Protein AF-0000000077961831 (afdb_homodimer)

Solvent-accessible surface area (backbone atoms only — not comparable to full-atom values): 62301 Å² total; per-residue (Å²): 117,75,46,80,46,73,49,84,61,49,19,50,34,31,36,52,40,48,33,51,29,57,77,68,72,46,86,62,64,26,34,40,34,25,84,96,44,77,45,74,39,46,57,50,44,45,38,38,58,18,55,48,44,34,56,49,47,61,48,32,69,68,64,67,55,95,42,65,49,76,45,83,92,51,54,55,68,54,50,52,52,48,49,51,20,55,45,68,31,44,44,79,43,35,78,89,44,34,65,58,46,34,50,46,17,48,71,38,42,20,64,67,55,34,50,50,36,31,55,54,50,60,74,64,63,43,85,88,45,35,67,59,49,34,50,48,16,61,76,56,64,35,65,68,34,32,51,53,39,49,51,49,46,24,60,38,32,54,65,41,57,72,38,82,68,42,67,71,56,50,69,68,58,50,48,53,38,46,63,38,62,68,35,29,33,77,44,48,55,60,52,52,52,44,51,51,52,48,26,63,75,43,48,88,75,35,53,80,50,42,52,64,52,55,69,38,44,60,57,56,73,35,58,67,68,59,52,56,56,52,64,68,34,67,82,35,61,74,33,70,64,37,43,51,52,52,50,50,28,50,51,45,35,73,72,45,66,54,62,59,76,77,72,38,67,52,28,37,47,54,29,42,39,35,40,37,68,45,93,89,64,52,59,45,26,36,36,31,36,64,91,72,56,41,66,43,80,33,66,68,58,26,70,53,58,85,80,39,36,39,39,26,60,32,40,48,27,48,30,39,34,38,39,34,3,32,58,78,88,61,45,62,53,65,73,55,36,60,68,35,67,63,40,43,27,30,28,51,26,35,38,35,30,67,70,76,63,43,65,40,78,50,76,56,50,94,61,39,22,19,51,32,27,41,44,55,54,93,85,25,39,35,40,42,40,12,31,43,63,39,48,55,82,55,69,48,36,39,61,24,36,32,36,31,78,86,80,61,45,73,45,78,55,62,50,51,95,59,58,44,29,63,44,44,62,34,55,39,82,65,29,39,38,38,34,12,6,75,47,84,77,50,94,46,98,60,34,52,41,76,36,39,36,39,32,34,72,83,76,56,44,74,43,81,53,80,55,88,55,59,94,77,41,31,27,79,27,50,38,53,30,36,39,87,72,34,45,30,36,40,30,35,79,77,31,33,31,30,35,54,38,81,89,77,45,40,77,40,83,73,49,64,58,90,70,64,16,44,40,36,45,57,45,46,58,70,60,28,38,37,38,38,15,2,31,81,42,100,86,38,56,33,27,46,27,30,36,34,34,66,89,72,70,45,66,47,78,56,65,49,50,95,58,58,41,55,74,53,49,76,38,60,38,44,26,47,68,87,63,43,71,78,66,74,77,72,72,72,77,121,116,75,47,80,45,71,49,84,60,50,20,50,36,31,35,51,41,48,35,51,30,56,77,67,71,45,87,62,65,26,34,40,34,25,86,95,43,78,45,76,39,46,57,51,45,45,37,40,57,18,54,48,43,32,56,48,47,61,49,31,70,68,65,66,56,95,41,65,50,76,46,82,92,52,55,55,67,54,50,53,54,48,50,50,20,54,46,67,30,43,46,79,44,34,78,89,45,35,66,57,46,34,51,46,18,50,71,40,43,20,63,66,55,33,51,51,37,32,55,54,51,60,73,64,63,42,84,88,47,35,66,59,50,38,49,48,16,62,75,57,63,35,66,67,34,32,51,51,38,50,50,49,46,23,61,38,33,54,64,39,58,71,38,83,67,43,64,71,56,51,69,70,57,52,50,52,38,46,63,39,62,68,35,30,34,76,44,49,55,59,51,52,52,45,53,51,51,46,26,63,75,42,48,88,76,35,52,80,50,43,54,64,51,54,69,38,43,62,57,56,74,34,57,68,67,59,51,55,55,51,65,68,34,66,81,35,60,74,31,69,65,37,42,51,54,52,50,51,27,52,52,45,34,72,73,46,66,52,64,59,76,77,72,37,68,53,29,37,47,55,28,44,36,36,39,37,69,46,92,88,63,52,57,43,27,35,36,32,35,65,89,74,56,42,67,44,80,33,66,68,57,28,70,52,56,84,81,40,37,39,39,26,60,31,40,48,28,47,29,38,35,37,38,34,4,31,60,77,90,62,46,64,52,64,72,56,35,61,69,35,67,63,41,44,26,29,29,50,26,36,37,35,30,67,72,75,63,42,63,40,80,50,74,55,50,94,60,38,21,19,49,31,28,40,45,57,54,93,84,25,40,35,41,43,40,12,30,44,63,41,48,54,83,55,69,48,37,37,62,23,35,33,36,32,77,88,79,61,45,75,44,78,55,62,51,52,95,59,57,45,29,62,46,43,60,32,55,39,82,65,31,39,38,39,35,11,6,74,46,83,76,49,97,47,97,60,35,52,39,74,37,40,36,38,33,34,71,84,78,57,44,74,43,82,54,82,55,90,56,57,95,78,42,32,25,79,26,50,37,53,30,37,39,86,72,35,44,29,37,40,29,35,80,77,32,32,30,30,35,54,37,82,89,76,46,39,77,41,84,74,49,64,58,91,70,64,16,43,41,38,43,56,45,49,55,70,62,28,37,37,37,38,15,2,32,81,42,100,88,39,57,34,28,45,28,31,36,33,34,65,88,71,70,46,66,45,78,56,64,49,50,95,57,57,42,56,74,52,50,75,39,61,39,45,26,47,69,90,62,44,72,78,65,74,78,71,74,72,79,122

pLDDT: mean 89.9, std 9.85, range [22.67, 98.25]

InterPro domains:
  IPR000210 BTB/POZ domain [PF00651] (19-124)
  IPR000210 BTB/POZ domain [PS50097] (28-95)
  IPR000210 BTB/POZ domain [SM00225] (28-125)
  IPR006652 Kelch repeat type 1 [PF01344] (519-562)
  IPR006652 Kelch repeat type 1 [SM00612] (380-430)
  IPR006652 Kelch repeat type 1 [SM00612] (528-575)
  IPR011333 SKP1/BTB/POZ domain superfamily [G3DSA:3.30.710.10] (7-153)
  IPR011333 SKP1/BTB/POZ domain superfamily [SSF54695] (9-123)
  IPR011705 BTB/Kelch-associated [PF07707] (130-228)
  IPR011705 BTB/Kelch-associated [SM00875] (130-231)
  IPR015915 Kelch-type beta-propeller [G3DSA:2.120.10.80] (276-580)
  IPR015915 Kelch-type beta-propeller [SSF117281] (274-571)
  IPR017096 BTB-kelch protein [PIRSF037037] (6-574)

Secondary structure (DSSP, 8-state):
-EEEEE-TTHHHHHHHHHHHHHHTT-S--EEEEETTEEEEE-HHHHHHH-HHHHHHHHHHHHHT--SEEEESSS-HHHHHHHHHHHHHSEEEEETTTHHHHHHHHHHHT-HHHHHHHHHHHHHT--TTTHHHHHHHHHHHT-HHHHHHHHHHHHHTHHHHHTSGGGGG--HHHHHHHHH-TT---S-HHHHHHHHHHHHHHSHHHHGGGHHHHHHHS-GGGS-HHHHHHHHT-HHHHT-HHHHHHHHHHHHHHHHHTT------GGGEEEEEEEEEE-TTS-EEEEEEETTTTEEEE-HHHHHH----TT-EEEEETTEEEEE--BSSS--SSHHHHHT-SEE-BB--EEEEETTTTEEEE-PPPSS-BBS-EEEEETTEEEEE--B-SEETTPPPP--EEEEETTTTEEEEEPPPSS--EEEEEEEETTEEEEEEES-SS-SSSS-B--EEEEEETTTTEEEE------TT-BGGGEEEEEETTEEEEEETTTTEEEEEETTTTEEEEEEE-S---TT-EEEEETTEEEEE--EEETTEE---EEEEETTTTEEEE-PPPSS--SS-EEEEEEEEGGG-TT--------/-EEEEE-TTHHHHHHHHHHHHHHTT-S--EEEEETTEEEEE-HHHHHHH-HHHHHHHHHHHHHT--SEEEESSS-HHHHHHHHHHHHHSEEEEETTTHHHHHHHHHHHT-HHHHHHHHHHHHHT--TTTHHHHHHHHHHHT-HHHHHHHHHHHHHTHHHHHTSGGGGG--HHHHHHHHH-TT---S-HHHHHHHHHHHHHHSHHHHGGGHHHHHHHS-GGGS-HHHHHHHHT-HHHHT-HHHHHHHHHHHHHHHHHTT------GGGEEEEEEEEEE-TTS-EEEEEEETTTTEEEE-HHHHHH----TT-EEEEETTEEEEE--BSSS--SSHHHHHT-SEE-BB--EEEEETTTTEEEE-PPPSS-BBS-EEEEETTEEEEE--B-SEETTPPPP--EEEEETTTTEEEEEPPPSS--EEEEEEEETTEEEEEEES-SS-SSSS-B--EEEEEETTTTEEEE------TT-BGGGEEEEEETTEEEEEETTTTEEEEEETTTTEEEEEEE-S---TT-EEEEETTEEEEE--EEETTEE---EEEEETTTTEEEE-PPPSS--SS-EEEEEEEEGGG-TT--------

Nearest PDB structures (foldseek):
  8khp-assembly1_B  TM=6.494E-01  e=4.132E-32  Homo sapiens
  8h37-assembly1_N  TM=4.432E-01  e=1.941E-33  Homo sapiens
  8h37-assembly1_P  TM=4.321E-01  e=1.505E-33  Homo sapiens
  8h3r-assembly1_B  TM=4.505E-01  e=2.748E-32  Homo sapiens
  8h37-assembly1_A  TM=4.286E-01  e=1.675E-28  Homo sapiens

Sequence (1180 aa):
MECVCVDESLGQQVLRVLRSFREKSVMFDFSIHVENETLQCHRCVLAAVSDFFRVMLELDVRESTDGSVTLRNLSADAVHLFLDFAYSGEINIKEDNVEMLFQLSSYLQVDFILRSCSDFLIKTLQLTNCLHLLTMAEDYGSSHLQKHATDFILQNFHAFSSEPDFIDIPDQILERCLASDALNVPDEETVLSAVLRWAQFDPETRKQHLPKLLKLIRLHHSPLSALESASHNQLLTDDQQCVSIINNAIESVQEYSGFFCDARPSTVSSYIFVYKTSDNGDCHAFCYDIALDRWMELTEDAASILDSPGSAFASFGEKVFITGGCRGECHRHIRNHIAEDFHDATNAVFCYCPIERSLTPMVQMQHARSMHTCVTALNRIYVIGGKTCGTSNIRGLLEVEFFDPLIREWTSVSPLPKDIYFPESSVCGNFIYTLGSALEVSETFNPALDCFFRYDLVTDQWCQLVAEFGPFFHAMLVKPVSINDVLYICDLSLYKVFSFCPDTSEWKGEGSFECAGFNAAAIGVRDKIFILGGDFSPDEITDDVQVYDSAQSEWKEVSPMPQALTEFHCEVLNFNSLRNPWRINIVETTMECVCVDESLGQQVLRVLRSFREKSVMFDFSIHVENETLQCHRCVLAAVSDFFRVMLELDVRESTDGSVTLRNLSADAVHLFLDFAYSGEINIKEDNVEMLFQLSSYLQVDFILRSCSDFLIKTLQLTNCLHLLTMAEDYGSSHLQKHATDFILQNFHAFSSEPDFIDIPDQILERCLASDALNVPDEETVLSAVLRWAQFDPETRKQHLPKLLKLIRLHHSPLSALESASHNQLLTDDQQCVSIINNAIESVQEYSGFFCDARPSTVSSYIFVYKTSDNGDCHAFCYDIALDRWMELTEDAASILDSPGSAFASFGEKVFITGGCRGECHRHIRNHIAEDFHDATNAVFCYCPIERSLTPMVQMQHARSMHTCVTALNRIYVIGGKTCGTSNIRGLLEVEFFDPLIREWTSVSPLPKDIYFPESSVCGNFIYTLGSALEVSETFNPALDCFFRYDLVTDQWCQLVAEFGPFFHAMLVKPVSINDVLYICDLSLYKVFSFCPDTSEWKGEGSFECAGFNAAAIGVRDKIFILGGDFSPDEITDDVQVYDSAQSEWKEVSPMPQALTEFHCEVLNFNSLRNPWRINIVETT

Foldseek 3Di:
DDDDDDDPCVVVVVLQVQLVCVVVVHDFQAWEAEDPDIDTHHLVLLLVQFVLSVVVVVVCVVVVDPRYYYDYPAHPVLVVQVRVCSSNVDHDDDPVCLLRVCQVCLVRVGVVSVVVSLVVVLVVDDLVCLVVQCVSCVVSVPVSNNVSSLVVCQQCVLVSLPDPCLLVDDPVSLLVSLQDLSRADQFLLSVVVSLVVSCVVPVVVCLVCVLVSLVSGPLLRDDLVSLVVVLPDPSQVVDPSSNVSSVVSNVNNVQQPQQDDSHRPNQKWKWKWWWDQDLVGDIWIWIARPVVLDIDTDPLLRVADDDAQQWEWEDGGQKIKIFKHFDDNADNPPLSNLVDFWGRIFQWMWIAHLLVSHIGTADGEPFGFGNWYWYDDPSKIKTAKGDGTDGSPDFIFFWIWIARPSVRDIDTFGGHPAHFGLWAWDDFPQKIKIWGANDDDDPDPFGATQWIWIAGNVVRDIDTQGECPDRPHGSQQWHWEDEPRWIWIQGNVVQWIWIADPVVRYTHTLGGDDDEARQWDWYDDHQKIKTAWHAPDPVRIFQWMWMAGNVVSDIDTTDGHPDGDGNIDIYMRIGRPVSDPPDDPPPPPD/DDDDDDDPCVVVVVLQVQLVCVVVVHDFQAWEAEDPDIDTHHLVLLLVQFVLSVVVVVVCVVVVDPRYYYDYPAHPVLVVQVRVCSSNVDHDDDPVCLLRVCQVCLVRVGVVSVVVSLVVVLVVDDLVCLVVQCVSCVVSVPPSNNVSSLVVCQQCVLVSLPDPCLLVDDPVSLLVSLQDLSRADQFLLSVVVSLVVSCVVPVVVSLVCVLVSLVSGLLLRDDLVSLVVVLPDPSQVVDPSSNVSSVVSNVNNVQPPQQDDSHRPNQKWKWKWWWDQDLVRDIWIWIARPVVLDIDTDPLLRVADDDAQQWEWEDGRQKIKIAKHFDDNADNPPLSNLVDFWGRIFQWMWIAHPLVSHIHTADGEPFGFGNWYWYDDPSKIKTAKGDGTDGSPDFIFFWIWIARPSVRDIDTFGGHPAHFGLWAWDDFPQKIKIWGANDDDDPDPFGATQWIWIAGNVVRDIDTQGECPDRPHGSQQWHWEDEPRWIWIQGNVVQWIWIADPVVRYTHTLGGDDDEARQWDWYDDHQKIKTAWHAVDPVRIFQWMWMAGNVVSDIDTTDGHPDGDGNIDIYMRIGRPVSDPPDDPPPPPD

Structure (mmCIF, N/CA/C/O backbone):
data_AF-0000000077961831-model_v1
#
loop_
_entity.id
_entity.type
_entity.pdbx_description
1 polymer 'BTB domain-containing protein'
#
loop_
_atom_site.group_PDB
_atom_site.id
_atom_site.type_symbol
_atom_site.label_atom_id
_atom_site.label_alt_id
_atom_site.label_comp_id
_atom_site.label_asym_id
_atom_site.label_entity_id
_atom_site.label_seq_id
_atom_site.pdbx_PDB_ins_code
_atom_site.Cartn_x
_atom_site.Cartn_y
_atom_site.Cartn_z
_atom_site.occupancy
_atom_site.B_iso_or_equiv
_atom_site.auth_seq_id
_atom_site.auth_comp_id
_atom_site.auth_asym_id
_atom_site.auth_atom_id
_atom_site.pdbx_PDB_model_num
ATOM 1 N N . MET A 1 1 ? 17.125 -5.785 -31.156 1 79.38 1 MET A N 1
ATOM 2 C CA . MET A 1 1 ? 16.734 -5.578 -29.766 1 79.38 1 MET A CA 1
ATOM 3 C C . MET A 1 1 ? 17.922 -5.074 -28.953 1 79.38 1 MET A C 1
ATOM 5 O O . MET A 1 1 ? 19.062 -5.516 -29.156 1 79.38 1 MET A O 1
ATOM 9 N N . GLU A 1 2 ? 17.797 -3.92 -28.438 1 88.69 2 GLU A N 1
ATOM 10 C CA . GLU A 1 2 ? 18.844 -3.348 -27.594 1 88.69 2 GLU A CA 1
ATOM 11 C C . GLU A 1 2 ? 18.328 -3.123 -26.172 1 88.69 2 GLU A C 1
ATOM 13 O O . GLU A 1 2 ? 17.156 -2.836 -25.969 1 88.69 2 GLU A O 1
ATOM 18 N N . CYS A 1 3 ? 19.172 -3.549 -25.188 1 91.31 3 CYS A N 1
ATOM 19 C CA . CYS A 1 3 ? 18.812 -3.373 -23.781 1 91.31 3 CYS A CA 1
ATOM 20 C C . CYS A 1 3 ? 19.922 -2.66 -23.016 1 91.31 3 CYS A C 1
ATOM 22 O O . CYS A 1 3 ? 21.062 -3.092 -23.031 1 91.31 3 CYS A O 1
ATOM 24 N N . VAL A 1 4 ? 19.453 -1.507 -22.438 1 93.62 4 VAL A N 1
ATOM 25 C CA . VAL A 1 4 ? 20.406 -0.802 -21.578 1 93.62 4 VAL A CA 1
ATOM 26 C C . VAL A 1 4 ? 20.219 -1.232 -20.125 1 93.62 4 VAL A C 1
ATOM 28 O O . VAL A 1 4 ? 19.125 -1.1 -19.578 1 93.62 4 VAL A O 1
ATOM 31 N N . CYS A 1 5 ? 21.25 -1.822 -19.531 1 92.81 5 CYS A N 1
ATOM 32 C CA . CYS A 1 5 ? 21.203 -2.295 -18.141 1 92.81 5 CYS A CA 1
ATOM 33 C C . CYS A 1 5 ? 22.109 -1.459 -17.25 1 92.81 5 CYS A C 1
ATOM 35 O O . CYS A 1 5 ? 23.203 -1.059 -17.672 1 92.81 5 CYS A O 1
ATOM 37 N N . VAL A 1 6 ? 21.578 -1.172 -16.078 1 93.44 6 VAL A N 1
ATOM 38 C CA . VAL A 1 6 ? 22.344 -0.33 -15.172 1 93.44 6 VAL A CA 1
ATOM 39 C C . VAL A 1 6 ? 22.578 -1.071 -13.859 1 93.44 6 VAL A C 1
ATOM 41 O O . VAL A 1 6 ? 21.641 -1.612 -13.266 1 93.44 6 VAL A O 1
ATOM 44 N N . ASP A 1 7 ? 23.781 -1.134 -13.383 1 94.25 7 ASP A N 1
ATOM 45 C CA . ASP A 1 7 ? 24.141 -1.689 -12.086 1 94.25 7 ASP A CA 1
ATOM 46 C C . ASP A 1 7 ? 24.156 -0.605 -11.008 1 94.25 7 ASP A C 1
ATOM 48 O O . ASP A 1 7 ? 25.156 0.079 -10.828 1 94.25 7 ASP A O 1
ATOM 52 N N . GLU A 1 8 ? 23.203 -0.556 -10.188 1 89.5 8 GLU A N 1
ATOM 53 C CA . GLU A 1 8 ? 23.062 0.503 -9.195 1 89.5 8 GLU A CA 1
ATOM 54 C C . GLU A 1 8 ? 23.984 0.271 -8 1 89.5 8 GLU A C 1
ATOM 56 O O . GLU A 1 8 ? 24.25 1.191 -7.227 1 89.5 8 GLU A O 1
ATOM 61 N N . SER A 1 9 ? 24.5 -0.946 -7.836 1 92.38 9 SER A N 1
ATOM 62 C CA . SER A 1 9 ? 25.312 -1.269 -6.668 1 92.38 9 SER A CA 1
ATOM 63 C C . SER A 1 9 ? 26.797 -1.041 -6.949 1 92.38 9 SER A C 1
ATOM 65 O O . SER A 1 9 ? 27.641 -1.189 -6.055 1 92.38 9 SER A O 1
ATOM 67 N N . LEU A 1 10 ? 27.156 -0.709 -8.125 1 93.38 10 LEU A N 1
ATOM 68 C CA . LEU A 1 10 ? 28.562 -0.592 -8.531 1 93.38 10 LEU A CA 1
ATOM 69 C C . LEU A 1 10 ? 29.281 0.46 -7.695 1 93.38 10 LEU A C 1
ATOM 71 O O . LEU A 1 10 ? 30.422 0.249 -7.273 1 93.38 10 LEU A O 1
ATOM 75 N N . GLY A 1 11 ? 28.625 1.567 -7.48 1 92.56 11 GLY A N 1
ATOM 76 C CA . GLY A 1 11 ? 29.219 2.615 -6.676 1 92.56 11 GLY A CA 1
ATOM 77 C C . GLY A 1 11 ? 29.641 2.143 -5.297 1 92.56 11 GLY A C 1
ATOM 78 O O . GLY A 1 11 ? 30.766 2.41 -4.855 1 92.56 11 GLY A O 1
ATOM 79 N N . GLN A 1 12 ? 28.812 1.468 -4.684 1 93.38 12 GLN A N 1
ATOM 80 C CA . GLN A 1 12 ? 29.109 0.96 -3.344 1 93.38 12 GLN A CA 1
ATOM 81 C C . GLN A 1 12 ? 30.25 -0.04 -3.367 1 93.38 12 GLN A C 1
ATOM 83 O O . GLN A 1 12 ? 31.047 -0.104 -2.426 1 93.38 12 GLN A O 1
ATOM 88 N N . GLN A 1 13 ? 30.359 -0.773 -4.371 1 94 13 GLN A N 1
ATOM 89 C CA . GLN A 1 13 ? 31.453 -1.72 -4.504 1 94 13 GLN A CA 1
ATOM 90 C C . GLN A 1 13 ? 32.781 -0.993 -4.629 1 94 13 GLN A C 1
ATOM 92 O O . GLN A 1 13 ? 33.781 -1.415 -4.039 1 94 13 GLN A O 1
ATOM 97 N N . VAL A 1 14 ? 32.781 0.063 -5.383 1 94.62 14 VAL A N 1
ATOM 98 C CA . VAL A 1 14 ? 34 0.852 -5.551 1 94.62 14 VAL A CA 1
ATOM 99 C C . VAL A 1 14 ? 34.438 1.418 -4.199 1 94.62 14 VAL A C 1
ATOM 101 O O . VAL A 1 14 ? 35.625 1.38 -3.857 1 94.62 14 VAL A O 1
ATOM 104 N N . LEU A 1 15 ? 33.5 1.934 -3.529 1 94.75 15 LEU A N 1
ATOM 105 C CA . LEU A 1 15 ? 33.781 2.494 -2.219 1 94.75 15 LEU A CA 1
ATOM 106 C C . LEU A 1 15 ? 34.375 1.427 -1.293 1 94.75 15 LEU A C 1
ATOM 108 O O . LEU A 1 15 ? 35.312 1.692 -0.542 1 94.75 15 LEU A O 1
ATOM 112 N N . ARG A 1 16 ? 33.906 0.245 -1.312 1 94.19 16 ARG A N 1
ATOM 113 C CA . ARG A 1 16 ? 34.406 -0.858 -0.496 1 94.19 16 ARG A CA 1
ATOM 114 C C . ARG A 1 16 ? 35.844 -1.18 -0.84 1 94.19 16 ARG A C 1
ATOM 116 O O . ARG A 1 16 ? 36.656 -1.44 0.051 1 94.19 16 ARG A O 1
ATOM 123 N N . VAL A 1 17 ? 36.125 -1.146 -2.066 1 93.25 17 VAL A N 1
ATOM 124 C CA . VAL A 1 17 ? 37.5 -1.424 -2.516 1 93.25 17 VAL A CA 1
ATOM 125 C C . VAL A 1 17 ? 38.438 -0.327 -2.025 1 93.25 17 VAL A C 1
ATOM 127 O O . VAL A 1 17 ? 39.531 -0.614 -1.523 1 93.25 17 VAL A O 1
ATOM 130 N N . LEU A 1 18 ? 38 0.845 -2.17 1 94.12 18 LEU A N 1
ATOM 131 C CA . LEU A 1 18 ? 38.812 1.965 -1.732 1 94.12 18 LEU A CA 1
ATOM 132 C C . LEU A 1 18 ? 39.031 1.924 -0.223 1 94.12 18 LEU A C 1
ATOM 134 O O . LEU A 1 18 ? 40.125 2.254 0.261 1 94.12 18 LEU A O 1
ATOM 138 N N . ARG A 1 19 ? 38.062 1.579 0.474 1 94.88 19 ARG A N 1
ATOM 139 C CA . ARG A 1 19 ? 38.188 1.398 1.916 1 94.88 19 ARG A CA 1
ATOM 140 C C . ARG A 1 19 ? 39.219 0.334 2.236 1 94.88 19 ARG A C 1
ATOM 142 O O . ARG A 1 19 ? 40.062 0.512 3.141 1 94.88 19 ARG A O 1
ATOM 149 N N . SER A 1 20 ? 39.188 -0.733 1.501 1 93 20 SER A N 1
ATOM 150 C CA . SER A 1 20 ? 40.188 -1.789 1.674 1 93 20 SER A CA 1
ATOM 151 C C . SER A 1 20 ? 41.594 -1.281 1.368 1 93 20 SER A C 1
ATOM 153 O O . SER A 1 20 ? 42.562 -1.622 2.07 1 93 20 SER A O 1
ATOM 155 N N . PHE A 1 21 ? 41.75 -0.448 0.326 1 91.31 21 PHE A N 1
ATOM 156 C CA . PHE A 1 21 ? 43.031 0.152 -0.021 1 91.31 21 PHE A CA 1
ATOM 157 C C . PHE A 1 21 ? 43.562 0.995 1.131 1 91.31 21 PHE A C 1
ATOM 159 O O . PHE A 1 21 ? 44.75 0.922 1.464 1 91.31 21 PHE A O 1
ATOM 166 N N . ARG A 1 22 ? 42.688 1.747 1.693 1 94.38 22 ARG A N 1
ATOM 167 C CA . ARG A 1 22 ? 43.094 2.604 2.803 1 94.38 22 ARG A CA 1
ATOM 168 C C . ARG A 1 22 ? 43.562 1.771 3.992 1 94.38 22 ARG A C 1
ATOM 170 O O . ARG A 1 22 ? 44.594 2.07 4.598 1 94.38 22 ARG A O 1
ATOM 177 N N . GLU A 1 23 ? 42.812 0.697 4.309 1 93.56 23 GLU A N 1
ATOM 178 C CA . GLU A 1 23 ? 43.156 -0.172 5.434 1 93.56 23 GLU A CA 1
ATOM 179 C C . GLU A 1 23 ? 44.531 -0.829 5.234 1 93.56 23 GLU A C 1
ATOM 181 O O . GLU A 1 23 ? 45.281 -0.992 6.188 1 93.56 23 GLU A O 1
ATOM 186 N N . LYS A 1 24 ? 44.812 -1.108 4 1 90.12 24 LYS A N 1
ATOM 187 C CA . LYS A 1 24 ? 46.062 -1.768 3.689 1 90.12 24 LYS A CA 1
ATOM 188 C C . LYS A 1 24 ? 47.156 -0.747 3.361 1 90.12 24 LYS A C 1
ATOM 190 O O . LYS A 1 24 ? 48.312 -1.117 3.062 1 90.12 24 LYS A O 1
ATOM 195 N N . SER A 1 25 ? 46.781 0.587 3.412 1 90.75 25 SER A N 1
ATOM 196 C CA . SER A 1 25 ? 47.719 1.694 3.146 1 90.75 25 SER A CA 1
ATOM 197 C C . SER A 1 25 ? 48.375 1.537 1.791 1 90.75 25 SER A C 1
ATOM 199 O O . SER A 1 25 ? 49.625 1.615 1.692 1 90.75 25 SER A O 1
ATOM 201 N N . VAL A 1 26 ? 47.5 1.23 0.853 1 87.62 26 VAL A N 1
ATOM 202 C CA . VAL A 1 26 ? 48.062 1.029 -0.479 1 87.62 26 VAL A CA 1
ATOM 203 C C . VAL A 1 26 ? 47.438 2.023 -1.458 1 87.62 26 VAL A C 1
ATOM 205 O O . VAL A 1 26 ? 46.312 2.471 -1.265 1 87.62 26 VAL A O 1
ATOM 208 N N . MET A 1 27 ? 48.219 2.537 -2.457 1 83.62 27 MET A N 1
ATOM 209 C CA . MET A 1 27 ? 47.812 3.254 -3.658 1 83.62 27 MET A CA 1
ATOM 210 C C . MET A 1 27 ? 47.312 4.664 -3.312 1 83.62 27 MET A C 1
ATOM 212 O O . MET A 1 27 ? 46.344 5.156 -3.885 1 83.62 27 MET A O 1
ATOM 216 N N . PHE A 1 28 ? 47.875 5.227 -2.289 1 89.19 28 PHE A N 1
ATOM 217 C CA . PHE A 1 28 ? 47.562 6.609 -1.966 1 89.19 28 PHE A CA 1
ATOM 218 C C . PHE A 1 28 ? 48.125 7.559 -3.014 1 89.19 28 PHE A C 1
ATOM 220 O O . PHE A 1 28 ? 49.188 7.316 -3.564 1 89.19 28 PHE A O 1
ATOM 227 N N . ASP A 1 29 ? 47.375 8.664 -3.305 1 87.06 29 ASP A N 1
ATOM 228 C CA . ASP A 1 29 ? 47.875 9.617 -4.301 1 87.06 29 ASP A CA 1
ATOM 229 C C . ASP A 1 29 ? 47.719 11.055 -3.797 1 87.06 29 ASP A C 1
ATOM 231 O O . ASP A 1 29 ? 47.906 12.008 -4.555 1 87.06 29 ASP A O 1
ATOM 235 N N . PHE A 1 30 ? 47.375 11.227 -2.607 1 91.06 30 PHE A N 1
ATOM 236 C CA . PHE A 1 30 ? 47.188 12.562 -2.047 1 91.06 30 PHE A CA 1
ATOM 237 C C . PHE A 1 30 ? 47.469 12.57 -0.556 1 91.06 30 PHE A C 1
ATOM 239 O O . PHE A 1 30 ? 47.312 11.555 0.125 1 91.06 30 PHE A O 1
ATOM 246 N N . SER A 1 31 ? 47.906 13.797 -0.083 1 93.56 31 SER A N 1
ATOM 247 C CA . SER A 1 31 ? 48.25 13.938 1.332 1 93.56 31 SER A CA 1
ATOM 248 C C . SER A 1 31 ? 47.625 15.195 1.922 1 93.56 31 SER A C 1
ATOM 250 O O . SER A 1 31 ? 47.594 16.25 1.272 1 93.56 31 SER A O 1
ATOM 252 N N . ILE A 1 32 ? 47.094 15.125 3.039 1 94.25 32 ILE A N 1
ATOM 253 C CA . ILE A 1 32 ? 46.531 16.25 3.779 1 94.25 32 ILE A CA 1
ATOM 254 C C . ILE A 1 32 ? 47.406 16.562 4.988 1 94.25 32 ILE A C 1
ATOM 256 O O . ILE A 1 32 ? 47.656 15.688 5.824 1 94.25 32 ILE A O 1
ATOM 260 N N . HIS A 1 33 ? 47.844 17.828 5.066 1 95.12 33 H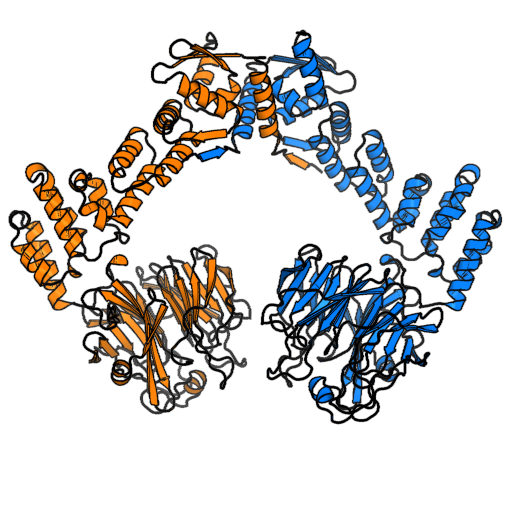IS A N 1
ATOM 261 C CA . HIS A 1 33 ? 48.594 18.281 6.227 1 95.12 33 HIS A CA 1
ATOM 262 C C . HIS A 1 33 ? 47.719 19.047 7.203 1 95.12 33 HIS A C 1
ATOM 264 O O . HIS A 1 33 ? 47.094 20.031 6.836 1 95.12 33 HIS A O 1
ATOM 270 N N . VAL A 1 34 ? 47.625 18.625 8.352 1 95.19 34 VAL A N 1
ATOM 271 C CA . VAL A 1 34 ? 46.812 19.25 9.383 1 95.19 34 VAL A CA 1
ATOM 272 C C . VAL A 1 34 ? 47.531 19.219 10.719 1 95.19 34 VAL A C 1
ATOM 274 O O . VAL A 1 34 ? 47.969 18.141 11.18 1 95.19 34 VAL A O 1
ATOM 277 N N . GLU A 1 35 ? 47.688 20.344 11.305 1 93.88 35 GLU A N 1
ATOM 278 C CA . GLU A 1 35 ? 48.469 20.469 12.531 1 93.88 35 GLU A CA 1
ATOM 279 C C . GLU A 1 35 ? 49.844 19.844 12.383 1 93.88 35 GLU A C 1
ATOM 281 O O . GLU A 1 35 ? 50.625 20.266 11.539 1 93.88 35 GLU A O 1
ATOM 286 N N . ASN A 1 36 ? 50.125 18.641 13.078 1 91.06 36 ASN A N 1
ATOM 287 C CA . ASN A 1 36 ? 51.438 18 13 1 91.06 36 ASN A CA 1
ATOM 288 C C . ASN A 1 36 ? 51.344 16.594 12.391 1 91.06 36 ASN A C 1
ATOM 290 O O . ASN A 1 36 ? 52.188 15.75 12.641 1 91.06 36 ASN A O 1
ATOM 294 N N . GLU A 1 37 ? 50.281 16.469 11.547 1 95.12 37 GLU A N 1
ATOM 295 C CA . GLU A 1 37 ? 50.094 15.148 10.945 1 95.12 37 GLU A CA 1
ATOM 296 C C . GLU A 1 37 ? 49.938 15.25 9.438 1 95.12 37 GLU A C 1
ATOM 298 O O . GLU A 1 37 ? 49.469 16.266 8.914 1 95.12 37 GLU A O 1
ATOM 303 N N . THR A 1 38 ? 50.469 14.211 8.828 1 95.19 38 THR A N 1
ATOM 304 C CA . THR A 1 38 ? 50.219 14.039 7.398 1 95.19 38 THR A CA 1
ATOM 305 C C . THR A 1 38 ? 49.375 12.805 7.125 1 95.19 38 THR A C 1
ATOM 307 O O . THR A 1 38 ? 49.781 11.688 7.465 1 95.19 38 THR A O 1
ATOM 310 N N . LEU A 1 39 ? 48.25 12.977 6.551 1 95.69 39 LEU A N 1
ATOM 311 C CA . LEU A 1 39 ? 47.312 11.891 6.285 1 95.69 39 LEU A CA 1
ATOM 312 C C . LEU A 1 39 ? 47.25 11.586 4.793 1 95.69 39 LEU A C 1
ATOM 314 O O . LEU A 1 39 ? 47 12.484 3.986 1 95.69 39 LEU A O 1
ATOM 318 N N . GLN A 1 40 ? 47.469 10.32 4.527 1 94.94 40 GLN A N 1
ATOM 319 C CA . GLN A 1 40 ? 47.406 9.883 3.137 1 94.94 40 GLN A CA 1
ATOM 320 C C . GLN A 1 40 ? 46 9.453 2.752 1 94.94 40 GLN A C 1
ATOM 322 O O . GLN A 1 40 ? 45.312 8.828 3.547 1 94.94 40 GLN A O 1
ATOM 327 N N . CYS A 1 41 ? 45.594 9.82 1.575 1 94.38 41 CYS A N 1
ATOM 328 C CA . CYS A 1 41 ? 44.219 9.492 1.117 1 94.38 41 CYS A CA 1
ATOM 329 C C . CYS A 1 41 ? 44.188 9.414 -0.404 1 94.38 41 CYS A C 1
ATOM 331 O O . CYS A 1 41 ? 45.219 9.5 -1.071 1 94.38 41 CYS A O 1
ATOM 333 N N . HIS A 1 42 ? 43.125 9.094 -0.964 1 92.62 42 HIS A N 1
ATOM 334 C CA . HIS A 1 42 ? 42.906 9.023 -2.402 1 92.62 42 HIS A CA 1
ATOM 335 C C . HIS A 1 42 ? 42.156 10.25 -2.9 1 92.62 42 HIS A C 1
ATOM 337 O O . HIS A 1 42 ? 41.125 10.617 -2.326 1 92.62 42 HIS A O 1
ATOM 343 N N . ARG A 1 43 ? 42.594 10.828 -3.982 1 91 43 ARG A N 1
ATOM 344 C CA . ARG A 1 43 ? 42.031 12.047 -4.531 1 91 43 ARG A CA 1
ATOM 345 C C . ARG A 1 43 ? 40.562 11.859 -4.871 1 91 43 ARG A C 1
ATOM 347 O O . ARG A 1 43 ? 39.719 12.742 -4.629 1 91 43 ARG A O 1
ATOM 354 N N . CYS A 1 44 ? 40.25 10.688 -5.477 1 91.12 44 CYS A N 1
ATOM 355 C CA . CYS A 1 44 ? 38.875 10.453 -5.957 1 91.12 44 CYS A CA 1
ATOM 356 C C . CYS A 1 44 ? 37.906 10.422 -4.801 1 91.12 44 CYS A C 1
ATOM 358 O O . CYS A 1 44 ? 36.75 10.898 -4.926 1 91.12 44 CYS A O 1
ATOM 360 N N . VAL A 1 45 ? 38.281 9.914 -3.654 1 94.75 45 VAL A N 1
ATOM 361 C CA . VAL A 1 45 ? 37.406 9.836 -2.484 1 94.75 45 VAL A CA 1
ATOM 362 C C . VAL A 1 45 ? 37.125 11.234 -1.948 1 94.75 45 VAL A C 1
ATOM 364 O O . VAL A 1 45 ? 35.969 11.578 -1.655 1 94.75 45 VAL A O 1
ATOM 367 N N . LEU A 1 46 ? 38.156 12.062 -1.908 1 94 46 LEU A N 1
ATOM 368 C CA . LEU A 1 46 ? 38.031 13.43 -1.404 1 94 46 LEU A CA 1
ATOM 369 C C . LEU A 1 46 ? 37.125 14.258 -2.316 1 94 46 LEU A C 1
ATOM 371 O O . LEU A 1 46 ? 36.25 14.969 -1.84 1 94 46 LEU A O 1
ATOM 375 N N . ALA A 1 47 ? 37.375 14.125 -3.598 1 91.56 47 ALA A N 1
ATOM 376 C CA . ALA A 1 47 ? 36.625 14.891 -4.578 1 91.56 47 ALA A CA 1
ATOM 377 C C . ALA A 1 47 ? 35.156 14.477 -4.574 1 91.56 47 ALA A C 1
ATOM 379 O O . ALA A 1 47 ? 34.281 15.281 -4.906 1 91.56 47 ALA A O 1
ATOM 380 N N . ALA A 1 48 ? 34.844 13.25 -4.199 1 92.88 48 ALA A N 1
ATOM 381 C CA . ALA A 1 48 ? 33.5 12.719 -4.223 1 92.88 48 ALA A CA 1
ATOM 382 C C . ALA A 1 48 ? 32.688 13.258 -3.055 1 92.88 48 ALA A C 1
ATOM 384 O O . ALA A 1 48 ? 31.469 13.477 -3.182 1 92.88 48 ALA A O 1
ATOM 385 N N . VAL A 1 49 ? 33.25 13.531 -1.937 1 94.06 49 VAL A N 1
ATOM 386 C CA . VAL A 1 49 ? 32.5 13.789 -0.712 1 94.06 49 VAL A CA 1
ATOM 387 C C . VAL A 1 49 ? 32.469 15.289 -0.431 1 94.06 49 VAL A C 1
ATOM 389 O O . VAL A 1 49 ? 31.547 15.797 0.204 1 94.06 49 VAL A O 1
ATOM 392 N N . SER A 1 50 ? 33.5 16.062 -0.886 1 94.94 50 SER A N 1
ATOM 393 C CA . SER A 1 50 ? 33.688 17.453 -0.498 1 94.94 50 SER A CA 1
ATOM 394 C C . SER A 1 50 ? 33.75 18.359 -1.72 1 94.94 50 SER A C 1
ATOM 396 O O . SER A 1 50 ? 34.594 18.172 -2.594 1 94.94 50 SER A O 1
ATOM 398 N N . ASP A 1 51 ? 33 19.375 -1.729 1 93.56 51 ASP A N 1
ATOM 399 C CA . ASP A 1 51 ? 33 20.344 -2.818 1 93.56 51 ASP A CA 1
ATOM 400 C C . ASP A 1 51 ? 34.281 21.172 -2.781 1 93.56 51 ASP A C 1
ATOM 402 O O . ASP A 1 51 ? 34.812 21.562 -3.826 1 93.56 51 ASP A O 1
ATOM 406 N N . PHE A 1 52 ? 34.781 21.453 -1.575 1 93.5 52 PHE A N 1
ATOM 407 C CA . PHE A 1 52 ? 36.062 22.156 -1.406 1 93.5 52 PHE A CA 1
ATOM 408 C C . PHE A 1 52 ? 37.188 21.438 -2.146 1 93.5 52 PHE A C 1
ATOM 410 O O . PHE A 1 52 ? 37.875 22.031 -2.953 1 93.5 52 PHE A O 1
ATOM 417 N N . PHE A 1 53 ? 37.281 20.125 -1.946 1 92.62 53 PHE A N 1
ATOM 418 C CA . PHE A 1 53 ? 38.344 19.344 -2.568 1 92.62 53 PHE A CA 1
ATOM 419 C C . PHE A 1 53 ? 38.094 19.141 -4.055 1 92.62 53 PHE A C 1
ATOM 421 O O . PHE A 1 53 ? 39 19.109 -4.863 1 92.62 53 PHE A O 1
ATOM 428 N N . ARG A 1 54 ? 36.812 18.953 -4.363 1 91 54 ARG A N 1
ATOM 429 C CA . ARG A 1 54 ? 36.5 18.766 -5.773 1 91 54 ARG A CA 1
ATOM 430 C C . ARG A 1 54 ? 36.969 19.953 -6.609 1 91 54 ARG A C 1
ATOM 432 O O . ARG A 1 54 ? 37.625 19.766 -7.629 1 91 54 ARG A O 1
ATOM 439 N N . VAL A 1 55 ? 36.719 21.172 -6.148 1 89.44 55 VAL A N 1
ATOM 440 C CA . VAL A 1 55 ? 37.125 22.375 -6.848 1 89.44 55 VAL A CA 1
ATOM 441 C C . VAL A 1 55 ? 38.656 22.5 -6.812 1 89.44 55 VAL A C 1
ATOM 443 O O . VAL A 1 55 ? 39.281 22.812 -7.828 1 89.44 55 VAL A O 1
ATOM 446 N N . MET A 1 56 ? 39.281 22.188 -5.695 1 87.94 56 MET A N 1
ATOM 447 C CA . MET A 1 56 ? 40.719 22.297 -5.531 1 87.94 56 MET A CA 1
ATOM 448 C C . MET A 1 56 ? 41.438 21.328 -6.461 1 87.94 56 MET A C 1
ATOM 450 O O . MET A 1 56 ? 42.438 21.703 -7.098 1 87.94 56 MET A O 1
ATOM 454 N N . LEU A 1 57 ? 40.969 20.094 -6.496 1 84.69 57 LEU A N 1
ATOM 455 C CA . LEU A 1 57 ? 41.625 19.062 -7.27 1 84.69 57 LEU A CA 1
ATOM 456 C C . LEU A 1 57 ? 41.438 19.281 -8.766 1 84.69 57 LEU A C 1
ATOM 458 O O . LEU A 1 57 ? 42.281 18.891 -9.578 1 84.69 57 LEU A O 1
ATOM 462 N N . GLU A 1 58 ? 40.344 19.797 -9.109 1 81.5 58 GLU A N 1
ATOM 463 C CA . GLU A 1 58 ? 40.156 20.172 -10.508 1 81.5 58 GLU A CA 1
ATOM 464 C C . GLU A 1 58 ? 41.188 21.203 -10.945 1 81.5 58 GLU A C 1
ATOM 466 O O . GLU A 1 58 ? 41.688 21.156 -12.062 1 81.5 58 GLU A O 1
ATOM 471 N N . LEU A 1 59 ? 41.5 22.016 -9.977 1 77.25 59 LEU A N 1
ATOM 472 C CA . LEU A 1 59 ? 42.5 23.047 -10.258 1 77.25 59 LEU A CA 1
ATOM 473 C C . LEU A 1 59 ? 43.906 22.453 -10.227 1 77.25 59 LEU A C 1
ATOM 475 O O . LEU A 1 59 ? 44.75 22.828 -11.039 1 77.25 59 LEU A O 1
ATOM 479 N N . ASP A 1 60 ? 44.125 21.578 -9.242 1 67.31 60 ASP A N 1
ATOM 480 C CA . ASP A 1 60 ? 45.438 20.938 -9.062 1 67.31 60 ASP A CA 1
ATOM 481 C C . ASP A 1 60 ? 45.812 20.109 -10.289 1 67.31 60 ASP A C 1
ATOM 483 O O . ASP A 1 60 ? 46.969 20.094 -10.695 1 67.31 60 ASP A O 1
ATOM 487 N N . VAL A 1 61 ? 44.906 19.297 -10.75 1 62.62 61 VAL A N 1
ATOM 488 C CA . VAL A 1 61 ? 45.125 18.484 -11.938 1 62.62 61 VAL A CA 1
ATOM 489 C C . VAL A 1 61 ? 45.594 19.359 -13.102 1 62.62 61 VAL A C 1
ATOM 491 O O . VAL A 1 61 ? 46.469 18.969 -13.859 1 62.62 61 VAL A O 1
ATOM 494 N N . ARG A 1 62 ? 45.125 20.578 -12.961 1 59.09 62 ARG A N 1
ATOM 495 C CA . ARG A 1 62 ? 45.5 21.531 -14 1 59.09 62 ARG A CA 1
ATOM 496 C C . ARG A 1 62 ? 46.906 22.094 -13.758 1 59.09 62 ARG A C 1
ATOM 498 O O . ARG A 1 62 ? 47.688 22.266 -14.703 1 59.09 62 ARG A O 1
ATOM 505 N N . GLU A 1 63 ? 47.188 22.25 -12.484 1 57.09 63 GLU A N 1
ATOM 506 C CA . GLU A 1 63 ? 48.438 22.922 -12.188 1 57.09 63 GLU A CA 1
ATOM 507 C C . GLU A 1 63 ? 49.531 21.922 -11.82 1 57.09 63 GLU A C 1
ATOM 509 O O . GLU A 1 63 ? 50.656 22.297 -11.578 1 57.09 63 GLU A O 1
ATOM 514 N N . SER A 1 64 ? 49.219 20.562 -12 1 54.97 64 SER A N 1
ATOM 515 C CA . SER A 1 64 ? 50.156 19.484 -11.711 1 54.97 64 SER A CA 1
ATOM 516 C C . SER A 1 64 ? 50.781 19.641 -10.328 1 54.97 64 SER A C 1
ATOM 518 O O . SER A 1 64 ? 52 19.625 -10.18 1 54.97 64 SER A O 1
ATOM 520 N N . THR A 1 65 ? 50.094 20.078 -9.383 1 59.03 65 THR A N 1
ATOM 521 C CA . THR A 1 65 ? 50.656 20.359 -8.078 1 59.03 65 THR A CA 1
ATOM 522 C C . THR A 1 65 ? 50.906 19.062 -7.309 1 59.03 65 THR A C 1
ATOM 524 O O . THR A 1 65 ? 50.5 18 -7.742 1 59.03 65 THR A O 1
ATOM 527 N N . ASP A 1 66 ? 51.875 19.094 -6.156 1 63.25 66 ASP A N 1
ATOM 528 C CA . ASP A 1 66 ? 52.594 18.094 -5.355 1 63.25 66 ASP A CA 1
ATOM 529 C C . ASP A 1 66 ? 51.594 17.125 -4.711 1 63.25 66 ASP A C 1
ATOM 531 O O . ASP A 1 66 ? 52.031 16.125 -4.109 1 63.25 66 ASP A O 1
ATOM 535 N N . GLY A 1 67 ? 50.25 17.141 -5.008 1 80.38 67 GLY A N 1
ATOM 536 C CA . GLY A 1 67 ? 49.344 16.141 -4.48 1 80.38 67 GLY A CA 1
ATOM 537 C C . GLY A 1 67 ? 49.125 16.25 -2.98 1 80.38 67 GLY A C 1
ATOM 538 O O . GLY A 1 67 ? 49.125 15.234 -2.277 1 80.38 67 GLY A O 1
ATOM 539 N N . SER A 1 68 ? 49.188 17.562 -2.371 1 88 68 SER A N 1
ATOM 540 C CA . SER A 1 68 ? 48.969 17.719 -0.936 1 88 68 SER A CA 1
ATOM 541 C C . SER A 1 68 ? 48.25 19.031 -0.626 1 88 68 SER A C 1
ATOM 543 O O . SER A 1 68 ? 48.188 19.938 -1.462 1 88 68 SER A O 1
ATOM 545 N N . VAL A 1 69 ? 47.562 19.172 0.501 1 90.75 69 VAL A N 1
ATOM 546 C CA . VAL A 1 69 ? 46.875 20.375 0.979 1 90.75 69 VAL A CA 1
ATOM 547 C C . VAL A 1 69 ? 47.125 20.547 2.477 1 90.75 69 VAL A C 1
ATOM 549 O O . VAL A 1 69 ? 47.281 19.562 3.203 1 90.75 69 VAL A O 1
ATOM 552 N N . THR A 1 70 ? 47.188 21.859 2.926 1 92 70 THR A N 1
ATOM 553 C CA . THR A 1 70 ? 47.312 22.172 4.348 1 92 70 THR A CA 1
ATOM 554 C C . THR A 1 70 ? 46.031 22.797 4.879 1 92 70 THR A C 1
ATOM 556 O O . THR A 1 70 ? 45.594 23.828 4.383 1 92 70 THR A O 1
ATOM 559 N N . LEU A 1 71 ? 45.469 22.203 5.805 1 92.75 71 LEU A N 1
ATOM 560 C CA . LEU A 1 71 ? 44.25 22.703 6.441 1 92.75 71 LEU A CA 1
ATOM 561 C C . LEU A 1 71 ? 44.562 23.344 7.789 1 92.75 71 LEU A C 1
ATOM 563 O O . LEU A 1 71 ? 44.969 22.641 8.734 1 92.75 71 LEU A O 1
ATOM 567 N N . ARG A 1 72 ? 44.375 24.609 7.977 1 89.06 72 ARG A N 1
ATOM 568 C CA . ARG A 1 72 ? 44.844 25.344 9.156 1 89.06 72 ARG A CA 1
ATOM 569 C C . ARG A 1 72 ? 43.688 25.562 10.133 1 89.06 72 ARG A C 1
ATOM 571 O O . ARG A 1 72 ? 43.906 25.75 11.336 1 89.06 72 ARG A O 1
ATOM 578 N N . ASN A 1 73 ? 42.5 25.562 9.773 1 86.25 73 ASN A N 1
ATOM 579 C CA . ASN A 1 73 ? 41.375 25.969 10.625 1 86.25 73 ASN A CA 1
ATOM 580 C C . ASN A 1 73 ? 40.625 24.75 11.172 1 86.25 73 ASN A C 1
ATOM 582 O O . ASN A 1 73 ? 39.5 24.875 11.672 1 86.25 73 ASN A O 1
ATOM 586 N N . LEU A 1 74 ? 41.344 23.562 11.008 1 93.31 74 LEU A N 1
ATOM 587 C CA . LEU A 1 74 ? 40.688 22.344 11.469 1 93.31 74 LEU A CA 1
ATOM 588 C C . LEU A 1 74 ? 41.625 21.531 12.375 1 93.31 74 LEU A C 1
ATOM 590 O O . LEU A 1 74 ? 42.844 21.688 12.32 1 93.31 74 LEU A O 1
ATOM 594 N N . SER A 1 75 ? 41.062 20.781 13.25 1 94.25 75 SER A N 1
ATOM 595 C CA . SER A 1 75 ? 41.844 19.891 14.109 1 94.25 75 SER A CA 1
ATOM 596 C C . SER A 1 75 ? 42.125 18.562 13.406 1 94.25 75 SER A C 1
ATOM 598 O O . SER A 1 75 ? 41.438 18.188 12.469 1 94.25 75 SER A O 1
ATOM 600 N N . ALA A 1 76 ? 43.219 17.922 13.898 1 95.12 76 ALA A N 1
ATOM 601 C CA . ALA A 1 76 ? 43.562 16.625 13.336 1 95.12 76 ALA A CA 1
ATOM 602 C C . ALA A 1 76 ? 42.469 15.602 13.562 1 95.12 76 ALA A C 1
ATOM 604 O O . ALA A 1 76 ? 42.188 14.781 12.688 1 95.12 76 ALA A O 1
ATOM 605 N N . ASP A 1 77 ? 41.875 15.742 14.68 1 95.25 77 ASP A N 1
ATOM 606 C CA . ASP A 1 77 ? 40.781 14.82 15.016 1 95.25 77 ASP A CA 1
ATOM 607 C C . ASP A 1 77 ? 39.625 14.961 14.047 1 95.25 77 ASP A C 1
ATOM 609 O O . ASP A 1 77 ? 39.031 13.969 13.617 1 95.25 77 ASP A O 1
ATOM 613 N N . ALA A 1 78 ? 39.281 16.156 13.672 1 95.81 78 ALA A N 1
ATOM 614 C CA . ALA A 1 78 ? 38.188 16.422 12.75 1 95.81 78 ALA A CA 1
ATOM 615 C C . ALA A 1 78 ? 38.469 15.828 11.375 1 95.81 78 ALA A C 1
ATOM 617 O O . ALA A 1 78 ? 37.562 15.234 10.758 1 95.81 78 ALA A O 1
ATOM 618 N N . VAL A 1 79 ? 39.688 15.883 10.977 1 96.44 79 VAL A N 1
ATOM 619 C CA . VAL A 1 79 ? 40.062 15.414 9.648 1 96.44 79 VAL A CA 1
ATOM 620 C C . VAL A 1 79 ? 40.094 13.891 9.625 1 96.44 79 VAL A C 1
ATOM 622 O O . VAL A 1 79 ? 39.719 13.266 8.625 1 96.44 79 VAL A O 1
ATOM 625 N N . HIS A 1 80 ? 40.531 13.312 10.742 1 96.56 80 HIS A N 1
ATOM 626 C CA . HIS A 1 80 ? 40.469 11.859 10.836 1 96.56 80 HIS A CA 1
ATOM 627 C C . HIS A 1 80 ? 39.031 11.344 10.695 1 96.56 80 HIS A C 1
ATOM 629 O O . HIS A 1 80 ? 38.781 10.383 9.969 1 96.56 80 HIS A O 1
ATOM 635 N N . LEU A 1 81 ? 38.156 12.016 11.359 1 96.38 81 LEU A N 1
ATOM 636 C CA . LEU A 1 81 ? 36.75 11.617 11.297 1 96.38 81 LEU A CA 1
ATOM 637 C C . LEU A 1 81 ? 36.188 11.82 9.898 1 96.38 81 LEU A C 1
ATOM 639 O O . LEU A 1 81 ? 35.406 11 9.414 1 96.38 81 LEU A O 1
ATOM 643 N N . PHE A 1 82 ? 36.625 12.883 9.32 1 96.94 82 PHE A N 1
ATOM 644 C CA . PHE A 1 82 ? 36.188 13.18 7.953 1 96.94 82 PHE A CA 1
ATOM 645 C C . PHE A 1 82 ? 36.656 12.094 6.992 1 96.94 82 PHE A C 1
ATOM 647 O O . PHE A 1 82 ? 35.875 11.617 6.172 1 96.94 82 PHE A O 1
ATOM 654 N N . LEU A 1 83 ? 37.844 11.68 7.141 1 97 83 LEU A N 1
ATOM 655 C CA . LEU A 1 83 ? 38.375 10.656 6.25 1 97 83 LEU A CA 1
ATOM 656 C C . LEU A 1 83 ? 37.719 9.312 6.492 1 97 83 LEU A C 1
ATOM 658 O O . LEU A 1 83 ? 37.438 8.578 5.547 1 97 83 LEU A O 1
ATOM 662 N N . ASP A 1 84 ? 37.5 9.016 7.734 1 96.5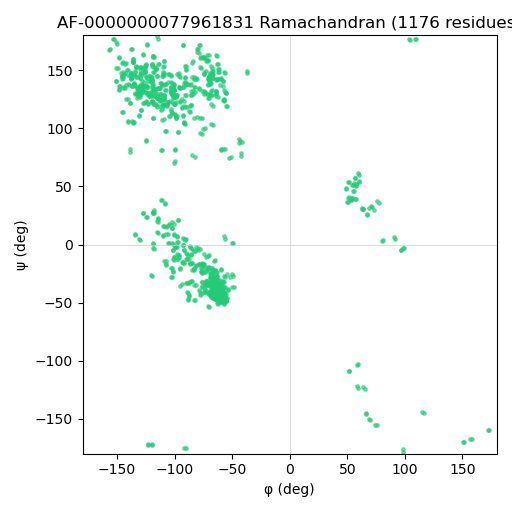 84 ASP A N 1
ATOM 663 C CA . ASP A 1 84 ? 36.75 7.793 8.031 1 96.5 84 ASP A CA 1
ATOM 664 C C . ASP A 1 84 ? 35.406 7.789 7.34 1 96.5 84 ASP A C 1
ATOM 666 O O . ASP A 1 84 ? 35 6.773 6.77 1 96.5 84 ASP A O 1
ATOM 670 N N . PHE A 1 85 ? 34.75 8.898 7.34 1 96.75 85 PHE A N 1
ATOM 671 C CA . PHE A 1 85 ? 33.469 9.031 6.676 1 96.75 85 PHE A CA 1
ATOM 672 C C . PHE A 1 85 ? 33.594 8.922 5.164 1 96.75 85 PHE A C 1
ATOM 674 O O . PHE A 1 85 ? 32.844 8.227 4.508 1 96.75 85 PHE A O 1
ATOM 681 N N . ALA A 1 86 ? 34.562 9.562 4.68 1 96.69 86 ALA A N 1
ATOM 682 C CA . ALA A 1 86 ? 34.75 9.625 3.234 1 96.69 86 ALA A CA 1
ATOM 683 C C . ALA A 1 86 ? 34.938 8.234 2.646 1 96.69 86 ALA A C 1
ATOM 685 O O . ALA A 1 86 ? 34.531 7.969 1.51 1 96.69 86 ALA A O 1
ATOM 686 N N . TYR A 1 87 ? 35.562 7.32 3.455 1 96.62 87 TYR A N 1
ATOM 687 C CA . TYR A 1 87 ? 35.875 5.992 2.936 1 96.62 87 TYR A CA 1
ATOM 688 C C . TYR A 1 87 ? 34.812 4.984 3.328 1 96.62 87 TYR A C 1
ATOM 690 O O . TYR A 1 87 ? 34.812 3.852 2.84 1 96.62 87 TYR A O 1
ATOM 698 N N . SER A 1 88 ? 33.938 5.305 4.219 1 94.44 88 SER A N 1
ATOM 699 C CA . SER A 1 88 ? 32.938 4.328 4.684 1 94.44 88 SER A CA 1
ATOM 700 C C . SER A 1 88 ? 31.531 4.801 4.41 1 94.44 88 SER A C 1
ATOM 702 O O . SER A 1 88 ? 30.609 3.986 4.293 1 94.44 88 SER A O 1
ATOM 704 N N . GLY A 1 89 ? 31.391 6.125 4.355 1 94.44 89 GLY A N 1
ATOM 705 C CA . GLY A 1 89 ? 30.047 6.684 4.23 1 94.44 89 GLY A CA 1
ATOM 706 C C . GLY A 1 89 ? 29.312 6.754 5.555 1 94.44 89 GLY A C 1
ATOM 707 O O . GLY A 1 89 ? 28.141 7.125 5.594 1 94.44 89 GLY A O 1
ATOM 708 N N . GLU A 1 90 ? 30.016 6.379 6.613 1 95.62 90 GLU A N 1
ATOM 709 C CA . GLU A 1 90 ? 29.391 6.363 7.938 1 95.62 90 GLU A CA 1
ATOM 710 C C . GLU A 1 90 ? 30.047 7.387 8.859 1 95.62 90 GLU A C 1
ATOM 712 O O . GLU A 1 90 ? 31.266 7.551 8.852 1 95.62 90 GLU A O 1
ATOM 717 N N . ILE A 1 91 ? 29.281 8.141 9.578 1 96.38 91 ILE A N 1
ATOM 718 C CA . ILE A 1 91 ? 29.812 9.109 10.539 1 96.38 91 ILE A CA 1
ATOM 719 C C . ILE A 1 91 ? 29.078 8.961 11.867 1 96.38 91 ILE A C 1
ATOM 721 O O . ILE A 1 91 ? 27.859 8.758 11.898 1 96.38 91 ILE A O 1
ATOM 725 N N . ASN A 1 92 ? 29.875 8.938 12.914 1 96.44 92 ASN A N 1
ATOM 726 C CA . ASN A 1 92 ? 29.328 8.883 14.258 1 96.44 92 ASN A CA 1
ATOM 727 C C . ASN A 1 92 ? 29.312 10.258 14.914 1 96.44 92 ASN A C 1
ATOM 729 O O . ASN A 1 92 ? 30.375 10.805 15.242 1 96.44 92 ASN A O 1
ATOM 733 N N . ILE A 1 93 ? 28.219 10.812 15.125 1 96.75 93 ILE A N 1
ATOM 734 C CA . ILE A 1 93 ? 28.062 12.133 15.711 1 96.75 93 ILE A CA 1
ATOM 735 C C . ILE A 1 93 ? 27.688 12.008 17.188 1 96.75 93 ILE A C 1
ATOM 737 O O . ILE A 1 93 ? 26.766 11.258 17.531 1 96.75 93 ILE A O 1
ATOM 741 N N . LYS A 1 94 ? 28.469 12.68 18.016 1 96 94 LYS A N 1
ATOM 742 C CA . LYS A 1 94 ? 28.266 12.742 19.469 1 96 94 LYS A CA 1
ATOM 743 C C . LYS A 1 94 ? 28.156 14.188 19.953 1 96 94 LYS A C 1
ATOM 745 O O . LYS A 1 94 ? 28.391 15.117 19.188 1 96 94 LYS A O 1
ATOM 750 N N . GLU A 1 95 ? 27.828 14.352 21.203 1 93.75 95 GLU A N 1
ATOM 751 C CA . GLU A 1 95 ? 27.672 15.688 21.781 1 93.75 95 GLU A CA 1
ATOM 752 C C . GLU A 1 95 ? 29 16.422 21.828 1 93.75 95 GLU A C 1
ATOM 754 O O . GLU A 1 95 ? 29.047 17.641 21.641 1 93.75 95 GLU A O 1
ATOM 759 N N . ASP A 1 96 ? 30.047 15.727 21.984 1 94.06 96 ASP A N 1
ATOM 760 C CA . ASP A 1 96 ? 31.344 16.359 22.203 1 94.06 96 ASP A CA 1
ATOM 761 C C . ASP A 1 96 ? 32 16.688 20.859 1 94.06 96 ASP A C 1
ATOM 763 O O . ASP A 1 96 ? 32.969 17.469 20.828 1 94.06 96 ASP A O 1
ATOM 767 N N . ASN A 1 97 ? 31.516 16.094 19.781 1 96 97 ASN A N 1
ATOM 768 C CA . ASN A 1 97 ? 32.219 16.359 18.531 1 96 97 ASN A CA 1
ATOM 769 C C . ASN A 1 97 ? 31.312 17.047 17.516 1 96 97 ASN A C 1
ATOM 771 O O . ASN A 1 97 ? 31.766 17.422 16.438 1 96 97 ASN A O 1
ATOM 775 N N . VAL A 1 98 ? 30.031 17.266 17.797 1 95.75 98 VAL A N 1
ATOM 776 C CA . VAL A 1 98 ? 29.062 17.766 16.828 1 95.75 98 VAL A CA 1
ATOM 777 C C . VAL A 1 98 ? 29.469 19.156 16.359 1 95.75 98 VAL A C 1
ATOM 779 O O . VAL A 1 98 ? 29.375 19.469 15.172 1 95.75 98 VAL A O 1
ATOM 782 N N . GLU A 1 99 ? 29.922 20.016 17.219 1 93.88 99 GLU A N 1
ATOM 783 C CA . GLU A 1 99 ? 30.297 21.375 16.828 1 93.88 99 GLU A CA 1
ATOM 784 C C . GLU A 1 99 ? 31.516 21.359 15.906 1 93.88 99 GLU A C 1
ATOM 786 O O . GLU A 1 99 ? 31.562 22.109 14.922 1 93.88 99 GLU A O 1
ATOM 791 N N . MET A 1 100 ? 32.5 20.5 16.234 1 95.56 100 MET A N 1
ATOM 792 C CA . MET A 1 100 ? 33.688 20.375 15.406 1 95.56 100 MET A CA 1
ATOM 793 C C . MET A 1 100 ? 33.312 19.875 14.008 1 95.56 100 MET A C 1
ATOM 795 O O . MET A 1 100 ? 33.812 20.406 13.016 1 95.56 100 MET A O 1
ATOM 799 N N . LEU A 1 101 ? 32.469 18.891 13.977 1 96.44 101 LEU A N 1
ATOM 800 C CA . LEU A 1 101 ? 32.062 18.312 12.695 1 96.44 101 LEU A CA 1
ATOM 801 C C . LEU A 1 101 ? 31.234 19.312 11.891 1 96.44 101 LEU A C 1
ATOM 803 O O . LEU A 1 101 ? 31.328 19.359 10.664 1 96.44 101 LEU A O 1
ATOM 807 N N . PHE A 1 102 ? 30.422 20.047 12.656 1 96 102 PHE A N 1
ATOM 808 C CA . PHE A 1 102 ? 29.625 21.078 12.016 1 96 102 PHE A CA 1
ATOM 809 C C . PHE A 1 102 ? 30.5 22.125 11.344 1 96 102 PHE A C 1
ATOM 811 O O . PHE A 1 102 ? 30.266 22.516 10.203 1 96 102 PHE A O 1
ATOM 818 N N . GLN A 1 103 ? 31.547 22.531 12.016 1 94.75 103 GLN A N 1
ATOM 819 C CA . GLN A 1 103 ? 32.5 23.484 11.469 1 94.75 103 GLN A CA 1
ATOM 820 C C . GLN A 1 103 ? 33.219 22.891 10.258 1 94.75 103 GLN A C 1
ATOM 822 O O . GLN A 1 103 ? 33.375 23.562 9.234 1 94.75 103 GLN A O 1
ATOM 827 N N . LEU A 1 104 ? 33.656 21.688 10.43 1 96.12 104 LEU A N 1
ATOM 828 C CA . LEU A 1 104 ? 34.375 21.016 9.359 1 96.12 104 LEU A CA 1
ATOM 829 C C . LEU A 1 104 ? 33.531 20.922 8.102 1 96.12 104 LEU A C 1
ATOM 831 O O . LEU A 1 104 ? 34 21.234 7 1 96.12 104 LEU A O 1
ATOM 835 N N . SER A 1 105 ? 32.281 20.469 8.336 1 96.38 105 SER A N 1
ATOM 836 C CA . SER A 1 105 ? 31.406 20.234 7.199 1 96.38 105 SER A CA 1
ATOM 837 C C . SER A 1 105 ? 31.078 21.531 6.477 1 96.38 105 SER A C 1
ATOM 839 O O . SER A 1 105 ? 30.969 21.562 5.25 1 96.38 105 SER A O 1
ATOM 841 N N . SER A 1 106 ? 30.906 22.609 7.246 1 95.19 106 SER A N 1
ATOM 842 C CA . SER A 1 106 ? 30.688 23.922 6.633 1 95.19 106 SER A CA 1
ATOM 843 C C . SER A 1 106 ? 31.922 24.391 5.863 1 95.19 106 SER A C 1
ATOM 845 O O . SER A 1 106 ? 31.812 24.859 4.73 1 95.19 106 SER A O 1
ATOM 847 N N . TYR A 1 107 ? 33.156 24.141 6.418 1 95 107 TYR A N 1
ATOM 848 C CA . TYR A 1 107 ? 34.438 24.578 5.824 1 95 107 TYR A CA 1
ATOM 849 C C . TYR A 1 107 ? 34.719 23.781 4.555 1 95 107 TYR A C 1
ATOM 851 O O . TYR A 1 107 ? 35.062 24.375 3.518 1 95 107 TYR A O 1
ATOM 859 N N . LEU A 1 108 ? 34.688 22.484 4.652 1 95.81 108 LEU A N 1
ATOM 860 C CA . LEU A 1 108 ? 35.031 21.609 3.529 1 95.81 108 LEU A CA 1
ATOM 861 C C . LEU A 1 108 ? 33.812 21.438 2.594 1 95.81 108 LEU A C 1
ATOM 863 O O . LEU A 1 108 ? 33.938 20.797 1.548 1 95.81 108 LEU A O 1
ATOM 867 N N . GLN A 1 109 ? 32.656 22 3.006 1 95.12 109 GLN A N 1
ATOM 868 C CA . GLN A 1 109 ? 31.438 21.953 2.211 1 95.12 109 GLN A CA 1
ATOM 869 C C . GLN A 1 109 ? 31 20.516 1.947 1 95.12 109 GLN A C 1
ATOM 871 O O . GLN A 1 109 ? 30.844 20.109 0.793 1 95.12 109 GLN A O 1
ATOM 876 N N . VAL A 1 110 ? 30.734 19.781 2.986 1 96.62 110 VAL A N 1
ATOM 877 C CA . VAL A 1 110 ? 30.219 18.422 2.965 1 96.62 110 VAL A CA 1
ATOM 878 C C . VAL A 1 110 ? 28.766 18.406 3.395 1 96.62 110 VAL A C 1
ATOM 880 O O . VAL A 1 110 ? 28.453 18.344 4.59 1 96.62 110 VAL A O 1
ATOM 883 N N . ASP A 1 111 ? 27.922 18.391 2.49 1 94.56 111 ASP A N 1
ATOM 884 C CA . ASP A 1 111 ? 26.484 18.609 2.717 1 94.56 111 ASP A CA 1
ATOM 885 C C . ASP A 1 111 ? 25.906 17.531 3.623 1 94.56 111 ASP A C 1
ATOM 887 O O . ASP A 1 111 ? 25.109 17.828 4.516 1 94.56 111 ASP A O 1
ATOM 891 N N . PHE A 1 112 ? 26.281 16.312 3.422 1 95.31 112 PHE A N 1
ATOM 892 C CA . PHE A 1 112 ? 25.703 15.219 4.191 1 95.31 112 PHE A CA 1
ATOM 893 C C . PHE A 1 112 ? 26.016 15.375 5.676 1 95.31 112 PHE A C 1
ATOM 895 O O . PHE A 1 112 ? 25.141 15.227 6.52 1 95.31 112 PHE A O 1
ATOM 902 N N . ILE A 1 113 ? 27.281 15.617 5.973 1 96.62 113 ILE A N 1
ATOM 903 C CA . ILE A 1 113 ? 27.672 15.766 7.371 1 96.62 113 ILE A CA 1
ATOM 904 C C . ILE A 1 113 ? 26.969 16.984 7.969 1 96.62 113 ILE A C 1
ATOM 906 O O . ILE A 1 113 ? 26.531 16.953 9.117 1 96.62 113 ILE A O 1
ATOM 910 N N . LEU A 1 114 ? 26.922 18.078 7.191 1 96.31 114 LEU A N 1
ATOM 911 C CA . LEU A 1 114 ? 26.25 19.297 7.648 1 96.31 114 LEU A CA 1
ATOM 912 C C . LEU A 1 114 ? 24.812 19 8.023 1 96.31 114 LEU A C 1
ATOM 914 O O . LEU A 1 114 ? 24.344 19.422 9.086 1 96.31 114 LEU A O 1
ATOM 918 N N . ARG A 1 115 ? 24.156 18.297 7.211 1 96.06 115 ARG A N 1
ATOM 919 C CA . ARG A 1 115 ? 22.75 17.953 7.465 1 96.06 115 ARG A CA 1
ATOM 920 C C . ARG A 1 115 ? 22.625 17.016 8.656 1 96.06 115 ARG A C 1
ATOM 922 O O . ARG A 1 115 ? 21.719 17.156 9.477 1 96.06 115 ARG A O 1
ATOM 929 N N . SER A 1 116 ? 23.516 16.062 8.656 1 96.69 116 SER A N 1
ATOM 930 C CA . SER A 1 116 ? 23.484 15.102 9.766 1 96.69 116 SER A CA 1
ATOM 931 C C . SER A 1 116 ? 23.719 15.797 11.102 1 96.69 116 SER A C 1
ATOM 933 O O . SER A 1 116 ? 23.078 15.461 12.102 1 96.69 116 SER A O 1
ATOM 935 N N . CYS A 1 117 ? 24.672 16.719 11.141 1 96.31 117 CYS A N 1
ATOM 936 C CA . CYS A 1 117 ? 24.922 17.5 12.344 1 96.31 117 CYS A CA 1
ATOM 937 C C . CYS A 1 117 ? 23.688 18.328 12.719 1 96.31 117 CYS A C 1
ATOM 939 O O . CYS A 1 117 ? 23.344 18.422 13.891 1 96.31 117 CYS A O 1
ATOM 941 N N . SER A 1 118 ? 23.109 18.953 11.742 1 96.62 118 SER A N 1
ATOM 942 C CA . SER A 1 118 ? 21.891 19.719 11.977 1 96.62 118 SER A CA 1
ATOM 943 C C . SER A 1 118 ? 20.797 18.859 12.602 1 96.62 118 SER A C 1
ATOM 945 O O . SER A 1 118 ? 20.188 19.234 13.609 1 96.62 118 SER A O 1
ATOM 947 N N . ASP A 1 119 ? 20.609 17.703 12.016 1 96.44 119 ASP A N 1
ATOM 948 C CA . ASP A 1 119 ? 19.594 16.781 12.531 1 96.44 119 ASP A CA 1
ATOM 949 C C . ASP A 1 119 ? 19.906 16.391 13.977 1 96.44 119 ASP A C 1
ATOM 951 O O . ASP A 1 119 ? 18.984 16.266 14.797 1 96.44 119 ASP A O 1
ATOM 955 N N . PHE A 1 120 ? 21.172 16.125 14.242 1 96.81 120 PHE A N 1
ATOM 956 C CA . PHE A 1 120 ? 21.594 15.766 15.586 1 96.81 120 PHE A CA 1
ATOM 957 C C . PHE A 1 120 ? 21.281 16.891 16.562 1 96.81 120 PHE A C 1
ATOM 959 O O . PHE A 1 120 ? 20.719 16.641 17.641 1 96.81 120 PHE A O 1
ATOM 966 N N . LEU A 1 121 ? 21.641 18.062 16.219 1 95.94 121 LEU A N 1
ATOM 967 C CA . LEU A 1 121 ? 21.438 19.219 17.078 1 95.94 121 LEU A CA 1
ATOM 968 C C . LEU A 1 121 ? 19.953 19.5 17.281 1 95.94 121 LEU A C 1
ATOM 970 O O . LEU A 1 121 ? 19.531 19.938 18.359 1 95.94 121 LEU A O 1
ATOM 974 N N . ILE A 1 122 ? 19.125 19.328 16.297 1 96.31 122 ILE A N 1
ATOM 975 C CA . ILE A 1 122 ? 17.672 19.5 16.406 1 96.31 122 ILE A CA 1
ATOM 976 C C . ILE A 1 122 ? 17.125 18.609 17.5 1 96.31 122 ILE A C 1
ATOM 978 O O . ILE A 1 122 ? 16.234 19.016 18.25 1 96.31 122 ILE A O 1
ATOM 982 N N . LYS A 1 123 ? 17.688 17.391 17.656 1 95.12 123 LYS A N 1
ATOM 983 C CA . LYS A 1 123 ? 17.25 16.469 18.688 1 95.12 123 LYS A CA 1
ATOM 984 C C . LYS A 1 123 ? 17.641 16.953 20.078 1 95.12 123 LYS A C 1
ATOM 986 O O . LYS A 1 123 ? 17.078 16.516 21.078 1 95.12 123 LYS A O 1
ATOM 991 N N . THR A 1 124 ? 18.609 17.844 20.188 1 94.44 124 THR A N 1
ATOM 992 C CA . THR A 1 124 ? 19.094 18.328 21.484 1 94.44 124 THR A CA 1
ATOM 993 C C . THR A 1 124 ? 18.453 19.656 21.844 1 94.44 124 THR A C 1
ATOM 995 O O . THR A 1 124 ? 18.828 20.281 22.844 1 94.44 124 THR A O 1
ATOM 998 N N . LEU A 1 125 ? 17.531 20.094 21.125 1 94.88 125 LEU A N 1
ATOM 999 C CA . LEU A 1 125 ? 16.938 21.422 21.312 1 94.88 125 LEU A CA 1
ATOM 1000 C C . LEU A 1 125 ? 16.25 21.5 22.672 1 94.88 125 LEU A C 1
ATOM 1002 O O . LEU A 1 125 ? 15.492 20.609 23.062 1 94.88 125 LEU A O 1
ATOM 1006 N N . GLN A 1 126 ? 16.594 22.5 23.406 1 94.88 126 GLN A N 1
ATOM 1007 C CA . GLN A 1 126 ? 16 22.875 24.688 1 94.88 126 GLN A CA 1
ATOM 1008 C C . GLN A 1 126 ? 15.805 24.391 24.781 1 94.88 126 GLN A C 1
ATOM 1010 O O . GLN A 1 126 ? 16.375 25.141 23.969 1 94.88 126 GLN A O 1
ATOM 1015 N N . LEU A 1 127 ? 15.094 24.844 25.75 1 94.81 127 LEU A N 1
ATOM 1016 C CA . LEU A 1 127 ? 14.828 26.266 25.922 1 94.81 127 LEU A CA 1
ATOM 1017 C C . LEU A 1 127 ? 16.125 27.031 26.203 1 94.81 127 LEU A C 1
ATOM 1019 O O . LEU A 1 127 ? 16.281 28.172 25.75 1 94.81 127 LEU A O 1
ATOM 1023 N N . THR A 1 128 ? 17.094 26.375 26.797 1 93.06 128 THR A N 1
ATOM 1024 C CA . THR A 1 128 ? 18.297 27.031 27.281 1 93.06 128 THR A CA 1
ATOM 1025 C C . THR A 1 128 ? 19.328 27.172 26.141 1 93.06 128 THR A C 1
ATOM 1027 O O . THR A 1 128 ? 20.219 28.016 26.203 1 93.06 128 THR A O 1
ATOM 1030 N N . ASN A 1 129 ? 19.172 26.328 25.141 1 94.06 129 ASN A N 1
ATOM 1031 C CA . ASN A 1 129 ? 20.219 26.375 24.141 1 94.06 129 ASN A CA 1
ATOM 1032 C C . ASN A 1 129 ? 19.688 26.766 22.766 1 94.06 129 ASN A C 1
ATOM 1034 O O . ASN A 1 129 ? 20.438 26.828 21.797 1 94.06 129 ASN A O 1
ATOM 1038 N N . CYS A 1 130 ? 18.375 27.047 22.625 1 95.06 130 CYS A N 1
ATOM 1039 C CA . CYS A 1 130 ? 17.75 27.281 21.328 1 95.06 130 CYS A CA 1
ATOM 1040 C C . CYS A 1 130 ? 18.328 28.516 20.656 1 95.06 130 CYS A C 1
ATOM 1042 O O . CYS A 1 130 ? 18.547 28.516 19.438 1 95.06 130 CYS A O 1
ATOM 1044 N N . LEU A 1 131 ? 18.609 29.562 21.406 1 94.94 131 LEU A N 1
ATOM 1045 C CA . LEU A 1 131 ? 19.172 30.766 20.812 1 94.94 131 LEU A CA 1
ATOM 1046 C C . LEU A 1 131 ? 20.609 30.516 20.344 1 94.94 131 LEU A C 1
ATOM 1048 O O . LEU A 1 131 ? 21.016 31.016 19.281 1 94.94 131 LEU A O 1
ATOM 1052 N N . HIS A 1 132 ? 21.375 29.797 21.125 1 94.38 132 HIS A N 1
ATOM 1053 C CA . HIS A 1 132 ? 22.734 29.438 20.734 1 94.38 132 HIS A CA 1
ATOM 1054 C C . HIS A 1 132 ? 22.734 28.641 19.438 1 94.38 132 HIS A C 1
ATOM 1056 O O . HIS A 1 132 ? 23.531 28.906 18.547 1 94.38 132 HIS A O 1
ATOM 1062 N N . LEU A 1 133 ? 21.828 27.688 19.375 1 95.62 133 LEU A N 1
ATOM 1063 C CA . LEU A 1 133 ? 21.734 26.844 18.172 1 95.62 133 LEU A CA 1
ATOM 1064 C C . LEU A 1 133 ? 21.297 27.688 16.969 1 95.62 133 LEU A C 1
ATOM 1066 O O . LEU A 1 133 ? 21.75 27.438 15.852 1 95.62 133 LEU A O 1
ATOM 1070 N N . LEU A 1 134 ? 20.453 28.672 17.234 1 94.94 134 LEU A N 1
ATOM 1071 C CA . LEU A 1 134 ? 20.062 29.578 16.156 1 94.94 134 LEU A CA 1
ATOM 1072 C C . LEU A 1 134 ? 21.25 30.375 15.641 1 94.94 134 LEU A C 1
ATOM 1074 O O . LEU A 1 134 ? 21.406 30.547 14.43 1 94.94 134 LEU A O 1
ATOM 1078 N N . THR A 1 135 ? 22.125 30.781 16.484 1 93.12 135 THR A N 1
ATOM 1079 C CA . THR A 1 135 ? 23.328 31.5 16.109 1 93.12 135 THR A CA 1
ATOM 1080 C C . THR A 1 135 ? 24.281 30.594 15.336 1 93.12 135 THR A C 1
ATOM 1082 O O . THR A 1 135 ? 24.859 31 14.328 1 93.12 135 THR A O 1
ATOM 1085 N N . MET A 1 136 ? 24.391 29.422 15.812 1 93.62 136 MET A N 1
ATOM 1086 C CA . MET A 1 136 ? 25.234 28.453 15.141 1 93.62 136 MET A CA 1
ATOM 1087 C C . MET A 1 136 ? 24.75 28.188 13.719 1 93.62 136 MET A C 1
ATOM 1089 O O . MET A 1 136 ? 25.547 28.078 12.789 1 93.62 136 MET A O 1
ATOM 1093 N N . ALA A 1 137 ? 23.422 28.016 13.633 1 94.69 137 ALA A N 1
ATOM 1094 C CA . ALA A 1 137 ? 22.828 27.75 12.32 1 94.69 137 ALA A CA 1
ATOM 1095 C C . ALA A 1 137 ? 23.141 28.891 11.344 1 94.69 137 ALA A C 1
ATOM 1097 O O . ALA A 1 137 ? 23.438 28.641 10.18 1 94.69 137 ALA A O 1
ATOM 1098 N N . GLU A 1 138 ? 23.141 30.094 11.867 1 92.19 138 GLU A N 1
ATOM 1099 C CA . GLU A 1 138 ? 23.453 31.266 11.039 1 92.19 138 GLU A CA 1
ATOM 1100 C C . GLU A 1 138 ? 24.938 31.297 10.68 1 92.19 138 GLU A C 1
ATOM 1102 O O . GLU A 1 138 ? 25.297 31.562 9.531 1 92.19 138 GLU A O 1
ATOM 1107 N N . ASP A 1 139 ? 25.844 31 11.586 1 92.94 139 ASP A N 1
ATOM 1108 C CA . ASP A 1 139 ? 27.281 31.062 11.391 1 92.94 139 ASP A CA 1
ATOM 1109 C C . ASP A 1 139 ? 27.75 30.031 10.367 1 92.94 139 ASP A C 1
ATOM 1111 O O . ASP A 1 139 ? 28.609 30.312 9.531 1 92.94 139 ASP A O 1
ATOM 1115 N N . TYR A 1 140 ? 27.156 28.891 10.516 1 93.25 140 TYR A N 1
ATOM 1116 C CA . TYR A 1 140 ? 27.625 27.812 9.664 1 93.25 140 TYR A CA 1
ATOM 1117 C C . TYR A 1 140 ? 26.703 27.609 8.461 1 93.25 140 TYR A C 1
ATOM 1119 O O . TYR A 1 140 ? 26.906 26.703 7.656 1 93.25 140 TYR A O 1
ATOM 1127 N N . GLY A 1 141 ? 25.609 28.422 8.422 1 91.94 141 GLY A N 1
ATOM 1128 C CA . GLY A 1 141 ? 24.766 28.484 7.234 1 91.94 141 GLY A CA 1
ATOM 1129 C C . GLY A 1 141 ? 23.844 27.297 7.105 1 91.94 141 GLY A C 1
ATOM 1130 O O . GLY A 1 141 ? 23.656 26.766 6.008 1 91.94 141 GLY A O 1
ATOM 1131 N N . SER A 1 142 ? 23.297 26.734 8.148 1 95.25 142 SER A N 1
ATOM 1132 C CA . SER A 1 142 ? 22.359 25.609 8.102 1 95.25 142 SER A CA 1
ATOM 1133 C C . SER A 1 142 ? 20.922 26.094 8.18 1 95.25 142 SER A C 1
ATOM 1135 O O . SER A 1 142 ? 20.406 26.359 9.266 1 95.25 142 SER A O 1
ATOM 1137 N N . SER A 1 143 ? 20.266 26.234 7.102 1 94.81 143 SER A N 1
ATOM 1138 C CA . SER A 1 143 ? 18.875 26.656 7.062 1 94.81 143 SER A CA 1
ATOM 1139 C C . SER A 1 143 ? 17.969 25.641 7.738 1 94.81 143 SER A C 1
ATOM 1141 O O . SER A 1 143 ? 16.953 26 8.344 1 94.81 143 SER A O 1
ATOM 1143 N N . HIS A 1 144 ? 18.438 24.391 7.613 1 95.5 144 HIS A N 1
ATOM 1144 C CA . HIS A 1 144 ? 17.688 23.312 8.234 1 95.5 144 HIS A CA 1
ATOM 1145 C C . HIS A 1 144 ? 17.625 23.484 9.75 1 95.5 144 HIS A C 1
ATOM 1147 O O . HIS A 1 144 ? 16.547 23.422 10.336 1 95.5 144 HIS A O 1
ATOM 1153 N N . LEU A 1 145 ? 18.703 23.672 10.32 1 96.12 145 LEU A N 1
ATOM 1154 C CA . LEU A 1 145 ? 18.766 23.875 11.758 1 96.12 145 LEU A CA 1
ATOM 1155 C C . LEU A 1 145 ? 18.062 25.172 12.164 1 96.12 145 LEU A C 1
ATOM 1157 O O . LEU A 1 145 ? 17.375 25.219 13.18 1 96.12 145 LEU A O 1
ATOM 1161 N N . GLN A 1 146 ? 18.219 26.203 11.406 1 95.38 146 GLN A N 1
ATOM 1162 C CA . GLN A 1 146 ? 17.578 27.484 11.68 1 95.38 146 GLN A CA 1
ATOM 1163 C C . GLN A 1 146 ? 16.062 27.344 11.711 1 95.38 146 GLN A C 1
ATOM 1165 O O . GLN A 1 146 ? 15.398 27.844 12.625 1 95.38 146 GLN A O 1
ATOM 1170 N N . LYS A 1 147 ? 15.523 26.75 10.766 1 95.44 147 LYS A N 1
ATOM 1171 C CA . LYS A 1 147 ? 14.078 26.578 10.664 1 95.44 147 LYS A CA 1
ATOM 1172 C C . LYS A 1 147 ? 13.539 25.797 11.859 1 95.44 147 LYS A C 1
ATOM 1174 O O . LYS A 1 147 ? 12.57 26.219 12.5 1 95.44 147 LYS A O 1
ATOM 1179 N N . HIS A 1 148 ? 14.156 24.703 12.156 1 95.94 148 HIS A N 1
ATOM 1180 C CA . HIS A 1 148 ? 13.68 23.859 13.258 1 95.94 148 HIS A CA 1
ATOM 1181 C C . HIS A 1 148 ? 13.844 24.562 14.602 1 95.94 148 HIS A C 1
ATOM 1183 O O . HIS A 1 148 ? 13.023 24.391 15.5 1 95.94 148 HIS A O 1
ATOM 1189 N N . ALA A 1 149 ? 14.93 25.25 14.75 1 95.75 149 ALA A N 1
ATOM 1190 C CA . ALA A 1 149 ? 15.117 26.031 15.969 1 95.75 149 ALA A CA 1
ATOM 1191 C C . ALA A 1 149 ? 14.031 27.094 16.109 1 95.75 149 ALA A C 1
ATOM 1193 O O . ALA A 1 149 ? 13.492 27.297 17.203 1 95.75 149 ALA A O 1
ATOM 1194 N N . THR A 1 150 ? 13.719 27.75 15.102 1 95.06 150 THR A N 1
ATOM 1195 C CA . THR A 1 150 ? 12.656 28.75 15.117 1 95.06 150 THR A CA 1
ATOM 1196 C C . THR A 1 150 ? 11.305 28.109 15.438 1 95.06 150 THR A C 1
ATOM 1198 O O . THR A 1 150 ? 10.539 28.625 16.25 1 95.06 150 THR A O 1
ATOM 1201 N N . ASP A 1 151 ? 11.031 27.047 14.773 1 95.69 151 ASP A N 1
ATOM 1202 C CA . ASP A 1 151 ? 9.797 26.312 15.039 1 95.69 151 ASP A CA 1
ATOM 1203 C C . ASP A 1 151 ? 9.719 25.891 16.516 1 95.69 151 ASP A C 1
ATOM 1205 O O . ASP A 1 151 ? 8.641 25.922 17.109 1 95.69 151 ASP A O 1
ATOM 1209 N N . PHE A 1 152 ? 10.836 25.469 16.984 1 96.38 152 PHE A N 1
ATOM 1210 C CA . PHE A 1 152 ? 10.891 25.078 18.391 1 96.38 152 PHE A CA 1
ATOM 1211 C C . PHE A 1 152 ? 10.523 26.25 19.297 1 96.38 152 PHE A C 1
ATOM 1213 O O . PHE A 1 152 ? 9.758 26.109 20.234 1 96.38 152 PHE A O 1
ATOM 1220 N N . ILE A 1 153 ? 11.062 27.359 19 1 95.19 153 ILE A N 1
ATOM 1221 C CA . ILE A 1 153 ? 10.758 28.562 19.766 1 95.19 153 ILE A CA 1
ATOM 1222 C C . ILE A 1 153 ? 9.266 28.891 19.656 1 95.19 153 ILE A C 1
ATOM 1224 O O . ILE A 1 153 ? 8.617 29.219 20.656 1 95.19 153 ILE A O 1
ATOM 1228 N N . LEU A 1 154 ? 8.719 28.75 18.5 1 95.12 154 LEU A N 1
ATOM 1229 C CA . LEU A 1 154 ? 7.305 28.984 18.234 1 95.12 154 LEU A CA 1
ATOM 1230 C C . LEU A 1 154 ? 6.43 28.078 19.094 1 95.12 154 LEU A C 1
ATOM 1232 O O . LEU A 1 154 ? 5.473 28.547 19.719 1 95.12 154 LEU A O 1
ATOM 1236 N N . GLN A 1 155 ? 6.785 26.906 19.188 1 95.25 155 GLN A N 1
ATOM 1237 C CA . GLN A 1 155 ? 5.98 25.906 19.891 1 95.25 155 GLN A CA 1
ATOM 1238 C C . GLN A 1 155 ? 6.113 26.062 21.406 1 95.25 155 GLN A C 1
ATOM 1240 O O . GLN A 1 155 ? 5.238 25.625 22.156 1 95.25 155 GLN A O 1
ATOM 1245 N N . ASN A 1 156 ? 7.234 26.656 21.859 1 96.31 156 ASN A N 1
ATOM 1246 C CA . ASN A 1 156 ? 7.473 26.828 23.281 1 96.31 156 ASN A CA 1
ATOM 1247 C C . ASN A 1 156 ? 7.582 28.297 23.656 1 96.31 156 ASN A C 1
ATOM 1249 O O . ASN A 1 156 ? 8.32 28.656 24.578 1 96.31 156 ASN A O 1
ATOM 1253 N N . PHE A 1 157 ? 6.961 29.047 22.938 1 96.5 157 PHE A N 1
ATOM 1254 C CA . PHE A 1 157 ? 7.137 30.5 23.094 1 96.5 157 PHE A CA 1
ATOM 1255 C C . PHE A 1 157 ? 6.734 30.953 24.484 1 96.5 157 PHE A C 1
ATOM 1257 O O . PHE A 1 157 ? 7.406 31.797 25.094 1 96.5 157 PHE A O 1
ATOM 1264 N N . HIS A 1 158 ? 5.633 30.422 24.984 1 95.5 158 HIS A N 1
ATOM 1265 C CA . HIS A 1 158 ? 5.176 30.828 26.312 1 95.5 158 HIS A CA 1
ATOM 1266 C C . HIS A 1 158 ? 6.25 30.578 27.375 1 95.5 158 HIS A C 1
ATOM 1268 O O . HIS A 1 158 ? 6.578 31.484 28.156 1 95.5 158 HIS A O 1
ATOM 1274 N N . ALA A 1 159 ? 6.777 29.406 27.406 1 96.06 159 ALA A N 1
ATOM 1275 C CA . ALA A 1 159 ? 7.848 29.062 28.344 1 96.06 159 ALA A CA 1
ATOM 1276 C C . ALA A 1 159 ? 9.109 29.875 28.031 1 96.06 159 ALA A C 1
ATOM 1278 O O . ALA A 1 159 ? 9.773 30.359 28.953 1 96.06 159 ALA A O 1
ATOM 1279 N N . PHE A 1 160 ? 9.43 29.984 26.797 1 95.88 160 PHE A N 1
ATOM 1280 C CA . PHE A 1 160 ? 10.633 30.688 26.359 1 95.88 160 PHE A CA 1
ATOM 1281 C C . PHE A 1 160 ? 10.57 32.156 26.75 1 95.88 160 PHE A C 1
ATOM 1283 O O . PHE A 1 160 ? 11.586 32.75 27.141 1 95.88 160 PHE A O 1
ATOM 1290 N N . SER A 1 161 ? 9.406 32.812 26.672 1 94.75 161 SER A N 1
ATOM 1291 C CA . SER A 1 161 ? 9.242 34.219 26.969 1 94.75 161 SER A CA 1
ATOM 1292 C C . SER A 1 161 ? 9.508 34.531 28.438 1 94.75 161 SER A C 1
ATOM 1294 O O . SER A 1 161 ? 9.789 35.656 28.812 1 94.75 161 SER A O 1
ATOM 1296 N N . SER A 1 162 ? 9.398 33.531 29.25 1 92.5 162 SER A N 1
ATOM 1297 C CA . SER A 1 162 ? 9.625 33.688 30.672 1 92.5 162 SER A CA 1
ATOM 1298 C C . SER A 1 162 ? 11.094 33.5 31.031 1 92.5 162 SER A C 1
ATOM 1300 O O . SER A 1 162 ? 11.516 33.781 32.156 1 92.5 162 SER A O 1
ATOM 1302 N N . GLU A 1 163 ? 11.836 33 30.109 1 92.62 163 GLU A N 1
ATOM 1303 C CA . GLU A 1 163 ? 13.266 32.781 30.328 1 92.62 163 GLU A CA 1
ATOM 1304 C C . GLU A 1 163 ? 14.055 34.062 30.234 1 92.62 163 GLU A C 1
ATOM 1306 O O . GLU A 1 163 ? 13.688 34.969 29.453 1 92.62 163 GLU A O 1
ATOM 1311 N N . PRO A 1 164 ? 15.188 34.156 30.922 1 91.56 164 PRO A N 1
ATOM 1312 C CA . PRO A 1 164 ? 16.016 35.375 30.859 1 91.56 164 PRO A CA 1
ATOM 1313 C C . PRO A 1 164 ? 16.625 35.594 29.484 1 91.56 164 PRO A C 1
ATOM 1315 O O . PRO A 1 164 ? 16.797 36.75 29.062 1 91.56 164 PRO A O 1
ATOM 1318 N N . ASP A 1 165 ? 16.797 34.531 28.828 1 91.56 165 ASP A N 1
ATOM 1319 C CA . ASP A 1 165 ? 17.453 34.594 27.516 1 91.56 165 ASP A CA 1
ATOM 1320 C C . ASP A 1 165 ? 16.516 35.219 26.469 1 91.56 165 ASP A C 1
ATOM 1322 O O . ASP A 1 165 ? 16.953 35.594 25.391 1 91.56 165 ASP A O 1
ATOM 1326 N N . PHE A 1 166 ? 15.281 35.375 26.828 1 94.62 166 PHE A N 1
ATOM 1327 C CA . PHE A 1 166 ? 14.273 35.875 25.891 1 94.62 166 PHE A CA 1
ATOM 1328 C C . PHE A 1 166 ? 14.641 37.25 25.391 1 94.62 166 PHE A C 1
ATOM 1330 O O . PHE A 1 166 ? 14.398 37.594 24.234 1 94.62 166 PHE A O 1
ATOM 1337 N N . ILE A 1 167 ? 15.281 38 26.219 1 94.62 167 ILE A N 1
ATOM 1338 C CA . ILE A 1 167 ? 15.594 39.406 25.891 1 94.62 167 ILE A CA 1
ATOM 1339 C C . ILE A 1 167 ? 16.609 39.469 24.75 1 94.62 167 ILE A C 1
ATOM 1341 O O . ILE A 1 167 ? 16.703 40.469 24.047 1 94.62 167 ILE A O 1
ATOM 1345 N N . ASP A 1 168 ? 17.312 38.375 24.547 1 94.12 168 ASP A N 1
ATOM 1346 C CA . ASP A 1 168 ? 18.375 38.344 23.531 1 94.12 168 ASP A CA 1
ATOM 1347 C C . ASP A 1 168 ? 17.828 37.875 22.188 1 94.12 168 ASP A C 1
ATOM 1349 O O . ASP A 1 168 ? 18.578 37.781 21.219 1 94.12 168 ASP A O 1
ATOM 1353 N N . ILE A 1 169 ? 16.531 37.656 22.109 1 95 169 ILE A N 1
ATOM 1354 C CA . ILE A 1 169 ? 15.961 37.156 20.859 1 95 169 ILE A CA 1
ATOM 1355 C C . ILE A 1 169 ? 16.062 38.25 19.781 1 95 169 ILE A C 1
ATOM 1357 O O . ILE A 1 169 ? 15.75 39.406 20.031 1 95 169 ILE A O 1
ATOM 1361 N N . PRO A 1 170 ? 16.609 37.875 18.641 1 92.56 170 PRO A N 1
ATOM 1362 C CA . PRO A 1 170 ?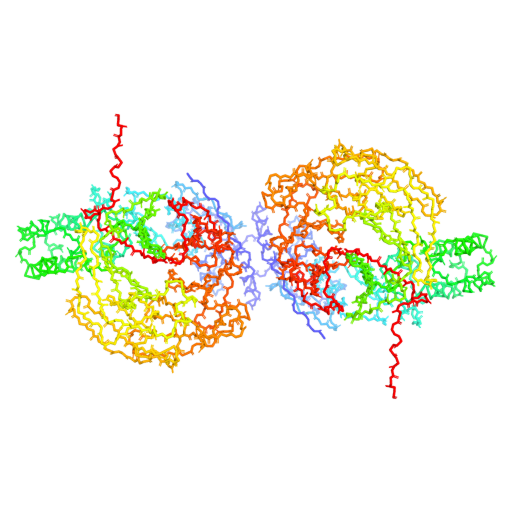 16.688 38.844 17.562 1 92.56 170 PRO A CA 1
ATOM 1363 C C . PRO A 1 170 ? 15.305 39.312 17.094 1 92.56 170 PRO A C 1
ATOM 1365 O O . PRO A 1 170 ? 14.344 38.562 17.141 1 92.56 170 PRO A O 1
ATOM 1368 N N . ASP A 1 171 ? 15.25 40.594 16.641 1 93.62 171 ASP A N 1
ATOM 1369 C CA . ASP A 1 171 ? 13.992 41.219 16.234 1 93.62 171 ASP A CA 1
ATOM 1370 C C . ASP A 1 171 ? 13.344 40.438 15.086 1 93.62 171 ASP A C 1
ATOM 1372 O O . ASP A 1 171 ? 12.125 40.25 15.07 1 93.62 171 ASP A O 1
ATOM 1376 N N . GLN A 1 172 ? 14.195 39.938 14.203 1 92.19 172 GLN A N 1
ATOM 1377 C CA . GLN A 1 172 ? 13.672 39.219 13.039 1 92.19 172 GLN A CA 1
ATOM 1378 C C . GLN A 1 172 ? 12.977 37.938 13.453 1 92.19 172 GLN A C 1
ATOM 1380 O O . GLN A 1 172 ? 11.938 37.562 12.906 1 92.19 172 GLN A O 1
ATOM 1385 N N . ILE A 1 173 ? 13.562 37.25 14.391 1 93.56 173 ILE A N 1
ATOM 1386 C CA . ILE A 1 173 ? 13 36 14.867 1 93.56 173 ILE A CA 1
ATOM 1387 C C . ILE A 1 173 ? 11.719 36.281 15.648 1 93.56 173 ILE A C 1
ATOM 1389 O O . ILE A 1 173 ? 10.734 35.531 15.508 1 93.56 173 ILE A O 1
ATOM 1393 N N . LEU A 1 174 ? 11.703 37.281 16.469 1 95.75 174 LEU A N 1
ATOM 1394 C CA . LEU A 1 174 ? 10.508 37.656 17.219 1 95.75 174 LEU A CA 1
ATOM 1395 C C . LEU A 1 174 ? 9.359 38 16.281 1 95.75 174 LEU A C 1
ATOM 1397 O O . LEU A 1 174 ? 8.227 37.562 16.484 1 95.75 174 LEU A O 1
ATOM 1401 N N . GLU A 1 175 ? 9.641 38.781 15.273 1 95.94 175 GLU A N 1
ATOM 1402 C CA . GLU A 1 175 ? 8.641 39.125 14.266 1 95.94 175 GLU A CA 1
ATOM 1403 C C . GLU A 1 175 ? 8.039 37.875 13.625 1 95.94 175 GLU A C 1
ATOM 1405 O O . GLU A 1 175 ? 6.824 37.812 13.438 1 95.94 175 GLU A O 1
ATOM 1410 N N . ARG A 1 176 ? 8.852 36.969 13.305 1 94.56 176 ARG A N 1
ATOM 1411 C CA . ARG A 1 176 ? 8.406 35.719 12.68 1 94.56 176 ARG A CA 1
ATOM 1412 C C . ARG A 1 176 ? 7.508 34.906 13.633 1 94.56 176 ARG A C 1
ATOM 1414 O O . ARG A 1 176 ? 6.512 34.344 13.203 1 94.56 176 ARG A O 1
ATOM 1421 N N . CYS A 1 177 ? 7.859 34.875 14.828 1 95.5 177 CYS A N 1
ATOM 1422 C CA . CYS A 1 177 ? 7.062 34.188 15.828 1 95.5 177 CYS A CA 1
ATOM 1423 C C . CYS A 1 177 ? 5.68 34.812 15.953 1 95.5 177 CYS A C 1
ATOM 1425 O O . CYS A 1 177 ? 4.672 34.094 15.922 1 95.5 177 CYS A O 1
ATOM 1427 N N . LEU A 1 178 ? 5.652 36.125 16.031 1 96.81 178 LEU A N 1
ATOM 1428 C CA . LEU A 1 178 ? 4.395 36.812 16.25 1 96.81 178 LEU A CA 1
ATOM 1429 C C . LEU A 1 178 ? 3.482 36.719 15.031 1 96.81 178 LEU A C 1
ATOM 1431 O O . LEU A 1 178 ? 2.258 36.688 15.164 1 96.81 178 LEU A O 1
ATOM 1435 N N . ALA A 1 179 ? 4.051 36.594 13.906 1 95.56 179 ALA A N 1
ATOM 1436 C CA . ALA A 1 179 ? 3.289 36.531 12.656 1 95.56 179 ALA A CA 1
ATOM 1437 C C . ALA A 1 179 ? 2.699 35.156 12.461 1 95.56 179 ALA A C 1
ATOM 1439 O O . ALA A 1 179 ? 1.731 34.969 11.711 1 95.56 179 ALA A O 1
ATOM 1440 N N . SER A 1 180 ? 3.166 34.188 13.141 1 95.12 180 SER A N 1
ATOM 1441 C CA . SER A 1 180 ? 2.814 32.781 12.891 1 95.12 180 SER A CA 1
ATOM 1442 C C . SER A 1 180 ? 1.536 32.406 13.625 1 95.12 180 SER A C 1
ATOM 1444 O O . SER A 1 180 ? 1.356 32.75 14.797 1 95.12 180 SER A O 1
ATOM 1446 N N . ASP A 1 181 ? 0.688 31.656 12.945 1 92.06 181 ASP A N 1
ATOM 1447 C CA . ASP A 1 181 ? -0.513 31.109 13.562 1 92.06 181 ASP A CA 1
ATOM 1448 C C . ASP A 1 181 ? -0.159 30 14.555 1 92.06 181 ASP A C 1
ATOM 1450 O O . ASP A 1 181 ? -0.929 29.719 15.477 1 92.06 181 ASP A O 1
ATOM 1454 N N . ALA A 1 182 ? 1.021 29.469 14.398 1 92.62 182 ALA A N 1
ATOM 1455 C CA . ALA A 1 182 ? 1.42 28.312 15.188 1 92.62 182 ALA A CA 1
ATOM 1456 C C . ALA A 1 182 ? 2.025 28.734 16.516 1 92.62 182 ALA A C 1
ATOM 1458 O O . ALA A 1 182 ? 2.41 27.891 17.328 1 92.62 182 ALA A O 1
ATOM 1459 N N . LEU A 1 183 ? 2.117 30.016 16.703 1 96.12 183 LEU A N 1
ATOM 1460 C CA . LEU A 1 183 ? 2.654 30.516 17.969 1 96.12 183 LEU A CA 1
ATOM 1461 C C . LEU A 1 183 ? 1.886 29.922 19.141 1 96.12 183 LEU A C 1
ATOM 1463 O O . LEU A 1 183 ? 0.679 30.141 19.266 1 96.12 183 LEU A O 1
ATOM 1467 N N . ASN A 1 184 ? 2.598 29.219 19.938 1 95.62 184 ASN A N 1
ATOM 1468 C CA . ASN A 1 184 ? 1.944 28.531 21.062 1 95.62 184 ASN A CA 1
ATOM 1469 C C . ASN A 1 184 ? 1.945 29.406 22.312 1 95.62 184 ASN A C 1
ATOM 1471 O O . ASN A 1 184 ? 2.961 29.5 23.016 1 95.62 184 ASN A O 1
ATOM 1475 N N . VAL A 1 185 ? 0.876 29.969 22.641 1 95.56 185 VAL A N 1
ATOM 1476 C CA . VAL A 1 185 ? 0.67 30.844 23.797 1 95.56 185 VAL A CA 1
ATOM 1477 C C . VAL A 1 185 ? -0.725 30.609 24.375 1 95.56 185 VAL A C 1
ATOM 1479 O O . VAL A 1 185 ? -1.638 30.188 23.656 1 95.56 185 VAL A O 1
ATOM 1482 N N . PRO A 1 186 ? -0.849 30.734 25.656 1 93.19 186 PRO A N 1
ATOM 1483 C CA . PRO A 1 186 ? -2.176 30.562 26.25 1 93.19 186 PRO A CA 1
ATOM 1484 C C . PRO A 1 186 ? -3.162 31.641 25.844 1 93.19 186 PRO A C 1
ATOM 1486 O O . PRO A 1 186 ? -4.363 31.391 25.734 1 93.19 186 PRO A O 1
ATOM 1489 N N . ASP A 1 187 ? -2.697 32.844 25.688 1 93.62 187 ASP A N 1
ATOM 1490 C CA . ASP A 1 187 ? -3.523 34 25.281 1 93.62 187 ASP A CA 1
ATOM 1491 C C . ASP A 1 187 ? -2.674 35.094 24.641 1 93.62 187 ASP A C 1
ATOM 1493 O O . ASP A 1 187 ? -1.445 35.062 24.734 1 93.62 187 ASP A O 1
ATOM 1497 N N . GLU A 1 188 ? -3.344 36.031 24.016 1 94.69 188 GLU A N 1
ATOM 1498 C CA . GLU A 1 188 ? -2.637 37.094 23.312 1 94.69 188 GLU A CA 1
ATOM 1499 C C . GLU A 1 188 ? -2.061 38.125 24.281 1 94.69 188 GLU A C 1
ATOM 1501 O O . GLU A 1 188 ? -1.103 38.844 23.953 1 94.69 188 GLU A O 1
ATOM 1506 N N . GLU A 1 189 ? -2.615 38.219 25.438 1 92.81 189 GLU A N 1
ATOM 1507 C CA . GLU A 1 189 ? -2.105 39.125 26.453 1 92.81 189 GLU A CA 1
ATOM 1508 C C . GLU A 1 189 ? -0.68 38.781 26.859 1 92.81 189 GLU A C 1
ATOM 1510 O O . GLU A 1 189 ? 0.138 39.656 27.109 1 92.81 189 GLU A O 1
ATOM 1515 N N . THR A 1 190 ? -0.483 37.5 26.969 1 93.25 190 THR A N 1
ATOM 1516 C CA . THR A 1 190 ? 0.858 37.062 27.312 1 93.25 190 THR A CA 1
ATOM 1517 C C . THR A 1 190 ? 1.855 37.438 26.219 1 93.25 190 THR A C 1
ATOM 1519 O O . THR A 1 190 ? 2.998 37.812 26.531 1 93.25 190 THR A O 1
ATOM 1522 N N . VAL A 1 191 ? 1.442 37.406 25.047 1 96.62 191 VAL A N 1
ATOM 1523 C CA . VAL A 1 191 ? 2.289 37.812 23.938 1 96.62 191 VAL A CA 1
ATOM 1524 C C . VAL A 1 191 ? 2.596 39.312 24.016 1 96.62 191 VAL A C 1
ATOM 1526 O O . VAL A 1 191 ? 3.746 39.719 23.859 1 96.62 191 VAL A O 1
ATOM 1529 N N . LEU A 1 192 ? 1.548 40.094 24.281 1 95.88 192 LEU A N 1
ATOM 1530 C CA . LEU A 1 192 ? 1.717 41.531 24.406 1 95.88 192 LEU A CA 1
ATOM 1531 C C . LEU A 1 192 ? 2.688 41.875 25.547 1 95.88 192 LEU A C 1
ATOM 1533 O O . LEU A 1 192 ? 3.584 42.688 25.375 1 95.88 192 LEU A O 1
ATOM 1537 N N . SER A 1 193 ? 2.545 41.219 26.625 1 94.56 193 SER A N 1
ATOM 1538 C CA . SER A 1 193 ? 3.42 41.438 27.766 1 94.56 193 SER A CA 1
ATOM 1539 C C . SER A 1 193 ? 4.867 41.094 27.438 1 94.56 193 SER A C 1
ATOM 1541 O O . SER A 1 193 ? 5.789 41.812 27.844 1 94.56 193 SER A O 1
ATOM 1543 N N . ALA A 1 194 ? 5.051 40 26.75 1 96.06 194 ALA A N 1
ATOM 1544 C CA . ALA A 1 194 ? 6.395 39.562 26.375 1 96.06 194 ALA A CA 1
ATOM 1545 C C . ALA A 1 194 ? 7.051 40.594 25.453 1 96.06 194 ALA A C 1
ATOM 1547 O O . ALA A 1 194 ? 8.227 40.906 25.609 1 96.06 194 ALA A O 1
ATOM 1548 N N . VAL A 1 195 ? 6.309 41.125 24.531 1 96.69 195 VAL A N 1
ATOM 1549 C CA . VAL A 1 195 ? 6.832 42.094 23.578 1 96.69 195 VAL A CA 1
ATOM 1550 C C . VAL A 1 195 ? 7.195 43.375 24.297 1 96.69 195 VAL A C 1
ATOM 1552 O O . VAL A 1 195 ? 8.234 44 24.031 1 96.69 195 VAL A O 1
ATOM 1555 N N . LEU A 1 196 ? 6.367 43.781 25.234 1 94.94 196 LEU A N 1
ATOM 1556 C CA . LEU A 1 196 ? 6.645 45 26 1 94.94 196 LEU A CA 1
ATOM 1557 C C . LEU A 1 196 ? 7.891 44.812 26.859 1 94.94 196 LEU A C 1
ATOM 1559 O O . LEU A 1 196 ? 8.703 45.75 26.984 1 94.94 196 LEU A O 1
ATOM 1563 N N . ARG A 1 197 ? 8.078 43.688 27.422 1 94.62 197 ARG A N 1
ATOM 1564 C CA . ARG A 1 197 ? 9.281 43.406 28.188 1 94.62 197 ARG A CA 1
ATOM 1565 C C . ARG A 1 197 ? 10.516 43.406 27.297 1 94.62 197 ARG A C 1
ATOM 1567 O O . ARG A 1 197 ? 11.562 43.938 27.703 1 94.62 197 ARG A O 1
ATOM 1574 N N . TRP A 1 198 ? 10.367 42.812 26.203 1 96.62 198 TRP A N 1
ATOM 1575 C CA . TRP A 1 198 ? 11.453 42.781 25.234 1 96.62 198 TRP A CA 1
ATOM 1576 C C . TRP A 1 198 ? 11.844 44.219 24.828 1 96.62 198 TRP A C 1
ATOM 1578 O O . TRP A 1 198 ? 13.031 44.531 24.797 1 96.62 198 TRP A O 1
ATOM 1588 N N . ALA A 1 199 ? 10.914 45.125 24.609 1 94.94 199 ALA A N 1
ATOM 1589 C CA . ALA A 1 199 ? 11.172 46.5 24.203 1 94.94 199 ALA A CA 1
ATOM 1590 C C . ALA A 1 199 ? 11.734 47.312 25.359 1 94.94 199 ALA A C 1
ATOM 1592 O O . ALA A 1 199 ? 12.555 48.219 25.156 1 94.94 199 ALA A O 1
ATOM 1593 N N . GLN A 1 200 ? 11.305 47 26.547 1 93.88 200 GLN A N 1
ATOM 1594 C CA . GLN A 1 200 ? 11.703 47.75 27.734 1 93.88 200 GLN A CA 1
ATOM 1595 C C . GLN A 1 200 ? 13.172 47.531 28.062 1 93.88 200 GLN A C 1
ATOM 1597 O O . GLN A 1 200 ? 13.82 48.375 28.672 1 93.88 200 GLN A O 1
ATOM 1602 N N . PHE A 1 201 ? 13.68 46.438 27.719 1 94.56 201 PHE A N 1
ATOM 1603 C CA . PHE A 1 201 ? 15.078 46.125 28 1 94.56 201 PHE A CA 1
ATOM 1604 C C . PHE A 1 201 ? 16.016 47.062 27.281 1 94.56 201 PHE A C 1
ATOM 1606 O O . PHE A 1 201 ? 17.047 47.469 27.828 1 94.56 201 PHE A O 1
ATOM 1613 N N . ASP A 1 202 ? 15.711 47.438 26.047 1 93.69 202 ASP A N 1
ATOM 1614 C CA . ASP A 1 202 ? 16.469 48.406 25.281 1 93.69 202 ASP A CA 1
ATOM 1615 C C . ASP A 1 202 ? 15.547 49.344 24.5 1 93.69 202 ASP A C 1
ATOM 1617 O O . ASP A 1 202 ? 15.461 49.25 23.281 1 93.69 202 ASP A O 1
ATOM 1621 N N . PRO A 1 203 ? 15.016 50.312 25.141 1 92.5 203 PRO A N 1
ATOM 1622 C CA . PRO A 1 203 ? 14.016 51.188 24.516 1 92.5 203 PRO A CA 1
ATOM 1623 C C . PRO A 1 203 ? 14.586 52.031 23.375 1 92.5 203 PRO A C 1
ATOM 1625 O O . PRO A 1 203 ? 13.891 52.312 22.391 1 92.5 203 PRO A O 1
ATOM 1628 N N . GLU A 1 204 ? 15.781 52.375 23.438 1 91.81 204 GLU A N 1
ATOM 1629 C CA . GLU A 1 204 ? 16.406 53.25 22.453 1 91.81 204 GLU A CA 1
ATOM 1630 C C . GLU A 1 204 ? 16.422 52.594 21.062 1 91.81 204 GLU A C 1
ATOM 1632 O O . GLU A 1 204 ? 16.141 53.25 20.062 1 91.81 204 GLU A O 1
ATOM 1637 N N . THR A 1 205 ? 16.672 51.344 21.109 1 93.06 205 THR A N 1
ATOM 1638 C CA . THR A 1 205 ? 16.844 50.656 19.828 1 93.06 205 THR A CA 1
ATOM 1639 C C . THR A 1 205 ? 15.586 49.875 19.469 1 93.06 205 THR A C 1
ATOM 1641 O O . THR A 1 205 ? 15.312 49.656 18.281 1 93.06 205 THR A O 1
ATOM 1644 N N . ARG A 1 206 ? 14.688 49.531 20.391 1 95.12 206 ARG A N 1
ATOM 1645 C CA . ARG A 1 206 ? 13.641 48.531 20.125 1 95.12 206 ARG A CA 1
ATOM 1646 C C . ARG A 1 206 ? 12.273 49.219 20.031 1 95.12 206 ARG A C 1
ATOM 1648 O O . ARG A 1 206 ? 11.32 48.625 19.516 1 95.12 206 ARG A O 1
ATOM 1655 N N . LYS A 1 207 ? 12.148 50.438 20.453 1 93 207 LYS A N 1
ATOM 1656 C CA . LYS A 1 207 ? 10.883 51.156 20.422 1 93 207 LYS A CA 1
ATOM 1657 C C . LYS A 1 207 ? 10.391 51.375 18.984 1 93 207 LYS A C 1
ATOM 1659 O O . LYS A 1 207 ? 9.188 51.344 18.734 1 93 207 LYS A O 1
ATOM 1664 N N . GLN A 1 208 ? 11.312 51.5 18.141 1 92.25 208 GLN A N 1
ATOM 1665 C CA . GLN A 1 208 ? 10.977 51.75 16.75 1 92.25 208 GLN A CA 1
ATOM 1666 C C . GLN A 1 208 ? 10.297 50.531 16.125 1 92.25 208 GLN A C 1
ATOM 1668 O O . GLN A 1 208 ? 9.562 50.656 15.141 1 92.25 208 GLN A O 1
ATOM 1673 N N . HIS A 1 209 ? 10.484 49.344 16.688 1 94.38 209 HIS A N 1
ATOM 1674 C CA . HIS A 1 209 ? 9.938 48.094 16.156 1 94.38 209 HIS A CA 1
ATOM 1675 C C . HIS A 1 209 ? 8.547 47.812 16.719 1 94.38 209 HIS A C 1
ATOM 1677 O O . HIS A 1 209 ? 7.836 46.938 16.203 1 94.38 209 HIS A O 1
ATOM 1683 N N . LEU A 1 210 ? 8.086 48.562 17.672 1 95.38 210 LEU A N 1
ATOM 1684 C CA . LEU A 1 210 ? 6.895 48.25 18.453 1 95.38 210 LEU A CA 1
ATOM 1685 C C . LEU A 1 210 ? 5.637 48.312 17.594 1 95.38 210 LEU A C 1
ATOM 1687 O O . LEU A 1 210 ? 4.781 47.438 17.641 1 95.38 210 LEU A O 1
ATOM 1691 N N . PRO A 1 211 ? 5.473 49.406 16.734 1 95.44 211 PRO A N 1
ATOM 1692 C CA . PRO A 1 211 ? 4.262 49.469 15.906 1 95.44 211 PRO A CA 1
ATOM 1693 C C . PRO A 1 211 ? 4.109 48.25 15 1 95.44 211 PRO A C 1
ATOM 1695 O O . PRO A 1 211 ? 3.012 47.688 14.883 1 95.44 211 PRO A O 1
ATOM 1698 N N . LYS A 1 212 ? 5.207 47.844 14.477 1 96.12 212 LYS A N 1
ATOM 1699 C CA . LYS A 1 212 ? 5.188 46.688 13.602 1 96.12 212 LYS A CA 1
ATOM 1700 C C . LYS A 1 212 ? 4.863 45.406 14.383 1 96.12 212 LYS A C 1
ATOM 1702 O O . LYS A 1 212 ? 4.066 44.594 13.938 1 96.12 212 LYS A O 1
ATOM 1707 N N . LEU A 1 213 ? 5.473 45.219 15.531 1 97 213 LEU A N 1
ATOM 1708 C CA . LEU A 1 213 ? 5.277 44.031 16.359 1 97 213 LEU A CA 1
ATOM 1709 C C . LEU A 1 213 ? 3.854 44 16.891 1 97 213 LEU A C 1
ATOM 1711 O O . LEU A 1 213 ? 3.246 42.906 16.938 1 97 213 LEU A O 1
ATOM 1715 N N . LEU A 1 214 ? 3.264 45.125 17.25 1 96.31 214 LEU A N 1
ATOM 1716 C CA . LEU A 1 214 ? 1.918 45.188 17.812 1 96.31 214 LEU A CA 1
ATOM 1717 C C . LEU A 1 214 ? 0.881 44.781 16.766 1 96.31 214 LEU A C 1
ATOM 1719 O O . LEU A 1 214 ? -0.127 44.156 17.109 1 96.31 214 LEU A O 1
ATOM 1723 N N . LYS A 1 215 ? 1.158 45.094 15.547 1 95.62 215 LYS A N 1
ATOM 1724 C CA . LYS A 1 215 ? 0.236 44.75 14.477 1 95.62 215 LYS A CA 1
ATOM 1725 C C . LYS A 1 215 ? 0.18 43.219 14.266 1 95.62 215 LYS A C 1
ATOM 1727 O O . LYS A 1 215 ? -0.799 42.688 13.734 1 95.62 215 LYS A O 1
ATOM 1732 N N . LEU A 1 216 ? 1.249 42.562 14.656 1 96.88 216 LEU A N 1
ATOM 1733 C CA . LEU A 1 216 ? 1.33 41.125 14.461 1 96.88 216 LEU A CA 1
ATOM 1734 C C . LEU A 1 216 ? 0.652 40.375 15.602 1 96.88 216 LEU A C 1
ATOM 1736 O O . LEU A 1 216 ? 0.348 39.188 15.484 1 96.88 216 LEU A O 1
ATOM 1740 N N . ILE A 1 217 ? 0.402 41.062 16.688 1 96.81 217 ILE A N 1
ATOM 1741 C CA . ILE A 1 217 ? -0.329 40.469 17.812 1 96.81 217 ILE A CA 1
ATOM 1742 C C . ILE A 1 217 ? -1.83 40.562 17.531 1 96.81 217 ILE A C 1
ATOM 1744 O O . ILE A 1 217 ? -2.328 41.562 17.031 1 96.81 217 ILE A O 1
ATOM 1748 N N . ARG A 1 218 ? -2.514 39.5 17.781 1 95.31 218 ARG A N 1
ATOM 1749 C CA . ARG A 1 218 ? -3.961 39.5 17.594 1 95.31 218 ARG A CA 1
ATOM 1750 C C . ARG A 1 218 ? -4.672 40.094 18.797 1 95.31 218 ARG A C 1
ATOM 1752 O O . ARG A 1 218 ? -5.406 39.375 19.5 1 95.31 218 ARG A O 1
ATOM 1759 N N . LEU A 1 219 ? -4.594 41.406 18.891 1 95.31 219 LEU A N 1
ATOM 1760 C CA . LEU A 1 219 ? -5.008 42.156 20.078 1 95.31 219 LEU A CA 1
ATOM 1761 C C . LEU A 1 219 ? -6.52 42.062 20.266 1 95.31 219 LEU A C 1
ATOM 1763 O O . LEU A 1 219 ? -7.008 42.125 21.406 1 95.31 219 LEU A O 1
ATOM 1767 N N . HIS A 1 220 ? -7.258 41.875 19.188 1 92.69 220 HIS A N 1
ATOM 1768 C CA . HIS A 1 220 ? -8.711 41.844 19.25 1 92.69 220 HIS A CA 1
ATOM 1769 C C . HIS A 1 220 ? -9.195 40.562 19.953 1 92.69 220 HIS A C 1
ATOM 1771 O O . HIS A 1 220 ? -10.383 40.438 20.25 1 92.69 220 HIS A O 1
ATOM 1777 N N . HIS A 1 221 ? -8.336 39.656 20.203 1 92.81 221 HIS A N 1
ATOM 1778 C CA . HIS A 1 221 ? -8.688 38.438 20.953 1 92.81 221 HIS A CA 1
ATOM 1779 C C . HIS A 1 221 ? -8.328 38.562 22.422 1 92.81 221 HIS A C 1
ATOM 1781 O O . HIS A 1 221 ? -8.531 37.656 23.203 1 92.81 221 HIS A O 1
ATOM 1787 N N . SER A 1 222 ? -7.805 39.75 22.828 1 92.75 222 SER A N 1
ATOM 1788 C CA . SER A 1 222 ? -7.457 40 24.219 1 92.75 222 SER A CA 1
ATOM 1789 C C . SER A 1 222 ? -8.633 40.594 24.984 1 92.75 222 SER A C 1
ATOM 1791 O O . SER A 1 222 ? -9.5 41.25 24.391 1 92.75 222 SER A O 1
ATOM 1793 N N . PRO A 1 223 ? -8.664 40.312 26.312 1 90.31 223 PRO A N 1
ATOM 1794 C CA . PRO A 1 223 ? -9.703 40.938 27.125 1 90.31 223 PRO A CA 1
ATOM 1795 C C . PRO A 1 223 ? -9.586 42.469 27.141 1 90.31 223 PRO A C 1
ATOM 1797 O O . PRO A 1 223 ? -8.477 43 27.031 1 90.31 223 PRO A O 1
ATOM 1800 N N . LEU A 1 224 ? -10.758 43.125 27.312 1 91.06 224 LEU A N 1
ATOM 1801 C CA . LEU A 1 224 ? -10.805 44.594 27.328 1 91.06 224 LEU A CA 1
ATOM 1802 C C . LEU A 1 224 ? -9.938 45.156 28.438 1 91.06 224 LEU A C 1
ATOM 1804 O O . LEU A 1 224 ? -9.273 46.188 28.266 1 91.06 224 LEU A O 1
ATOM 1808 N N . SER A 1 225 ? -9.938 44.5 29.516 1 91.25 225 SER A N 1
ATOM 1809 C CA . SER A 1 225 ? -9.164 44.938 30.656 1 91.25 225 SER A CA 1
ATOM 1810 C C . SER A 1 225 ? -7.676 44.969 30.344 1 91.25 225 SER A C 1
ATOM 1812 O O . SER A 1 225 ? -6.977 45.938 30.703 1 91.25 225 SER A O 1
ATOM 1814 N N . ALA A 1 226 ? -7.223 44.031 29.688 1 91.19 226 ALA A N 1
ATOM 1815 C CA . ALA A 1 226 ? -5.809 43.938 29.328 1 91.19 226 ALA A CA 1
ATOM 1816 C C . ALA A 1 226 ? -5.43 45.031 28.328 1 91.19 226 ALA A C 1
ATOM 1818 O O . ALA A 1 226 ? -4.348 45.625 28.406 1 91.19 226 ALA A O 1
ATOM 1819 N N . LEU A 1 227 ? -6.289 45.281 27.406 1 94.31 227 LEU A N 1
ATOM 1820 C CA . LEU A 1 227 ? -6.047 46.312 26.391 1 94.31 227 LEU A CA 1
ATOM 1821 C C . LEU A 1 227 ? -6.051 47.688 27.016 1 94.31 227 LEU A C 1
ATOM 1823 O O . LEU A 1 227 ? -5.227 48.531 26.672 1 94.31 227 LEU A O 1
ATOM 1827 N N . GLU A 1 228 ? -6.949 47.906 27.969 1 93.25 228 GLU A N 1
ATOM 1828 C CA . GLU A 1 228 ? -7.004 49.188 28.672 1 93.25 228 GLU A CA 1
ATOM 1829 C C . GLU A 1 228 ? -5.746 49.406 29.5 1 93.25 228 GLU A C 1
ATOM 1831 O O . GLU A 1 228 ? -5.211 50.5 29.547 1 93.25 228 GLU A O 1
ATOM 1836 N N . SER A 1 229 ? -5.355 48.438 30.094 1 92.69 229 SER A N 1
ATOM 1837 C CA . SER A 1 229 ? -4.117 48.531 30.859 1 92.69 229 SER A CA 1
ATOM 1838 C C . SER A 1 229 ? -2.932 48.844 29.953 1 92.69 229 SER A C 1
ATOM 1840 O O . SER A 1 229 ? -2.059 49.625 30.328 1 92.69 229 SER A O 1
ATOM 1842 N N . ALA A 1 230 ? -2.914 48.219 28.828 1 92.12 230 ALA A N 1
ATOM 1843 C CA . ALA A 1 230 ? -1.834 48.438 27.875 1 92.12 230 ALA A CA 1
ATOM 1844 C C . ALA A 1 230 ? -1.849 49.875 27.344 1 92.12 230 ALA A C 1
ATOM 1846 O O . ALA A 1 230 ? -0.798 50.438 27.031 1 92.12 230 ALA A O 1
ATOM 1847 N N . SER A 1 231 ? -3.002 50.438 27.281 1 91.62 231 SER A N 1
ATOM 1848 C CA . SER A 1 231 ? -3.137 51.812 26.766 1 91.62 231 SER A CA 1
ATOM 1849 C C . SER A 1 231 ? -2.457 52.812 27.688 1 91.62 231 SER A C 1
ATOM 1851 O O . SER A 1 231 ? -2.137 53.938 27.266 1 91.62 231 SER A O 1
ATOM 1853 N N . HIS A 1 232 ? -2.117 52.375 28.922 1 91.38 232 HIS A N 1
ATOM 1854 C CA . HIS A 1 232 ? -1.483 53.281 29.891 1 91.38 232 HIS A CA 1
ATOM 1855 C C . HIS A 1 232 ? 0.018 53.031 29.969 1 91.38 232 HIS A C 1
ATOM 1857 O O . HIS A 1 232 ? 0.727 53.688 30.719 1 91.38 232 HIS A O 1
ATOM 1863 N N . ASN A 1 233 ? 0.5 52.156 29.25 1 91.81 233 ASN A N 1
ATOM 1864 C CA . ASN A 1 233 ? 1.926 51.844 29.25 1 91.81 233 ASN A CA 1
ATOM 1865 C C . ASN A 1 233 ? 2.732 52.938 28.547 1 91.81 233 ASN A C 1
ATOM 1867 O O . ASN A 1 233 ? 2.475 53.25 27.375 1 91.81 233 ASN A O 1
ATOM 1871 N N . GLN A 1 234 ? 3.775 53.406 29.125 1 90.5 234 GLN A N 1
ATOM 1872 C CA . GLN A 1 234 ? 4.543 54.562 28.656 1 90.5 234 GLN A CA 1
ATOM 1873 C C . GLN A 1 234 ? 5.215 54.25 27.328 1 90.5 234 GLN A C 1
ATOM 1875 O O . GLN A 1 234 ? 5.316 55.125 26.453 1 90.5 234 GLN A O 1
ATOM 1880 N N . LEU A 1 235 ? 5.605 53.031 27.188 1 92 235 LEU A N 1
ATOM 1881 C CA . LEU A 1 235 ? 6.254 52.656 25.938 1 92 235 LEU A CA 1
ATOM 1882 C C . LEU A 1 235 ? 5.309 52.844 24.75 1 92 235 LEU A C 1
ATOM 1884 O O . LEU A 1 235 ? 5.742 53.156 23.656 1 92 235 LEU A O 1
ATOM 1888 N N . LEU A 1 236 ? 4.078 52.625 24.953 1 93.81 236 LEU A N 1
ATOM 1889 C CA . LEU A 1 236 ? 3.08 52.656 23.891 1 93.81 236 LEU A CA 1
ATOM 1890 C C . LEU A 1 236 ? 2.525 54.062 23.719 1 93.81 236 LEU A C 1
ATOM 1892 O O . LEU A 1 236 ? 2.27 54.5 22.594 1 93.81 236 LEU A O 1
ATOM 1896 N N . THR A 1 237 ? 2.426 54.812 24.797 1 92.25 237 THR A N 1
ATOM 1897 C CA . THR A 1 237 ? 1.839 56.125 24.734 1 92.25 237 THR A CA 1
ATOM 1898 C C . THR A 1 237 ? 2.77 57.094 24.016 1 92.25 237 THR A C 1
ATOM 1900 O O . THR A 1 237 ? 2.324 58.125 23.5 1 92.25 237 THR A O 1
ATOM 1903 N N . ASP A 1 238 ? 4.004 56.75 23.969 1 90.12 238 ASP A N 1
ATOM 1904 C CA . ASP A 1 238 ? 5.016 57.594 23.375 1 90.12 238 ASP A CA 1
ATOM 1905 C C . ASP A 1 238 ? 4.918 57.594 21.844 1 90.12 238 ASP A C 1
ATOM 1907 O O . ASP A 1 238 ? 5.461 58.469 21.172 1 90.12 238 ASP A O 1
ATOM 1911 N N . ASP A 1 239 ? 4.285 56.625 21.375 1 92 239 ASP A N 1
ATOM 1912 C CA . ASP A 1 239 ? 4.184 56.438 19.922 1 92 239 ASP A CA 1
ATOM 1913 C C . ASP A 1 239 ? 2.727 56.5 19.469 1 92 239 ASP A C 1
ATOM 1915 O O . ASP A 1 239 ? 1.926 55.625 19.875 1 92 239 ASP A O 1
ATOM 1919 N N . GLN A 1 240 ? 2.43 57.406 18.562 1 93.81 240 GLN A N 1
ATOM 1920 C CA . GLN A 1 240 ? 1.058 57.625 18.109 1 93.81 240 GLN A CA 1
ATOM 1921 C C . GLN A 1 240 ? 0.53 56.406 17.359 1 93.81 240 GLN A C 1
ATOM 1923 O O . GLN A 1 240 ? -0.664 56.094 17.422 1 93.81 240 GLN A O 1
ATOM 1928 N N . GLN A 1 241 ? 1.359 55.844 16.688 1 95 241 GLN A N 1
ATOM 1929 C CA . GLN A 1 241 ? 0.942 54.656 15.961 1 95 241 GLN A CA 1
ATOM 1930 C C . GLN A 1 241 ? 0.537 53.531 16.922 1 95 241 GLN A C 1
ATOM 1932 O O . GLN A 1 241 ? -0.462 52.844 16.688 1 95 241 GLN A O 1
ATOM 1937 N N . CYS A 1 242 ? 1.296 53.344 17.938 1 95.88 242 CYS A N 1
ATOM 1938 C CA . CYS A 1 242 ? 0.993 52.312 18.938 1 95.88 242 CYS A CA 1
ATOM 1939 C C . CYS A 1 242 ? -0.335 52.594 19.625 1 95.88 242 CYS A C 1
ATOM 1941 O O . CYS A 1 242 ? -1.137 51.688 19.844 1 95.88 242 CYS A O 1
ATOM 1943 N N . VAL A 1 243 ? -0.553 53.812 19.875 1 95.44 243 VAL A N 1
ATOM 1944 C CA . VAL A 1 243 ? -1.795 54.219 20.531 1 95.44 243 VAL A CA 1
ATOM 1945 C C . VAL A 1 243 ? -2.98 53.938 19.609 1 95.44 243 VAL A C 1
ATOM 1947 O O . VAL A 1 243 ? -4.008 53.406 20.062 1 95.44 243 VAL A O 1
ATOM 1950 N N . SER A 1 244 ? -2.822 54.25 18.422 1 96.12 244 SER A N 1
ATOM 1951 C CA . SER A 1 244 ? -3.885 54 17.453 1 96.12 244 SER A CA 1
ATOM 1952 C C . SER A 1 244 ? -4.195 52.5 17.344 1 96.12 244 SER A C 1
ATOM 1954 O O . SER A 1 244 ? -5.359 52.125 17.25 1 96.12 244 SER A O 1
ATOM 1956 N N . ILE A 1 245 ? -3.227 51.719 17.328 1 96.5 245 ILE A N 1
ATOM 1957 C CA . ILE A 1 245 ? -3.389 50.281 17.203 1 96.5 245 ILE A CA 1
ATOM 1958 C C . ILE A 1 245 ? -4.164 49.75 18.406 1 96.5 245 ILE A C 1
ATOM 1960 O O . ILE A 1 245 ? -5.102 48.969 18.234 1 96.5 245 ILE A O 1
ATOM 1964 N N . ILE A 1 246 ? -3.836 50.125 19.562 1 96.19 246 ILE A N 1
ATOM 1965 C CA . ILE A 1 246 ? -4.477 49.656 20.781 1 96.19 246 ILE A CA 1
ATOM 1966 C C . ILE A 1 246 ? -5.926 50.156 20.828 1 96.19 246 ILE A C 1
ATOM 1968 O O . ILE A 1 246 ? -6.832 49.375 21.172 1 96.19 246 ILE A O 1
ATOM 1972 N N . ASN A 1 247 ? -6.137 51.375 20.438 1 95.31 247 ASN A N 1
ATOM 1973 C CA . ASN A 1 247 ? -7.488 51.906 20.438 1 95.31 247 ASN A CA 1
ATOM 1974 C C . ASN A 1 247 ? -8.383 51.188 19.422 1 95.31 247 ASN A C 1
ATOM 1976 O O . ASN A 1 247 ? -9.555 50.938 19.703 1 95.31 247 ASN A O 1
ATOM 1980 N N . ASN A 1 248 ? -7.84 50.969 18.375 1 94.81 248 ASN A N 1
ATOM 1981 C CA . ASN A 1 248 ? -8.594 50.219 17.375 1 94.81 248 ASN A CA 1
ATOM 1982 C C . ASN A 1 248 ? -8.969 48.844 17.875 1 94.81 248 ASN A C 1
ATOM 1984 O O . ASN A 1 248 ? -10.062 48.344 17.594 1 94.81 248 ASN A O 1
ATOM 1988 N N . ALA A 1 249 ? -8.039 48.188 18.516 1 95.69 249 ALA A N 1
ATOM 1989 C CA . ALA A 1 249 ? -8.312 46.875 19.094 1 95.69 249 ALA A CA 1
ATOM 1990 C C . ALA A 1 249 ? -9.422 46.969 20.141 1 95.69 249 ALA A C 1
ATOM 1992 O O . ALA A 1 249 ? -10.305 46.094 20.172 1 95.69 249 ALA A O 1
ATOM 1993 N N . ILE A 1 250 ? -9.375 47.969 20.938 1 95.44 250 ILE A N 1
ATOM 1994 C CA . ILE A 1 250 ? -10.398 48.156 21.953 1 95.44 250 ILE A CA 1
ATOM 1995 C C . ILE A 1 250 ? -11.766 48.344 21.297 1 95.44 250 ILE A C 1
ATOM 1997 O O . ILE A 1 250 ? -12.742 47.688 21.703 1 95.44 250 ILE A O 1
ATOM 2001 N N . GLU A 1 251 ? -11.859 49.062 20.281 1 94.38 251 GLU A N 1
ATOM 2002 C CA . GLU A 1 251 ? -13.102 49.312 19.547 1 94.38 251 GLU A CA 1
ATOM 2003 C C . GLU A 1 251 ? -13.609 48 18.906 1 94.38 251 GLU A C 1
ATOM 2005 O O . GLU A 1 251 ? -14.805 47.719 18.938 1 94.38 251 G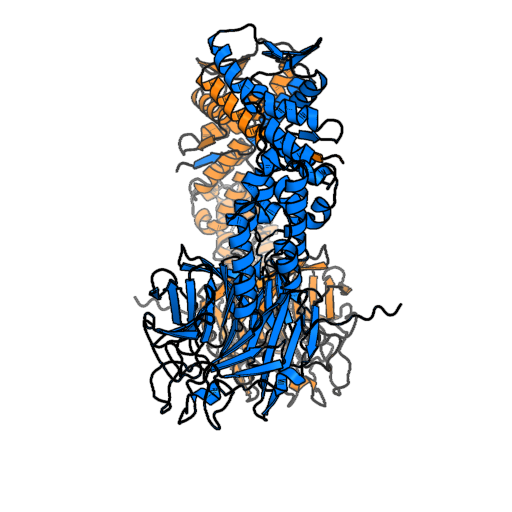LU A O 1
ATOM 2010 N N . SER A 1 252 ? -12.766 47.344 18.391 1 92.38 252 SER A N 1
ATOM 2011 C CA . SER A 1 252 ? -13.125 46.094 17.719 1 92.38 252 SER A CA 1
ATOM 2012 C C . SER A 1 252 ? -13.688 45.062 18.719 1 92.38 252 SER A C 1
ATOM 2014 O O . SER A 1 252 ? -14.656 44.375 18.422 1 92.38 252 SER A O 1
ATOM 2016 N N . VAL A 1 253 ? -13.016 44.969 19.812 1 92.12 253 VAL A N 1
ATOM 2017 C CA . VAL A 1 253 ? -13.469 44 20.828 1 92.12 253 VAL A CA 1
ATOM 2018 C C . VAL A 1 253 ? -14.844 44.406 21.344 1 92.12 253 VAL A C 1
ATOM 2020 O O . VAL A 1 253 ? -15.711 43.562 21.562 1 92.12 253 VAL A O 1
ATOM 2023 N N . GLN A 1 254 ? -15.062 45.625 21.484 1 91.5 254 GLN A N 1
ATOM 2024 C CA . GLN A 1 254 ? -16.328 46.125 22 1 91.5 254 GLN A CA 1
ATOM 2025 C C . GLN A 1 254 ? -17.453 45.875 21 1 91.5 254 GLN A C 1
ATOM 2027 O O . GLN A 1 254 ? -18.578 45.5 21.375 1 91.5 254 GLN A O 1
ATOM 2032 N N . GLU A 1 255 ? -17.203 45.938 19.797 1 89.44 255 GLU A N 1
ATOM 2033 C CA . GLU A 1 255 ? -18.234 45.938 18.766 1 89.44 255 GLU A CA 1
ATOM 2034 C C . GLU A 1 255 ? -18.438 44.5 18.234 1 89.44 255 GLU A C 1
ATOM 2036 O O . GLU A 1 255 ? -19.547 44.125 17.891 1 89.44 255 GLU A O 1
ATOM 2041 N N . TYR A 1 256 ? -17.438 43.75 18.141 1 89.12 256 TYR A N 1
ATOM 2042 C CA . TYR A 1 256 ? -17.516 42.531 17.328 1 89.12 256 TYR A CA 1
ATOM 2043 C C . TYR A 1 256 ? -17.078 41.312 18.141 1 89.12 256 TYR A C 1
ATOM 2045 O O . TYR A 1 256 ? -16.594 40.312 17.578 1 89.12 256 TYR A O 1
ATOM 2053 N N . SER A 1 257 ? -17.219 41.344 19.359 1 85.62 257 SER A N 1
ATOM 2054 C CA . SER A 1 257 ? -16.797 40.25 20.203 1 85.62 257 SER A CA 1
ATOM 2055 C C . SER A 1 257 ? -17.484 38.938 19.797 1 85.62 257 SER A C 1
ATOM 2057 O O . SER A 1 257 ? -18.703 38.906 19.594 1 85.62 257 SER A O 1
ATOM 2059 N N . GLY A 1 258 ? -16.672 37.938 19.516 1 87.38 258 GLY A N 1
ATOM 2060 C CA . GLY A 1 258 ? -17.203 36.625 19.188 1 87.38 258 GLY A CA 1
ATOM 2061 C C . GLY A 1 258 ? -17.297 36.375 17.703 1 87.38 258 GLY A C 1
ATOM 2062 O O . GLY A 1 258 ? -17.609 35.25 17.266 1 87.38 258 GLY A O 1
ATOM 2063 N N . PHE A 1 259 ? -17 37.344 16.953 1 91 259 PHE A N 1
ATOM 2064 C CA . PHE A 1 259 ? -17.172 37.219 15.508 1 91 259 PHE A CA 1
ATOM 2065 C C . PHE A 1 259 ? -15.828 37.094 14.805 1 91 259 PHE A C 1
ATOM 2067 O O . PHE A 1 259 ? -15.75 37.125 13.578 1 91 259 PHE A O 1
ATOM 2074 N N . PHE A 1 260 ? -14.828 36.938 15.609 1 90.81 260 PHE A N 1
ATOM 2075 C CA . PHE A 1 260 ? -13.5 36.844 15 1 90.81 260 PHE A CA 1
ATOM 2076 C C . PHE A 1 260 ? -13.156 35.406 14.688 1 90.81 260 PHE A C 1
ATOM 2078 O O . PHE A 1 260 ? -13.406 34.5 15.5 1 90.81 260 PHE A O 1
ATOM 2085 N N . CYS A 1 261 ? -12.539 35.125 13.484 1 89.69 261 CYS A N 1
ATOM 2086 C CA . CYS A 1 261 ? -12.266 33.781 13.039 1 89.69 261 CYS A CA 1
ATOM 2087 C C . CYS A 1 261 ? -10.766 33.531 12.945 1 89.69 261 CYS A C 1
ATOM 2089 O O . CYS A 1 261 ? -10.344 32.469 12.484 1 89.69 261 CYS A O 1
ATOM 2091 N N . ASP A 1 262 ? -9.898 34.438 13.461 1 90.75 262 ASP A N 1
ATOM 2092 C CA . ASP A 1 262 ? -8.461 34.312 13.227 1 90.75 262 ASP A CA 1
ATOM 2093 C C . ASP A 1 262 ? -7.719 34.031 14.531 1 90.75 262 ASP A C 1
ATOM 2095 O O . ASP A 1 262 ? -6.535 34.344 14.656 1 90.75 262 ASP A O 1
ATOM 2099 N N . ALA A 1 263 ? -8.414 33.531 15.461 1 92.06 263 ALA A N 1
ATOM 2100 C CA . ALA A 1 263 ? -7.738 33.188 16.703 1 92.06 263 ALA A CA 1
ATOM 2101 C C . ALA A 1 263 ? -6.688 32.094 16.484 1 92.06 263 ALA A C 1
ATOM 2103 O O . ALA A 1 263 ? -6.867 31.219 15.633 1 92.06 263 ALA A O 1
ATOM 2104 N N . ARG A 1 264 ? -5.586 32.188 17.172 1 93.44 264 ARG A N 1
ATOM 2105 C CA . ARG A 1 264 ? -4.578 31.156 17.094 1 93.44 264 ARG A CA 1
ATOM 2106 C C . ARG A 1 264 ? -5.098 29.844 17.703 1 93.44 264 ARG A C 1
ATOM 2108 O O . ARG A 1 264 ? -5.797 29.875 18.719 1 93.44 264 ARG A O 1
ATOM 2115 N N . PRO A 1 265 ? -4.719 28.766 17.109 1 91.06 265 PRO A N 1
ATOM 2116 C CA . PRO A 1 265 ? -5.207 27.469 17.594 1 91.06 265 PRO A CA 1
ATOM 2117 C C . PRO A 1 265 ? -4.867 27.219 19.062 1 91.06 265 PRO A C 1
ATOM 2119 O O . PRO A 1 265 ? -5.656 26.609 19.797 1 91.06 265 PRO A O 1
ATOM 2122 N N . SER A 1 266 ? -3.764 27.75 19.516 1 93.12 266 SER A N 1
ATOM 2123 C CA . SER A 1 266 ? -3.328 27.484 20.891 1 93.12 266 SER A CA 1
ATOM 2124 C C . SER A 1 266 ? -4.156 28.281 21.891 1 93.12 266 SER A C 1
ATOM 2126 O O . SER A 1 266 ? -4.191 27.953 23.078 1 93.12 266 SER A O 1
ATOM 2128 N N . THR A 1 267 ? -4.852 29.297 21.453 1 93.5 267 THR A N 1
ATOM 2129 C CA . THR A 1 267 ? -5.555 30.203 22.359 1 93.5 267 THR A CA 1
ATOM 2130 C C . THR A 1 267 ? -7.027 29.812 22.469 1 93.5 267 THR A C 1
ATOM 2132 O O . THR A 1 267 ? -7.785 30.453 23.203 1 93.5 267 THR A O 1
ATOM 2135 N N . VAL A 1 268 ? -7.449 28.797 21.734 1 92.81 268 VAL A N 1
ATOM 2136 C CA . VAL A 1 268 ? -8.875 28.453 21.703 1 92.81 268 VAL A CA 1
ATOM 2137 C C . VAL A 1 268 ? -9.062 26.984 22.062 1 92.81 268 VAL A C 1
ATOM 2139 O O . VAL A 1 268 ? -8.133 26.188 21.953 1 92.81 268 VAL A O 1
ATOM 2142 N N . SER A 1 269 ? -10.242 26.688 22.594 1 91.94 269 SER A N 1
ATOM 2143 C CA . SER A 1 269 ? -10.719 25.312 22.719 1 91.94 269 SER A CA 1
ATOM 2144 C C . SER A 1 269 ? -11.695 24.969 21.609 1 91.94 269 SER A C 1
ATOM 2146 O O . SER A 1 269 ? -12.641 25.703 21.344 1 91.94 269 SER A O 1
ATOM 2148 N N . SER A 1 270 ? -11.406 23.906 20.984 1 92.44 270 SER A N 1
ATOM 2149 C CA . SER A 1 270 ? -12.219 23.5 19.828 1 92.44 270 SER A CA 1
ATOM 2150 C C . SER A 1 270 ? -13.211 22.406 20.219 1 92.44 270 SER A C 1
ATOM 2152 O O . SER A 1 270 ? -12.867 21.484 20.953 1 92.44 270 SER A O 1
ATOM 2154 N N . TYR A 1 271 ? -14.398 22.547 19.719 1 94.94 271 TYR A N 1
ATOM 2155 C CA . TYR A 1 271 ? -15.469 21.594 19.984 1 94.94 271 TYR A CA 1
ATOM 2156 C C . TYR A 1 271 ? -16.188 21.203 18.703 1 94.94 271 TYR A C 1
ATOM 2158 O O . TYR A 1 271 ? -16.328 22.031 17.797 1 94.94 271 TYR A O 1
ATOM 2166 N N . ILE A 1 272 ? -16.562 19.984 18.672 1 96.88 272 ILE A N 1
ATOM 2167 C CA . ILE A 1 272 ? -17.578 19.578 17.688 1 96.88 272 ILE A CA 1
ATOM 2168 C C . ILE A 1 272 ? -18.969 19.703 18.297 1 96.88 272 ILE A C 1
ATOM 2170 O O . ILE A 1 272 ? -19.25 19.125 19.344 1 96.88 272 ILE A O 1
ATOM 2174 N N . PHE A 1 273 ? -19.75 20.531 17.703 1 97.19 273 PHE A N 1
ATOM 2175 C CA . PHE A 1 273 ? -21.125 20.766 18.141 1 97.19 273 PHE A CA 1
ATOM 2176 C C . PHE A 1 273 ? -22.109 20 17.281 1 97.19 273 PHE A C 1
ATOM 2178 O O . PHE A 1 273 ? -22.125 20.141 16.062 1 97.19 273 PHE A O 1
ATOM 2185 N N . VAL A 1 274 ? -22.875 19.141 17.922 1 97.06 274 VAL A N 1
ATOM 2186 C CA . VAL A 1 274 ? -23.875 18.312 17.25 1 97.06 274 VAL A CA 1
ATOM 2187 C C . VAL A 1 274 ? -25.266 18.734 17.703 1 97.06 274 VAL A C 1
ATOM 2189 O O . VAL A 1 274 ? -25.516 18.906 18.891 1 97.06 274 VAL A O 1
ATOM 2192 N N . TYR A 1 275 ? -26.156 18.875 16.75 1 96.62 275 TYR A N 1
ATOM 2193 C CA . TYR A 1 275 ? -27.531 19.25 17.062 1 96.62 275 TYR A CA 1
ATOM 2194 C C . TYR A 1 275 ? -28.531 18.484 16.203 1 96.62 275 TYR A C 1
ATOM 2196 O O . TYR A 1 275 ? -28.297 18.297 15.008 1 96.62 275 TYR A O 1
ATOM 2204 N N . LYS A 1 276 ? -29.578 18.047 16.828 1 95.12 276 LYS A N 1
ATOM 2205 C CA . LYS A 1 276 ? -30.625 17.359 16.078 1 95.12 276 LYS A CA 1
ATOM 2206 C C . LYS A 1 276 ? -32 17.625 16.703 1 95.12 276 LYS A C 1
ATOM 2208 O O . LYS A 1 276 ? -32.125 17.625 17.938 1 95.12 276 LYS A O 1
ATOM 2213 N N . THR A 1 277 ? -32.906 17.875 15.867 1 92 277 THR A N 1
ATOM 2214 C CA . THR A 1 277 ? -34.312 17.828 16.234 1 92 277 THR A CA 1
ATOM 2215 C C . THR A 1 277 ? -34.969 16.594 15.648 1 92 277 THR A C 1
ATOM 2217 O O . THR A 1 277 ? -35.031 16.422 14.43 1 92 277 THR A O 1
ATOM 2220 N N . SER A 1 278 ? -35.5 15.742 16.5 1 86.62 278 SER A N 1
ATOM 2221 C CA . SER A 1 278 ? -36.125 14.523 16.031 1 86.62 278 SER A CA 1
ATOM 2222 C C . SER A 1 278 ? -37.531 14.797 15.5 1 86.62 278 SER A C 1
ATOM 2224 O O . SER A 1 278 ? -38.062 15.898 15.672 1 86.62 278 SER A O 1
ATOM 2226 N N . ASP A 1 279 ? -38.125 13.766 14.891 1 79.25 279 ASP A N 1
ATOM 2227 C CA . ASP A 1 279 ? -39.469 13.922 14.305 1 79.25 279 ASP A CA 1
ATOM 2228 C C . ASP A 1 279 ? -40.531 14.156 15.383 1 79.25 279 ASP A C 1
ATOM 2230 O O . ASP A 1 279 ? -41.531 14.82 15.141 1 79.25 279 ASP A O 1
ATOM 2234 N N . ASN A 1 280 ? -40.188 13.578 16.531 1 80.56 280 ASN A N 1
ATOM 2235 C CA . ASN A 1 280 ? -41.125 13.727 17.625 1 80.56 280 ASN A CA 1
ATOM 2236 C C . ASN A 1 280 ? -41 15.086 18.312 1 80.56 280 ASN A C 1
ATOM 2238 O O . ASN A 1 280 ? -41.719 15.391 19.25 1 80.56 280 ASN A O 1
ATOM 2242 N N . GLY A 1 281 ? -40.031 15.859 17.891 1 81.88 281 GLY A N 1
ATOM 2243 C CA . GLY A 1 281 ? -39.844 17.188 18.453 1 81.88 281 GLY A CA 1
ATOM 2244 C C . GLY A 1 281 ? -38.75 17.25 19.516 1 81.88 281 GLY A C 1
ATOM 2245 O O . GLY A 1 281 ? -38.406 18.328 20 1 81.88 281 GLY A O 1
ATOM 2246 N N . ASP A 1 282 ? -38.219 16.125 19.781 1 88.88 282 ASP A N 1
ATOM 2247 C CA . ASP A 1 282 ? -37.125 16.109 20.75 1 88.88 282 ASP A CA 1
ATOM 2248 C C . ASP A 1 282 ? -35.844 16.719 20.172 1 88.88 282 ASP A C 1
ATOM 2250 O O . ASP A 1 282 ? -35.469 16.422 19.047 1 88.88 282 ASP A O 1
ATOM 2254 N N . CYS A 1 283 ? -35.312 17.656 20.969 1 92.44 283 CYS A N 1
ATOM 2255 C CA . CYS A 1 283 ? -34.094 18.297 20.547 1 92.44 283 CYS A CA 1
ATOM 2256 C C . CYS A 1 283 ? -32.875 17.734 21.312 1 92.44 283 CYS A C 1
ATOM 2258 O O . CYS A 1 283 ? -32.969 17.547 22.531 1 92.44 283 CYS A O 1
ATOM 2260 N N . HIS A 1 284 ? -31.859 17.438 20.594 1 94.31 284 HIS A N 1
ATOM 2261 C CA . HIS A 1 284 ? -30.625 16.922 21.172 1 94.31 284 HIS A CA 1
ATOM 2262 C C . HIS A 1 284 ? -29.438 17.797 20.766 1 94.31 284 HIS A C 1
ATOM 2264 O O . HIS A 1 284 ? -29.312 18.188 19.609 1 94.31 284 HIS A O 1
ATOM 2270 N N . ALA A 1 285 ? -28.641 18.188 21.734 1 95.69 285 ALA A N 1
ATOM 2271 C CA . ALA A 1 285 ? -27.406 18.922 21.484 1 95.69 285 ALA A CA 1
ATOM 2272 C C . ALA A 1 285 ? -26.25 18.359 22.312 1 95.69 285 ALA A C 1
ATOM 2274 O O . ALA A 1 285 ? -26.406 18.078 23.5 1 95.69 285 ALA A O 1
ATOM 2275 N N . PHE A 1 286 ? -25.188 18.109 21.594 1 96.69 286 PHE A N 1
ATOM 2276 C CA . PHE A 1 286 ? -23.969 17.594 22.219 1 96.69 286 PHE A CA 1
ATOM 2277 C C . PHE A 1 286 ? -22.766 18.422 21.812 1 96.69 286 PHE A C 1
ATOM 2279 O O . PHE A 1 286 ? -22.766 19.062 20.766 1 96.69 286 PHE A O 1
ATOM 2286 N N . CYS A 1 287 ? -21.828 18.438 22.641 1 95.62 287 CYS A N 1
ATOM 2287 C CA . CYS A 1 287 ? -20.531 18.953 22.25 1 95.62 287 CYS A CA 1
ATOM 2288 C C . CYS A 1 287 ? -19.422 17.953 22.578 1 95.62 287 CYS A C 1
ATOM 2290 O O . CYS A 1 287 ? -19.516 17.219 23.562 1 95.62 287 CYS A O 1
ATOM 2292 N N . TYR A 1 288 ? -18.5 17.859 21.703 1 95.88 288 TYR A N 1
ATOM 2293 C CA . TYR A 1 288 ? -17.344 16.984 21.859 1 95.88 288 TYR A CA 1
ATOM 2294 C C . TYR A 1 288 ? -16.062 17.797 22.047 1 95.88 288 TYR A C 1
ATOM 2296 O O . TYR A 1 288 ? -15.68 18.562 21.172 1 95.88 288 TYR A O 1
ATOM 2304 N N . ASP A 1 289 ? -15.477 17.641 23.203 1 93.81 289 ASP A N 1
ATOM 2305 C CA . ASP A 1 289 ? -14.164 18.25 23.453 1 93.81 289 ASP A CA 1
ATOM 2306 C C . ASP A 1 289 ? -13.062 17.453 22.766 1 93.81 289 ASP A C 1
ATOM 2308 O O . ASP A 1 289 ? -12.695 16.359 23.234 1 93.81 289 ASP A O 1
ATOM 2312 N N . ILE A 1 290 ? -12.547 17.984 21.797 1 91.06 290 ILE A N 1
ATOM 2313 C CA . ILE A 1 290 ? -11.602 17.266 20.938 1 91.06 290 ILE A CA 1
ATOM 2314 C C . ILE A 1 290 ? -10.344 16.922 21.75 1 91.06 290 ILE A C 1
ATOM 2316 O O . ILE A 1 290 ? -9.812 15.82 21.641 1 91.06 290 ILE A O 1
ATOM 2320 N N . ALA A 1 291 ? -9.859 17.797 22.562 1 88.56 291 ALA A N 1
ATOM 2321 C CA . ALA A 1 291 ? -8.641 17.594 23.344 1 88.56 291 ALA A CA 1
ATOM 2322 C C . ALA A 1 291 ? -8.844 16.547 24.422 1 88.56 291 ALA A C 1
ATOM 2324 O O . ALA A 1 291 ? -7.961 15.711 24.656 1 88.56 291 ALA A O 1
ATOM 2325 N N . LEU A 1 292 ? -10.039 16.469 24.969 1 90.12 292 LEU A N 1
ATOM 2326 C CA . LEU A 1 292 ? -10.289 15.586 26.094 1 90.12 292 LEU A CA 1
ATOM 2327 C C . LEU A 1 292 ? -10.961 14.297 25.641 1 90.12 292 LEU A C 1
ATOM 2329 O O . LEU A 1 292 ? -11.086 13.352 26.422 1 90.12 292 LEU A O 1
ATOM 2333 N N . ASP A 1 293 ? -11.414 14.227 24.391 1 93.06 293 ASP A N 1
ATOM 2334 C CA . ASP A 1 293 ? -12.164 13.078 23.891 1 93.06 293 ASP A CA 1
ATOM 2335 C C . ASP A 1 293 ? -13.359 12.773 24.781 1 93.06 293 ASP A C 1
ATOM 2337 O O . ASP A 1 293 ? -13.523 11.648 25.25 1 93.06 293 ASP A O 1
ATOM 2341 N N . ARG A 1 294 ? -14.078 13.805 24.984 1 94.44 294 ARG A N 1
ATOM 2342 C CA . ARG A 1 294 ? -15.234 13.68 25.875 1 94.44 294 ARG A CA 1
ATOM 2343 C C . ARG A 1 294 ? -16.438 14.414 25.297 1 94.44 294 ARG A C 1
ATOM 2345 O O . ARG A 1 294 ? -16.297 15.516 24.75 1 94.44 294 ARG A O 1
ATOM 2352 N N . TRP A 1 295 ? -17.578 13.758 25.516 1 95.62 295 TRP A N 1
ATOM 2353 C CA . TRP A 1 295 ? -18.828 14.359 25.078 1 95.62 295 TRP A CA 1
ATOM 2354 C C . TRP A 1 295 ? -19.594 14.969 26.25 1 95.62 295 TRP A C 1
ATOM 2356 O O . TRP A 1 295 ? -19.5 14.477 27.375 1 95.62 295 TRP A O 1
ATOM 2366 N N . MET A 1 296 ? -20.234 15.992 26.016 1 94.75 296 MET A N 1
ATOM 2367 C CA . MET A 1 296 ? -21.141 16.609 26.969 1 94.75 296 MET A CA 1
ATOM 2368 C C . MET A 1 296 ? -22.516 16.859 26.328 1 94.75 296 MET A C 1
ATOM 2370 O O . MET A 1 296 ? -22.594 17.266 25.172 1 94.75 296 MET A O 1
ATOM 2374 N N . GLU A 1 297 ? -23.516 16.531 27.094 1 94.94 297 GLU A N 1
ATOM 2375 C CA . GLU A 1 297 ? -24.875 16.844 26.641 1 94.94 297 GLU A CA 1
ATOM 2376 C C . GLU A 1 297 ? -25.25 18.281 26.984 1 94.94 297 GLU A C 1
ATOM 2378 O O . GLU A 1 297 ? -25.062 18.719 28.125 1 94.94 297 GLU A O 1
ATOM 2383 N N . LEU A 1 298 ? -25.766 18.969 26.062 1 94 298 LEU A N 1
ATOM 2384 C CA . LEU A 1 298 ? -26.125 20.375 26.234 1 94 298 LEU A CA 1
ATOM 2385 C C . LEU A 1 298 ? -27.641 20.547 26.219 1 94 298 LEU A C 1
ATOM 2387 O O . LEU A 1 298 ? -28.203 21.109 25.266 1 94 298 LEU A O 1
ATOM 2391 N N . THR A 1 299 ? -28.25 20.312 27.234 1 90 299 THR A N 1
ATOM 2392 C CA . THR A 1 299 ? -29.703 20.328 27.312 1 90 299 THR A CA 1
ATOM 2393 C C . THR A 1 299 ? -30.25 21.75 27.172 1 90 299 THR A C 1
ATOM 2395 O O . THR A 1 299 ? -31.25 21.969 26.484 1 90 299 THR A O 1
ATOM 2398 N N . GLU A 1 300 ? -29.641 22.656 27.812 1 87.44 300 GLU A N 1
ATOM 2399 C CA . GLU A 1 300 ? -30.094 24.031 27.734 1 87.44 300 GLU A CA 1
ATOM 2400 C C . GLU A 1 300 ? -29.922 24.594 26.328 1 87.44 300 GLU A C 1
ATOM 2402 O O . GLU A 1 300 ? -30.812 25.297 25.828 1 87.44 300 GLU A O 1
ATOM 2407 N N . ASP A 1 301 ? -28.859 24.328 25.797 1 86.94 301 ASP A N 1
ATOM 2408 C CA . ASP A 1 301 ? -28.625 24.766 24.438 1 86.94 301 ASP A CA 1
ATOM 2409 C C . ASP A 1 301 ? -29.656 24.172 23.484 1 86.94 301 ASP A C 1
ATOM 2411 O O . ASP A 1 301 ? -30.156 24.875 22.594 1 86.94 301 ASP A O 1
ATOM 2415 N N . ALA A 1 302 ? -29.875 22.906 23.641 1 86.06 302 ALA A N 1
ATOM 2416 C CA . ALA A 1 302 ? -30.844 22.219 22.797 1 86.06 302 ALA A CA 1
ATOM 2417 C C . ALA A 1 302 ? -32.188 22.938 22.844 1 86.06 302 ALA A C 1
ATOM 2419 O O . ALA A 1 302 ? -32.844 23.078 21.812 1 86.06 302 ALA A O 1
ATOM 2420 N N . ALA A 1 303 ? -32.5 23.375 23.953 1 85.69 303 ALA A N 1
ATOM 2421 C CA . ALA A 1 303 ? -33.812 24 24.141 1 85.69 303 ALA A CA 1
ATOM 2422 C C . ALA A 1 303 ? -33.844 25.406 23.547 1 85.69 303 ALA A C 1
ATOM 2424 O O . ALA A 1 303 ? -34.906 25.938 23.203 1 85.69 303 ALA A O 1
ATOM 2425 N N . SER A 1 304 ? -32.75 26 23.359 1 88.44 304 SER A N 1
ATOM 2426 C CA . SER A 1 304 ? -32.656 27.406 22.969 1 88.44 304 SER A CA 1
ATOM 2427 C C . SER A 1 304 ? -32.594 27.562 21.453 1 88.44 304 SER A C 1
ATOM 2429 O O . SER A 1 304 ? -32.812 28.641 20.922 1 88.44 304 SER A O 1
ATOM 2431 N N . ILE A 1 305 ? -32.312 26.531 20.766 1 92.12 305 ILE A N 1
ATOM 2432 C CA . ILE A 1 305 ? -32.062 26.609 19.344 1 92.12 305 ILE A CA 1
ATOM 2433 C C . ILE A 1 305 ? -33.344 26.281 18.578 1 92.12 305 ILE A C 1
ATOM 2435 O O . ILE A 1 305 ? -34.094 25.359 18.953 1 92.12 305 ILE A O 1
ATOM 2439 N N . LEU A 1 306 ? -33.625 27.062 17.578 1 86.69 306 LEU A N 1
ATOM 2440 C CA . LEU A 1 306 ? -34.75 26.797 16.672 1 86.69 306 LEU A CA 1
ATOM 2441 C C . LEU A 1 306 ? -34.25 26.203 15.367 1 86.69 306 LEU A C 1
ATOM 2443 O O . LEU A 1 306 ? -33.531 26.859 14.609 1 86.69 306 LEU A O 1
ATOM 2447 N N . ASP A 1 307 ? -34.594 25 15.164 1 91.31 307 ASP A N 1
ATOM 2448 C CA . ASP A 1 307 ? -34.219 24.234 13.984 1 91.31 307 ASP A CA 1
ATOM 2449 C C . ASP A 1 307 ? -35.438 23.781 13.18 1 91.31 307 ASP A C 1
ATOM 2451 O O . ASP A 1 307 ? -36.156 22.875 13.609 1 91.31 307 ASP A O 1
ATOM 2455 N N . SER A 1 308 ? -35.594 24.406 12.016 1 92.56 308 SER A N 1
ATOM 2456 C CA . SER A 1 308 ? -36.688 24.016 11.125 1 92.56 308 SER A CA 1
ATOM 2457 C C . SER A 1 308 ? -36.219 22.938 10.148 1 92.56 308 SER A C 1
ATOM 2459 O O . SER A 1 308 ? -35.031 22.828 9.828 1 92.56 308 SER A O 1
ATOM 2461 N N . PRO A 1 309 ? -37.25 22.141 9.719 1 93 309 PRO A N 1
ATOM 2462 C CA . PRO A 1 309 ? -36.875 21.125 8.742 1 93 309 PRO A CA 1
ATOM 2463 C C . PRO A 1 309 ? -36.219 21.719 7.5 1 93 309 PRO A C 1
ATOM 2465 O O . PRO A 1 309 ? -36.75 22.641 6.887 1 93 309 PRO A O 1
ATOM 2468 N N . GLY A 1 310 ? -35.031 21.25 7.23 1 93.94 310 GLY A N 1
ATOM 2469 C CA . GLY A 1 310 ? -34.344 21.688 6.023 1 93.94 310 GLY A CA 1
ATOM 2470 C C . GLY A 1 310 ? -33.469 22.891 6.246 1 93.94 310 GLY A C 1
ATOM 2471 O O . GLY A 1 310 ? -32.938 23.453 5.289 1 93.94 310 GLY A O 1
ATOM 2472 N N . SER A 1 311 ? -33.344 23.344 7.469 1 96 311 SER A N 1
ATOM 2473 C CA . SER A 1 311 ? -32.438 24.453 7.766 1 96 311 SER A CA 1
ATOM 2474 C C . SER A 1 311 ? -30.984 24.031 7.637 1 96 311 SER A C 1
ATOM 2476 O O . SER A 1 311 ? -30.672 22.844 7.539 1 96 311 SER A O 1
ATOM 2478 N N . ALA A 1 312 ? -30.109 25.047 7.543 1 96.81 312 ALA A N 1
ATOM 2479 C CA . ALA A 1 312 ? -28.672 24.781 7.457 1 96.81 312 ALA A CA 1
ATOM 2480 C C . ALA A 1 312 ? -27.922 25.531 8.562 1 96.81 312 ALA A C 1
ATOM 2482 O O . ALA A 1 312 ? -28.312 26.625 8.953 1 96.81 312 ALA A O 1
ATOM 2483 N N . PHE A 1 313 ? -26.875 24.906 9.078 1 97.19 313 PHE A N 1
ATOM 2484 C CA . PHE A 1 313 ? -26.062 25.453 10.156 1 97.19 313 PHE A CA 1
ATOM 2485 C C . PHE A 1 313 ? -24.672 25.828 9.648 1 97.19 313 PHE A C 1
ATOM 2487 O O . PHE A 1 313 ? -24.125 25.156 8.773 1 97.19 313 PHE A O 1
ATOM 2494 N N . ALA A 1 314 ? -24.109 26.875 10.164 1 97 314 ALA A N 1
ATOM 2495 C CA . ALA A 1 314 ? -22.703 27.234 9.938 1 97 314 ALA A CA 1
ATOM 2496 C C . ALA A 1 314 ? -22.125 27.938 11.156 1 97 314 ALA A C 1
ATOM 2498 O O . ALA A 1 314 ? -22.781 28.781 11.773 1 97 314 ALA A O 1
ATOM 2499 N N . SER A 1 315 ? -20.984 27.469 11.477 1 95.75 315 SER A N 1
ATOM 2500 C CA . SER A 1 315 ? -20.312 28.141 12.578 1 95.75 315 SER A CA 1
ATOM 2501 C C . SER A 1 315 ? -19.531 29.359 12.094 1 95.75 315 SER A C 1
ATOM 2503 O O . SER A 1 315 ? -19.047 29.391 10.961 1 95.75 315 SER A O 1
ATOM 2505 N N . PHE A 1 316 ? -19.484 30.406 12.883 1 95.94 316 PHE A N 1
ATOM 2506 C CA . PHE A 1 316 ? -18.719 31.641 12.641 1 95.94 316 PHE A CA 1
ATOM 2507 C C . PHE A 1 316 ? -18.188 32.219 13.953 1 95.94 316 PHE A C 1
ATOM 2509 O O . PHE A 1 316 ? -18.969 32.688 14.789 1 95.94 316 PHE A O 1
ATOM 2516 N N . GLY A 1 317 ? -16.875 32.188 14.023 1 92.5 317 GLY A N 1
ATOM 2517 C CA . GLY A 1 317 ? -16.328 32.562 15.32 1 92.5 317 GLY A CA 1
ATOM 2518 C C . GLY A 1 317 ? -16.797 31.688 16.453 1 92.5 317 GLY A C 1
ATOM 2519 O O . GLY A 1 317 ? -16.656 30.469 16.391 1 92.5 317 GLY A O 1
ATOM 2520 N N . GLU A 1 318 ? -17.391 32.344 17.438 1 94.25 318 GLU A N 1
ATOM 2521 C CA . GLU A 1 318 ? -17.875 31.594 18.594 1 94.25 318 GLU A CA 1
ATOM 2522 C C . GLU A 1 318 ? -19.391 31.391 18.516 1 94.25 318 GLU A C 1
ATOM 2524 O O . GLU A 1 318 ? -20.031 31.125 19.547 1 94.25 318 GLU A O 1
ATOM 2529 N N . LYS A 1 319 ? -19.906 31.531 17.328 1 95.19 319 LYS A N 1
ATOM 2530 C CA . LYS A 1 319 ? -21.359 31.5 17.172 1 95.19 319 LYS A CA 1
ATOM 2531 C C . LYS A 1 319 ? -21.781 30.484 16.109 1 95.19 319 LYS A C 1
ATOM 2533 O O . LYS A 1 319 ? -20.938 29.984 15.359 1 95.19 319 LYS A O 1
ATOM 2538 N N . VAL A 1 320 ? -23.094 30.141 16.156 1 96.62 320 VAL A N 1
ATOM 2539 C CA . VAL A 1 320 ? -23.688 29.266 15.156 1 96.62 320 VAL A CA 1
ATOM 2540 C C . VAL A 1 320 ? -24.812 29.984 14.43 1 96.62 320 VAL A C 1
ATOM 2542 O O . VAL A 1 320 ? -25.703 30.562 15.07 1 96.62 320 VAL A O 1
ATOM 2545 N N . PHE A 1 321 ? -24.781 29.984 13.195 1 97.38 321 PHE A N 1
ATOM 2546 C CA . PHE A 1 321 ? -25.844 30.594 12.383 1 97.38 321 PHE A CA 1
ATOM 2547 C C . PHE A 1 321 ? -26.766 29.531 11.805 1 97.38 321 PHE A C 1
ATOM 2549 O O . PHE A 1 321 ? -26.297 28.484 11.32 1 97.38 321 PHE A O 1
ATOM 2556 N N . ILE A 1 322 ? -28 29.719 11.93 1 97.5 322 ILE A N 1
ATOM 2557 C CA . ILE A 1 322 ? -29.031 28.859 11.398 1 97.5 322 ILE A CA 1
ATOM 2558 C C . ILE A 1 322 ? -29.797 29.578 10.297 1 97.5 322 ILE A C 1
ATOM 2560 O O . ILE A 1 322 ? -30.391 30.641 10.539 1 97.5 322 ILE A O 1
ATOM 2564 N N . THR A 1 323 ? -29.828 29 9.141 1 97.88 323 THR A N 1
ATOM 2565 C CA . THR A 1 323 ? -30.438 29.703 8.016 1 97.88 323 THR A CA 1
ATOM 2566 C C . THR A 1 323 ? -31.547 28.844 7.383 1 97.88 323 THR A C 1
ATOM 2568 O O . THR A 1 323 ? -31.406 27.641 7.246 1 97.88 323 THR A O 1
ATOM 2571 N N . GLY A 1 324 ? -32.656 29.5 7.078 1 97.31 324 GLY A N 1
ATOM 2572 C CA . GLY A 1 324 ? -33.719 28.938 6.258 1 97.31 324 GLY A CA 1
ATOM 2573 C C . GLY A 1 324 ? -34.469 27.812 6.953 1 97.31 324 GLY A C 1
ATOM 2574 O O . GLY A 1 324 ? -34.688 27.859 8.164 1 97.31 324 GLY A O 1
ATOM 2575 N N . GLY A 1 325 ? -34.969 26.875 6.121 1 95.56 325 GLY A N 1
ATOM 2576 C CA . GLY A 1 325 ? -35.844 25.797 6.566 1 95.56 325 GLY A CA 1
ATOM 2577 C C . GLY A 1 325 ? -37.281 25.969 6.105 1 95.56 325 GLY A C 1
ATOM 2578 O O . GLY A 1 325 ? -37.594 26.859 5.316 1 95.56 325 GLY A O 1
ATOM 2579 N N . CYS A 1 326 ? -38.062 25.016 6.422 1 94.38 326 CYS A N 1
ATOM 2580 C CA . CYS A 1 326 ? -39.5 25.062 6.07 1 94.38 326 CYS A CA 1
ATOM 2581 C C . CYS A 1 326 ? -40.344 25.312 7.301 1 94.38 326 CYS A C 1
ATOM 2583 O O . CYS A 1 326 ? -40.094 24.75 8.367 1 94.38 326 CYS A O 1
ATOM 2585 N N . ARG A 1 327 ? -41.281 26.203 6.879 1 88.25 327 ARG A N 1
ATOM 2586 C CA . ARG A 1 327 ? -42.312 26.438 7.914 1 88.25 327 ARG A CA 1
ATOM 2587 C C . ARG A 1 327 ? -43.375 25.344 7.891 1 88.25 327 ARG A C 1
ATOM 2589 O O . ARG A 1 327 ? -43.688 24.797 6.828 1 88.25 327 ARG A O 1
ATOM 2596 N N . GLY A 1 328 ? -43.719 24.766 9.008 1 76.06 328 GLY A N 1
ATOM 2597 C CA . GLY A 1 328 ? -44.844 23.828 9.023 1 76.06 328 GLY A CA 1
ATOM 2598 C C . GLY A 1 328 ? -44.438 22.406 9.359 1 76.06 328 GLY A C 1
ATOM 2599 O O . GLY A 1 328 ? -43.5 22.188 10.133 1 76.06 328 GLY A O 1
ATOM 2600 N N . GLU A 1 329 ? -45.219 21.438 8.625 1 77.62 329 GLU A N 1
ATOM 2601 C CA . GLU A 1 329 ? -45.125 20.047 9.062 1 77.62 329 GLU A CA 1
ATOM 2602 C C . GLU A 1 329 ? -44.344 19.219 8.055 1 77.62 329 GLU A C 1
ATOM 2604 O O . GLU A 1 329 ? -44.656 18.047 7.836 1 77.62 329 GLU A O 1
ATOM 2609 N N . CYS A 1 330 ? -43.281 19.906 7.438 1 85.88 330 CYS A N 1
ATOM 2610 C CA . CYS A 1 330 ? -42.469 19.094 6.543 1 85.88 330 CYS A CA 1
ATOM 2611 C C . CYS A 1 330 ? -41.656 18.078 7.324 1 85.88 330 CYS A C 1
ATOM 2613 O O . CYS A 1 330 ? -41.219 18.344 8.453 1 85.88 330 CYS A O 1
ATOM 2615 N N . HIS A 1 331 ? -41.469 16.984 6.695 1 86.06 331 HIS A N 1
ATOM 2616 C CA . HIS A 1 331 ? -40.656 15.945 7.328 1 86.06 331 HIS A CA 1
ATOM 2617 C C . HIS A 1 331 ? -39.188 16.375 7.445 1 86.06 331 HIS A C 1
ATOM 2619 O O . HIS A 1 331 ? -38.688 17.078 6.574 1 86.06 331 HIS A O 1
ATOM 2625 N N . ARG A 1 332 ? -38.656 15.906 8.469 1 86.75 332 ARG A N 1
ATOM 2626 C CA . ARG A 1 332 ? -37.25 16.281 8.711 1 86.75 332 ARG A CA 1
ATOM 2627 C C . ARG A 1 332 ? -36.312 15.344 7.961 1 86.75 332 ARG A C 1
ATOM 2629 O O . ARG A 1 332 ? -35.219 15.75 7.559 1 86.75 332 ARG A O 1
ATOM 2636 N N . HIS A 1 333 ? -36.812 14.109 7.832 1 82.06 333 HIS A N 1
ATOM 2637 C CA . HIS A 1 333 ? -36 13.188 7.035 1 82.06 333 HIS A CA 1
ATOM 2638 C C . HIS A 1 333 ? -35.906 13.648 5.582 1 82.06 333 HIS A C 1
ATOM 2640 O O . HIS A 1 333 ? -36.938 13.922 4.953 1 82.06 333 HIS A O 1
ATOM 2646 N N . ILE A 1 334 ? -34.75 13.648 5.102 1 80.38 334 ILE A N 1
ATOM 2647 C CA . ILE A 1 334 ? -34.5 14.297 3.822 1 80.38 334 ILE A CA 1
ATOM 2648 C C . ILE A 1 334 ? -35.312 13.633 2.725 1 80.38 334 ILE A C 1
ATOM 2650 O O . ILE A 1 334 ? -35.906 14.312 1.869 1 80.38 334 ILE A O 1
ATOM 2654 N N . ARG A 1 335 ? -35.406 12.391 2.715 1 73.38 335 ARG A N 1
ATOM 2655 C CA . ARG A 1 335 ? -36.125 11.68 1.661 1 73.38 335 ARG A CA 1
ATOM 2656 C C . ARG A 1 335 ? -37.625 12.008 1.71 1 73.38 335 ARG A C 1
ATOM 2658 O O . ARG A 1 335 ? -38.25 12.258 0.674 1 73.38 335 ARG A O 1
ATOM 2665 N N . ASN A 1 336 ? -38.031 12 2.896 1 82.19 336 ASN A N 1
ATOM 2666 C CA . ASN A 1 336 ? -39.438 12.328 3.066 1 82.19 336 ASN A CA 1
ATOM 2667 C C . ASN A 1 336 ? -39.719 13.812 2.82 1 82.19 336 ASN A C 1
ATOM 2669 O O . ASN A 1 336 ? -40.781 14.188 2.334 1 82.19 336 ASN A O 1
ATOM 2673 N N . HIS A 1 337 ? -38.812 14.609 3.113 1 86.31 337 HIS A N 1
ATOM 2674 C CA . HIS A 1 337 ? -38.906 16.047 2.908 1 86.31 337 HIS A CA 1
ATOM 2675 C C . HIS A 1 337 ? -39.062 16.391 1.427 1 86.31 337 HIS A C 1
ATOM 2677 O O . HIS A 1 337 ? -39.875 17.203 1.049 1 86.31 337 HIS A O 1
ATOM 2683 N N . ILE A 1 338 ? -38.344 15.695 0.695 1 80.88 338 ILE A N 1
ATOM 2684 C CA . ILE A 1 338 ? -38.344 15.938 -0.743 1 80.88 338 ILE A CA 1
ATOM 2685 C C . ILE A 1 338 ? -39.656 15.508 -1.344 1 80.88 338 ILE A C 1
ATOM 2687 O O . ILE A 1 338 ? -40.156 16.141 -2.277 1 80.88 338 ILE A O 1
ATOM 2691 N N . ALA A 1 339 ? -40.188 14.539 -0.782 1 78.75 339 ALA A N 1
ATOM 2692 C CA . ALA A 1 339 ? -41.406 13.938 -1.332 1 78.75 339 ALA A CA 1
ATOM 2693 C C . ALA A 1 339 ? -42.656 14.758 -0.958 1 78.75 339 ALA A C 1
ATOM 2695 O O . ALA A 1 339 ? -43.75 14.5 -1.462 1 78.75 339 ALA A O 1
ATOM 2696 N N . GLU A 1 340 ? -42.438 15.797 -0.177 1 85.25 340 GLU A N 1
ATOM 2697 C CA . GLU A 1 340 ? -43.562 16.609 0.248 1 85.25 340 GLU A CA 1
ATOM 2698 C C . GLU A 1 340 ? -44.156 17.391 -0.923 1 85.25 340 GLU A C 1
ATOM 2700 O O . GLU A 1 340 ? -43.406 17.875 -1.787 1 85.25 340 GLU A O 1
ATOM 2705 N N . ASP A 1 341 ? -45.438 17.578 -0.865 1 86.56 341 ASP A N 1
ATOM 2706 C CA . ASP A 1 341 ? -46.156 18.203 -1.974 1 86.56 341 ASP A CA 1
ATOM 2707 C C . ASP A 1 341 ? -45.844 19.703 -2.041 1 86.56 341 ASP A C 1
ATOM 2709 O O . ASP A 1 341 ? -45.875 20.297 -3.121 1 86.56 341 ASP A O 1
ATOM 2713 N N . PHE A 1 342 ? -45.656 20.25 -0.829 1 90.56 342 PHE A N 1
ATOM 2714 C CA . PHE A 1 342 ? -45.438 21.688 -0.777 1 90.56 342 PHE A CA 1
ATOM 2715 C C . PHE A 1 342 ? -44.406 22.047 0.3 1 90.56 342 PHE A C 1
ATOM 2717 O O . PHE A 1 342 ? -44.469 21.5 1.408 1 90.56 342 PHE A O 1
ATOM 2724 N N . HIS A 1 343 ? -43.531 22.969 -0.127 1 90.75 343 HIS A N 1
ATOM 2725 C CA . HIS A 1 343 ? -42.531 23.484 0.817 1 90.75 343 HIS A CA 1
ATOM 2726 C C . HIS A 1 343 ? -42.781 24.938 1.155 1 90.75 343 HIS A C 1
ATOM 2728 O O . HIS A 1 343 ? -42.844 25.797 0.262 1 90.75 343 HIS A O 1
ATOM 2734 N N . ASP A 1 344 ? -42.906 25.234 2.395 1 93.44 344 ASP A N 1
ATOM 2735 C CA . ASP A 1 344 ? -43 26.609 2.863 1 93.44 344 ASP A CA 1
ATOM 2736 C C . ASP A 1 344 ? -41.656 27.109 3.396 1 93.44 344 ASP A C 1
ATOM 2738 O O . ASP A 1 344 ? -41.531 27.375 4.594 1 93.44 344 ASP A O 1
ATOM 2742 N N . ALA A 1 345 ? -40.75 27.328 2.49 1 95.19 345 ALA A N 1
ATOM 2743 C CA . ALA A 1 345 ? -39.406 27.719 2.842 1 95.19 345 ALA A CA 1
ATOM 2744 C C . ALA A 1 345 ? -39.375 29.109 3.451 1 95.19 345 ALA A C 1
ATOM 2746 O O . ALA A 1 345 ? -40.188 29.969 3.098 1 95.19 345 ALA A O 1
ATOM 2747 N N . THR A 1 346 ? -38.469 29.375 4.324 1 96.19 346 THR A N 1
ATOM 2748 C CA . THR A 1 346 ? -38.312 30.672 4.98 1 96.19 346 THR A CA 1
ATOM 2749 C C . THR A 1 346 ? -36.938 31.281 4.684 1 96.19 346 THR A C 1
ATOM 2751 O O . THR A 1 346 ? -36 30.562 4.312 1 96.19 346 THR A O 1
ATOM 2754 N N . ASN A 1 347 ? -36.875 32.594 4.777 1 97.12 347 ASN A N 1
ATOM 2755 C CA . ASN A 1 347 ? -35.594 33.312 4.641 1 97.12 347 ASN A CA 1
ATOM 2756 C C . ASN A 1 347 ? -35.062 33.781 5.996 1 97.12 347 ASN A C 1
ATOM 2758 O O . ASN A 1 347 ? -34.156 34.594 6.062 1 97.12 347 ASN A O 1
ATOM 2762 N N . ALA A 1 348 ? -35.594 33.219 7.043 1 96.5 348 ALA A N 1
ATOM 2763 C CA . ALA A 1 348 ? -35.219 33.594 8.398 1 96.5 348 ALA A CA 1
ATOM 2764 C C . ALA A 1 348 ? -33.781 33.125 8.719 1 96.5 348 ALA A C 1
ATOM 2766 O O . ALA A 1 348 ? -33.375 32.062 8.258 1 96.5 348 ALA A O 1
ATOM 2767 N N . VAL A 1 349 ? -33.094 33.969 9.43 1 97.44 349 VAL A N 1
ATOM 2768 C CA . VAL A 1 349 ? -31.75 33.625 9.906 1 97.44 349 VAL A CA 1
ATOM 2769 C C . VAL A 1 349 ? -31.656 33.906 11.406 1 97.44 349 VAL A C 1
ATOM 2771 O O . VAL A 1 349 ? -32.188 34.906 11.906 1 97.44 349 VAL A O 1
ATOM 2774 N N . PHE A 1 350 ? -31.094 33 12.078 1 97 350 PHE A N 1
ATOM 2775 C CA . PHE A 1 350 ? -30.875 33.156 13.516 1 97 350 PHE A CA 1
ATOM 2776 C C . PHE A 1 350 ? -29.406 32.938 13.875 1 97 350 PHE A C 1
ATOM 2778 O O . PHE A 1 350 ? -28.688 32.219 13.172 1 97 350 PHE A O 1
ATOM 2785 N N . CYS A 1 351 ? -28.953 33.594 14.844 1 96.06 351 CYS A N 1
ATOM 2786 C CA . CYS A 1 351 ? -27.625 33.438 15.414 1 96.06 351 CYS A CA 1
ATOM 2787 C C . CYS A 1 351 ? -27.703 32.938 16.859 1 96.06 351 CYS A C 1
ATOM 2789 O O . CYS A 1 351 ? -28.312 33.594 17.703 1 96.06 351 CYS A O 1
ATOM 2791 N N . TYR A 1 352 ? -27.125 31.844 17.016 1 96.31 352 TYR A N 1
ATOM 2792 C CA . TYR A 1 352 ? -27.062 31.297 18.375 1 96.31 352 TYR A CA 1
ATOM 2793 C C . TYR A 1 352 ? -25.703 31.531 19 1 96.31 352 TYR A C 1
ATOM 2795 O O . TYR A 1 352 ? -24.672 31.234 18.406 1 96.31 352 TYR A O 1
ATOM 2803 N N . CYS A 1 353 ? -25.688 32.062 20.188 1 94.12 353 CYS A N 1
ATOM 2804 C CA . CYS A 1 353 ? -24.484 32.312 20.969 1 94.12 353 CYS A CA 1
ATOM 2805 C C . CYS A 1 353 ? -24.438 31.375 22.188 1 94.12 353 CYS A C 1
ATOM 2807 O O . CYS A 1 353 ? -25.125 31.625 23.188 1 94.12 353 CYS A O 1
ATOM 2809 N N . PRO A 1 354 ? -23.594 30.438 22.109 1 93.06 354 PRO A N 1
ATOM 2810 C CA . PRO A 1 354 ? -23.516 29.5 23.234 1 93.06 354 PRO A CA 1
ATOM 2811 C C . PRO A 1 354 ? -23.078 30.172 24.531 1 93.06 354 PRO A C 1
ATOM 2813 O O . PRO A 1 354 ? -23.453 29.734 25.625 1 93.06 354 PRO A O 1
ATOM 2816 N N . ILE A 1 355 ? -22.297 31.219 24.453 1 90.06 355 ILE A N 1
ATOM 2817 C CA . ILE A 1 355 ? -21.797 31.891 25.641 1 90.06 355 ILE A CA 1
ATOM 2818 C C . ILE A 1 355 ? -22.953 32.562 26.375 1 90.06 355 ILE A C 1
ATOM 2820 O O . ILE A 1 355 ? -23.078 32.438 27.594 1 90.06 355 ILE A O 1
ATOM 2824 N N . GLU A 1 356 ? -23.719 33.188 25.625 1 89 356 GLU A N 1
ATOM 2825 C CA . GLU A 1 356 ? -24.875 33.875 26.203 1 89 356 GLU A CA 1
ATOM 2826 C C . GLU A 1 356 ? -26.094 32.938 26.25 1 89 356 GLU A C 1
ATOM 2828 O O . GLU A 1 356 ? -27.109 33.281 26.891 1 89 356 GLU A O 1
ATOM 2833 N N . ARG A 1 357 ? -26.062 31.828 25.609 1 90.25 357 ARG A N 1
ATOM 2834 C CA . ARG A 1 357 ? -27.188 30.906 25.453 1 90.25 357 ARG A CA 1
ATOM 2835 C C . ARG A 1 357 ? -28.438 31.625 24.953 1 90.25 357 ARG A C 1
ATOM 2837 O O . ARG A 1 357 ? -29.5 31.516 25.562 1 90.25 357 ARG A O 1
ATOM 2844 N N . SER A 1 358 ? -28.203 32.25 23.938 1 92.69 358 SER A N 1
ATOM 2845 C CA . SER A 1 358 ? -29.297 33.062 23.391 1 92.69 358 SER A CA 1
ATOM 2846 C C . SER A 1 358 ? -29.359 32.938 21.875 1 92.69 358 SER A C 1
ATOM 2848 O O . SER A 1 358 ? -28.312 32.75 21.219 1 92.69 358 SER A O 1
ATOM 2850 N N . LEU A 1 359 ? -30.562 32.938 21.422 1 95.62 359 LEU A N 1
ATOM 2851 C CA . LEU A 1 359 ? -30.844 32.906 19.984 1 95.62 359 LEU A CA 1
ATOM 2852 C C . LEU A 1 359 ? -31.344 34.281 19.516 1 95.62 359 LEU A C 1
ATOM 2854 O O . LEU A 1 359 ? -32.375 34.75 19.984 1 95.62 359 LEU A O 1
ATOM 2858 N N . THR A 1 360 ? -30.656 34.844 18.609 1 95 360 THR A N 1
ATOM 2859 C CA . THR A 1 360 ? -31.016 36.188 18.141 1 95 360 THR A CA 1
ATOM 2860 C C . THR A 1 360 ? -31.344 36.156 16.641 1 95 360 THR A C 1
ATOM 2862 O O . THR A 1 360 ? -30.625 35.531 15.852 1 95 360 THR A O 1
ATOM 2865 N N . PRO A 1 361 ? -32.469 36.781 16.266 1 95.69 361 PRO A N 1
ATOM 2866 C CA . PRO A 1 361 ? -32.75 36.875 14.828 1 95.69 361 PRO A CA 1
ATOM 2867 C C . PRO A 1 361 ? -31.797 37.812 14.094 1 95.69 361 PRO A C 1
ATOM 2869 O O . PRO A 1 361 ? -31.406 38.875 14.641 1 95.69 361 PRO A O 1
ATOM 2872 N N . MET A 1 362 ? -31.453 37.469 13.016 1 95.88 362 MET A N 1
ATOM 2873 C CA . MET A 1 362 ? -30.562 38.281 12.172 1 95.88 362 MET A CA 1
ATOM 2874 C C . MET A 1 362 ? -31.297 38.75 10.914 1 95.88 362 MET A C 1
ATOM 2876 O O . MET A 1 362 ? -32.469 38.438 10.719 1 95.88 362 MET A O 1
ATOM 2880 N N . VAL A 1 363 ? -30.516 39.5 10.141 1 96.62 363 VAL A N 1
ATOM 2881 C CA . VAL A 1 363 ? -31.062 39.969 8.875 1 96.62 363 VAL A CA 1
ATOM 2882 C C . VAL A 1 363 ? -31.438 38.781 7.996 1 96.62 363 VAL A C 1
ATOM 2884 O O . VAL A 1 363 ? -30.703 37.812 7.902 1 96.62 363 VAL A O 1
ATOM 2887 N N . GLN A 1 364 ? -32.594 38.875 7.355 1 97.19 364 GLN A N 1
ATOM 2888 C CA . GLN A 1 364 ? -33.125 37.781 6.539 1 97.19 364 GLN A CA 1
ATOM 2889 C C . GLN A 1 364 ? -32.375 37.656 5.227 1 97.19 364 GLN A C 1
ATOM 2891 O O . GLN A 1 364 ? -31.859 38.656 4.699 1 97.19 364 GLN A O 1
ATOM 2896 N N . MET A 1 365 ? -32.312 36.469 4.797 1 97.56 365 MET A N 1
ATOM 2897 C CA . MET A 1 365 ? -31.734 36.219 3.48 1 97.56 365 MET A CA 1
ATOM 2898 C C . MET A 1 365 ? -32.562 36.875 2.387 1 97.56 365 MET A C 1
ATOM 2900 O O . MET A 1 365 ? -33.719 37.25 2.613 1 97.56 365 MET A O 1
ATOM 2904 N N . GLN A 1 366 ? -31.984 37.031 1.257 1 96.12 366 GLN A N 1
ATOM 2905 C CA . GLN A 1 366 ? -32.688 37.594 0.118 1 96.12 366 GLN A CA 1
ATOM 2906 C C . GLN A 1 366 ? -33.719 36.625 -0.438 1 96.12 366 GLN A C 1
ATOM 2908 O O . GLN A 1 366 ? -34.781 37.031 -0.908 1 96.12 366 GLN A O 1
ATOM 2913 N N . HIS A 1 367 ? -33.438 35.344 -0.407 1 95 367 HIS A N 1
ATOM 2914 C CA . HIS A 1 367 ? -34.312 34.312 -0.908 1 95 367 HIS A CA 1
ATOM 2915 C C . HIS A 1 367 ? -34.594 33.25 0.164 1 95 367 HIS A C 1
ATOM 2917 O O . HIS A 1 367 ? -33.656 32.812 0.861 1 95 367 HIS A O 1
ATOM 2923 N N . ALA A 1 368 ? -35.906 32.875 0.222 1 96 368 ALA A N 1
ATOM 2924 C CA . ALA A 1 368 ? -36.219 31.75 1.099 1 96 368 ALA A CA 1
ATOM 2925 C C . ALA A 1 368 ? -35.656 30.453 0.573 1 96 368 ALA A C 1
ATOM 2927 O O . ALA A 1 368 ? -35.625 30.203 -0.637 1 96 368 ALA A O 1
ATOM 2928 N N . ARG A 1 369 ? -35.125 29.656 1.491 1 95.56 369 ARG A N 1
ATOM 2929 C CA . ARG A 1 369 ? -34.469 28.422 1.05 1 95.56 369 ARG A CA 1
ATOM 2930 C C . ARG A 1 369 ? -34.688 27.312 2.074 1 95.56 369 ARG A C 1
ATOM 2932 O O . ARG A 1 369 ? -34.719 27.578 3.279 1 95.56 369 ARG A O 1
ATOM 2939 N N . SER A 1 370 ? -34.812 26.141 1.559 1 94.75 370 SER A N 1
ATOM 2940 C CA . SER A 1 370 ? -34.75 24.906 2.334 1 94.75 370 SER A CA 1
ATOM 2941 C C . SER A 1 370 ? -33.875 23.859 1.654 1 94.75 370 SER A C 1
ATOM 2943 O O . SER A 1 370 ? -33.656 23.906 0.443 1 94.75 370 SER A O 1
ATOM 2945 N N . MET A 1 371 ? -33.25 23.031 2.428 1 93.75 371 MET A N 1
ATOM 2946 C CA . MET A 1 371 ? -32.406 21.969 1.916 1 93.75 371 MET A CA 1
ATOM 2947 C C . MET A 1 371 ? -31.219 22.531 1.151 1 93.75 371 MET A C 1
ATOM 2949 O O . MET A 1 371 ? -30.828 22 0.108 1 93.75 371 MET A O 1
ATOM 2953 N N . HIS A 1 372 ? -30.734 23.703 1.538 1 96.06 372 HIS A N 1
ATOM 2954 C CA . HIS A 1 372 ? -29.516 24.328 1.018 1 96.06 372 HIS A CA 1
ATOM 2955 C C . HIS A 1 372 ? -28.312 23.969 1.879 1 96.06 372 HIS A C 1
ATOM 2957 O O . HIS A 1 372 ? -28.438 23.281 2.891 1 96.06 372 HIS A O 1
ATOM 2963 N N . THR A 1 373 ? -27.125 24.297 1.467 1 96.88 373 THR A N 1
ATOM 2964 C CA . THR A 1 373 ? -25.922 24.141 2.285 1 96.88 373 THR A CA 1
ATOM 2965 C C . THR A 1 373 ? -25.391 25.516 2.711 1 96.88 373 THR A C 1
ATOM 2967 O O . THR A 1 373 ? -25.641 26.516 2.057 1 96.88 373 THR A O 1
ATOM 2970 N N . CYS A 1 374 ? -24.828 25.547 3.811 1 97.31 374 CYS A N 1
ATOM 2971 C CA . CYS A 1 374 ? -24.266 26.75 4.418 1 97.31 374 CYS A CA 1
ATOM 2972 C C . CYS A 1 374 ? -22.828 26.516 4.871 1 97.31 374 CYS A C 1
ATOM 2974 O O . CYS A 1 374 ? -22.531 25.531 5.539 1 97.31 374 CYS A O 1
ATOM 2976 N N . VAL A 1 375 ? -21.922 27.469 4.473 1 97 375 VAL A N 1
ATOM 2977 C CA . VAL A 1 375 ? -20.516 27.266 4.816 1 97 375 VAL A CA 1
ATOM 2978 C C . VAL A 1 375 ? -19.844 28.609 5.102 1 97 375 VAL A C 1
ATOM 2980 O O . VAL A 1 375 ? -20.219 29.625 4.508 1 97 375 VAL A O 1
ATOM 2983 N N . THR A 1 376 ? -18.984 28.609 6.008 1 96.25 376 THR A N 1
ATOM 2984 C CA . THR A 1 376 ? -18.203 29.812 6.34 1 96.25 376 THR A CA 1
ATOM 2985 C C . THR A 1 376 ? -16.906 29.859 5.551 1 96.25 376 THR A C 1
ATOM 2987 O O . THR A 1 376 ? -16.125 28.891 5.582 1 96.25 376 THR A O 1
ATOM 2990 N N . ALA A 1 377 ? -16.688 30.906 4.816 1 94.88 377 ALA A N 1
ATOM 2991 C CA . ALA A 1 377 ? -15.469 31.109 4.035 1 94.88 377 ALA A CA 1
ATOM 2992 C C . ALA A 1 377 ? -15.055 32.594 4.039 1 94.88 377 ALA A C 1
ATOM 2994 O O . ALA A 1 377 ? -15.883 33.469 3.834 1 94.88 377 ALA A O 1
ATOM 2995 N N . LEU A 1 378 ? -13.789 32.875 4.254 1 90.31 378 LEU A N 1
ATOM 2996 C CA . LEU A 1 378 ? -13.219 34.219 4.266 1 90.31 378 LEU A CA 1
ATOM 2997 C C . LEU A 1 378 ? -14.047 35.156 5.133 1 90.31 378 LEU A C 1
ATOM 2999 O O . LEU A 1 378 ? -14.453 36.25 4.68 1 90.31 378 LEU A O 1
ATOM 3003 N N . ASN A 1 379 ? -14.391 34.781 6.297 1 90.44 379 ASN A N 1
ATOM 3004 C CA . ASN A 1 379 ? -15.094 35.562 7.309 1 90.44 379 ASN A CA 1
ATOM 3005 C C . ASN A 1 379 ? -16.5 35.969 6.844 1 90.44 379 ASN A C 1
ATOM 3007 O O . ASN A 1 379 ? -16.953 37.062 7.125 1 90.44 379 ASN A O 1
ATOM 3011 N N . ARG A 1 380 ? -17.016 35.062 6.008 1 95.75 380 ARG A N 1
ATOM 3012 C CA . ARG A 1 380 ? -18.391 35.219 5.551 1 95.75 380 ARG A CA 1
ATOM 3013 C C . ARG A 1 380 ? -19.125 33.875 5.59 1 95.75 380 ARG A C 1
ATOM 3015 O O . ARG A 1 380 ? -18.5 32.812 5.648 1 95.75 380 ARG A O 1
ATOM 3022 N N . ILE A 1 381 ? -20.469 34 5.605 1 97.44 381 ILE A N 1
ATOM 3023 C CA . ILE A 1 381 ? -21.297 32.781 5.586 1 97.44 381 ILE A CA 1
ATOM 3024 C C . ILE A 1 381 ? -22.016 32.688 4.246 1 97.44 381 ILE A C 1
ATOM 3026 O O . ILE A 1 381 ? -22.844 33.531 3.906 1 97.44 381 ILE A O 1
ATOM 3030 N N . TYR A 1 382 ? -21.781 31.656 3.51 1 98 382 TYR A N 1
ATOM 3031 C CA . TYR A 1 382 ? -22.359 31.453 2.193 1 98 382 TYR A CA 1
ATOM 3032 C C . TYR A 1 382 ? -23.531 30.469 2.264 1 98 382 TYR A C 1
ATOM 3034 O O . TYR A 1 382 ? -23.453 29.453 2.961 1 98 382 TYR A O 1
ATOM 3042 N N . VAL A 1 383 ? -24.578 30.766 1.641 1 98.25 383 VAL A N 1
ATOM 3043 C CA . VAL A 1 383 ? -25.703 29.844 1.454 1 98.25 383 VAL A CA 1
ATOM 3044 C C . VAL A 1 383 ? -25.828 29.484 -0.021 1 98.25 383 VAL A C 1
ATOM 3046 O O . VAL A 1 383 ? -25.844 30.359 -0.89 1 98.25 383 VAL A O 1
ATOM 3049 N N . ILE A 1 384 ? -25.906 28.203 -0.278 1 97.75 384 ILE A N 1
ATOM 3050 C CA . ILE A 1 384 ? -25.812 27.703 -1.649 1 97.75 384 ILE A CA 1
ATOM 3051 C C . ILE A 1 384 ? -26.938 26.703 -1.916 1 97.75 384 ILE A C 1
ATOM 3053 O O . ILE A 1 384 ? -27.109 25.75 -1.169 1 97.75 384 ILE A O 1
ATOM 3057 N N . GLY A 1 385 ? -27.672 26.938 -2.939 1 95.19 385 GLY A N 1
ATOM 3058 C CA . GLY A 1 385 ? -28.703 26.016 -3.395 1 95.19 385 GLY A CA 1
ATOM 3059 C C . GLY A 1 385 ? -29.953 26.047 -2.529 1 95.19 385 GLY A C 1
ATOM 3060 O O . GLY A 1 385 ? -30.281 27.078 -1.948 1 95.19 385 GLY A O 1
ATOM 3061 N N . GLY A 1 386 ? -30.672 24.859 -2.598 1 93.88 386 GLY A N 1
ATOM 3062 C CA . GLY A 1 386 ? -31.922 24.719 -1.876 1 93.88 386 GLY A CA 1
ATOM 3063 C C . GLY A 1 386 ? -33.156 24.953 -2.746 1 93.88 386 GLY A C 1
ATOM 3064 O O . GLY A 1 386 ? -33.031 25.094 -3.965 1 93.88 386 GLY A O 1
ATOM 3065 N N . LYS A 1 387 ? -34.219 24.859 -2.072 1 92.88 387 LYS A N 1
ATOM 3066 C CA . LYS A 1 387 ? -35.531 25.078 -2.725 1 92.88 387 LYS A CA 1
ATOM 3067 C C . LYS A 1 387 ? -36.281 26.203 -2.051 1 92.88 387 LYS A C 1
ATOM 3069 O O . LYS A 1 387 ? -36.25 26.328 -0.825 1 92.88 387 LYS A O 1
ATOM 3074 N N . THR A 1 388 ? -36.875 26.906 -2.889 1 92.94 388 THR A N 1
ATOM 3075 C CA . THR A 1 388 ? -37.719 27.984 -2.354 1 92.94 388 THR A CA 1
ATOM 3076 C C . THR A 1 388 ? -39.125 27.516 -2.125 1 92.94 388 THR A C 1
ATOM 3078 O O . THR A 1 388 ? -39.438 26.328 -2.236 1 92.94 388 THR A O 1
ATOM 3081 N N . CYS A 1 389 ? -40 28.5 -1.731 1 91.12 389 CYS A N 1
ATOM 3082 C CA . CYS A 1 389 ? -41.406 28.203 -1.49 1 91.12 389 CYS A CA 1
ATOM 3083 C C . CYS A 1 389 ? -42.094 27.75 -2.773 1 91.12 389 CYS A C 1
ATOM 3085 O O . CYS A 1 389 ? -41.938 28.375 -3.818 1 91.12 389 CYS A O 1
ATOM 3087 N N . GLY A 1 390 ? -42.812 26.547 -2.617 1 87.56 390 GLY A N 1
ATOM 3088 C CA . GLY A 1 390 ? -43.531 26.094 -3.793 1 87.56 390 GLY A CA 1
ATOM 3089 C C . GLY A 1 390 ? -43.844 24.609 -3.76 1 87.56 390 GLY A C 1
ATOM 3090 O O . GLY A 1 390 ? -43.656 23.953 -2.729 1 87.56 390 GLY A O 1
ATOM 3091 N N . THR A 1 391 ? -44.25 24.125 -4.914 1 85 391 THR A N 1
ATOM 3092 C CA . THR A 1 391 ? -44.625 22.703 -5.047 1 85 391 THR A CA 1
ATOM 3093 C C . THR A 1 391 ? -43.375 21.844 -5.211 1 85 391 THR A C 1
ATOM 3095 O O . THR A 1 391 ? -42.281 22.359 -5.441 1 85 391 THR A O 1
ATOM 3098 N N . SER A 1 392 ? -43.656 20.625 -5.082 1 78.06 392 SER A N 1
ATOM 3099 C CA . SER A 1 392 ? -42.562 19.672 -5.117 1 78.06 392 SER A CA 1
ATOM 3100 C C . SER A 1 392 ? -41.812 19.75 -6.438 1 78.06 392 SER A C 1
ATOM 3102 O O . SER A 1 392 ? -40.625 19.438 -6.496 1 78.06 392 SER A O 1
ATOM 3104 N N . ASN A 1 393 ? -42.406 20.25 -7.453 1 78.5 393 ASN A N 1
ATOM 3105 C CA . ASN A 1 393 ? -41.812 20.234 -8.781 1 78.5 393 ASN A CA 1
ATOM 3106 C C . ASN A 1 393 ? -41 21.516 -9.062 1 78.5 393 ASN A C 1
ATOM 3108 O O . ASN A 1 393 ? -40.438 21.656 -10.133 1 78.5 393 ASN A O 1
ATOM 3112 N N . ILE A 1 394 ? -40.969 22.234 -8.039 1 79.25 394 ILE A N 1
ATOM 3113 C CA . ILE A 1 394 ? -40.219 23.469 -8.258 1 79.25 394 ILE A CA 1
ATOM 3114 C C . ILE A 1 394 ? -38.719 23.156 -8.383 1 79.25 394 ILE A C 1
ATOM 3116 O O . ILE A 1 394 ? -38.219 22.266 -7.707 1 79.25 394 ILE A O 1
ATOM 3120 N N . ARG A 1 395 ? -38.125 23.938 -9.281 1 82.69 395 ARG A N 1
ATOM 3121 C CA . ARG A 1 395 ? -36.688 23.75 -9.523 1 82.69 395 ARG A CA 1
ATOM 3122 C C . ARG A 1 395 ? -35.875 24.312 -8.375 1 82.69 395 ARG A C 1
ATOM 3124 O O . ARG A 1 395 ? -36.344 25.141 -7.602 1 82.69 395 ARG A O 1
ATOM 3131 N N . GLY A 1 396 ? -34.656 23.875 -8.289 1 87.81 396 GLY A N 1
ATOM 3132 C CA . GLY A 1 396 ? -33.719 24.344 -7.27 1 87.81 396 GLY A CA 1
ATOM 3133 C C . GLY A 1 396 ? -33.312 25.781 -7.449 1 87.81 396 GLY A C 1
ATOM 3134 O O . GLY A 1 396 ? -33.375 26.328 -8.555 1 87.81 396 GLY A O 1
ATOM 3135 N N . LEU A 1 397 ? -32.969 26.469 -6.43 1 92.31 397 LEU A N 1
ATOM 3136 C CA . LEU A 1 397 ? -32.5 27.844 -6.445 1 92.31 397 LEU A CA 1
ATOM 3137 C C . LEU A 1 397 ? -31.062 27.938 -6.973 1 92.31 397 LEU A C 1
ATOM 3139 O O . LEU A 1 397 ? -30.172 27.219 -6.492 1 92.31 397 LEU A O 1
ATOM 3143 N N . LEU A 1 398 ? -30.828 28.859 -7.891 1 95.06 398 LEU A N 1
ATOM 3144 C CA . LEU A 1 398 ? -29.484 29.062 -8.438 1 95.06 398 LEU A CA 1
ATOM 3145 C C . LEU A 1 398 ? -28.766 30.188 -7.691 1 95.06 398 LEU A C 1
ATOM 3147 O O . LEU A 1 398 ? -27.531 30.266 -7.719 1 95.06 398 LEU A O 1
ATOM 3151 N N . GLU A 1 399 ? -29.531 30.984 -7.086 1 95.06 399 GLU A N 1
ATOM 3152 C CA . GLU A 1 399 ? -28.984 32.156 -6.418 1 95.06 399 GLU A CA 1
ATOM 3153 C C . GLU A 1 399 ? -28.125 31.781 -5.227 1 95.06 399 GLU A C 1
ATOM 3155 O O . GLU A 1 399 ? -28.484 30.891 -4.445 1 95.06 399 GLU A O 1
ATOM 3160 N N . VAL A 1 400 ? -26.969 32.375 -5.148 1 97.62 400 VAL A N 1
ATOM 3161 C CA . VAL A 1 400 ? -26.047 32.219 -4.027 1 97.62 400 VAL A CA 1
ATOM 3162 C C . VAL A 1 400 ? -25.812 33.594 -3.369 1 97.62 400 VAL A C 1
ATOM 3164 O O . VAL A 1 400 ? -25.719 34.594 -4.055 1 97.62 400 VAL A O 1
ATOM 3167 N N . GLU A 1 401 ? -25.781 33.656 -2.115 1 97.69 401 GLU A N 1
ATOM 3168 C CA . GLU A 1 401 ? -25.516 34.875 -1.367 1 97.69 401 GLU A CA 1
ATOM 3169 C C . GLU A 1 401 ? -24.688 34.594 -0.123 1 97.69 401 GLU A C 1
ATOM 3171 O O . GLU A 1 401 ? -24.609 33.469 0.337 1 97.69 401 GLU A O 1
ATOM 3176 N N . PHE A 1 402 ? -24.016 35.594 0.292 1 97.56 402 PHE A N 1
ATOM 3177 C CA . PHE A 1 402 ? -23.281 35.438 1.54 1 97.56 402 PHE A CA 1
ATOM 3178 C C . PHE A 1 402 ? -23.672 36.531 2.531 1 97.56 402 PHE A C 1
ATOM 3180 O O . PHE A 1 402 ? -24.172 37.594 2.137 1 97.56 402 PHE A O 1
ATOM 3187 N N . PHE A 1 403 ? -23.484 36.188 3.777 1 97.44 403 PHE A N 1
ATOM 3188 C CA . PHE A 1 403 ? -23.734 37.094 4.898 1 97.44 403 PHE A CA 1
ATOM 3189 C C . PHE A 1 403 ? -22.422 37.531 5.547 1 97.44 403 PHE A C 1
ATOM 3191 O O . PHE A 1 403 ? -21.547 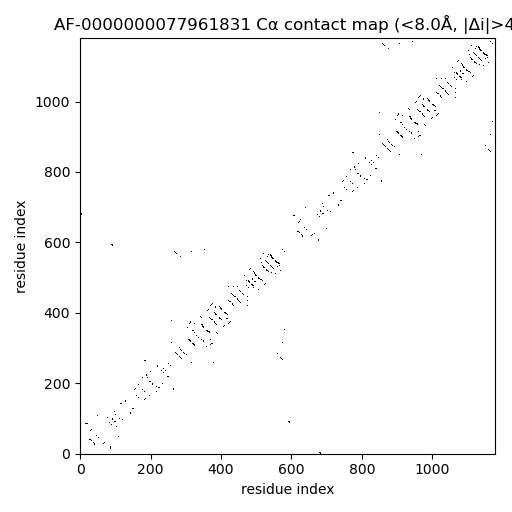36.688 5.82 1 97.44 403 PHE A O 1
ATOM 3198 N N . ASP A 1 404 ? -22.234 38.781 5.711 1 94.81 404 ASP A N 1
ATOM 3199 C CA . ASP A 1 404 ? -21.125 39.312 6.496 1 94.81 404 ASP A CA 1
ATOM 3200 C C . ASP A 1 404 ? -21.578 39.688 7.91 1 94.81 404 ASP A C 1
ATOM 3202 O O . ASP A 1 404 ? -22.266 40.688 8.117 1 94.81 404 ASP A O 1
ATOM 3206 N N . PRO A 1 405 ? -21.156 38.938 8.836 1 91.5 405 PRO A N 1
ATOM 3207 C CA . PRO A 1 405 ? -21.656 39.125 10.195 1 91.5 405 PRO A CA 1
ATOM 3208 C C . PRO A 1 405 ? -21.203 40.469 10.789 1 91.5 405 PRO A C 1
ATOM 3210 O O . PRO A 1 405 ? -21.797 40.969 11.742 1 91.5 405 PRO A O 1
ATOM 3213 N N . LEU A 1 406 ? -20.141 41.031 10.32 1 87.75 406 LEU A N 1
ATOM 3214 C CA . LEU A 1 406 ? -19.641 42.281 10.867 1 87.75 406 LEU A CA 1
ATOM 3215 C C . LEU A 1 406 ? -20.469 43.469 10.367 1 87.75 406 LEU A C 1
ATOM 3217 O O . LEU A 1 406 ? -20.812 44.344 11.141 1 87.75 406 LEU A O 1
ATOM 3221 N N . ILE A 1 407 ? -20.766 43.438 9.133 1 89.38 407 ILE A N 1
ATOM 3222 C CA . ILE A 1 407 ? -21.547 44.5 8.57 1 89.38 407 ILE A CA 1
ATOM 3223 C C . ILE A 1 407 ? -23.031 44.156 8.594 1 89.38 407 ILE A C 1
ATOM 3225 O O . ILE A 1 407 ? -23.891 45 8.422 1 89.38 407 ILE A O 1
ATOM 3229 N N . ARG A 1 408 ? -23.406 42.875 8.805 1 92.31 408 ARG A N 1
ATOM 3230 C CA . ARG A 1 408 ? -24.766 42.375 8.914 1 92.31 408 ARG A CA 1
ATOM 3231 C C . ARG A 1 408 ? -25.562 42.656 7.645 1 92.31 408 ARG A C 1
ATOM 3233 O O . ARG A 1 408 ? -26.672 43.188 7.699 1 92.31 408 ARG A O 1
ATOM 3240 N N . GLU A 1 409 ? -25.016 42.219 6.602 1 95.12 409 GLU A N 1
ATOM 3241 C CA . GLU A 1 409 ? -25.656 42.375 5.297 1 95.12 409 GLU A CA 1
ATOM 3242 C C . GLU A 1 409 ? -25.484 41.125 4.441 1 95.12 409 GLU A C 1
ATOM 3244 O O . GLU A 1 409 ? -24.484 40.406 4.543 1 95.12 409 GLU A O 1
ATOM 3249 N N . TRP A 1 410 ? -26.578 40.875 3.631 1 97.19 410 TRP A N 1
ATOM 3250 C CA . TRP A 1 410 ? -26.516 39.812 2.631 1 97.19 410 TRP A CA 1
ATOM 3251 C C . TRP A 1 410 ? -26.125 40.375 1.267 1 97.19 410 TRP A C 1
ATOM 3253 O O . TRP A 1 410 ? -26.609 41.406 0.864 1 97.19 410 TRP A O 1
ATOM 3263 N N . THR A 1 411 ? -25.266 39.75 0.64 1 97 411 THR A N 1
ATOM 3264 C CA . THR A 1 411 ? -24.828 40.156 -0.693 1 97 411 THR A CA 1
ATOM 3265 C C . THR A 1 411 ? -24.938 38.969 -1.674 1 97 411 THR A C 1
ATOM 3267 O O . THR A 1 411 ? -24.5 37.875 -1.377 1 97 411 THR A O 1
ATOM 3270 N N . SER A 1 412 ? -25.531 39.25 -2.865 1 97.19 412 SER A N 1
ATOM 3271 C CA . SER A 1 412 ? -25.641 38.219 -3.896 1 97.19 412 SER A CA 1
ATOM 3272 C C . SER A 1 412 ? -24.328 38.062 -4.672 1 97.19 412 SER A C 1
ATOM 3274 O O . SER A 1 412 ? -23.641 39.062 -4.93 1 97.19 412 SER A O 1
ATOM 3276 N N . VAL A 1 413 ? -24.031 36.906 -4.996 1 97.06 413 VAL A N 1
ATOM 3277 C CA . VAL A 1 413 ? -22.859 36.625 -5.816 1 97.06 413 VAL A CA 1
ATOM 3278 C C . VAL A 1 413 ? -23.266 35.875 -7.066 1 97.06 413 VAL A C 1
ATOM 3280 O O . VAL A 1 413 ? -24.453 35.719 -7.359 1 97.06 413 VAL A O 1
ATOM 3283 N N . SER A 1 414 ? -22.266 35.375 -7.879 1 97.12 414 SER A N 1
ATOM 3284 C CA . SER A 1 414 ? -22.547 34.625 -9.102 1 97.12 414 SER A CA 1
ATOM 3285 C C . SER A 1 414 ? -23.406 33.406 -8.828 1 97.12 414 SER A C 1
ATOM 3287 O O . SER A 1 414 ? -23.172 32.688 -7.852 1 97.12 414 SER A O 1
ATOM 3289 N N . PRO A 1 415 ? -24.422 33.219 -9.617 1 96.81 415 PRO A N 1
ATOM 3290 C CA . PRO A 1 415 ? -25.328 32.062 -9.406 1 96.81 415 PRO A CA 1
ATOM 3291 C C . PRO A 1 415 ? -24.688 30.75 -9.797 1 96.81 415 PRO A C 1
ATOM 3293 O O . PRO A 1 415 ? -23.688 30.719 -10.523 1 96.81 415 PRO A O 1
ATOM 3296 N N . LEU A 1 416 ? -25.219 29.672 -9.234 1 96.56 416 LEU A N 1
ATOM 3297 C CA . LEU A 1 416 ? -24.797 28.328 -9.586 1 96.56 416 LEU A CA 1
ATOM 3298 C C . LEU A 1 416 ? -24.938 28.078 -11.078 1 96.56 416 LEU A C 1
ATOM 3300 O O . LEU A 1 416 ? -25.859 28.594 -11.719 1 96.56 416 LEU A O 1
ATOM 3304 N N . PRO A 1 417 ? -24.094 27.281 -11.664 1 93.19 417 PRO A N 1
ATOM 3305 C CA . PRO A 1 417 ? -24.203 26.953 -13.086 1 93.19 417 PRO A CA 1
ATOM 3306 C C . PRO A 1 417 ? -25.469 26.172 -13.422 1 93.19 417 PRO A C 1
ATOM 3308 O O . PRO A 1 417 ? -26.031 26.344 -14.5 1 93.19 417 PRO A O 1
ATOM 3311 N N . LYS A 1 418 ? -25.859 25.312 -12.586 1 92.94 418 LYS A N 1
ATOM 3312 C CA . LYS A 1 418 ? -27.078 24.516 -12.727 1 92.94 418 LYS A CA 1
ATOM 3313 C C . LYS A 1 418 ? -27.656 24.156 -11.367 1 92.94 418 LYS A C 1
ATOM 3315 O O . LYS A 1 418 ? -27.016 24.359 -10.336 1 92.94 418 LYS A O 1
ATOM 3320 N N . ASP A 1 419 ? -28.875 23.547 -11.477 1 91.06 419 ASP A N 1
ATOM 3321 C CA . ASP A 1 419 ? -29.516 23.078 -10.25 1 91.06 419 ASP A CA 1
ATOM 3322 C C . ASP A 1 419 ? -28.688 21.984 -9.578 1 91.06 419 ASP A C 1
ATOM 3324 O O . ASP A 1 419 ? -28.062 21.156 -10.25 1 91.06 419 ASP A O 1
ATOM 3328 N N . ILE A 1 420 ? -28.688 22.062 -8.281 1 93.25 420 ILE A N 1
ATOM 3329 C CA . ILE A 1 420 ? -28 21.016 -7.527 1 93.25 420 ILE A CA 1
ATOM 3330 C C . ILE A 1 420 ? -28.875 20.547 -6.375 1 93.25 420 ILE A C 1
ATOM 3332 O O . ILE A 1 420 ? -29.453 21.359 -5.656 1 93.25 420 ILE A O 1
ATOM 3336 N N . TYR A 1 421 ? -29.016 19.297 -6.289 1 91.56 421 TYR A N 1
ATOM 3337 C CA . TYR A 1 421 ? -29.781 18.688 -5.203 1 91.56 421 TYR A CA 1
ATOM 3338 C C . TYR A 1 421 ? -28.875 17.953 -4.23 1 91.56 421 TYR A C 1
ATOM 3340 O O . TYR A 1 421 ? -27.828 17.422 -4.625 1 91.56 421 TYR A O 1
ATOM 3348 N N . PHE A 1 422 ? -29.281 17.984 -2.918 1 91 422 PHE A N 1
ATOM 3349 C CA . PHE A 1 422 ? -28.516 17.406 -1.832 1 91 422 PHE A CA 1
ATOM 3350 C C . PHE A 1 422 ? -27.109 18.016 -1.782 1 91 422 PHE A C 1
ATOM 3352 O O . PHE A 1 422 ? -26.109 17.281 -1.741 1 91 422 PHE A O 1
ATOM 3359 N N . PRO A 1 423 ? -27.062 19.281 -1.781 1 94.38 423 PRO A N 1
ATOM 3360 C CA . PRO A 1 423 ? -25.734 19.906 -1.844 1 94.38 423 PRO A CA 1
ATOM 3361 C C . PRO A 1 423 ? -24.938 19.734 -0.553 1 94.38 423 PRO A C 1
ATOM 3363 O O . PRO A 1 423 ? -25.5 19.797 0.541 1 94.38 423 PRO A O 1
ATOM 3366 N N . GLU A 1 424 ? -23.672 19.438 -0.679 1 94.75 424 GLU A N 1
ATOM 3367 C CA . GLU A 1 424 ? -22.672 19.438 0.379 1 94.75 424 GLU A CA 1
ATOM 3368 C C . GLU A 1 424 ? -21.469 20.312 0.002 1 94.75 424 GLU A C 1
ATOM 3370 O O . GLU A 1 424 ? -20.969 20.234 -1.122 1 94.75 424 GLU A O 1
ATOM 3375 N N . SER A 1 425 ? -21.078 21.188 0.926 1 96.38 425 SER A N 1
ATOM 3376 C CA . SER A 1 425 ? -20.016 22.125 0.581 1 96.38 425 SER A CA 1
ATOM 3377 C C . SER A 1 425 ? -18.875 22.062 1.595 1 96.38 425 SER A C 1
ATOM 3379 O O . SER A 1 425 ? -19.094 21.75 2.766 1 96.38 425 SER A O 1
ATOM 3381 N N . SER A 1 426 ? -17.719 22.344 1.161 1 96.12 426 SER A N 1
ATOM 3382 C CA . SER A 1 426 ? -16.516 22.453 1.984 1 96.12 426 SER A CA 1
ATOM 3383 C C . SER A 1 426 ? -15.57 23.516 1.438 1 96.12 426 SER A C 1
ATOM 3385 O O . SER A 1 426 ? -15.531 23.766 0.232 1 96.12 426 SER A O 1
ATOM 3387 N N . VAL A 1 427 ? -14.922 24.109 2.33 1 95.56 427 VAL A N 1
ATOM 3388 C CA . VAL A 1 427 ? -14.023 25.188 1.943 1 95.56 427 VAL A CA 1
ATOM 3389 C C . VAL A 1 427 ? -12.586 24.688 1.946 1 95.56 427 VAL A C 1
ATOM 3391 O O . VAL A 1 427 ? -12.148 24.031 2.891 1 95.56 427 VAL A O 1
ATOM 3394 N N . CYS A 1 428 ? -11.859 24.969 0.921 1 93.12 428 CYS A N 1
ATOM 3395 C CA . CYS A 1 428 ? -10.445 24.641 0.79 1 93.12 428 CYS A CA 1
ATOM 3396 C C . CYS A 1 428 ? -9.672 25.828 0.213 1 93.12 428 CYS A C 1
ATOM 3398 O O . CYS A 1 428 ? -9.742 26.094 -0.987 1 93.12 428 CYS A O 1
ATOM 3400 N N . GLY A 1 429 ? -8.953 26.5 1.048 1 89.19 429 GLY A N 1
ATOM 3401 C CA . GLY A 1 429 ? -8.258 27.688 0.595 1 89.19 429 GLY A CA 1
ATOM 3402 C C . GLY A 1 429 ? -9.203 28.797 0.172 1 89.19 429 GLY A C 1
ATOM 3403 O O . GLY A 1 429 ? -10.086 29.203 0.936 1 89.19 429 GLY A O 1
ATOM 3404 N N . ASN A 1 430 ? -8.992 29.219 -1.082 1 93.31 430 ASN A N 1
ATOM 3405 C CA . ASN A 1 430 ? -9.812 30.312 -1.592 1 93.31 430 ASN A CA 1
ATOM 3406 C C . ASN A 1 430 ? -10.992 29.797 -2.404 1 93.31 430 ASN A C 1
ATOM 3408 O O . ASN A 1 430 ? -11.586 30.531 -3.189 1 93.31 430 ASN A O 1
ATOM 3412 N N . PHE A 1 431 ? -11.32 28.516 -2.135 1 95.5 431 PHE A N 1
ATOM 3413 C CA . PHE A 1 431 ? -12.383 27.938 -2.949 1 95.5 431 PHE A CA 1
ATOM 3414 C C . PHE A 1 431 ? -13.445 27.281 -2.072 1 95.5 431 PHE A C 1
ATOM 3416 O O . PHE A 1 431 ? -13.125 26.734 -1.013 1 95.5 431 PHE A O 1
ATOM 3423 N N . ILE A 1 432 ? -14.688 27.344 -2.559 1 97.12 432 ILE A N 1
ATOM 3424 C CA . ILE A 1 432 ? -15.766 26.516 -2.029 1 97.12 432 ILE A CA 1
ATOM 3425 C C . ILE A 1 432 ? -16.094 25.406 -3.021 1 97.12 432 ILE A C 1
ATOM 3427 O O . ILE A 1 432 ? -16.406 25.672 -4.188 1 97.12 432 ILE A O 1
ATOM 3431 N N . TYR A 1 433 ? -16 24.219 -2.568 1 96 433 TYR A N 1
ATOM 3432 C CA . TYR A 1 433 ? -16.406 23.078 -3.371 1 96 433 TYR A CA 1
ATOM 3433 C C . TYR A 1 433 ? -17.812 22.609 -2.986 1 96 433 TYR A C 1
ATOM 3435 O O . TYR A 1 433 ? -18.109 22.438 -1.803 1 96 433 TYR A O 1
ATOM 3443 N N . THR A 1 434 ? -18.672 22.469 -3.955 1 96.12 434 THR A N 1
ATOM 3444 C CA . THR A 1 434 ? -20.031 22.016 -3.719 1 96.12 434 THR A CA 1
ATOM 3445 C C . THR A 1 434 ? -20.359 20.797 -4.57 1 96.12 434 THR A C 1
ATOM 3447 O O . THR A 1 434 ? -20.234 20.844 -5.797 1 96.12 434 THR A O 1
ATOM 3450 N N . LEU A 1 435 ? -20.75 19.75 -3.863 1 93.88 435 LEU A N 1
ATOM 3451 C CA . LEU A 1 435 ? -21.109 18.5 -4.516 1 93.88 435 LEU A CA 1
ATOM 3452 C C . LEU A 1 435 ? -22.594 18.188 -4.328 1 93.88 435 LEU A C 1
ATOM 3454 O O . LEU A 1 435 ? -23.203 18.656 -3.367 1 93.88 435 LEU A O 1
ATOM 3458 N N . GLY A 1 436 ? -23.141 17.391 -5.266 1 92.88 436 GLY A N 1
ATOM 3459 C CA . GLY A 1 436 ? -24.531 16.984 -5.188 1 92.88 436 GLY A CA 1
ATOM 3460 C C . GLY A 1 436 ? -25.016 16.25 -6.426 1 92.88 436 GLY A C 1
ATOM 3461 O O . GLY A 1 436 ? -24.219 15.609 -7.117 1 92.88 436 GLY A O 1
ATOM 3462 N N . SER A 1 437 ? -26.281 16.25 -6.57 1 90.38 437 SER A N 1
ATOM 3463 C CA . SER A 1 437 ? -26.891 15.547 -7.695 1 90.38 437 SER A CA 1
ATOM 3464 C C . SER A 1 437 ? -27.625 16.516 -8.617 1 90.38 437 SER A C 1
ATOM 3466 O O . SER A 1 437 ? -28.156 17.531 -8.164 1 90.38 437 SER A O 1
ATOM 3468 N N . ALA A 1 438 ? -27.688 16.078 -9.906 1 86.81 438 ALA A N 1
ATOM 3469 C CA . ALA A 1 438 ? -28.453 16.859 -10.867 1 86.81 438 ALA A CA 1
ATOM 3470 C C . ALA A 1 438 ? -29.953 16.547 -10.766 1 86.81 438 ALA A C 1
ATOM 3472 O O . ALA A 1 438 ? -30.797 17.344 -11.188 1 86.81 438 ALA A O 1
ATOM 3473 N N . LEU A 1 439 ? -30.125 15.414 -10.141 1 85.19 439 LEU A N 1
ATOM 3474 C CA . LEU A 1 439 ? -31.5 14.977 -10.039 1 85.19 439 LEU A CA 1
ATOM 3475 C C . LEU A 1 439 ? -31.938 14.844 -8.586 1 85.19 439 LEU A C 1
ATOM 3477 O O . LEU A 1 439 ? -31.156 14.398 -7.742 1 85.19 439 LEU A O 1
ATOM 3481 N N . GLU A 1 440 ? -33.219 15.266 -8.375 1 82.5 440 GLU A N 1
ATOM 3482 C CA . GLU A 1 440 ? -33.781 15.148 -7.027 1 82.5 440 GLU A CA 1
ATOM 3483 C C . GLU A 1 440 ? -34.312 13.742 -6.773 1 82.5 440 GLU A C 1
ATOM 3485 O O . GLU A 1 440 ? -34.156 13.195 -5.676 1 82.5 440 GLU A O 1
ATOM 3490 N N . VAL A 1 441 ? -35.062 13.234 -7.68 1 74.56 441 VAL A N 1
ATOM 3491 C CA . VAL A 1 441 ? -35.656 11.898 -7.609 1 74.56 441 VAL A CA 1
ATOM 3492 C C . VAL A 1 441 ? -35.125 11.047 -8.766 1 74.56 441 VAL A C 1
ATOM 3494 O O . VAL A 1 441 ? -35.031 11.531 -9.898 1 74.56 441 VAL A O 1
ATOM 3497 N N . SER A 1 442 ? -34.531 10.008 -8.297 1 63.53 442 SER A N 1
ATOM 3498 C CA . SER A 1 442 ? -34.031 9.102 -9.328 1 63.53 442 SER A CA 1
ATOM 3499 C C . SER A 1 442 ? -34.688 7.727 -9.219 1 63.53 442 SER A C 1
ATOM 3501 O O . SER A 1 442 ? -35.344 7.43 -8.219 1 63.53 442 SER A O 1
ATOM 3503 N N . GLU A 1 443 ? -34.531 7.094 -10.32 1 56.78 443 GLU A N 1
ATOM 3504 C CA . GLU A 1 443 ? -35.031 5.723 -10.352 1 56.78 443 GLU A CA 1
ATOM 3505 C C . GLU A 1 443 ? -34.281 4.832 -9.375 1 56.78 443 GLU A C 1
ATOM 3507 O O . GLU A 1 443 ? -34.812 3.824 -8.906 1 56.78 443 GLU A O 1
ATOM 3512 N N . THR A 1 444 ? -33.188 5.359 -9.18 1 53.19 444 THR A N 1
ATOM 3513 C CA . THR A 1 444 ? -32.344 4.605 -8.234 1 53.19 444 THR A CA 1
ATOM 3514 C C . THR A 1 444 ? -32.594 5.105 -6.809 1 53.19 444 THR A C 1
ATOM 3516 O O . THR A 1 444 ? -33 6.25 -6.605 1 53.19 444 THR A O 1
ATOM 3519 N N . PHE A 1 445 ? -32.562 4.234 -5.824 1 56.66 445 PHE A N 1
ATOM 3520 C CA . PHE A 1 445 ? -32.812 4.543 -4.418 1 56.66 445 PHE A CA 1
ATOM 3521 C C . PHE A 1 445 ? -31.969 5.734 -3.979 1 56.66 445 PHE A C 1
ATOM 3523 O O . PHE A 1 445 ? -32.438 6.602 -3.246 1 56.66 445 PHE A O 1
ATOM 3530 N N . ASN A 1 446 ? -30.766 5.785 -4.523 1 68.62 446 ASN A N 1
ATOM 3531 C CA . ASN A 1 446 ? -29.891 6.91 -4.188 1 68.62 446 ASN A CA 1
ATOM 3532 C C . ASN A 1 446 ? -29.438 7.656 -5.438 1 68.62 446 ASN A C 1
ATOM 3534 O O . ASN A 1 446 ? -28.859 7.055 -6.348 1 68.62 446 ASN A O 1
ATOM 3538 N N . PRO A 1 447 ? -29.766 8.977 -5.461 1 77.62 447 PRO A N 1
ATOM 3539 C CA . PRO A 1 447 ? -29.312 9.766 -6.605 1 77.62 447 PRO A CA 1
ATOM 3540 C C . PRO A 1 447 ? -27.781 9.766 -6.75 1 77.62 447 PRO A C 1
ATOM 3542 O O . PRO A 1 447 ? -27.062 9.781 -5.746 1 77.62 447 PRO A O 1
ATOM 3545 N N . ALA A 1 448 ? -27.328 9.734 -8.008 1 78.06 448 ALA A N 1
ATOM 3546 C CA . ALA A 1 448 ? -25.906 9.688 -8.305 1 78.06 448 ALA A CA 1
ATOM 3547 C C . ALA A 1 448 ? -25.234 11.016 -7.957 1 78.06 448 ALA A C 1
ATOM 3549 O O . ALA A 1 448 ? -25.859 12.078 -8.023 1 78.06 448 ALA A O 1
ATOM 3550 N N . LEU A 1 449 ? -24 10.969 -7.496 1 86.88 449 LEU A N 1
ATOM 3551 C CA . LEU A 1 449 ? -23.172 12.148 -7.328 1 86.88 449 LEU A CA 1
ATOM 3552 C C . LEU A 1 449 ? -22.609 12.617 -8.672 1 86.88 449 LEU A C 1
ATOM 3554 O O . LEU A 1 449 ? -21.547 12.156 -9.094 1 86.88 449 LEU A O 1
ATOM 3558 N N . ASP A 1 450 ? -23.281 13.578 -9.289 1 86 450 ASP A N 1
ATOM 3559 C CA . ASP A 1 450 ? -22.844 13.93 -10.641 1 86 450 ASP A CA 1
ATOM 3560 C C . ASP A 1 450 ? -22.688 15.445 -10.781 1 86 450 ASP A C 1
ATOM 3562 O O . ASP A 1 450 ? -22.469 15.945 -11.891 1 86 450 ASP A O 1
ATOM 3566 N N . CYS A 1 451 ? -22.844 16.219 -9.734 1 89.69 451 CYS A N 1
ATOM 3567 C CA . CYS A 1 451 ? -22.578 17.656 -9.727 1 89.69 451 CYS A CA 1
ATOM 3568 C C . CYS A 1 451 ? -21.375 17.984 -8.844 1 89.69 451 CYS A C 1
ATO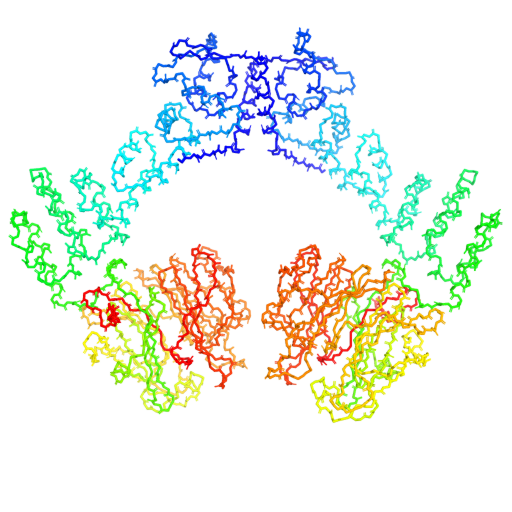M 3570 O O . CYS A 1 451 ? -21.359 17.594 -7.668 1 89.69 451 CYS A O 1
ATOM 3572 N N . PHE A 1 452 ? -20.438 18.625 -9.398 1 92.81 452 PHE A N 1
ATOM 3573 C CA . PHE A 1 452 ? -19.234 19.047 -8.688 1 92.81 452 PHE A CA 1
ATOM 3574 C C . PHE A 1 452 ? -18.812 20.453 -9.125 1 92.81 452 PHE A C 1
ATOM 3576 O O . PHE A 1 452 ? -18.281 20.641 -10.219 1 92.81 452 PHE A O 1
ATOM 3583 N N . PHE A 1 453 ? -19.062 21.469 -8.227 1 94.81 453 PHE A N 1
ATOM 3584 C CA . PHE A 1 453 ? -18.797 22.859 -8.531 1 94.81 453 PHE A CA 1
ATOM 3585 C C . PHE A 1 453 ? -17.703 23.422 -7.629 1 94.81 453 PHE A C 1
ATOM 3587 O O . PHE A 1 453 ? -17.562 23 -6.484 1 94.81 453 PHE A O 1
ATOM 3594 N N . ARG A 1 454 ? -16.953 24.266 -8.164 1 95.06 454 ARG A N 1
ATOM 3595 C CA . ARG A 1 454 ? -15.969 25.016 -7.41 1 95.06 454 ARG A CA 1
ATOM 3596 C C . ARG A 1 454 ? -16.203 26.516 -7.547 1 95.06 454 ARG A C 1
ATOM 3598 O O . ARG A 1 454 ? -16.359 27.031 -8.656 1 95.06 454 ARG A O 1
ATOM 3605 N N . TYR A 1 455 ? -16.281 27.234 -6.5 1 97 455 TYR A N 1
ATOM 3606 C CA . TYR A 1 455 ? -16.469 28.672 -6.465 1 97 455 TYR A CA 1
ATOM 3607 C C . TYR A 1 455 ? -15.203 29.375 -6 1 97 455 TYR A C 1
ATOM 3609 O O . TYR A 1 455 ? -14.688 29.094 -4.918 1 97 455 TYR A O 1
ATOM 3617 N N . ASP A 1 456 ? -14.727 30.281 -6.762 1 96.5 456 ASP A N 1
ATOM 3618 C CA . ASP A 1 456 ? -13.57 31.094 -6.402 1 96.5 456 ASP A CA 1
ATOM 3619 C C . ASP A 1 456 ? -13.992 32.312 -5.59 1 96.5 456 ASP A C 1
ATOM 3621 O O . ASP A 1 456 ? -14.617 33.25 -6.121 1 96.5 456 ASP A O 1
ATOM 3625 N N . LEU A 1 457 ? -13.539 32.438 -4.426 1 95.38 457 LEU A N 1
ATOM 3626 C CA . LEU A 1 457 ? -13.961 33.469 -3.502 1 95.38 457 LEU A CA 1
ATOM 3627 C C . LEU A 1 457 ? -13.383 34.812 -3.914 1 95.38 457 LEU A C 1
ATOM 3629 O O . LEU A 1 457 ? -13.922 35.875 -3.551 1 95.38 457 LEU A O 1
ATOM 3633 N N . VAL A 1 458 ? -12.359 34.812 -4.598 1 94.69 458 VAL A N 1
ATOM 3634 C CA . VAL A 1 458 ? -11.68 36.031 -4.973 1 94.69 458 VAL A CA 1
ATOM 3635 C C . VAL A 1 458 ? -12.258 36.562 -6.277 1 94.69 458 VAL A C 1
ATOM 3637 O O . VAL A 1 458 ? -12.602 37.75 -6.371 1 94.69 458 VAL A O 1
ATOM 3640 N N . THR A 1 459 ? -12.531 35.719 -7.242 1 95.56 459 THR A N 1
ATOM 3641 C CA . THR A 1 459 ? -12.953 36.156 -8.57 1 95.56 459 THR A CA 1
ATOM 3642 C C . THR A 1 459 ? -14.469 36.125 -8.695 1 95.56 459 THR A C 1
ATOM 3644 O O . THR A 1 459 ? -15.039 36.625 -9.664 1 95.56 459 THR A O 1
ATOM 3647 N N . ASP A 1 460 ? -15.195 35.531 -7.754 1 96.62 460 ASP A N 1
ATOM 3648 C CA . ASP A 1 460 ? -16.641 35.375 -7.805 1 96.62 460 ASP A CA 1
ATOM 3649 C C . ASP A 1 460 ? -17.078 34.625 -9.062 1 96.62 460 ASP A C 1
ATOM 3651 O O . ASP A 1 460 ? -17.922 35.094 -9.82 1 96.62 460 ASP A O 1
ATOM 3655 N N . GLN A 1 461 ? -16.453 33.469 -9.258 1 96.25 461 GLN A N 1
ATOM 3656 C CA . GLN A 1 461 ? -16.75 32.688 -10.438 1 96.25 461 GLN A CA 1
ATOM 3657 C C . GLN A 1 461 ? -16.922 31.203 -10.07 1 96.25 461 GLN A C 1
ATOM 3659 O O . GLN A 1 461 ? -16.188 30.688 -9.219 1 96.25 461 GLN A O 1
ATOM 3664 N N . TRP A 1 462 ? -17.984 30.609 -10.734 1 95.56 462 TRP A N 1
ATOM 3665 C CA . TRP A 1 462 ? -18.203 29.172 -10.578 1 95.56 462 TRP A CA 1
ATOM 3666 C C . TRP A 1 462 ? -17.562 28.406 -11.734 1 95.56 462 TRP A C 1
ATOM 3668 O O . TRP A 1 462 ? -17.547 28.875 -12.867 1 95.56 462 TRP A O 1
ATOM 3678 N N . CYS A 1 463 ? -17.047 27.234 -11.414 1 92.31 463 CYS A N 1
ATOM 3679 C CA . CYS A 1 463 ? -16.562 26.281 -12.414 1 92.31 463 CYS A CA 1
ATOM 3680 C C . CYS A 1 463 ? -17.141 24.891 -12.172 1 92.31 463 CYS A C 1
ATOM 3682 O O . CYS A 1 463 ? -17.25 24.453 -11.031 1 92.31 463 CYS A O 1
ATOM 3684 N N . GLN A 1 464 ? -17.609 24.266 -13.219 1 90.69 464 GLN A N 1
ATOM 3685 C CA . GLN A 1 464 ? -18.016 22.875 -13.117 1 90.69 464 GLN A CA 1
ATOM 3686 C C . GLN A 1 464 ? -16.844 21.938 -13.328 1 90.69 464 GLN A C 1
ATOM 3688 O O . GLN A 1 464 ? -16.172 21.984 -14.359 1 90.69 464 GLN A O 1
ATOM 3693 N N . LEU A 1 465 ? -16.625 21.156 -12.281 1 86.56 465 LEU A N 1
ATOM 3694 C CA . LEU A 1 465 ? -15.516 20.219 -12.359 1 86.56 465 LEU A CA 1
ATOM 3695 C C . LEU A 1 465 ? -15.977 18.859 -12.875 1 86.56 465 LEU A C 1
ATOM 3697 O O . LEU A 1 465 ? -17.094 18.438 -12.586 1 86.56 465 LEU A O 1
ATOM 3701 N N . VAL A 1 466 ? -15.242 18.156 -13.844 1 70.25 466 VAL A N 1
ATOM 3702 C CA . VAL A 1 466 ? -15.562 16.828 -14.375 1 70.25 466 VAL A CA 1
ATOM 3703 C C . VAL A 1 466 ? -14.711 15.773 -13.688 1 70.25 466 VAL A C 1
ATOM 3705 O O . VAL A 1 466 ? -13.484 15.773 -13.828 1 70.25 466 VAL A O 1
ATOM 3708 N N . ALA A 1 467 ? -15.133 15.391 -12.539 1 64.56 467 ALA A N 1
ATOM 3709 C CA . ALA A 1 467 ? -14.367 14.312 -11.914 1 64.56 467 ALA A CA 1
ATOM 3710 C C . ALA A 1 467 ? -15.094 12.977 -12.047 1 64.56 467 ALA A C 1
ATOM 3712 O O . ALA A 1 467 ? -16.328 12.922 -11.984 1 64.56 467 ALA A O 1
ATOM 3713 N N . GLU A 1 468 ? -14.547 11.953 -12.617 1 62.09 468 GLU A N 1
ATOM 3714 C CA . GLU A 1 468 ? -15.133 10.625 -12.781 1 62.09 468 GLU A CA 1
ATOM 3715 C C . GLU A 1 468 ? -15.469 10 -11.438 1 62.09 468 GLU A C 1
ATOM 3717 O O . GLU A 1 468 ? -14.578 9.523 -10.727 1 62.09 468 GLU A O 1
ATOM 3722 N N . PHE A 1 469 ? -16.75 10.508 -10.969 1 64.19 469 PHE A N 1
ATOM 3723 C CA . PHE A 1 469 ? -17.203 9.766 -9.797 1 64.19 469 PHE A CA 1
ATOM 3724 C C . PHE A 1 469 ? -17.562 8.328 -10.172 1 64.19 469 PHE A C 1
ATOM 3726 O O . PHE A 1 469 ? -18.141 8.078 -11.234 1 64.19 469 PHE A O 1
ATOM 3733 N N . GLY A 1 470 ? -16.844 7.438 -9.914 1 57 470 GLY A N 1
ATOM 3734 C CA . GLY A 1 470 ? -17.25 6.074 -10.188 1 57 470 GLY A CA 1
ATOM 3735 C C . GLY A 1 470 ? -18.734 5.844 -9.93 1 57 470 GLY A C 1
ATOM 3736 O O . GLY A 1 470 ? -19.391 6.648 -9.273 1 57 470 GLY A O 1
ATOM 3737 N N . PRO A 1 471 ? -19.406 4.98 -10.617 1 54.78 471 PRO A N 1
ATOM 3738 C CA . PRO A 1 471 ? -20.844 4.68 -10.523 1 54.78 471 PRO A CA 1
ATOM 3739 C C . PRO A 1 471 ? -21.312 4.43 -9.094 1 54.78 471 PRO A C 1
ATOM 3741 O O . PRO A 1 471 ? -22.5 4.457 -8.812 1 54.78 471 PRO A O 1
ATOM 3744 N N . PHE A 1 472 ? -20.375 4.555 -8.219 1 56.03 472 PHE A N 1
ATOM 3745 C CA . PHE A 1 472 ? -20.766 4.113 -6.887 1 56.03 472 PHE A CA 1
ATOM 3746 C C . PHE A 1 472 ? -20.891 5.297 -5.938 1 56.03 472 PHE A C 1
ATOM 3748 O O . PHE A 1 472 ? -21.234 5.125 -4.762 1 56.03 472 PHE A O 1
ATOM 3755 N N . PHE A 1 473 ? -20.781 6.414 -6.457 1 70.19 473 PHE A N 1
ATOM 3756 C CA . PHE A 1 473 ? -20.938 7.559 -5.566 1 70.19 473 PHE A CA 1
ATOM 3757 C C . PHE A 1 473 ? -22.359 8.078 -5.598 1 70.19 473 PHE A C 1
ATOM 3759 O O . PHE A 1 473 ? -22.922 8.328 -6.672 1 70.19 473 PHE A O 1
ATOM 3766 N N . HIS A 1 474 ? -22.875 8.094 -4.387 1 76.62 474 HIS A N 1
ATOM 3767 C CA . HIS A 1 474 ? -24.219 8.617 -4.238 1 76.62 474 HIS A CA 1
ATOM 3768 C C . HIS A 1 474 ? -24.219 9.922 -3.453 1 76.62 474 HIS A C 1
ATOM 3770 O O . HIS A 1 474 ? -23.531 10.047 -2.443 1 76.62 474 HIS A O 1
ATOM 3776 N N . ALA A 1 475 ? -25 10.844 -3.885 1 83.38 475 ALA A N 1
ATOM 3777 C CA . ALA A 1 475 ? -24.984 12.195 -3.344 1 83.38 475 ALA A CA 1
ATOM 3778 C C . ALA A 1 475 ? -25.359 12.203 -1.862 1 83.38 475 ALA A C 1
ATOM 3780 O O . ALA A 1 475 ? -24.828 13 -1.088 1 83.38 475 ALA A O 1
ATOM 3781 N N . MET A 1 476 ? -26.188 11.328 -1.485 1 81.38 476 MET A N 1
ATOM 3782 C CA . MET A 1 476 ? -26.656 11.336 -0.103 1 81.38 476 MET A CA 1
ATOM 3783 C C . MET A 1 476 ? -25.688 10.578 0.805 1 81.38 476 MET A C 1
ATOM 3785 O O . MET A 1 476 ? -25.859 10.578 2.027 1 81.38 476 MET A O 1
ATOM 3789 N N . LEU A 1 477 ? -24.703 10.023 0.204 1 82 477 LEU A N 1
ATOM 3790 C CA . LEU A 1 477 ? -23.844 9.133 0.985 1 82 477 LEU A CA 1
ATOM 3791 C C . LEU A 1 477 ? -22.391 9.578 0.922 1 82 477 LEU A C 1
ATOM 3793 O O . LEU A 1 477 ? -21.484 8.773 1.116 1 82 477 LEU A O 1
ATOM 3797 N N . VAL A 1 478 ? -22.203 10.844 0.641 1 88.88 478 VAL A N 1
ATOM 3798 C CA . VAL A 1 478 ? -20.844 11.375 0.604 1 88.88 478 VAL A CA 1
ATOM 3799 C C . VAL A 1 478 ? -20.766 12.648 1.445 1 88.88 478 VAL A C 1
ATOM 3801 O O . VAL A 1 478 ? -21.719 13.43 1.484 1 88.88 478 VAL A O 1
ATOM 3804 N N . LYS A 1 479 ? -19.656 12.82 2.102 1 93.31 479 LYS A N 1
ATOM 3805 C CA . LYS A 1 479 ? -19.406 14.031 2.879 1 93.31 479 LYS A CA 1
ATOM 3806 C C . LYS A 1 479 ? -18.047 14.641 2.529 1 93.31 479 LYS A C 1
ATOM 3808 O O . LYS A 1 479 ? -17.016 14.008 2.723 1 93.31 479 LYS A O 1
ATOM 3813 N N . PRO A 1 480 ? -18.078 15.828 1.97 1 93.94 480 PRO A N 1
ATOM 3814 C CA . PRO A 1 480 ? -16.812 16.5 1.718 1 93.94 480 PRO A CA 1
ATOM 3815 C C . PRO A 1 480 ? -16.219 17.141 2.975 1 93.94 480 PRO A C 1
ATOM 3817 O O . PRO A 1 480 ? -16.953 17.734 3.768 1 93.94 480 PRO A O 1
ATOM 3820 N N . VAL A 1 481 ? -14.961 16.938 3.174 1 94.44 481 VAL A N 1
ATOM 3821 C CA . VAL A 1 481 ? -14.242 17.5 4.312 1 94.44 481 VAL A CA 1
ATOM 3822 C C . VAL A 1 481 ? -12.883 18.031 3.857 1 94.44 481 VAL A C 1
ATOM 3824 O O . VAL A 1 481 ? -12.219 17.406 3.021 1 94.44 481 VAL A O 1
ATOM 3827 N N . SER A 1 482 ? -12.531 19.203 4.328 1 94.06 482 SER A N 1
ATOM 3828 C CA . SER A 1 482 ? -11.227 19.766 3.98 1 94.06 482 SER A CA 1
ATOM 3829 C C . SER A 1 482 ? -10.32 19.859 5.203 1 94.06 482 SER A C 1
ATOM 3831 O O . SER A 1 482 ? -10.734 20.375 6.246 1 94.06 482 SER A O 1
ATOM 3833 N N . ILE A 1 483 ? -9.156 19.312 5.051 1 91.44 483 ILE A N 1
ATOM 3834 C CA . ILE A 1 483 ? -8.125 19.5 6.062 1 91.44 483 ILE A CA 1
ATOM 3835 C C . ILE A 1 483 ? -6.789 19.812 5.391 1 91.44 483 ILE A C 1
ATOM 3837 O O . ILE A 1 483 ? -6.477 19.25 4.332 1 91.44 483 ILE A O 1
ATOM 3841 N N . ASN A 1 484 ? -5.988 20.734 5.898 1 87.81 484 ASN A N 1
ATOM 3842 C CA . ASN A 1 484 ? -4.668 21.109 5.406 1 87.81 484 ASN A CA 1
ATOM 3843 C C . ASN A 1 484 ? -4.703 21.469 3.92 1 87.81 484 ASN A C 1
ATOM 3845 O O . ASN A 1 484 ? -3.885 20.969 3.141 1 87.81 484 ASN A O 1
ATOM 3849 N N . ASP A 1 485 ? -5.742 22.109 3.543 1 89 485 ASP A N 1
ATOM 3850 C CA . ASP A 1 485 ? -5.922 22.625 2.189 1 89 485 ASP A CA 1
ATOM 3851 C C . ASP A 1 485 ? -6.07 21.484 1.181 1 89 485 ASP A C 1
ATOM 3853 O O . ASP A 1 485 ? -5.625 21.609 0.038 1 89 485 ASP A O 1
ATOM 3857 N N . VAL A 1 486 ? -6.508 20.391 1.606 1 92.25 486 VAL A N 1
ATOM 3858 C CA . VAL A 1 486 ? -6.844 19.25 0.75 1 92.25 486 VAL A CA 1
ATOM 3859 C C . VAL A 1 486 ? -8.312 18.875 0.942 1 92.25 486 VAL A C 1
ATOM 3861 O O . VAL A 1 486 ? -8.797 18.781 2.074 1 92.25 486 VAL A O 1
ATOM 3864 N N . LEU A 1 487 ? -8.984 18.734 -0.179 1 93.69 487 LEU A N 1
ATOM 3865 C CA . LEU A 1 487 ? -10.383 18.312 -0.141 1 93.69 487 LEU A CA 1
ATOM 3866 C C . LEU A 1 487 ? -10.5 16.797 -0.105 1 93.69 487 LEU A C 1
ATOM 3868 O O . LEU A 1 487 ? -9.914 16.109 -0.939 1 93.69 487 LEU A O 1
ATOM 3872 N N . TYR A 1 488 ? -11.281 16.312 0.859 1 92.06 488 TYR A N 1
ATOM 3873 C CA . TYR A 1 488 ? -11.578 14.883 0.976 1 92.06 488 TYR A CA 1
ATOM 3874 C C . TYR A 1 488 ? -13.062 14.617 0.776 1 92.06 488 TYR A C 1
ATOM 3876 O O . TYR A 1 488 ? -13.898 15.492 1.024 1 92.06 488 TYR A O 1
ATOM 3884 N N . ILE A 1 489 ? -13.32 13.422 0.283 1 90.81 489 ILE A N 1
ATOM 3885 C CA . ILE A 1 489 ? -14.688 12.914 0.279 1 90.81 489 ILE A CA 1
ATOM 3886 C C . ILE A 1 489 ? -14.766 11.625 1.092 1 90.81 489 ILE A C 1
ATOM 3888 O O . ILE A 1 489 ? -13.984 10.695 0.87 1 90.81 489 ILE A O 1
ATOM 3892 N N . CYS A 1 490 ? -15.602 11.633 2.047 1 90.12 490 CYS A N 1
ATOM 3893 C CA . CYS A 1 490 ? -15.906 10.422 2.799 1 90.12 490 CYS A CA 1
ATOM 3894 C C . CYS A 1 490 ? -17.109 9.711 2.213 1 90.12 490 CYS A C 1
ATOM 3896 O O . CYS A 1 490 ? -18.234 10.211 2.301 1 90.12 490 CYS A O 1
ATOM 3898 N N . ASP A 1 491 ? -16.875 8.609 1.651 1 83.69 491 ASP A N 1
ATOM 3899 C CA . ASP A 1 491 ? -17.953 7.809 1.095 1 83.69 491 ASP A CA 1
ATOM 3900 C C . ASP A 1 491 ? -18.562 6.887 2.152 1 83.69 491 ASP A C 1
ATOM 3902 O O . ASP A 1 491 ? -17.938 5.902 2.553 1 83.69 491 ASP A O 1
ATOM 3906 N N . LEU A 1 492 ? -19.734 7.105 2.473 1 81.19 492 LEU A N 1
ATOM 3907 C CA . LEU A 1 492 ? -20.375 6.402 3.578 1 81.19 492 LEU A CA 1
ATOM 3908 C C . LEU A 1 492 ? -20.969 5.074 3.113 1 81.19 492 LEU A C 1
ATOM 3910 O O . LEU A 1 492 ? -21.406 4.266 3.934 1 81.19 492 LEU A O 1
ATOM 3914 N N . SER A 1 493 ? -20.953 4.887 1.826 1 69.69 493 SER A N 1
ATOM 3915 C CA . SER A 1 493 ? -21.422 3.619 1.281 1 69.69 493 SER A CA 1
ATOM 3916 C C . SER A 1 493 ? -20.297 2.586 1.233 1 69.69 493 SER A C 1
ATOM 3918 O O . SER A 1 493 ? -20.5 1.434 1.627 1 69.69 493 SER A O 1
ATOM 3920 N N . LEU A 1 494 ? -19.219 3.143 0.78 1 62.34 494 LEU A N 1
ATOM 3921 C CA . LEU A 1 494 ? -18.078 2.242 0.589 1 62.34 494 LEU A CA 1
ATOM 3922 C C . LEU A 1 494 ? -17.141 2.283 1.794 1 62.34 494 LEU A C 1
ATOM 3924 O O . LEU A 1 494 ? -16.266 1.428 1.934 1 62.34 494 LEU A O 1
ATOM 3928 N N . TYR A 1 495 ? -17.391 3.215 2.682 1 73.06 495 TYR A N 1
ATOM 3929 C CA . TYR A 1 495 ? -16.531 3.445 3.84 1 73.06 495 TYR A CA 1
ATOM 3930 C C . TYR A 1 495 ? -15.094 3.732 3.406 1 73.06 495 TYR A C 1
ATOM 3932 O O . TYR A 1 495 ? -14.148 3.166 3.957 1 73.06 495 TYR A O 1
ATOM 3940 N N . LYS A 1 496 ? -15.008 4.469 2.367 1 73.81 496 LYS A N 1
ATOM 3941 C CA . LYS A 1 496 ? -13.719 4.859 1.81 1 73.81 496 LYS A CA 1
ATOM 3942 C C . LYS A 1 496 ? -13.555 6.379 1.815 1 73.81 496 LYS A C 1
ATOM 3944 O O . LYS A 1 496 ? -14.539 7.113 1.849 1 73.81 496 LYS A O 1
ATOM 3949 N N . VAL A 1 497 ? -12.32 6.832 1.868 1 84.56 497 VAL A N 1
ATOM 3950 C CA . VAL A 1 497 ? -12.008 8.258 1.818 1 84.56 497 VAL A CA 1
ATOM 3951 C C . VAL A 1 497 ? -11.148 8.555 0.589 1 84.56 497 VAL A C 1
ATOM 3953 O O . VAL A 1 497 ? -10.211 7.812 0.289 1 84.56 497 VAL A O 1
ATOM 3956 N N . PHE A 1 498 ? -11.547 9.57 -0.119 1 83.75 498 PHE A N 1
ATOM 3957 C CA . PHE A 1 498 ? -10.82 9.992 -1.311 1 83.75 498 PHE A CA 1
ATOM 3958 C C . PHE A 1 498 ? -10.328 11.43 -1.165 1 83.75 498 PHE A C 1
ATOM 3960 O O . PHE A 1 498 ? -10.969 12.25 -0.508 1 83.75 498 PHE A O 1
ATOM 3967 N N . SER A 1 499 ? -9.156 11.688 -1.646 1 89.38 499 SER A N 1
ATOM 3968 C CA . SER A 1 499 ? -8.664 13.055 -1.732 1 89.38 499 SER A CA 1
ATOM 3969 C C . SER A 1 499 ? -8.695 13.562 -3.168 1 89.38 499 SER A C 1
ATOM 3971 O O . SER A 1 499 ? -8.469 12.797 -4.109 1 89.38 499 SER A O 1
ATOM 3973 N N . PHE A 1 500 ? -8.953 14.867 -3.258 1 90.12 500 PHE A N 1
ATOM 3974 C CA . PHE A 1 500 ? -9.07 15.484 -4.57 1 90.12 500 PHE A CA 1
ATOM 3975 C C . PHE A 1 500 ? -7.781 16.188 -4.961 1 90.12 500 PHE A C 1
ATOM 3977 O O . PHE A 1 500 ? -7.227 16.969 -4.176 1 90.12 500 PHE A O 1
ATOM 3984 N N . CYS A 1 501 ? -7.297 15.828 -6.164 1 85.69 501 CYS A N 1
ATOM 3985 C CA . CYS A 1 501 ? -6.172 16.547 -6.746 1 85.69 501 CYS A CA 1
ATOM 3986 C C . CYS A 1 501 ? -6.652 17.578 -7.758 1 85.69 501 CYS A C 1
ATOM 3988 O O . CYS A 1 501 ? -7.027 17.234 -8.875 1 85.69 501 CYS A O 1
ATOM 3990 N N . PRO A 1 502 ? -6.504 18.844 -7.387 1 83.81 502 PRO A N 1
ATOM 3991 C CA . PRO A 1 502 ? -7.039 19.891 -8.258 1 83.81 502 PRO A CA 1
ATOM 3992 C C . PRO A 1 502 ? -6.293 20 -9.586 1 83.81 502 PRO A C 1
ATOM 3994 O O . PRO A 1 502 ? -6.871 20.422 -10.594 1 83.81 502 PRO A O 1
ATOM 3997 N N . ASP A 1 503 ? -5.062 19.578 -9.594 1 81.56 503 ASP A N 1
ATOM 3998 C CA . ASP A 1 503 ? -4.262 19.703 -10.805 1 81.56 503 ASP A CA 1
ATOM 3999 C C . ASP A 1 503 ? -4.684 18.672 -11.852 1 81.56 503 ASP A C 1
ATOM 4001 O O . ASP A 1 503 ? -4.766 18.984 -13.039 1 81.56 503 ASP A O 1
ATOM 4005 N N . THR A 1 504 ? -4.973 17.422 -11.438 1 80.06 504 THR A N 1
ATOM 4006 C CA . THR A 1 504 ? -5.336 16.359 -12.359 1 80.06 504 THR A CA 1
ATOM 4007 C C . THR A 1 504 ? -6.844 16.141 -12.359 1 80.06 504 THR A C 1
ATOM 4009 O O . THR A 1 504 ? -7.367 15.414 -13.211 1 80.06 504 THR A O 1
ATOM 4012 N N . SER A 1 505 ? -7.562 16.828 -11.516 1 81.31 505 SER A N 1
ATOM 4013 C CA . SER A 1 505 ? -9 16.672 -11.352 1 81.31 505 SER A CA 1
ATOM 4014 C C . SER A 1 505 ? -9.367 15.203 -11.125 1 81.31 505 SER A C 1
ATOM 4016 O O . SER A 1 505 ? -10.281 14.68 -11.766 1 81.31 505 SER A O 1
ATOM 4018 N N . GLU A 1 506 ? -8.555 14.555 -10.328 1 82.81 506 GLU A N 1
ATOM 4019 C CA . GLU A 1 506 ? -8.766 13.141 -10.031 1 82.81 506 GLU A CA 1
ATOM 4020 C C . GLU A 1 506 ? -8.906 12.906 -8.531 1 82.81 506 GLU A C 1
ATOM 4022 O O . GLU A 1 506 ? -8.383 13.68 -7.727 1 82.81 506 GLU A O 1
ATOM 4027 N N . TRP A 1 507 ? -9.75 11.945 -8.273 1 81.5 507 TRP A N 1
ATOM 4028 C CA . TRP A 1 507 ? -9.875 11.492 -6.891 1 81.5 507 TRP A CA 1
ATOM 4029 C C . TRP A 1 507 ? -8.906 10.344 -6.602 1 81.5 507 TRP A C 1
ATOM 4031 O O . TRP A 1 507 ? -8.812 9.391 -7.379 1 81.5 507 TRP A O 1
ATOM 4041 N N . LYS A 1 508 ? -8.133 10.453 -5.559 1 80.81 508 LYS A N 1
ATOM 4042 C CA . LYS A 1 508 ? -7.203 9.414 -5.137 1 80.81 508 LYS A CA 1
ATOM 4043 C C . LYS A 1 508 ? -7.68 8.734 -3.857 1 80.81 508 LYS A C 1
ATOM 4045 O O . LYS A 1 508 ? -8.125 9.398 -2.92 1 80.81 508 LYS A O 1
ATOM 4050 N N . GLY A 1 509 ? -7.562 7.48 -3.811 1 77.5 509 GLY A N 1
ATOM 4051 C CA . GLY A 1 509 ? -7.926 6.75 -2.607 1 77.5 509 GLY A CA 1
ATOM 4052 C C . GLY A 1 509 ? -6.957 6.969 -1.461 1 77.5 509 GLY A C 1
ATOM 4053 O O . GLY A 1 509 ? -5.742 6.895 -1.646 1 77.5 509 GLY A O 1
ATOM 4054 N N . GLU A 1 510 ? -7.484 7.402 -0.249 1 77.94 510 GLU A N 1
ATOM 4055 C CA . GLU A 1 510 ? -6.629 7.691 0.897 1 77.94 510 GLU A CA 1
ATOM 4056 C C . GLU A 1 510 ? -6.762 6.617 1.972 1 77.94 510 GLU A C 1
ATOM 4058 O O . GLU A 1 510 ? -5.93 6.531 2.877 1 77.94 510 GLU A O 1
ATOM 4063 N N . GLY A 1 511 ? -7.816 5.855 1.881 1 73.75 511 GLY A N 1
ATOM 4064 C CA . GLY A 1 511 ? -8.016 4.816 2.879 1 73.75 511 GLY A CA 1
ATOM 4065 C C . GLY A 1 511 ? -9.477 4.48 3.111 1 73.75 511 GLY A C 1
ATOM 4066 O O . GLY A 1 511 ? -10.336 4.848 2.309 1 73.75 511 GLY A O 1
ATOM 4067 N N . SER A 1 512 ? -9.711 3.627 4.254 1 73.88 512 SER A N 1
ATOM 4068 C CA . SER A 1 512 ? -11.055 3.197 4.613 1 73.88 512 SER A CA 1
ATOM 4069 C C . SER A 1 512 ? -11.305 3.334 6.113 1 73.88 512 SER A C 1
ATOM 4071 O O . SER A 1 512 ? -10.352 3.428 6.895 1 73.88 512 SER A O 1
ATOM 4073 N N . PHE A 1 513 ? -12.531 3.652 6.434 1 74.38 513 PHE A N 1
ATOM 4074 C CA . PHE A 1 513 ? -12.922 3.662 7.84 1 74.38 513 PHE A CA 1
ATOM 4075 C C . PHE A 1 513 ? -13.859 2.5 8.148 1 74.38 513 PHE A C 1
ATOM 4077 O O . PHE A 1 513 ? -14.359 1.837 7.238 1 74.38 513 PHE A O 1
ATOM 4084 N N . GLU A 1 514 ? -13.984 2.055 9.391 1 64.75 514 GLU A N 1
ATOM 4085 C CA . GLU A 1 514 ? -14.586 0.779 9.781 1 64.75 514 GLU A CA 1
ATOM 4086 C C . GLU A 1 514 ? -16.094 0.914 9.992 1 64.75 514 GLU A C 1
ATOM 4088 O O . GLU A 1 514 ? -16.859 0.009 9.641 1 64.75 514 GLU A O 1
ATOM 4093 N N . CYS A 1 515 ? -16.516 1.937 10.719 1 63 515 CYS A N 1
ATOM 4094 C CA . CYS A 1 515 ? -17.922 1.938 11.133 1 63 515 CYS A CA 1
ATOM 4095 C C . CYS A 1 515 ? -18.531 3.324 10.977 1 63 515 CYS A C 1
ATOM 4097 O O . CYS A 1 515 ? -18.094 4.281 11.609 1 63 515 CYS A O 1
ATOM 4099 N N . ALA A 1 516 ? -19.375 3.482 9.969 1 73.12 516 ALA A N 1
ATOM 4100 C CA . ALA A 1 516 ? -20.234 4.656 9.867 1 73.12 516 ALA A CA 1
ATOM 4101 C C . ALA A 1 516 ? -21.578 4.301 9.242 1 73.12 516 ALA A C 1
ATOM 4103 O O . ALA A 1 516 ? -21.672 3.393 8.414 1 73.12 516 ALA A O 1
ATOM 4104 N N . GLY A 1 517 ? -22.5 4.973 9.805 1 73.62 517 GLY A N 1
ATOM 4105 C CA . GLY A 1 517 ? -23.812 4.781 9.18 1 73.62 517 GLY A CA 1
ATOM 4106 C C . GLY A 1 517 ? -23.984 5.586 7.91 1 73.62 517 GLY A C 1
ATOM 4107 O O . GLY A 1 517 ? -23.188 6.492 7.629 1 73.62 517 GLY A O 1
ATOM 4108 N N . PHE A 1 518 ? -24.938 5.375 7.031 1 72.56 518 PHE A N 1
ATOM 4109 C CA . PHE A 1 518 ? -25.234 6.047 5.773 1 72.56 518 PHE A CA 1
ATOM 4110 C C . PHE A 1 518 ? -25.484 7.531 5.996 1 72.56 518 PHE A C 1
ATOM 4112 O O . PHE A 1 518 ? -25.078 8.367 5.184 1 72.56 518 PHE A O 1
ATOM 4119 N N . ASN A 1 519 ? -26.016 8.031 6.949 1 84.44 519 ASN A N 1
ATOM 4120 C CA . ASN A 1 519 ? -26.344 9.422 7.246 1 84.44 519 ASN A CA 1
ATOM 4121 C C . ASN A 1 519 ? -25.5 9.969 8.391 1 84.44 519 ASN A C 1
ATOM 4123 O O . ASN A 1 519 ? -25.969 10.789 9.18 1 84.44 519 ASN A O 1
ATOM 4127 N N . ALA A 1 520 ? -24.25 9.492 8.289 1 91.56 520 ALA A N 1
ATOM 4128 C CA . ALA A 1 520 ? -23.312 9.992 9.289 1 91.56 520 ALA A CA 1
ATOM 4129 C C . ALA A 1 520 ? -22.844 11.406 8.945 1 91.56 520 ALA A C 1
ATOM 4131 O O . ALA A 1 520 ? -23.047 11.875 7.824 1 91.56 520 ALA A O 1
ATOM 4132 N N . ALA A 1 521 ? -22.344 12.102 9.898 1 94.12 521 ALA A N 1
ATOM 4133 C CA . ALA A 1 521 ? -21.703 13.398 9.672 1 94.12 521 ALA A CA 1
ATOM 4134 C C . ALA A 1 521 ? -20.188 13.25 9.555 1 94.12 521 ALA A C 1
ATOM 4136 O O . ALA A 1 521 ? -19.609 12.305 10.086 1 94.12 521 ALA A O 1
ATOM 4137 N N . ALA A 1 522 ? -19.641 14.039 8.805 1 94.81 522 ALA A N 1
ATOM 4138 C CA . ALA A 1 522 ? -18.188 14.117 8.703 1 94.81 522 ALA A CA 1
ATOM 4139 C C . ALA A 1 522 ? -17.703 15.562 8.828 1 94.81 522 ALA A C 1
ATOM 4141 O O . ALA A 1 522 ? -18.312 16.484 8.258 1 94.81 522 ALA A O 1
ATOM 4142 N N . ILE A 1 523 ? -16.656 15.781 9.578 1 95.25 523 ILE A N 1
ATOM 4143 C CA . ILE A 1 523 ? -16.203 17.141 9.805 1 95.25 523 ILE A CA 1
ATOM 4144 C C . ILE A 1 523 ? -14.688 17.141 10.031 1 95.25 523 ILE A C 1
ATOM 4146 O O . ILE A 1 523 ? -14.133 16.188 10.578 1 95.25 523 ILE A O 1
ATOM 4150 N N . GLY A 1 524 ? -14.078 18.125 9.477 1 93.44 524 GLY A N 1
ATOM 4151 C CA . GLY A 1 524 ? -12.641 18.266 9.656 1 93.44 524 GLY A CA 1
ATOM 4152 C C . GLY A 1 524 ? -12.266 19.297 10.711 1 93.44 524 GLY A C 1
ATOM 4153 O O . GLY A 1 524 ? -12.859 20.375 10.766 1 93.44 524 GLY A O 1
ATOM 4154 N N . VAL A 1 525 ? -11.367 18.906 11.562 1 91.19 525 VAL A N 1
ATOM 4155 C CA . VAL A 1 525 ? -10.812 19.812 12.562 1 91.19 525 VAL A CA 1
ATOM 4156 C C . VAL A 1 525 ? -9.289 19.734 12.547 1 91.19 525 VAL A C 1
ATOM 4158 O O . VAL A 1 525 ? -8.711 18.703 12.938 1 91.19 525 VAL A O 1
ATOM 4161 N N . ARG A 1 526 ? -8.664 20.781 12.109 1 85 526 ARG A N 1
ATOM 4162 C CA . ARG A 1 526 ? -7.211 20.844 11.992 1 85 526 ARG A CA 1
ATOM 4163 C C . ARG A 1 526 ? -6.684 19.766 11.07 1 85 526 ARG A C 1
ATOM 4165 O O . ARG A 1 526 ? -6.93 19.797 9.859 1 85 526 ARG A O 1
ATOM 4172 N N . ASP A 1 527 ? -6.148 18.75 11.633 1 88.44 527 ASP A N 1
ATOM 4173 C CA . ASP A 1 527 ? -5.551 17.734 10.781 1 88.44 527 ASP A CA 1
ATOM 4174 C C . ASP A 1 527 ? -6.293 16.406 10.914 1 88.44 527 ASP A C 1
ATOM 4176 O O . ASP A 1 527 ? -5.754 15.352 10.578 1 88.44 527 ASP A O 1
ATOM 4180 N N . LYS A 1 528 ? -7.527 16.531 11.406 1 92.12 528 LYS A N 1
ATOM 4181 C CA . LYS A 1 528 ? -8.289 15.32 11.656 1 92.12 528 LYS A CA 1
ATOM 4182 C C . LYS A 1 528 ? -9.641 15.367 10.945 1 92.12 528 LYS A C 1
ATOM 4184 O O . LYS A 1 528 ? -10.211 16.438 10.758 1 92.12 528 LYS A O 1
ATOM 4189 N N . ILE A 1 529 ? -10.086 14.219 10.578 1 93.62 529 ILE A N 1
ATOM 4190 C CA . ILE A 1 529 ? -11.43 14.047 10.047 1 93.62 529 ILE A CA 1
ATOM 4191 C C . ILE A 1 529 ? -12.258 13.172 10.984 1 93.62 529 ILE A C 1
ATOM 4193 O O . ILE A 1 529 ? -11.82 12.086 11.383 1 93.62 529 ILE A O 1
ATOM 4197 N N . PHE A 1 530 ? -13.391 13.664 11.391 1 94.75 530 PHE A N 1
ATOM 4198 C CA . PHE A 1 530 ? -14.297 12.922 12.266 1 94.75 530 PHE A CA 1
ATOM 4199 C C . PHE A 1 530 ? -15.523 12.453 11.5 1 94.75 530 PHE A C 1
ATOM 4201 O O . PHE A 1 530 ? -16.109 13.219 10.734 1 94.75 530 PHE A O 1
ATOM 4208 N N . ILE A 1 531 ? -15.883 11.266 11.633 1 93.69 531 ILE A N 1
ATOM 4209 C CA . ILE A 1 531 ? -17.141 10.719 11.133 1 93.69 531 ILE A CA 1
ATOM 4210 C C . ILE A 1 531 ? -18 10.258 12.305 1 93.69 531 ILE A C 1
ATOM 4212 O O . ILE A 1 531 ? -17.531 9.516 13.172 1 93.69 531 ILE A O 1
ATOM 4216 N N . LEU A 1 532 ? -19.25 10.688 12.32 1 94.81 532 LEU A N 1
ATOM 4217 C CA . LEU A 1 532 ? -20.078 10.484 13.508 1 94.81 532 LEU A CA 1
ATOM 4218 C C . LEU A 1 532 ? -21.438 9.906 13.125 1 94.81 532 LEU A C 1
ATOM 4220 O O . LEU A 1 532 ? -22.141 10.445 12.258 1 94.81 532 LEU A O 1
ATOM 4224 N N . GLY A 1 533 ? -21.781 8.836 13.836 1 92.81 533 GLY A N 1
ATOM 4225 C CA . GLY A 1 533 ? -23.141 8.32 13.836 1 92.81 533 GLY A CA 1
ATOM 4226 C C . GLY A 1 533 ? -23.562 7.762 12.492 1 92.81 533 GLY A C 1
ATOM 4227 O O . GLY A 1 533 ? -22.766 7.141 11.797 1 92.81 533 GLY A O 1
ATOM 4228 N N . GLY A 1 534 ? -24.875 7.984 12.281 1 88.56 534 GLY A N 1
ATOM 4229 C CA . GLY A 1 534 ? -25.469 7.422 11.086 1 88.56 534 GLY A CA 1
ATOM 4230 C C . GLY A 1 534 ? -26.312 6.195 11.359 1 88.56 534 GLY A C 1
ATOM 4231 O O . GLY A 1 534 ? -26.562 5.848 12.523 1 88.56 534 GLY A O 1
ATOM 4232 N N . ASP A 1 535 ? -26.969 5.676 10.281 1 82.81 535 ASP A N 1
ATOM 4233 C CA . ASP A 1 535 ? -27.844 4.527 10.445 1 82.81 535 ASP A CA 1
ATOM 4234 C C . ASP A 1 535 ? -27.5 3.422 9.445 1 82.81 535 ASP A C 1
ATOM 4236 O O . ASP A 1 535 ? -27.109 3.701 8.312 1 82.81 535 ASP A O 1
ATOM 4240 N N . PHE A 1 536 ? -27.531 2.244 10.047 1 66.69 536 PHE A N 1
ATOM 4241 C CA . PHE A 1 536 ? -27.359 1.088 9.18 1 66.69 536 PHE A CA 1
ATOM 4242 C C . PHE A 1 536 ? -28.688 0.629 8.609 1 66.69 536 PHE A C 1
ATOM 4244 O O . PHE A 1 536 ? -28.734 0.019 7.535 1 66.69 536 PHE A O 1
ATOM 4251 N N . SER A 1 537 ? -29.641 0.804 9.375 1 62.94 537 SER A N 1
ATOM 4252 C CA . SER A 1 537 ? -31.062 0.613 9.07 1 62.94 537 SER A CA 1
ATOM 4253 C C . SER A 1 537 ? -31.938 1.579 9.867 1 62.94 537 SER A C 1
ATOM 4255 O O . SER A 1 537 ? -31.453 2.262 10.773 1 62.94 537 SER A O 1
ATOM 4257 N N . PRO A 1 538 ? -33.156 1.784 9.43 1 64.81 538 PRO A N 1
ATOM 4258 C CA . PRO A 1 538 ? -34.031 2.711 10.172 1 64.81 538 PRO A CA 1
ATOM 4259 C C . PRO A 1 538 ? -34.062 2.418 11.664 1 64.81 538 PRO A C 1
ATOM 4261 O O . PRO A 1 538 ? -34.25 3.334 12.477 1 64.81 538 PRO A O 1
ATOM 4264 N N . ASP A 1 539 ? -33.812 1.146 11.961 1 71.69 539 ASP A N 1
ATOM 4265 C CA . ASP A 1 539 ? -33.906 0.784 13.367 1 71.69 539 ASP A CA 1
ATOM 4266 C C . ASP A 1 539 ? -32.531 0.604 13.992 1 71.69 539 ASP A C 1
ATOM 4268 O O . ASP A 1 539 ? -32.406 0.325 15.188 1 71.69 539 ASP A O 1
ATOM 4272 N N . GLU A 1 540 ? -31.578 0.809 13.242 1 76.31 540 GLU A N 1
ATOM 4273 C CA . GLU A 1 540 ? -30.219 0.635 13.734 1 76.31 540 GLU A CA 1
ATOM 4274 C C . GLU A 1 540 ? -29.391 1.901 13.531 1 76.31 540 GLU A C 1
ATOM 4276 O O . GLU A 1 540 ? -28.734 2.07 12.492 1 76.31 540 GLU A O 1
ATOM 4281 N N . ILE A 1 541 ? -29.453 2.752 14.539 1 86.44 541 ILE A N 1
ATOM 4282 C CA . ILE A 1 541 ? -28.703 4 14.555 1 86.44 541 ILE A CA 1
ATOM 4283 C C . ILE A 1 541 ? -27.469 3.857 15.453 1 86.44 541 ILE A C 1
ATOM 4285 O O . ILE A 1 541 ? -27.547 3.219 16.5 1 86.44 541 ILE A O 1
ATOM 4289 N N . THR A 1 542 ? -26.375 4.359 15.07 1 87.69 542 THR A N 1
ATOM 4290 C CA . THR A 1 542 ? -25.141 4.172 15.828 1 87.69 542 THR A CA 1
ATOM 4291 C C . THR A 1 542 ? -24.719 5.48 16.484 1 87.69 542 THR A C 1
ATOM 4293 O O . THR A 1 542 ? -25.109 6.562 16.047 1 87.69 542 THR A O 1
ATOM 4296 N N . ASP A 1 543 ? -24 5.336 17.578 1 92.38 543 ASP A N 1
ATOM 4297 C CA . ASP A 1 543 ? -23.406 6.477 18.281 1 92.38 543 ASP A CA 1
ATOM 4298 C C . ASP A 1 543 ? -21.891 6.484 18.125 1 92.38 543 ASP A C 1
ATOM 4300 O O . ASP A 1 543 ? -21.203 7.25 18.781 1 92.38 543 ASP A O 1
ATOM 4304 N N . ASP A 1 544 ? -21.422 5.727 17.188 1 89.88 544 ASP A N 1
ATOM 4305 C CA . ASP A 1 544 ? -19.984 5.559 17.031 1 89.88 544 ASP A CA 1
ATOM 4306 C C . ASP A 1 544 ? -19.344 6.805 16.406 1 89.88 544 ASP A C 1
ATOM 4308 O O . ASP A 1 544 ? -19.984 7.496 15.602 1 89.88 544 ASP A O 1
ATOM 4312 N N . VAL A 1 545 ? -18.156 7.086 16.781 1 93.06 545 VAL A N 1
ATOM 4313 C CA . VAL A 1 545 ? -17.375 8.18 16.219 1 93.06 545 VAL A CA 1
ATOM 4314 C C . VAL A 1 545 ? -15.984 7.664 15.82 1 93.06 545 VAL A C 1
ATOM 4316 O O . VAL A 1 545 ? -15.289 7.051 16.625 1 93.06 545 VAL A O 1
ATOM 4319 N N . GLN A 1 546 ? -15.633 7.945 14.617 1 91.12 546 GLN A N 1
ATOM 4320 C CA . GLN A 1 546 ? -14.312 7.574 14.117 1 91.12 546 GLN A CA 1
ATOM 4321 C C . GLN A 1 546 ? -13.516 8.805 13.703 1 91.12 546 GLN A C 1
ATOM 4323 O O . GLN A 1 546 ? -14.086 9.805 13.258 1 91.12 546 GLN A O 1
ATOM 4328 N N . VAL A 1 547 ? -12.227 8.711 13.859 1 91.94 547 VAL A N 1
ATOM 4329 C CA . VAL A 1 547 ? -11.375 9.844 13.523 1 91.94 547 VAL A CA 1
ATOM 4330 C C . VAL A 1 547 ? -10.211 9.375 12.664 1 91.94 547 VAL A C 1
ATOM 4332 O O . VAL A 1 547 ? -9.664 8.289 12.875 1 91.94 547 VAL A O 1
ATOM 4335 N N . TYR A 1 548 ? -10.023 10.125 11.664 1 87.56 548 TYR A N 1
ATOM 4336 C CA . TYR A 1 548 ? -8.828 9.977 10.836 1 87.56 548 TYR A CA 1
ATOM 4337 C C . TYR A 1 548 ? -7.805 11.055 11.164 1 87.56 548 TYR A C 1
ATOM 4339 O O . TYR A 1 548 ? -8.109 12.242 11.117 1 87.56 548 TYR A O 1
ATOM 4347 N N . ASP A 1 549 ? -6.594 10.602 11.422 1 83.62 549 ASP A N 1
ATOM 4348 C CA . ASP A 1 549 ? -5.477 11.523 11.609 1 83.62 549 ASP A CA 1
ATOM 4349 C C . ASP A 1 549 ? -4.57 11.547 10.383 1 83.62 549 ASP A C 1
ATOM 4351 O O . ASP A 1 549 ? -3.879 10.57 10.094 1 83.62 549 ASP A O 1
ATOM 4355 N N . SER A 1 550 ? -4.578 12.57 9.711 1 78.12 550 SER A N 1
ATOM 4356 C CA . SER A 1 550 ? -3.842 12.68 8.453 1 78.12 550 SER A CA 1
ATOM 4357 C C . SER A 1 550 ? -2.34 12.531 8.68 1 78.12 550 SER A C 1
ATOM 4359 O O . SER A 1 550 ? -1.61 12.102 7.785 1 78.12 550 SER A O 1
ATOM 4361 N N . ALA A 1 551 ? -1.901 12.883 9.852 1 75.31 551 ALA A N 1
ATOM 4362 C CA . ALA A 1 551 ? -0.481 12.758 10.164 1 75.31 551 ALA A CA 1
ATOM 4363 C C . ALA A 1 551 ? -0.087 11.289 10.328 1 75.31 551 ALA A C 1
ATOM 4365 O O . ALA A 1 551 ? 1.007 10.883 9.922 1 75.31 551 ALA A O 1
ATOM 4366 N N . GLN A 1 552 ? -1.013 10.531 10.828 1 77 552 GLN A N 1
ATOM 4367 C CA . GLN A 1 552 ? -0.719 9.125 11.086 1 77 552 GLN A CA 1
ATOM 4368 C C . GLN A 1 552 ? -1.279 8.227 9.984 1 77 552 GLN A C 1
ATOM 4370 O O . GLN A 1 552 ? -0.964 7.039 9.922 1 77 552 GLN A O 1
ATOM 4375 N N . SER A 1 553 ? -2.096 8.828 9.227 1 74.81 553 SER A N 1
ATOM 4376 C CA . SER A 1 553 ? -2.766 8.109 8.148 1 74.81 553 SER A CA 1
ATOM 4377 C C . SER A 1 553 ? -3.486 6.875 8.664 1 74.81 553 SER A C 1
ATOM 4379 O O . SER A 1 553 ? -3.35 5.785 8.102 1 74.81 553 SER A O 1
ATOM 4381 N N . GLU A 1 554 ? -4.082 6.992 9.773 1 79.69 554 GLU A N 1
ATOM 4382 C CA . GLU A 1 554 ? -4.801 5.875 10.383 1 79.69 554 GLU A CA 1
ATOM 4383 C C . GLU A 1 554 ? -6.176 6.309 10.867 1 79.69 554 GLU A C 1
ATOM 4385 O O . GLU A 1 554 ? -6.383 7.48 11.203 1 79.69 554 GLU A O 1
ATOM 4390 N N . TRP A 1 555 ? -7.152 5.398 10.938 1 78.88 555 TRP A N 1
ATOM 4391 C CA . TRP A 1 555 ? -8.484 5.594 11.508 1 78.88 555 TRP A CA 1
ATOM 4392 C C . TRP A 1 555 ? -8.578 4.957 12.891 1 78.88 555 TRP A C 1
ATOM 4394 O O . TRP A 1 555 ? -8.047 3.869 13.117 1 78.88 555 TRP A O 1
ATOM 4404 N N . LYS A 1 556 ? -9.125 5.605 13.812 1 84.5 556 LYS A N 1
ATOM 4405 C CA . LYS A 1 556 ? -9.328 5.098 15.172 1 84.5 556 LYS A CA 1
ATOM 4406 C C . LYS A 1 556 ? -10.727 5.441 15.68 1 84.5 556 LYS A C 1
ATOM 4408 O O . LYS A 1 556 ? -11.359 6.383 15.195 1 84.5 556 LYS A O 1
ATOM 4413 N N . GLU A 1 557 ? -11.141 4.648 16.625 1 87.56 557 GLU A N 1
ATOM 4414 C CA . GLU A 1 557 ? -12.398 4.953 17.297 1 87.56 557 GLU A CA 1
ATOM 4415 C C . GLU A 1 557 ? -12.172 5.828 18.531 1 87.56 557 GLU A C 1
ATOM 4417 O O . GLU A 1 557 ? -11.188 5.66 19.25 1 87.56 557 GLU A O 1
ATOM 4422 N N . VAL A 1 558 ? -13.039 6.789 18.734 1 92.12 558 VAL A N 1
ATOM 4423 C CA . VAL A 1 558 ? -12.992 7.633 19.922 1 92.12 558 VAL A CA 1
ATOM 4424 C C . VAL A 1 558 ? -14.289 7.488 20.703 1 92.12 558 VAL A C 1
ATOM 4426 O O . VAL A 1 558 ? -15.078 6.582 20.453 1 92.12 558 VAL A O 1
ATOM 4429 N N . SER A 1 559 ? -14.438 8.352 21.766 1 94.31 559 SER A N 1
ATOM 4430 C CA . SER A 1 559 ? -15.633 8.273 22.609 1 94.31 559 SER A CA 1
ATOM 4431 C C . SER A 1 559 ? -16.906 8.398 21.766 1 94.31 559 SER A C 1
ATOM 4433 O O . SER A 1 559 ? -17 9.273 20.906 1 94.31 559 SER A O 1
ATOM 4435 N N . PRO A 1 560 ? -17.812 7.496 21.984 1 94.25 560 PRO A N 1
ATOM 4436 C CA . PRO A 1 560 ? -19.062 7.578 21.234 1 94.25 560 PRO A CA 1
ATOM 4437 C C . PRO A 1 560 ? -19.953 8.742 21.688 1 94.25 560 PRO A C 1
ATOM 4439 O O . PRO A 1 560 ? -19.766 9.273 22.781 1 94.25 560 PRO A O 1
ATOM 4442 N N . MET A 1 561 ? -20.828 9.133 20.844 1 95.62 561 MET A N 1
ATOM 4443 C CA . MET A 1 561 ? -21.781 10.172 21.219 1 95.62 561 MET A CA 1
ATOM 4444 C C . MET A 1 561 ? -22.672 9.711 22.359 1 95.62 561 MET A C 1
ATOM 4446 O O . MET A 1 561 ? -22.844 8.508 22.578 1 95.62 561 MET A O 1
ATOM 4450 N N . PRO A 1 562 ? -23.203 10.664 23.125 1 94.62 562 PRO A N 1
ATOM 4451 C CA . PRO A 1 562 ? -24.078 10.305 24.25 1 94.62 562 PRO A CA 1
ATOM 4452 C C . PRO A 1 562 ? -25.297 9.5 23.812 1 94.62 562 PRO A C 1
ATOM 4454 O O . PRO A 1 562 ? -25.828 8.711 24.578 1 94.62 562 PRO A O 1
ATOM 4457 N N . GLN A 1 563 ? -25.766 9.758 22.672 1 94.38 563 GLN A N 1
ATOM 4458 C CA . GLN A 1 563 ? -26.891 9.047 22.062 1 94.38 563 GLN A CA 1
ATOM 4459 C C . GLN A 1 563 ? -26.656 8.836 20.562 1 94.38 563 GLN A C 1
ATOM 4461 O O . GLN A 1 563 ? -26.016 9.656 19.906 1 94.38 563 GLN A O 1
ATOM 4466 N N . ALA A 1 564 ? -27.25 7.734 20.125 1 93.19 564 ALA A N 1
ATOM 4467 C CA . ALA A 1 564 ? -27.172 7.473 18.688 1 93.19 564 ALA A CA 1
ATOM 4468 C C . ALA A 1 564 ? -28.031 8.469 17.906 1 93.19 564 ALA A C 1
ATOM 4470 O O . ALA A 1 564 ? -29.172 8.734 18.266 1 93.19 564 ALA A O 1
ATOM 4471 N N . LEU A 1 565 ? -27.406 9.039 16.922 1 93.19 565 LEU A N 1
ATOM 4472 C CA . LEU A 1 565 ? -28.109 10.016 16.109 1 93.19 565 LEU A CA 1
ATOM 4473 C C . LEU A 1 565 ? -27.875 9.758 14.625 1 93.19 565 LEU A C 1
ATOM 4475 O O . LEU A 1 565 ? -26.859 9.172 14.25 1 93.19 565 LEU A O 1
ATOM 4479 N N . THR A 1 566 ? -28.781 10.141 13.836 1 91.62 566 THR A N 1
ATOM 4480 C CA . THR A 1 566 ? -28.672 10.141 12.375 1 91.62 566 THR A CA 1
ATOM 4481 C C . THR A 1 566 ? -29.25 11.422 11.789 1 91.62 566 THR A C 1
ATOM 4483 O O . THR A 1 566 ? -30.094 12.07 12.406 1 91.62 566 THR A O 1
ATOM 4486 N N . GLU A 1 567 ? -28.719 11.938 10.703 1 90.06 567 GLU A N 1
ATOM 4487 C CA . GLU A 1 567 ? -29.188 13.141 10.031 1 90.06 567 GLU A CA 1
ATOM 4488 C C . GLU A 1 567 ? -29.203 14.336 10.977 1 90.06 567 GLU A C 1
ATOM 4490 O O . GLU A 1 567 ? -30.234 14.984 11.172 1 90.06 567 GLU A O 1
ATOM 4495 N N . PHE A 1 568 ? -28.109 14.641 11.531 1 93.81 568 PHE A N 1
ATOM 4496 C CA . PHE A 1 568 ? -27.953 15.742 12.477 1 93.81 568 PHE A CA 1
ATOM 4497 C C . PHE A 1 568 ? -26.984 16.781 11.945 1 93.81 568 PHE A C 1
ATOM 4499 O O . PHE A 1 568 ? -26.25 16.531 10.984 1 93.81 568 PHE A O 1
ATOM 4506 N N . HIS A 1 569 ? -27.031 17.984 12.5 1 95.19 569 HIS A N 1
ATOM 4507 C CA . HIS A 1 569 ? -26.094 19.047 12.172 1 95.19 569 HIS A CA 1
ATOM 4508 C C . HIS A 1 569 ? -24.797 18.906 12.961 1 95.19 569 HIS A C 1
ATOM 4510 O O . HIS A 1 569 ? -24.812 18.469 14.117 1 95.19 569 HIS A O 1
ATOM 4516 N N . CYS A 1 570 ? -23.766 19.203 12.328 1 96.06 570 CYS A N 1
ATOM 4517 C CA . CYS A 1 570 ? -22.453 19.078 12.938 1 96.06 570 CYS A CA 1
ATOM 4518 C C . CYS A 1 570 ? -21.578 20.266 12.586 1 96.06 570 CYS A C 1
ATOM 4520 O O . CYS A 1 570 ? -21.359 20.562 11.406 1 96.06 570 CYS A O 1
ATOM 4522 N N . GLU A 1 571 ? -21.062 21.031 13.547 1 96.5 571 GLU A N 1
ATOM 4523 C CA . GLU A 1 571 ? -20.25 22.234 13.359 1 96.5 571 GLU A CA 1
ATOM 4524 C C . GLU A 1 571 ? -19.047 22.234 14.305 1 96.5 571 GLU A C 1
ATOM 4526 O O . GLU A 1 571 ? -19.062 21.562 15.344 1 96.5 571 GLU A O 1
ATOM 4531 N N . VAL A 1 572 ? -18.094 22.969 13.898 1 95.88 572 VAL A N 1
ATOM 4532 C CA . VAL A 1 572 ? -16.938 23.172 14.766 1 95.88 572 VAL A CA 1
ATOM 4533 C C . VAL A 1 572 ? -17.016 24.562 15.422 1 95.88 572 VAL A C 1
ATOM 4535 O O . VAL A 1 572 ? -17.281 25.562 14.742 1 95.88 572 VAL A O 1
ATOM 4538 N N . LEU A 1 573 ? -16.844 24.594 16.672 1 95.06 573 LEU A N 1
ATOM 4539 C CA . LEU A 1 573 ? -16.812 25.844 17.406 1 95.06 573 LEU A CA 1
ATOM 4540 C C . LEU A 1 573 ? -15.5 25.984 18.188 1 95.06 573 LEU A C 1
ATOM 4542 O O . LEU A 1 573 ? -15 25 18.75 1 95.06 573 LEU A O 1
ATOM 4546 N N . ASN A 1 574 ? -14.961 27.156 18.094 1 93.44 574 ASN A N 1
ATOM 4547 C CA . ASN A 1 574 ? -13.75 27.5 18.844 1 93.44 574 ASN A CA 1
ATOM 4548 C C . ASN A 1 574 ? -14 28.641 19.828 1 93.44 574 ASN A C 1
ATOM 4550 O O . ASN A 1 574 ? -14.539 29.672 19.453 1 93.44 574 ASN A O 1
ATOM 4554 N N . PHE A 1 575 ? -13.617 28.359 21.062 1 93.12 575 PHE A N 1
ATOM 4555 C CA . PHE A 1 575 ? -13.805 29.391 22.078 1 93.12 575 PHE A CA 1
ATOM 4556 C C . PHE A 1 575 ? -12.469 29.812 22.672 1 93.12 575 PHE A C 1
ATOM 4558 O O . PHE A 1 575 ? -11.594 28.969 22.906 1 93.12 575 PHE A O 1
ATOM 4565 N N . ASN A 1 576 ? -12.383 31.125 22.797 1 88.12 576 ASN A N 1
ATOM 4566 C CA . ASN A 1 576 ? -11.25 31.578 23.594 1 88.12 576 ASN A CA 1
ATOM 4567 C C . ASN A 1 576 ? -11.281 30.984 25 1 88.12 576 ASN A C 1
ATOM 4569 O O . ASN A 1 576 ? -12.352 30.844 25.609 1 88.12 576 ASN A O 1
ATOM 4573 N N . SER A 1 577 ? -10.164 30.641 25.484 1 79.75 577 SER A N 1
ATOM 4574 C CA . SER A 1 577 ? -10.07 29.922 26.75 1 79.75 577 SER A CA 1
ATOM 4575 C C . SER A 1 577 ? -10.734 30.703 27.875 1 79.75 577 SER A C 1
ATOM 4577 O O . SER A 1 577 ? -11.266 30.094 28.812 1 79.75 577 SER A O 1
ATOM 4579 N N . LEU A 1 578 ? -10.789 31.984 27.766 1 77.06 578 LEU A N 1
ATOM 4580 C CA . LEU A 1 578 ? -11.359 32.781 28.828 1 77.06 578 LEU A CA 1
ATOM 4581 C C . LEU A 1 578 ? -12.875 32.844 28.734 1 77.06 578 LEU A C 1
ATOM 4583 O O . LEU A 1 578 ? -13.562 33.094 29.719 1 77.06 578 LEU A O 1
ATOM 4587 N N . ARG A 1 579 ? -13.414 32.594 27.625 1 81.69 579 ARG A N 1
ATOM 4588 C CA . ARG A 1 579 ? -14.859 32.688 27.406 1 81.69 579 ARG A CA 1
ATOM 4589 C C . ARG A 1 579 ? -15.445 31.344 27.016 1 81.69 579 ARG A C 1
ATOM 4591 O O . ARG A 1 579 ? -16.531 31.281 26.469 1 81.69 579 ARG A O 1
ATOM 4598 N N . ASN A 1 580 ? -14.953 30.328 27.406 1 86.75 580 ASN A N 1
ATOM 4599 C CA . ASN A 1 580 ? -15.398 29 27.016 1 86.75 580 ASN A CA 1
ATOM 4600 C C . ASN A 1 580 ? -16.594 28.547 27.859 1 86.75 580 ASN A C 1
ATOM 4602 O O . ASN A 1 580 ? -16.438 28.234 29.047 1 86.75 580 ASN A O 1
ATOM 4606 N N . PRO A 1 581 ? -17.75 28.484 27.266 1 89.25 581 PRO A N 1
ATOM 4607 C CA . PRO A 1 581 ? -18.938 28.109 28.031 1 89.25 581 PRO A CA 1
ATOM 4608 C C . PRO A 1 581 ? -19.016 26.625 28.312 1 89.25 581 PRO A C 1
ATOM 4610 O O . PRO A 1 581 ? -19.812 26.188 29.156 1 89.25 581 PRO A O 1
ATOM 4613 N N . TRP A 1 582 ? -18.281 25.875 27.641 1 89.12 582 TRP A N 1
ATOM 4614 C CA . TRP A 1 582 ? -18.422 24.422 27.734 1 89.12 582 TRP A CA 1
ATOM 4615 C C . TRP A 1 582 ? -17.25 23.812 28.5 1 89.12 582 TRP A C 1
ATOM 4617 O O . TRP A 1 582 ? -17.031 22.609 28.453 1 89.12 582 TRP A O 1
ATOM 4627 N N . ARG A 1 583 ? -16.531 24.562 29.172 1 82.75 583 ARG A N 1
ATOM 4628 C CA . ARG A 1 583 ? -15.398 24.062 29.938 1 82.75 583 ARG A CA 1
ATOM 4629 C C . ARG A 1 583 ? -15.859 23.172 31.078 1 82.75 583 ARG A C 1
ATOM 4631 O O . ARG A 1 583 ? -16.828 23.484 31.766 1 82.75 583 ARG A O 1
ATOM 4638 N N . ILE A 1 584 ? -15.445 21.922 31.062 1 69.94 584 ILE A N 1
ATOM 4639 C CA . ILE A 1 584 ? -15.742 20.984 32.156 1 69.94 584 ILE A CA 1
ATOM 4640 C C . ILE A 1 584 ? -14.883 21.312 33.375 1 69.94 584 ILE A C 1
ATOM 4642 O O . ILE A 1 584 ? -13.656 21.422 33.25 1 69.94 584 ILE A O 1
ATOM 4646 N N . ASN A 1 585 ? -15.453 21.953 34.25 1 55.75 585 ASN A N 1
ATOM 4647 C CA . ASN A 1 585 ? -14.742 22.156 35.5 1 55.75 585 ASN A CA 1
ATOM 4648 C C . ASN A 1 585 ? -14.25 20.828 36.094 1 55.75 585 ASN A C 1
ATOM 4650 O O . ASN A 1 585 ? -15.055 19.938 36.375 1 55.75 585 ASN A O 1
ATOM 4654 N N . ILE A 1 586 ? -13.281 20.328 35.531 1 47.53 586 ILE A N 1
ATOM 4655 C CA . ILE A 1 586 ? -12.742 19.172 36.25 1 47.53 586 ILE A CA 1
ATOM 4656 C C . ILE A 1 586 ? -12.383 19.578 37.688 1 47.53 586 ILE A C 1
ATOM 4658 O O . ILE A 1 586 ? -11.5 20.406 37.906 1 47.53 586 ILE A O 1
ATOM 4662 N N . VAL A 1 587 ? -13.359 19.625 38.625 1 40.84 587 VAL A N 1
ATOM 4663 C CA . VAL A 1 587 ? -12.984 19.594 40.031 1 40.84 587 VAL A CA 1
ATOM 4664 C C . VAL A 1 587 ? -11.898 18.531 40.25 1 40.84 587 VAL A C 1
ATOM 4666 O O . VAL A 1 587 ? -12.109 17.344 40 1 40.84 587 VAL A O 1
ATOM 4669 N N . GLU A 1 588 ? -10.672 18.875 40.156 1 34.78 588 GLU A N 1
ATOM 4670 C CA . GLU A 1 588 ? -9.68 18.062 40.844 1 34.78 588 GLU A CA 1
ATOM 4671 C C . GLU A 1 588 ? -10.156 17.672 42.219 1 34.78 588 GLU A C 1
ATOM 4673 O O . GLU A 1 588 ? -10.406 18.547 43.062 1 34.78 588 GLU A O 1
ATOM 4678 N N . THR A 1 589 ? -11.016 16.766 42.406 1 28.84 589 THR A N 1
ATOM 4679 C CA . THR A 1 589 ? -10.977 16.203 43.75 1 28.84 589 THR A CA 1
ATOM 4680 C C . THR A 1 589 ? -9.539 15.938 44.188 1 28.84 589 THR A C 1
ATOM 4682 O O . THR A 1 589 ? -8.844 15.109 43.594 1 28.84 589 THR A O 1
ATOM 4685 N N . THR A 1 590 ? -8.898 16.922 44.75 1 22.67 590 THR A N 1
ATOM 4686 C CA . THR A 1 590 ? -8.023 16.484 45.812 1 22.67 590 THR A CA 1
ATOM 4687 C C . THR A 1 590 ? -8.812 15.781 46.906 1 22.67 590 THR A C 1
ATOM 4689 O O . THR A 1 590 ? -9.859 16.266 47.344 1 22.67 590 THR A O 1
ATOM 4692 N N . MET B 1 1 ? 24 11.305 23.766 1 80.12 1 MET B N 1
ATOM 4693 C CA . MET B 1 1 ? 23.266 10.938 22.562 1 80.12 1 MET B CA 1
ATOM 4694 C C . MET B 1 1 ? 24.219 10.727 21.391 1 80.12 1 MET B C 1
ATOM 4696 O O . MET B 1 1 ? 25.203 11.461 21.234 1 80.12 1 MET B O 1
ATOM 4700 N N . GLU B 1 2 ? 24.25 9.555 20.891 1 88.75 2 GLU B N 1
ATOM 4701 C CA . GLU B 1 2 ? 25.078 9.242 19.734 1 88.75 2 GLU B CA 1
ATOM 4702 C C . GLU B 1 2 ? 24.219 8.828 18.547 1 88.75 2 GLU B C 1
ATOM 4704 O O . GLU B 1 2 ? 23.156 8.227 18.719 1 88.75 2 GLU B O 1
ATOM 4709 N N . CYS B 1 3 ? 24.547 9.414 17.359 1 91.62 3 CYS B N 1
ATOM 4710 C CA . CYS B 1 3 ? 23.812 9.078 16.141 1 91.62 3 CYS B CA 1
ATOM 4711 C C . CYS B 1 3 ? 24.766 8.656 15.023 1 91.62 3 CYS B C 1
ATOM 4713 O O . CYS B 1 3 ? 25.703 9.383 14.688 1 91.62 3 CYS B O 1
ATOM 4715 N N . VAL B 1 4 ? 24.484 7.402 14.57 1 93.81 4 VAL B N 1
ATOM 4716 C CA . VAL B 1 4 ? 25.25 6.938 13.422 1 93.81 4 VAL B CA 1
ATOM 4717 C C . VAL B 1 4 ? 24.5 7.23 12.133 1 93.81 4 VAL B C 1
ATOM 4719 O O . VAL B 1 4 ? 23.359 6.77 11.953 1 93.81 4 VAL B O 1
ATOM 4722 N N . CYS B 1 5 ? 25.062 8.055 11.258 1 93.06 5 CYS B N 1
ATOM 4723 C CA . CYS B 1 5 ? 24.453 8.438 9.992 1 93.06 5 CYS B CA 1
ATOM 4724 C C . CYS B 1 5 ? 25.219 7.832 8.82 1 93.06 5 CYS B C 1
ATOM 4726 O O . CYS B 1 5 ? 26.453 7.766 8.844 1 93.06 5 CYS B O 1
ATOM 4728 N N . VAL B 1 6 ? 24.438 7.352 7.883 1 93.75 6 VAL B N 1
ATOM 4729 C CA . VAL B 1 6 ? 25.062 6.707 6.734 1 93.75 6 VAL B CA 1
ATOM 4730 C C . VAL B 1 6 ? 24.641 7.418 5.449 1 93.75 6 VAL B C 1
ATOM 4732 O O . VAL B 1 6 ? 23.453 7.656 5.219 1 93.75 6 VAL B O 1
ATOM 4735 N N . ASP B 1 7 ? 25.562 7.785 4.609 1 94.38 7 ASP B N 1
ATOM 4736 C CA . ASP B 1 7 ? 25.312 8.352 3.287 1 94.38 7 ASP B CA 1
ATOM 4737 C C . ASP B 1 7 ? 25.281 7.262 2.219 1 94.38 7 ASP B C 1
ATOM 4739 O O . ASP B 1 7 ? 26.312 6.871 1.687 1 94.38 7 ASP B O 1
ATOM 4743 N N . GLU B 1 8 ? 24.172 6.922 1.75 1 89.81 8 GLU B N 1
ATOM 4744 C CA . GLU B 1 8 ? 24 5.816 0.812 1 89.81 8 GLU B CA 1
ATOM 4745 C C . GLU B 1 8 ? 24.406 6.23 -0.604 1 89.81 8 GLU B C 1
ATOM 4747 O O . GLU B 1 8 ? 24.641 5.379 -1.462 1 89.81 8 GLU B O 1
ATOM 4752 N N . SER B 1 9 ? 24.484 7.535 -0.871 1 92.5 9 SER B N 1
ATOM 4753 C CA . SER B 1 9 ? 24.766 8.008 -2.225 1 92.5 9 SER B CA 1
ATOM 4754 C C . SER B 1 9 ? 26.25 8.203 -2.447 1 92.5 9 SER B C 1
ATOM 4756 O O . SER B 1 9 ? 26.688 8.531 -3.557 1 92.5 9 SER B O 1
ATOM 4758 N N . LEU B 1 10 ? 27.062 8.039 -1.461 1 93.56 10 LEU B N 1
ATOM 4759 C CA . LEU B 1 10 ? 28.484 8.32 -1.536 1 93.56 10 LEU B CA 1
ATOM 4760 C C . LEU B 1 10 ? 29.156 7.465 -2.607 1 93.56 10 LEU B C 1
ATOM 4762 O O . LEU B 1 10 ? 30 7.953 -3.365 1 93.56 10 LEU B O 1
ATOM 4766 N N . GLY B 1 11 ? 28.781 6.211 -2.652 1 92.56 11 GLY B N 1
ATOM 4767 C CA . GLY B 1 11 ? 29.359 5.332 -3.656 1 92.56 11 GLY B CA 1
ATOM 4768 C C . GLY B 1 11 ? 29.172 5.832 -5.074 1 92.56 11 GLY B C 1
ATOM 4769 O O . GLY B 1 11 ? 30.109 5.859 -5.863 1 92.56 11 GLY B O 1
ATOM 4770 N N . GLN B 1 12 ? 28.047 6.227 -5.359 1 93.44 12 GLN B N 1
ATOM 4771 C CA . GLN B 1 12 ? 27.734 6.73 -6.691 1 93.44 12 GLN B CA 1
ATOM 4772 C C . GLN B 1 12 ? 28.516 8.008 -6.996 1 93.44 12 GLN B C 1
ATOM 4774 O O . GLN B 1 12 ? 28.906 8.234 -8.141 1 93.44 12 GLN B O 1
ATOM 4779 N N . GLN B 1 13 ? 28.734 8.789 -6.047 1 94.06 13 GLN B N 1
ATOM 4780 C CA . GLN B 1 13 ? 29.516 10 -6.234 1 94.06 13 GLN B CA 1
ATOM 4781 C C . GLN B 1 13 ? 30.969 9.672 -6.578 1 94.06 13 GLN B C 1
ATOM 4783 O O . GLN B 1 13 ? 31.578 10.32 -7.438 1 94.06 13 GLN B O 1
ATOM 4788 N N . VAL B 1 14 ? 31.484 8.688 -5.906 1 94.69 14 VAL B N 1
ATOM 4789 C CA . VAL B 1 14 ? 32.844 8.266 -6.176 1 94.69 14 VAL B CA 1
ATOM 4790 C C . VAL B 1 14 ? 32.969 7.773 -7.617 1 94.69 14 VAL B C 1
ATOM 4792 O O . VAL B 1 14 ? 33.938 8.117 -8.32 1 94.69 14 VAL B O 1
ATOM 4795 N N . LEU B 1 15 ? 32.031 6.992 -7.973 1 94.81 15 LEU B N 1
ATOM 4796 C CA . LEU B 1 15 ? 32.031 6.477 -9.336 1 94.81 15 LEU B CA 1
ATOM 4797 C C . LEU B 1 15 ? 31.984 7.617 -10.352 1 94.81 15 LEU B C 1
ATOM 4799 O O . LEU B 1 15 ? 32.656 7.582 -11.375 1 94.81 15 LEU B O 1
ATOM 4803 N N . ARG B 1 16 ? 31.25 8.625 -10.125 1 94.31 16 ARG B N 1
ATOM 4804 C CA . ARG B 1 16 ? 31.141 9.781 -11.008 1 94.31 16 ARG B CA 1
ATOM 4805 C C . ARG B 1 16 ? 32.469 10.5 -11.133 1 94.31 16 ARG B C 1
ATOM 4807 O O . ARG B 1 16 ? 32.844 10.93 -12.227 1 94.31 16 ARG B O 1
ATOM 4814 N N . VAL B 1 17 ? 33.125 10.602 -10.062 1 93.31 17 VAL B N 1
ATOM 4815 C CA . VAL B 1 17 ? 34.438 11.258 -10.062 1 93.31 17 VAL B CA 1
ATOM 4816 C C . VAL B 1 17 ? 35.438 10.43 -10.883 1 93.31 17 VAL B C 1
ATOM 4818 O O . VAL B 1 17 ? 36.188 10.977 -11.695 1 93.31 17 VAL B O 1
ATOM 4821 N N . LEU B 1 18 ? 35.406 9.195 -10.664 1 94.19 18 LEU B N 1
ATOM 4822 C CA . LEU B 1 18 ? 36.312 8.32 -11.391 1 94.19 18 LEU B CA 1
ATOM 4823 C C . LEU B 1 18 ? 36 8.352 -12.891 1 94.19 18 LEU B C 1
ATOM 4825 O O . LEU B 1 18 ? 36.938 8.305 -13.711 1 94.19 18 LEU B O 1
ATOM 4829 N N . ARG B 1 19 ? 34.781 8.375 -13.219 1 94.94 19 ARG B N 1
ATOM 4830 C CA . ARG B 1 19 ? 34.406 8.523 -14.617 1 94.94 19 ARG B CA 1
ATOM 4831 C C . ARG B 1 19 ? 34.969 9.812 -15.203 1 94.94 19 ARG B C 1
ATOM 4833 O O . ARG B 1 19 ? 35.469 9.82 -16.328 1 94.94 19 ARG B O 1
ATOM 4840 N N . SER B 1 20 ? 34.875 10.875 -14.445 1 93.19 20 SER B N 1
ATOM 4841 C CA . SER B 1 20 ? 35.438 12.148 -14.883 1 93.19 20 SER B CA 1
ATOM 4842 C C . SER B 1 20 ? 36.969 12.047 -15.07 1 93.19 20 SER B C 1
ATOM 4844 O O . SER B 1 20 ? 37.5 12.602 -16.016 1 93.19 20 SER B O 1
ATOM 4846 N N . PHE B 1 21 ? 37.656 11.336 -14.164 1 91.38 21 PHE B N 1
ATOM 4847 C CA . PHE B 1 21 ? 39.094 11.117 -14.281 1 91.38 21 PHE B CA 1
ATOM 4848 C C . PHE B 1 21 ? 39.438 10.398 -15.578 1 91.38 21 PHE B C 1
ATOM 4850 O O . PHE B 1 21 ? 40.375 10.766 -16.266 1 91.38 21 PHE B O 1
ATOM 4857 N N . ARG B 1 22 ? 38.656 9.414 -15.867 1 94.31 22 ARG B N 1
ATOM 4858 C CA . ARG B 1 22 ? 38.906 8.648 -17.078 1 94.31 22 ARG B CA 1
ATOM 4859 C C . ARG B 1 22 ? 38.719 9.523 -18.328 1 94.31 22 ARG B C 1
ATOM 4861 O O . ARG B 1 22 ? 39.531 9.484 -19.234 1 94.31 22 ARG B O 1
ATOM 4868 N N . GLU B 1 23 ? 37.656 10.336 -18.328 1 93.62 23 GLU B N 1
ATOM 4869 C CA . GLU B 1 23 ? 37.375 11.219 -19.469 1 93.62 23 GLU B CA 1
ATOM 4870 C C . GLU B 1 23 ? 38.5 12.219 -19.688 1 93.62 23 GLU B C 1
ATOM 4872 O O . GLU B 1 23 ? 38.844 12.539 -20.828 1 93.62 23 GLU B O 1
ATOM 4877 N N . LYS B 1 24 ? 39.094 12.617 -18.594 1 90.25 24 LYS B N 1
ATOM 4878 C CA . LYS B 1 24 ? 40.156 13.602 -18.672 1 90.25 24 LYS B CA 1
ATOM 4879 C C . LYS B 1 24 ? 41.531 12.93 -18.766 1 90.25 24 LYS B C 1
ATOM 4881 O O . LYS B 1 24 ? 42.562 13.602 -18.828 1 90.25 24 LYS B O 1
ATOM 4886 N N . SER B 1 25 ? 41.531 11.539 -18.75 1 90.75 25 SER B N 1
ATOM 4887 C CA . SER B 1 25 ? 42.75 10.734 -18.844 1 90.75 25 SER B CA 1
ATOM 4888 C C . SER B 1 25 ? 43.75 11.125 -17.766 1 90.75 25 SER B C 1
ATOM 4890 O O . SER B 1 25 ? 44.906 11.383 -18.078 1 90.75 25 SER B O 1
ATOM 4892 N N . VAL B 1 26 ? 43.156 11.234 -16.578 1 87.56 26 VAL B N 1
ATOM 4893 C CA . VAL B 1 26 ? 44.031 11.641 -15.5 1 87.56 26 VAL B CA 1
ATOM 4894 C C . VAL B 1 26 ? 44.062 10.555 -14.422 1 87.56 26 VAL B C 1
ATOM 4896 O O . VAL B 1 26 ? 43.094 9.812 -14.258 1 87.56 26 VAL B O 1
ATOM 4899 N N . MET B 1 27 ? 45.25 10.32 -13.75 1 83.94 27 MET B N 1
ATOM 4900 C CA . MET B 1 27 ? 45.438 9.57 -12.516 1 83.94 27 MET B CA 1
ATOM 4901 C C . MET B 1 27 ? 45.281 8.07 -12.758 1 83.94 27 MET B C 1
ATOM 4903 O O . MET B 1 27 ? 44.688 7.363 -11.922 1 83.94 27 MET B O 1
ATOM 4907 N N . PHE B 1 28 ? 45.594 7.637 -13.922 1 89.25 28 PHE B N 1
ATOM 4908 C CA . PHE B 1 28 ? 45.562 6.203 -14.188 1 89.25 28 PHE B CA 1
ATOM 4909 C C . PHE B 1 28 ? 46.656 5.484 -13.422 1 89.25 28 PHE B C 1
ATOM 4911 O O . PHE B 1 28 ? 47.75 6.031 -13.234 1 89.25 28 PHE B O 1
ATOM 4918 N N . ASP B 1 29 ? 46.375 4.23 -12.969 1 87.06 29 ASP B N 1
ATOM 4919 C CA . ASP B 1 29 ? 47.406 3.484 -12.227 1 87.06 29 ASP B CA 1
ATOM 4920 C C . ASP B 1 29 ? 47.5 2.041 -12.719 1 87.06 29 ASP B C 1
ATOM 4922 O O . ASP B 1 29 ? 48.188 1.215 -12.109 1 87.06 29 ASP B O 1
ATOM 4926 N N . PHE B 1 30 ? 46.844 1.729 -13.742 1 91 30 PHE B N 1
ATOM 4927 C CA . PHE B 1 30 ? 46.844 0.37 -14.273 1 91 30 PHE B CA 1
ATOM 4928 C C . PHE B 1 30 ? 46.656 0.375 -15.781 1 91 30 PHE B C 1
ATOM 4930 O O . PHE B 1 30 ? 46 1.273 -16.328 1 91 30 PHE B O 1
ATOM 4937 N N . SER B 1 31 ? 47.219 -0.706 -16.438 1 93.56 31 SER B N 1
ATOM 4938 C CA . SER B 1 31 ? 47.094 -0.818 -17.875 1 93.56 31 SER B CA 1
ATOM 4939 C C . SER B 1 31 ? 46.688 -2.225 -18.297 1 93.56 31 SER B C 1
ATOM 4941 O O . SER B 1 31 ? 47.156 -3.211 -17.719 1 93.56 31 SER B O 1
ATOM 4943 N N . ILE B 1 32 ? 45.812 -2.344 -19.172 1 94.25 32 ILE B N 1
ATOM 4944 C CA . ILE B 1 32 ? 45.375 -3.611 -19.734 1 94.25 32 ILE B CA 1
ATOM 4945 C C . ILE B 1 32 ? 45.844 -3.727 -21.188 1 94.25 32 ILE B C 1
ATOM 4947 O O . ILE B 1 32 ? 45.562 -2.859 -22.016 1 94.25 32 ILE B O 1
ATOM 4951 N N . HIS B 1 33 ? 46.562 -4.836 -21.453 1 95.12 33 HIS B N 1
ATOM 4952 C CA . HIS B 1 33 ? 47 -5.129 -22.812 1 95.12 33 HIS B CA 1
ATOM 4953 C C . HIS B 1 33 ? 46.062 -6.141 -23.484 1 95.12 33 HIS B C 1
ATOM 4955 O O . HIS B 1 33 ? 45.906 -7.25 -22.984 1 95.12 33 HIS B O 1
ATOM 4961 N N . VAL B 1 34 ? 45.531 -5.82 -24.516 1 95.19 34 VAL B N 1
ATOM 4962 C CA . VAL B 1 34 ? 44.625 -6.688 -25.266 1 95.19 34 VAL B CA 1
ATOM 4963 C C . VAL B 1 34 ? 44.844 -6.504 -26.766 1 95.19 34 VAL B C 1
ATOM 4965 O O . VAL B 1 34 ? 44.781 -5.387 -27.281 1 95.19 34 VAL B O 1
ATOM 4968 N N . GLU B 1 35 ? 45.094 -7.578 -27.406 1 93.88 35 GLU B N 1
ATOM 4969 C CA . GLU B 1 35 ? 45.438 -7.555 -28.828 1 93.88 35 GLU B CA 1
ATOM 4970 C C . GLU B 1 35 ? 46.562 -6.57 -29.109 1 93.88 35 GLU B C 1
ATOM 4972 O O . GLU B 1 35 ? 47.656 -6.719 -28.578 1 93.88 35 GLU B O 1
ATOM 4977 N N . ASN B 1 36 ? 46.281 -5.359 -29.797 1 91.19 36 ASN B N 1
ATOM 4978 C CA . ASN B 1 36 ? 47.312 -4.387 -30.109 1 91.19 36 ASN B CA 1
ATOM 4979 C C . ASN B 1 36 ? 47.031 -3.043 -29.438 1 91.19 36 ASN B C 1
ATOM 4981 O O . ASN B 1 36 ? 47.5 -2.004 -29.906 1 91.19 36 ASN B O 1
ATOM 4985 N N . GLU B 1 37 ? 46.312 -3.16 -28.312 1 95.12 37 GLU B N 1
ATOM 4986 C CA . GLU B 1 37 ? 46 -1.92 -27.625 1 95.12 37 GLU B CA 1
ATOM 4987 C C . GLU B 1 37 ? 46.375 -1.99 -26.141 1 95.12 37 GLU B C 1
ATOM 4989 O O . GLU B 1 37 ? 46.406 -3.072 -25.547 1 95.12 37 GLU B O 1
ATOM 4994 N N . THR B 1 38 ? 46.75 -0.822 -25.688 1 95.19 38 THR B N 1
ATOM 4995 C CA . THR B 1 38 ? 46.969 -0.656 -24.25 1 95.19 38 THR B CA 1
ATOM 4996 C C . THR B 1 38 ? 45.969 0.319 -23.672 1 95.19 38 THR B C 1
ATOM 4998 O O . THR B 1 38 ? 45.906 1.485 -24.062 1 95.19 38 THR B O 1
ATOM 5001 N N . LEU B 1 39 ? 45.156 -0.124 -22.766 1 95.69 39 LEU B N 1
ATOM 5002 C CA . LEU B 1 39 ? 44.094 0.681 -22.172 1 95.69 39 LEU B CA 1
ATOM 5003 C C . LEU B 1 39 ? 44.438 1.018 -20.719 1 95.69 39 LEU B C 1
ATOM 5005 O O . LEU B 1 39 ? 44.719 0.122 -19.906 1 95.69 39 LEU B O 1
ATOM 5009 N N . GLN B 1 40 ? 44.406 2.318 -20.484 1 94.88 40 GLN B N 1
ATOM 5010 C CA . GLN B 1 40 ? 44.688 2.787 -19.125 1 94.88 40 GLN B CA 1
ATOM 5011 C C . GLN B 1 40 ? 43.406 2.84 -18.281 1 94.88 40 GLN B C 1
ATOM 5013 O O . GLN B 1 40 ? 42.344 3.221 -18.781 1 94.88 40 GLN B O 1
ATOM 5018 N N . CYS B 1 41 ? 43.5 2.414 -17.062 1 94.44 41 CYS B N 1
ATOM 5019 C CA . CYS B 1 41 ? 42.312 2.391 -16.172 1 94.44 41 CYS B CA 1
ATOM 5020 C C . CYS B 1 41 ? 42.75 2.518 -14.719 1 94.44 41 CYS B C 1
ATOM 5022 O O . CYS B 1 41 ? 43.906 2.744 -14.422 1 94.44 41 CYS B O 1
ATOM 5024 N N . HIS B 1 42 ? 41.906 2.574 -13.836 1 92.62 42 HIS B N 1
ATOM 5025 C CA . HIS B 1 42 ? 42.125 2.646 -12.398 1 92.62 42 HIS B CA 1
ATOM 5026 C C . HIS B 1 42 ? 41.938 1.287 -11.742 1 92.62 42 HIS B C 1
ATOM 5028 O O . HIS B 1 42 ? 40.906 0.622 -11.977 1 92.62 42 HIS B O 1
ATOM 5034 N N . ARG B 1 43 ? 42.844 0.9 -10.891 1 91 43 ARG B N 1
ATOM 5035 C CA . ARG B 1 43 ? 42.812 -0.408 -10.242 1 91 43 ARG B CA 1
ATOM 5036 C C . ARG B 1 43 ? 41.531 -0.603 -9.438 1 91 43 ARG B C 1
ATOM 5038 O O . ARG B 1 43 ? 40.969 -1.688 -9.445 1 91 43 ARG B O 1
ATOM 5045 N N . CYS B 1 44 ? 41.125 0.467 -8.711 1 91.12 44 CYS B N 1
ATOM 5046 C CA . CYS B 1 44 ? 40 0.342 -7.809 1 91.12 44 CYS B CA 1
ATOM 5047 C C . CYS B 1 44 ? 38.719 0.059 -8.586 1 91.12 44 CYS B C 1
ATOM 5049 O O . CYS B 1 44 ? 37.875 -0.699 -8.125 1 91.12 44 CYS B O 1
ATOM 5051 N N . VAL B 1 45 ? 38.562 0.586 -9.766 1 94.69 45 VAL B N 1
ATOM 5052 C CA . VAL B 1 45 ? 37.375 0.38 -10.594 1 94.69 45 VAL B CA 1
ATOM 5053 C C . VAL B 1 45 ? 37.312 -1.068 -11.078 1 94.69 45 VAL B C 1
ATOM 5055 O O . VAL B 1 45 ? 36.281 -1.718 -11 1 94.69 45 VAL B O 1
ATOM 5058 N N . LEU B 1 46 ? 38.469 -1.576 -11.484 1 94 46 LEU B N 1
ATOM 5059 C CA . LEU B 1 46 ? 38.562 -2.947 -11.977 1 94 46 LEU B CA 1
ATOM 5060 C C . LEU B 1 46 ? 38.25 -3.943 -10.859 1 94 46 LEU B C 1
ATOM 5062 O O . LEU B 1 46 ? 37.5 -4.891 -11.062 1 94 46 LEU B O 1
ATOM 5066 N N . ALA B 1 47 ? 38.875 -3.693 -9.727 1 91.56 47 ALA B N 1
ATOM 5067 C CA . ALA B 1 47 ? 38.688 -4.594 -8.586 1 91.56 47 ALA B CA 1
ATOM 5068 C C . ALA B 1 47 ? 37.25 -4.59 -8.102 1 91.56 47 ALA B C 1
ATOM 5070 O O . ALA B 1 47 ? 36.781 -5.582 -7.543 1 91.56 47 ALA B O 1
ATOM 5071 N N . ALA B 1 48 ? 36.531 -3.506 -8.305 1 92.88 48 ALA B N 1
ATOM 5072 C CA . ALA B 1 48 ? 35.156 -3.361 -7.816 1 92.88 48 ALA B CA 1
ATOM 5073 C C . ALA B 1 48 ? 34.188 -4.152 -8.68 1 92.88 48 ALA B C 1
ATOM 5075 O O . ALA B 1 48 ? 33.188 -4.676 -8.18 1 92.88 48 ALA B O 1
ATOM 5076 N N . VAL B 1 49 ? 34.406 -4.309 -9.93 1 94.12 49 VAL B N 1
ATOM 5077 C CA . VAL B 1 49 ? 33.406 -4.816 -10.859 1 94.12 49 VAL B CA 1
ATOM 5078 C C . VAL B 1 49 ? 33.688 -6.281 -11.188 1 94.12 49 VAL B C 1
ATOM 5080 O O . VAL B 1 49 ? 32.781 -7.043 -11.516 1 94.12 49 VAL B O 1
ATOM 5083 N N . SER B 1 50 ? 35 -6.711 -11.125 1 94.94 50 SER B N 1
ATOM 5084 C CA . SER B 1 50 ? 35.406 -8.023 -11.609 1 94.94 50 SER B CA 1
ATOM 5085 C C . SER B 1 50 ? 36.094 -8.82 -10.516 1 94.94 50 SER B C 1
ATOM 5087 O O . SER B 1 50 ? 37.094 -8.367 -9.953 1 94.94 50 SER B O 1
ATOM 5089 N N . ASP B 1 51 ? 35.688 -10.016 -10.312 1 93.56 51 ASP B N 1
ATOM 5090 C CA . ASP B 1 51 ? 36.344 -10.898 -9.344 1 93.56 51 ASP B CA 1
ATOM 5091 C C . ASP B 1 51 ? 37.719 -11.352 -9.828 1 93.56 51 ASP B C 1
ATOM 5093 O O . ASP B 1 51 ? 38.625 -11.531 -9.031 1 93.56 51 ASP B O 1
ATOM 5097 N N . PHE B 1 52 ? 37.844 -11.547 -11.141 1 93.5 52 PHE B N 1
ATOM 5098 C CA . PHE B 1 52 ? 39.125 -11.891 -11.742 1 93.5 52 PHE B CA 1
ATOM 5099 C C . PHE B 1 52 ? 40.188 -10.852 -11.375 1 93.5 52 PHE B C 1
ATOM 5101 O O . PHE B 1 52 ? 41.25 -11.211 -10.867 1 93.5 52 PHE B O 1
ATOM 5108 N N . PHE B 1 53 ? 39.875 -9.578 -11.539 1 92.56 53 PHE B N 1
ATOM 5109 C CA . PHE B 1 53 ? 40.812 -8.516 -11.258 1 92.56 53 PHE B CA 1
ATOM 5110 C C . PHE B 1 53 ? 41 -8.336 -9.75 1 92.56 53 PHE B C 1
ATOM 5112 O O . PHE B 1 53 ? 42.094 -8.016 -9.289 1 92.56 53 PHE B O 1
ATOM 5119 N N . ARG B 1 54 ? 39.906 -8.453 -9.039 1 91 54 ARG B N 1
ATOM 5120 C CA . ARG B 1 54 ? 40 -8.312 -7.594 1 91 54 ARG B CA 1
ATOM 5121 C C . ARG B 1 54 ? 41.031 -9.281 -7.012 1 91 54 ARG B C 1
ATOM 5123 O O . ARG B 1 54 ? 41.906 -8.875 -6.254 1 91 54 ARG B O 1
ATOM 5130 N N . VAL B 1 55 ? 41 -10.539 -7.426 1 89.44 55 VAL B N 1
ATOM 5131 C CA . VAL B 1 55 ? 41.906 -11.562 -6.953 1 89.44 55 VAL B CA 1
ATOM 5132 C C . VAL B 1 55 ? 43.312 -11.281 -7.484 1 89.44 55 VAL B C 1
ATOM 5134 O O . VAL B 1 55 ? 44.312 -11.352 -6.742 1 89.44 55 VAL B O 1
ATOM 5137 N N . MET B 1 56 ? 43.406 -10.867 -8.719 1 87.94 56 MET B N 1
ATOM 5138 C CA . MET B 1 56 ? 44.719 -10.586 -9.344 1 87.94 56 MET B CA 1
ATOM 5139 C C . MET B 1 56 ? 45.406 -9.422 -8.648 1 87.94 56 MET B C 1
ATOM 5141 O O . MET B 1 56 ? 46.625 -9.484 -8.383 1 87.94 56 MET B O 1
ATOM 5145 N N . LEU B 1 57 ? 44.656 -8.367 -8.406 1 84.62 57 LEU B N 1
ATOM 5146 C CA . LEU B 1 57 ? 45.25 -7.152 -7.844 1 84.62 57 LEU B CA 1
ATOM 5147 C C . LEU B 1 57 ? 45.594 -7.352 -6.371 1 84.62 57 LEU B C 1
ATOM 5149 O O . LEU B 1 57 ? 46.5 -6.715 -5.855 1 84.62 57 LEU B O 1
ATOM 5153 N N . GLU B 1 58 ? 44.875 -8.109 -5.719 1 81.44 58 GLU B N 1
ATOM 5154 C CA . GLU B 1 58 ? 45.219 -8.461 -4.352 1 81.44 58 GLU B CA 1
ATOM 5155 C C . GLU B 1 58 ? 46.594 -9.172 -4.312 1 81.44 58 GLU B C 1
ATOM 5157 O O . GLU B 1 58 ? 47.406 -8.93 -3.414 1 81.44 58 GLU B O 1
ATOM 5162 N N . LEU B 1 59 ? 46.781 -9.914 -5.367 1 77.19 59 LEU B N 1
ATOM 5163 C CA . LEU B 1 59 ? 48.062 -10.617 -5.465 1 77.19 59 LEU B CA 1
ATOM 5164 C C . LEU B 1 59 ? 49.156 -9.68 -5.922 1 77.19 59 LEU B C 1
ATOM 5166 O O . LEU B 1 59 ? 50.281 -9.773 -5.445 1 77.19 59 LEU B O 1
ATOM 5170 N N . ASP B 1 60 ? 48.812 -8.805 -6.863 1 67.31 60 ASP B N 1
ATOM 5171 C CA . ASP B 1 60 ? 49.75 -7.852 -7.418 1 67.31 60 ASP B CA 1
ATOM 5172 C C . ASP B 1 60 ? 50.281 -6.906 -6.34 1 67.31 60 ASP B C 1
ATOM 5174 O O . ASP B 1 60 ? 51.469 -6.566 -6.324 1 67.31 60 ASP B O 1
ATOM 5178 N N . VAL B 1 61 ? 49.406 -6.355 -5.562 1 62.62 61 VAL B N 1
ATOM 5179 C CA . VAL B 1 61 ? 49.781 -5.453 -4.477 1 62.62 61 VAL B CA 1
ATOM 5180 C C . VAL B 1 61 ? 50.781 -6.133 -3.566 1 62.62 61 VAL B C 1
ATOM 5182 O O . VAL B 1 61 ? 51.75 -5.496 -3.111 1 62.62 61 VAL B O 1
ATOM 5185 N N . ARG B 1 62 ? 50.656 -7.434 -3.617 1 59.06 62 ARG B N 1
ATOM 5186 C CA . ARG B 1 62 ? 51.594 -8.203 -2.793 1 59.06 62 ARG B CA 1
ATOM 5187 C C . ARG B 1 62 ? 52.906 -8.383 -3.496 1 59.06 62 ARG B C 1
ATOM 5189 O O . ARG B 1 62 ? 53.969 -8.312 -2.861 1 59.06 62 ARG B O 1
ATOM 5196 N N . GLU B 1 63 ? 52.781 -8.523 -4.805 1 57.69 63 GLU B N 1
ATOM 5197 C CA . GLU B 1 63 ? 54.031 -8.852 -5.52 1 57.69 63 GLU B CA 1
ATOM 5198 C C . GLU B 1 63 ? 54.625 -7.609 -6.176 1 57.69 63 GLU B C 1
ATOM 5200 O O . GLU B 1 63 ? 55.688 -7.68 -6.785 1 57.69 63 GLU B O 1
ATOM 5205 N N . SER B 1 64 ? 54.031 -6.383 -5.832 1 55.38 64 SER B N 1
ATOM 5206 C CA . SER B 1 64 ? 54.531 -5.105 -6.352 1 55.38 64 SER B CA 1
ATOM 5207 C C . SER B 1 64 ? 54.688 -5.141 -7.867 1 55.38 64 SER B C 1
ATOM 5209 O O . SER B 1 64 ? 55.719 -4.809 -8.398 1 55.38 64 SER B O 1
ATOM 5211 N N . THR B 1 65 ? 53.844 -5.789 -8.555 1 59.25 65 THR B N 1
ATOM 5212 C CA . THR B 1 65 ? 54.031 -5.957 -10 1 59.25 65 THR B CA 1
ATOM 5213 C C . THR B 1 65 ? 53.688 -4.672 -10.734 1 59.25 65 THR B C 1
ATOM 5215 O O . THR B 1 65 ? 53.156 -3.725 -10.141 1 59.25 65 THR B O 1
ATOM 5218 N N . ASP B 1 66 ? 54.188 -4.477 -12.125 1 63.56 66 ASP B N 1
ATOM 5219 C CA . ASP B 1 66 ? 54.281 -3.359 -13.055 1 63.56 66 ASP B CA 1
ATOM 5220 C C . ASP B 1 66 ? 52.938 -2.709 -13.32 1 63.56 66 ASP B C 1
ATOM 5222 O O . ASP B 1 66 ? 52.875 -1.665 -13.969 1 63.56 66 ASP B O 1
ATOM 5226 N N . GLY B 1 67 ? 51.781 -3.1 -12.641 1 80.44 67 GLY B N 1
ATOM 5227 C CA . GLY B 1 67 ? 50.531 -2.404 -12.805 1 80.44 67 GLY B CA 1
ATOM 5228 C C . GLY B 1 67 ? 49.906 -2.623 -14.172 1 80.44 67 GLY B C 1
ATOM 5229 O O . GLY B 1 67 ? 49.406 -1.679 -14.797 1 80.44 67 GLY B O 1
ATOM 5230 N N . SER B 1 68 ? 50.094 -3.893 -14.836 1 87.94 68 SER B N 1
ATOM 5231 C CA . SER B 1 68 ? 49.5 -4.168 -16.125 1 87.94 68 SER B CA 1
ATOM 5232 C C . SER B 1 68 ? 49.094 -5.633 -16.25 1 87.94 68 SER B C 1
ATOM 5234 O O . SER B 1 68 ? 49.562 -6.477 -15.484 1 87.94 68 SER B O 1
ATOM 5236 N N . VAL B 1 69 ? 48.125 -6.016 -17.109 1 90.75 69 VAL B N 1
ATOM 5237 C CA . VAL B 1 69 ? 47.688 -7.375 -17.391 1 90.75 69 VAL B CA 1
ATOM 5238 C C . VAL B 1 69 ? 47.469 -7.539 -18.891 1 90.75 69 VAL B C 1
ATOM 5240 O O . VAL B 1 69 ? 47.094 -6.582 -19.578 1 90.75 69 VAL B O 1
ATOM 5243 N N . THR B 1 70 ? 47.75 -8.812 -19.406 1 91.94 70 THR B N 1
ATOM 5244 C CA . THR B 1 70 ? 47.5 -9.133 -20.797 1 91.94 70 THR B CA 1
ATOM 5245 C C . THR B 1 70 ? 46.312 -10.102 -20.922 1 91.94 70 THR B C 1
ATOM 5247 O O . THR B 1 70 ? 46.344 -11.195 -20.359 1 91.94 70 THR B O 1
ATOM 5250 N N . LEU B 1 71 ? 45.344 -9.719 -21.594 1 92.69 71 LEU B N 1
ATOM 5251 C CA . LEU B 1 71 ? 44.188 -10.555 -21.828 1 92.69 71 LEU B CA 1
ATOM 5252 C C . LEU B 1 71 ? 44.219 -11.141 -23.234 1 92.69 71 LEU B C 1
ATOM 5254 O O . LEU B 1 71 ? 44.062 -10.414 -24.219 1 92.69 71 LEU B O 1
ATOM 5258 N N . ARG B 1 72 ? 44.312 -12.438 -23.406 1 89.06 72 ARG B N 1
ATOM 5259 C CA . ARG B 1 72 ? 44.531 -13.062 -24.719 1 89.06 72 ARG B CA 1
ATOM 5260 C C . ARG B 1 72 ? 43.219 -13.633 -25.281 1 89.06 72 ARG B C 1
ATOM 5262 O O . ARG B 1 72 ? 43.094 -13.789 -26.5 1 89.06 72 ARG B O 1
ATOM 5269 N N . ASN B 1 73 ? 42.25 -13.938 -24.562 1 86.5 73 ASN B N 1
ATOM 5270 C CA . ASN B 1 73 ? 41.094 -14.656 -25.031 1 86.5 73 ASN B CA 1
ATOM 5271 C C . ASN B 1 73 ? 39.906 -13.711 -25.25 1 86.5 73 ASN B C 1
ATOM 5273 O O . ASN B 1 73 ? 38.75 -14.156 -25.391 1 86.5 73 ASN B O 1
ATOM 5277 N N . LEU B 1 74 ? 40.281 -12.375 -25.25 1 93.31 74 LEU B N 1
ATOM 5278 C CA . LEU B 1 74 ? 39.219 -11.398 -25.406 1 93.31 74 LEU B CA 1
ATOM 5279 C C . LEU B 1 74 ? 39.531 -10.414 -26.531 1 93.31 74 LEU B C 1
ATOM 5281 O O . LEU B 1 74 ? 40.719 -10.227 -26.875 1 93.31 74 LEU B O 1
ATOM 5285 N N . SER B 1 75 ? 38.531 -9.875 -27.141 1 94.25 75 SER B N 1
ATOM 5286 C CA . SER B 1 75 ? 38.719 -8.844 -28.172 1 94.25 75 SER B CA 1
ATOM 5287 C C . SER B 1 75 ? 38.875 -7.465 -27.531 1 94.25 75 SER B C 1
ATOM 5289 O O . SER B 1 75 ? 38.438 -7.246 -26.406 1 94.25 75 SER B O 1
ATOM 5291 N N . ALA B 1 76 ? 39.5 -6.578 -28.312 1 95.12 76 ALA B N 1
ATOM 5292 C CA . ALA B 1 76 ? 39.688 -5.207 -27.844 1 95.12 76 ALA B CA 1
ATOM 5293 C C . ALA B 1 76 ? 38.344 -4.523 -27.656 1 95.12 76 ALA B C 1
ATOM 5295 O O . ALA B 1 76 ? 38.125 -3.77 -26.703 1 95.12 76 ALA B O 1
ATOM 5296 N N . ASP B 1 77 ? 37.469 -4.875 -28.531 1 95.31 77 ASP B N 1
ATOM 5297 C CA . ASP B 1 77 ? 36.125 -4.293 -28.453 1 95.31 77 ASP B CA 1
ATOM 5298 C C . ASP B 1 77 ? 35.406 -4.699 -27.172 1 95.31 77 ASP B C 1
ATOM 5300 O O . ASP B 1 77 ? 34.75 -3.875 -26.531 1 95.31 77 ASP B O 1
ATOM 5304 N N . ALA B 1 78 ? 35.562 -5.918 -26.781 1 95.75 78 ALA B N 1
ATOM 5305 C CA . ALA B 1 78 ? 34.938 -6.434 -25.562 1 95.75 78 ALA B CA 1
ATOM 5306 C C . ALA B 1 78 ? 35.469 -5.723 -24.312 1 95.75 78 ALA B C 1
ATOM 5308 O O . ALA B 1 78 ? 34.719 -5.355 -23.422 1 95.75 78 ALA B O 1
ATOM 5309 N N . VAL B 1 79 ? 36.719 -5.422 -24.328 1 96.44 79 VAL B N 1
ATOM 5310 C CA . VAL B 1 79 ? 37.375 -4.812 -23.172 1 96.44 79 VAL B CA 1
ATOM 5311 C C . VAL B 1 79 ? 37 -3.338 -23.094 1 96.44 79 VAL B C 1
ATOM 5313 O O . VAL B 1 79 ? 36.812 -2.797 -22 1 96.44 79 VAL B O 1
ATOM 5316 N N . HIS B 1 80 ? 36.875 -2.717 -24.266 1 96.5 80 HIS B N 1
ATOM 5317 C CA . HIS B 1 80 ? 36.406 -1.333 -24.266 1 96.5 80 HIS B CA 1
ATOM 5318 C C . HIS B 1 80 ? 35 -1.217 -23.656 1 96.5 80 HIS B C 1
ATOM 5320 O O . HIS B 1 80 ? 34.75 -0.325 -22.844 1 96.5 80 HIS B O 1
ATOM 5326 N N . LEU B 1 81 ? 34.156 -2.141 -24.031 1 96.38 81 LEU B N 1
ATOM 5327 C CA . LEU B 1 81 ? 32.781 -2.129 -23.5 1 96.38 81 LEU B CA 1
ATOM 5328 C C . LEU B 1 81 ? 32.781 -2.418 -22 1 96.38 81 LEU B C 1
ATOM 5330 O O . LEU B 1 81 ? 32.031 -1.816 -21.25 1 96.38 81 LEU B O 1
ATOM 5334 N N . PHE B 1 82 ? 33.656 -3.289 -21.641 1 96.94 82 PHE B N 1
ATOM 5335 C CA . PHE B 1 82 ? 33.812 -3.631 -20.234 1 96.94 82 PHE B CA 1
ATOM 5336 C C . PHE B 1 82 ? 34.219 -2.418 -19.422 1 96.94 82 PHE B C 1
ATOM 5338 O O . PHE B 1 82 ? 33.656 -2.131 -18.359 1 96.94 82 PHE B O 1
ATOM 5345 N N . LEU B 1 83 ? 35.156 -1.699 -19.922 1 96.94 83 LEU B N 1
ATOM 5346 C CA . LEU B 1 83 ? 35.656 -0.531 -19.203 1 96.94 83 LEU B CA 1
ATOM 5347 C C . LEU B 1 83 ? 34.625 0.566 -19.141 1 96.94 83 LEU B C 1
ATOM 5349 O O . LEU B 1 83 ? 34.469 1.246 -18.125 1 96.94 83 LEU B O 1
ATOM 5353 N N . ASP B 1 84 ? 33.938 0.732 -20.234 1 96.44 84 ASP B N 1
ATOM 5354 C CA . ASP B 1 84 ? 32.844 1.7 -20.219 1 96.44 84 ASP B CA 1
ATOM 5355 C C . ASP B 1 84 ? 31.828 1.368 -19.125 1 96.44 84 ASP B C 1
ATOM 5357 O O . ASP B 1 84 ? 31.375 2.258 -18.406 1 96.44 84 ASP B O 1
ATOM 5361 N N . PHE B 1 85 ? 31.531 0.121 -18.984 1 96.75 85 PHE B N 1
ATOM 5362 C CA . PHE B 1 85 ? 30.609 -0.333 -17.953 1 96.75 85 PHE B CA 1
ATOM 5363 C C . PHE B 1 85 ? 31.203 -0.115 -16.562 1 96.75 85 PHE B C 1
ATOM 5365 O O . PHE B 1 85 ? 30.531 0.368 -15.656 1 96.75 85 PHE B O 1
ATOM 5372 N N . ALA B 1 86 ? 32.406 -0.441 -16.438 1 96.69 86 ALA B N 1
ATOM 5373 C CA . ALA B 1 86 ? 33.062 -0.383 -15.141 1 96.69 86 ALA B CA 1
ATOM 5374 C C . ALA B 1 86 ? 33.062 1.039 -14.578 1 96.69 86 ALA B C 1
ATOM 5376 O O . ALA B 1 86 ? 33 1.237 -13.367 1 96.69 86 ALA B O 1
ATOM 5377 N N . TYR B 1 87 ? 33.094 2.049 -15.492 1 96.56 87 TYR B N 1
ATOM 5378 C CA . TYR B 1 87 ? 33.188 3.434 -15.047 1 96.56 87 TYR B CA 1
ATOM 5379 C C . TYR B 1 87 ? 31.828 4.098 -15.023 1 96.56 87 TYR B C 1
ATOM 5381 O O . TYR B 1 87 ? 31.672 5.207 -14.5 1 96.56 87 TYR B O 1
ATOM 5389 N N . SER B 1 88 ? 30.828 3.51 -15.602 1 94.44 88 SER B N 1
ATOM 5390 C CA . SER B 1 88 ? 29.531 4.164 -15.68 1 94.44 88 SER B CA 1
ATOM 5391 C C . SER B 1 88 ? 28.453 3.338 -14.984 1 94.44 88 SER B C 1
ATOM 5393 O O . SER B 1 88 ? 27.438 3.879 -14.547 1 94.44 88 SER B O 1
ATOM 5395 N N . GLY B 1 89 ? 28.719 2.029 -14.945 1 94.44 89 GLY B N 1
ATOM 5396 C CA . GLY B 1 89 ? 27.688 1.135 -14.43 1 94.44 89 GLY B CA 1
ATOM 5397 C C . GLY B 1 89 ? 26.609 0.809 -15.445 1 94.44 89 GLY B C 1
ATOM 5398 O O . GLY B 1 89 ? 25.641 0.128 -15.125 1 94.44 89 GLY B O 1
ATOM 5399 N N . GLU B 1 90 ? 26.797 1.315 -16.641 1 95.56 90 GLU B N 1
ATOM 5400 C CA . GLU B 1 90 ? 25.812 1.106 -17.703 1 95.56 90 GLU B CA 1
ATOM 5401 C C . GLU B 1 90 ? 26.375 0.256 -18.828 1 95.56 90 GLU B C 1
ATOM 5403 O O . GLU B 1 90 ? 27.531 0.422 -19.219 1 95.56 90 GLU B O 1
ATOM 5408 N N . ILE B 1 91 ? 25.641 -0.704 -19.297 1 96.38 91 ILE B N 1
ATOM 5409 C CA . ILE B 1 91 ? 26.062 -1.533 -20.422 1 96.38 91 ILE B CA 1
ATOM 5410 C C . ILE B 1 91 ? 24.938 -1.657 -21.438 1 96.38 91 ILE B C 1
ATOM 5412 O O . ILE B 1 91 ? 23.766 -1.788 -21.062 1 96.38 91 ILE B O 1
ATOM 5416 N N . ASN B 1 92 ? 25.312 -1.467 -22.688 1 96.44 92 ASN B N 1
ATOM 5417 C CA . ASN B 1 92 ? 24.359 -1.627 -23.781 1 96.44 92 ASN B CA 1
ATOM 5418 C C . ASN B 1 92 ? 24.516 -2.986 -24.453 1 96.44 92 ASN B C 1
ATOM 5420 O O . ASN B 1 92 ? 25.5 -3.24 -25.141 1 96.44 92 ASN B O 1
ATOM 5424 N N . ILE B 1 93 ? 23.578 -3.814 -24.328 1 96.75 93 ILE B N 1
ATOM 5425 C CA . ILE B 1 93 ? 23.609 -5.156 -24.906 1 96.75 93 ILE B CA 1
ATOM 5426 C C . ILE B 1 93 ? 22.766 -5.203 -26.172 1 96.75 93 ILE B C 1
ATOM 5428 O O . ILE B 1 93 ? 21.609 -4.75 -26.156 1 96.75 93 ILE B O 1
ATOM 5432 N N . LYS B 1 94 ? 23.375 -5.68 -27.234 1 96.06 94 LYS B N 1
ATOM 5433 C CA . LYS B 1 94 ? 22.75 -5.852 -28.547 1 96.06 94 LYS B CA 1
ATOM 5434 C C . LYS B 1 94 ? 22.875 -7.293 -29.031 1 96.06 94 LYS B C 1
ATOM 5436 O O . LYS B 1 94 ? 23.594 -8.094 -28.422 1 96.06 94 LYS B O 1
ATOM 5441 N N . GLU B 1 95 ? 22.219 -7.609 -30.109 1 93.69 95 GLU B N 1
ATOM 5442 C CA . GLU B 1 95 ? 22.25 -8.953 -30.672 1 93.69 95 GLU B CA 1
ATOM 5443 C C . GLU B 1 95 ? 23.641 -9.305 -31.172 1 93.69 95 GLU B C 1
ATOM 5445 O O . GLU B 1 95 ? 24.078 -10.453 -31.078 1 93.69 95 GLU B O 1
ATOM 5450 N N . ASP B 1 96 ? 24.359 -8.359 -31.625 1 94.06 96 ASP B N 1
ATOM 5451 C CA . ASP B 1 96 ? 25.641 -8.617 -32.281 1 94.06 96 ASP B CA 1
ATOM 5452 C C . ASP B 1 96 ? 26.766 -8.703 -31.25 1 94.06 96 ASP B C 1
ATOM 5454 O O . ASP B 1 96 ? 27.844 -9.203 -31.562 1 94.06 96 ASP B O 1
ATOM 5458 N N . ASN B 1 97 ? 26.484 -8.211 -30.047 1 96 97 ASN B N 1
ATOM 5459 C CA . ASN B 1 97 ? 27.609 -8.219 -29.094 1 96 97 ASN B CA 1
ATOM 5460 C C . ASN B 1 97 ? 27.297 -9.086 -27.875 1 96 97 ASN B C 1
ATOM 5462 O O . ASN B 1 97 ? 28.156 -9.281 -27.016 1 96 97 ASN B O 1
ATOM 5466 N N . VAL B 1 98 ? 26.109 -9.656 -27.75 1 95.75 98 VAL B N 1
ATOM 5467 C CA . VAL B 1 98 ? 25.672 -10.359 -26.547 1 95.75 98 VAL B CA 1
ATOM 5468 C C . VAL B 1 98 ? 26.562 -11.57 -26.297 1 95.75 98 VAL B C 1
ATOM 5470 O O . VAL B 1 98 ? 26.953 -11.844 -25.156 1 95.75 98 VAL B O 1
ATOM 5473 N N . GLU B 1 99 ? 26.938 -12.297 -27.297 1 93.75 99 GLU B N 1
ATOM 5474 C CA . GLU B 1 99 ? 27.766 -13.484 -27.094 1 93.75 99 GLU B CA 1
ATOM 5475 C C . GLU B 1 99 ? 29.172 -13.109 -26.625 1 93.75 99 GLU B C 1
ATOM 5477 O O . GLU B 1 99 ? 29.734 -13.766 -25.734 1 93.75 99 GLU B O 1
ATOM 5482 N N . MET B 1 100 ? 29.703 -12.047 -27.203 1 95.5 100 MET B N 1
ATOM 5483 C CA . MET B 1 100 ? 31.031 -11.555 -26.812 1 95.5 100 MET B CA 1
ATOM 5484 C C . MET B 1 100 ? 31.031 -11.117 -25.344 1 95.5 100 MET B C 1
ATOM 5486 O O . MET B 1 100 ? 31.938 -11.453 -24.594 1 95.5 100 MET B O 1
ATOM 5490 N N . LEU B 1 101 ? 29.984 -10.398 -25 1 96.38 101 LEU B N 1
ATOM 5491 C CA . LEU B 1 101 ? 29.875 -9.898 -23.625 1 96.38 101 LEU B CA 1
ATOM 5492 C C . LEU B 1 101 ? 29.656 -11.047 -22.656 1 96.38 101 LEU B C 1
ATOM 5494 O O . LEU B 1 101 ? 30.156 -11.016 -21.531 1 96.38 101 LEU B O 1
ATOM 5498 N N . PHE B 1 102 ? 28.891 -12.016 -23.141 1 95.88 102 PHE B N 1
ATOM 5499 C CA . PHE B 1 102 ? 28.641 -13.195 -22.312 1 95.88 102 PHE B CA 1
ATOM 5500 C C . PHE B 1 102 ? 29.938 -13.93 -22.016 1 95.88 102 PHE B C 1
ATOM 5502 O O . PHE B 1 102 ? 30.203 -14.312 -20.875 1 95.88 102 PHE B O 1
ATOM 5509 N N . GLN B 1 103 ? 30.766 -14.062 -23 1 94.69 103 GLN B N 1
ATOM 5510 C CA . GLN B 1 103 ? 32.094 -14.688 -22.844 1 94.69 103 GLN B CA 1
ATOM 5511 C C . GLN B 1 103 ? 32.969 -13.875 -21.906 1 94.69 103 GLN B C 1
ATOM 5513 O O . GLN B 1 103 ? 33.594 -14.438 -21.016 1 94.69 103 GLN B O 1
ATOM 5518 N N . LEU B 1 104 ? 32.969 -12.617 -22.156 1 96.06 104 LEU B N 1
ATOM 5519 C CA . LEU B 1 104 ? 33.781 -11.727 -21.344 1 96.06 104 LEU B CA 1
ATOM 5520 C C . LEU B 1 104 ? 33.406 -11.812 -19.875 1 96.06 104 LEU B C 1
ATOM 5522 O O . LEU B 1 104 ? 34.25 -11.938 -19 1 96.06 104 LEU B O 1
ATOM 5526 N N . SER B 1 105 ? 32.062 -11.711 -19.672 1 96.31 105 SER B N 1
ATOM 5527 C CA . SER B 1 105 ? 31.578 -11.68 -18.297 1 96.31 105 SER B CA 1
ATOM 5528 C C . SER B 1 105 ? 31.875 -12.992 -17.578 1 96.31 105 SER B C 1
ATOM 5530 O O . SER B 1 105 ? 32.188 -12.992 -16.375 1 96.31 105 SER B O 1
ATOM 5532 N N . SER B 1 106 ? 31.766 -14.109 -18.297 1 95.12 106 SER B N 1
ATOM 5533 C CA . SER B 1 106 ? 32.125 -15.398 -17.719 1 95.12 106 SER B CA 1
ATOM 5534 C C . SER B 1 106 ? 33.625 -15.477 -17.406 1 95.12 106 SER B C 1
ATOM 5536 O O . SER B 1 106 ? 34 -15.914 -16.312 1 95.12 106 SER B O 1
ATOM 5538 N N . TYR B 1 107 ? 34.5 -14.922 -18.312 1 94.94 107 TYR B N 1
ATOM 5539 C CA . TYR B 1 107 ? 35.938 -14.977 -18.188 1 94.94 107 TYR B CA 1
ATOM 5540 C C . TYR B 1 107 ? 36.406 -14.078 -17.047 1 94.94 107 TYR B C 1
ATOM 5542 O O . TYR B 1 107 ? 37.188 -14.5 -16.188 1 94.94 107 TYR B O 1
ATOM 5550 N N . LEU B 1 108 ? 36 -12.836 -17.062 1 95.75 108 LEU B N 1
ATOM 5551 C CA . LEU B 1 108 ? 36.438 -11.859 -16.062 1 95.75 108 LEU B CA 1
ATOM 5552 C C . LEU B 1 108 ? 35.594 -11.984 -14.781 1 95.75 108 LEU B C 1
ATOM 5554 O O . LEU B 1 108 ? 35.875 -11.289 -13.797 1 95.75 108 LEU B O 1
ATOM 5558 N N . GLN B 1 109 ? 34.562 -12.852 -14.82 1 95.06 109 GLN B N 1
ATOM 5559 C CA . GLN B 1 109 ? 33.688 -13.102 -13.672 1 95.06 109 GLN B CA 1
ATOM 5560 C C . GLN B 1 109 ? 33 -11.82 -13.211 1 95.06 109 GLN B C 1
ATOM 5562 O O . GLN B 1 109 ? 33.125 -11.422 -12.055 1 95.06 109 GLN B O 1
ATOM 5567 N N . VAL B 1 110 ? 32.219 -11.234 -14.078 1 96.62 110 VAL B N 1
ATOM 5568 C CA . VAL B 1 110 ? 31.406 -10.055 -13.828 1 96.62 110 VAL B CA 1
ATOM 5569 C C . VAL B 1 110 ? 29.938 -10.461 -13.766 1 96.62 110 VAL B C 1
ATOM 5571 O O . VAL B 1 110 ? 29.25 -10.531 -14.789 1 96.62 110 VAL B O 1
ATOM 5574 N N . ASP B 1 111 ? 29.453 -10.633 -12.633 1 94.5 111 ASP B N 1
ATOM 5575 C CA . ASP B 1 111 ? 28.141 -11.234 -12.398 1 94.5 111 ASP B CA 1
ATOM 5576 C C . ASP B 1 111 ? 27.031 -10.391 -13.016 1 94.5 111 ASP B C 1
ATOM 5578 O O . ASP B 1 111 ? 26.094 -10.93 -13.617 1 94.5 111 ASP B O 1
ATOM 5582 N N . PHE B 1 112 ? 27.109 -9.109 -12.891 1 95.25 112 PHE B N 1
ATOM 5583 C CA . PHE B 1 112 ? 26.047 -8.242 -13.383 1 95.25 112 PHE B CA 1
ATOM 5584 C C . PHE B 1 112 ? 25.891 -8.375 -14.891 1 95.25 112 PHE B C 1
ATOM 5586 O O . PHE B 1 112 ? 24.766 -8.508 -15.398 1 95.25 112 PHE B O 1
ATOM 5593 N N . ILE B 1 113 ? 26.984 -8.289 -15.602 1 96.56 113 ILE B N 1
ATOM 5594 C CA . ILE B 1 113 ? 26.922 -8.391 -17.047 1 96.56 113 ILE B CA 1
ATOM 5595 C C . ILE B 1 113 ? 26.438 -9.781 -17.453 1 96.56 113 ILE B C 1
ATOM 5597 O O . ILE B 1 113 ? 25.641 -9.922 -18.391 1 96.56 113 ILE B O 1
ATOM 5601 N N . LEU B 1 114 ? 26.953 -10.812 -16.75 1 96.25 114 LEU B N 1
ATOM 5602 C CA . LEU B 1 114 ? 26.516 -12.18 -17.031 1 96.25 114 LEU B CA 1
ATOM 5603 C C . LEU B 1 114 ? 25 -12.305 -16.891 1 96.25 114 LEU B C 1
ATOM 5605 O O . LEU B 1 114 ? 24.344 -12.867 -17.766 1 96.25 114 LEU B O 1
ATOM 5609 N N . ARG B 1 115 ? 24.484 -11.758 -15.875 1 95.94 115 ARG B N 1
ATOM 5610 C CA . ARG B 1 115 ? 23.047 -11.82 -15.641 1 95.94 115 ARG B CA 1
ATOM 5611 C C . ARG B 1 115 ? 22.281 -10.992 -16.688 1 95.94 115 ARG B C 1
ATOM 5613 O O . ARG B 1 115 ? 21.234 -11.422 -17.172 1 95.94 115 ARG B O 1
ATOM 5620 N N . SER B 1 116 ? 22.828 -9.844 -16.938 1 96.62 116 SER B N 1
ATOM 5621 C CA . SER B 1 116 ? 22.172 -8.977 -17.922 1 96.62 116 SER B CA 1
ATOM 5622 C C . SER B 1 116 ? 22.141 -9.641 -19.297 1 96.62 116 SER B C 1
ATOM 5624 O O . SER B 1 116 ? 21.156 -9.539 -20.031 1 96.62 116 SER B O 1
ATOM 5626 N N . CYS B 1 117 ? 23.234 -10.281 -19.688 1 96.25 117 CYS B N 1
ATOM 5627 C CA . CYS B 1 117 ? 23.281 -11.016 -20.953 1 96.25 117 CYS B CA 1
ATOM 5628 C C . CYS B 1 117 ? 22.281 -12.164 -20.938 1 96.25 117 CYS B C 1
ATOM 5630 O O . CYS B 1 117 ? 21.594 -12.398 -21.938 1 96.25 117 CYS B O 1
ATOM 5632 N N . SER B 1 118 ? 22.234 -12.883 -19.859 1 96.56 118 SER B N 1
ATOM 5633 C CA . SER B 1 118 ? 21.25 -13.961 -19.719 1 96.56 118 SER B CA 1
ATOM 5634 C C . SER B 1 118 ? 19.828 -13.445 -19.922 1 96.56 118 SER B C 1
ATOM 5636 O O . SER B 1 118 ? 19.062 -14.023 -20.703 1 96.56 118 SER B O 1
ATOM 5638 N N . ASP B 1 119 ? 19.531 -12.375 -19.25 1 96.38 119 ASP B N 1
ATOM 5639 C CA . ASP B 1 119 ? 18.203 -11.789 -19.359 1 96.38 119 ASP B CA 1
ATOM 5640 C C . ASP B 1 119 ? 17.906 -11.391 -20.812 1 96.38 119 ASP B C 1
ATOM 5642 O O . ASP B 1 119 ? 16.781 -11.547 -21.281 1 96.38 119 ASP B O 1
ATOM 5646 N N . PHE B 1 120 ? 18.891 -10.797 -21.469 1 96.88 120 PHE B N 1
ATOM 5647 C CA . PHE B 1 120 ? 18.734 -10.398 -22.859 1 96.88 120 PHE B CA 1
ATOM 5648 C C . PHE B 1 120 ? 18.438 -11.609 -23.734 1 96.88 120 PHE B C 1
ATOM 5650 O O . PHE B 1 120 ? 17.516 -11.578 -24.562 1 96.88 120 PHE B O 1
ATOM 5657 N N . LEU B 1 121 ? 19.203 -12.633 -23.578 1 95.88 121 LEU B N 1
ATOM 5658 C CA . LEU B 1 121 ? 19.062 -13.836 -24.391 1 95.88 121 LEU B CA 1
ATOM 5659 C C . LEU B 1 121 ? 17.719 -14.516 -24.109 1 95.88 121 LEU B C 1
ATOM 5661 O O . LEU B 1 121 ? 17.109 -15.094 -25.016 1 95.88 121 LEU B O 1
ATOM 5665 N N . ILE B 1 122 ? 17.234 -14.516 -22.906 1 96.31 122 ILE B N 1
ATOM 5666 C CA . ILE B 1 122 ? 15.938 -15.086 -22.531 1 96.31 122 ILE B CA 1
ATOM 5667 C C . ILE B 1 122 ? 14.828 -14.422 -23.359 1 96.31 122 ILE B C 1
ATOM 5669 O O . ILE B 1 122 ? 13.891 -15.086 -23.797 1 96.31 122 ILE B O 1
ATOM 5673 N N . LYS B 1 123 ? 14.977 -13.109 -23.625 1 95.06 123 LYS B N 1
ATOM 5674 C CA . LYS B 1 123 ? 13.984 -12.383 -24.422 1 95.06 123 LYS B CA 1
ATOM 5675 C C . L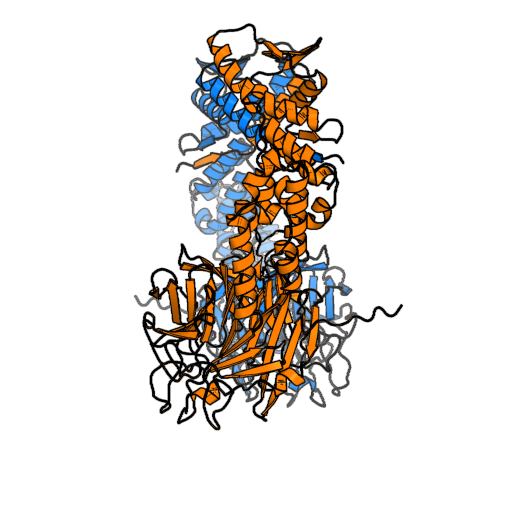YS B 1 123 ? 14.023 -12.805 -25.875 1 95.06 123 LYS B C 1
ATOM 5677 O O . LYS B 1 123 ? 13.062 -12.578 -26.625 1 95.06 123 LYS B O 1
ATOM 5682 N N . THR B 1 124 ? 15.094 -13.414 -26.344 1 94.38 124 THR B N 1
ATOM 5683 C CA . THR B 1 124 ? 15.25 -13.797 -27.75 1 94.38 124 THR B CA 1
ATOM 5684 C C . THR B 1 124 ? 14.898 -15.266 -27.953 1 94.38 124 THR B C 1
ATOM 5686 O O . THR B 1 124 ? 15.086 -15.805 -29.047 1 94.38 124 THR B O 1
ATOM 5689 N N . LEU B 1 125 ? 14.422 -15.914 -27 1 94.81 125 LEU B N 1
ATOM 5690 C CA . LEU B 1 125 ? 14.172 -17.344 -27.047 1 94.81 125 LEU B CA 1
ATOM 5691 C C . LEU B 1 125 ? 13.133 -17.688 -28.125 1 94.81 125 LEU B C 1
ATOM 5693 O O . LEU B 1 125 ? 12.086 -17.047 -28.188 1 94.81 125 LEU B O 1
ATOM 5697 N N . GLN B 1 126 ? 13.484 -18.578 -28.969 1 94.81 126 GLN B N 1
ATOM 5698 C CA . GLN B 1 126 ? 12.625 -19.156 -30 1 94.81 126 GLN B CA 1
ATOM 5699 C C . GLN B 1 126 ? 12.828 -20.672 -30.094 1 94.81 126 GLN B C 1
ATOM 5701 O O . GLN B 1 126 ? 13.797 -21.203 -29.547 1 94.81 126 GLN B O 1
ATOM 5706 N N . LEU B 1 127 ? 11.984 -21.344 -30.797 1 94.75 127 LEU B N 1
ATOM 5707 C CA . LEU B 1 127 ? 12.07 -22.797 -30.938 1 94.75 127 LEU B CA 1
ATOM 5708 C C . LEU B 1 127 ? 13.344 -23.203 -31.656 1 94.75 127 LEU B C 1
ATOM 5710 O O . LEU B 1 127 ? 13.953 -24.219 -31.344 1 94.75 127 LEU B O 1
ATOM 5714 N N . THR B 1 128 ? 13.867 -22.328 -32.531 1 92.88 128 THR B N 1
ATOM 5715 C CA . THR B 1 128 ? 14.984 -22.656 -33.375 1 92.88 128 THR B CA 1
ATOM 5716 C C . THR B 1 128 ? 16.312 -22.469 -32.656 1 92.88 128 THR B C 1
ATOM 5718 O O . THR B 1 128 ? 17.328 -23.031 -33.062 1 92.88 128 THR B O 1
ATOM 5721 N N . ASN B 1 129 ? 16.281 -21.656 -31.625 1 94 129 ASN B N 1
ATOM 5722 C CA . ASN B 1 129 ? 17.578 -21.359 -31.031 1 94 129 ASN B CA 1
ATOM 5723 C C . ASN B 1 129 ? 17.641 -21.828 -29.578 1 94 129 ASN B C 1
ATOM 5725 O O . ASN B 1 129 ? 18.641 -21.641 -28.891 1 94 129 ASN B O 1
ATOM 5729 N N . CYS B 1 130 ? 16.578 -22.438 -29.016 1 95 130 CYS B N 1
ATOM 5730 C CA . CYS B 1 130 ? 16.484 -22.781 -27.609 1 95 130 CYS B CA 1
ATOM 5731 C C . CYS B 1 130 ? 17.562 -23.781 -27.219 1 95 130 CYS B C 1
ATOM 5733 O O . CYS B 1 130 ? 18.156 -23.672 -26.141 1 95 130 CYS B O 1
ATOM 5735 N N . LEU B 1 131 ? 17.844 -24.75 -28.062 1 94.88 131 LEU B N 1
ATOM 5736 C CA . LEU B 1 131 ? 18.875 -25.719 -27.75 1 94.88 131 LEU B CA 1
ATOM 5737 C C . LEU B 1 131 ? 20.266 -25.078 -27.75 1 94.88 131 LEU B C 1
ATOM 5739 O O . LEU B 1 131 ? 21.109 -25.406 -26.906 1 94.88 131 LEU B O 1
ATOM 5743 N N . HIS B 1 132 ? 20.516 -24.219 -28.703 1 94.31 132 HIS B N 1
ATOM 5744 C CA . HIS B 1 132 ? 21.766 -23.484 -28.75 1 94.31 132 HIS B CA 1
ATOM 5745 C C . HIS B 1 132 ? 21.984 -22.656 -27.484 1 94.31 132 HIS B C 1
ATOM 5747 O O . HIS B 1 132 ? 23.078 -22.656 -26.922 1 94.31 132 HIS B O 1
ATOM 5753 N N . LEU B 1 133 ? 20.938 -21.984 -27.094 1 95.5 133 LEU B N 1
ATOM 5754 C CA . LEU B 1 133 ? 21.016 -21.156 -25.906 1 95.5 133 LEU B CA 1
ATOM 5755 C C . LEU B 1 133 ? 21.234 -22.016 -24.656 1 95.5 133 LEU B C 1
ATOM 5757 O O . LEU B 1 133 ? 21.922 -21.609 -23.734 1 95.5 133 LEU B O 1
ATOM 5761 N N . LEU B 1 134 ? 20.641 -23.203 -24.672 1 94.88 134 LEU B N 1
ATOM 5762 C CA . LEU B 1 134 ? 20.875 -24.125 -23.578 1 94.88 134 LEU B CA 1
ATOM 5763 C C . LEU B 1 134 ? 22.344 -24.547 -23.5 1 94.88 134 LEU B C 1
ATOM 5765 O O . LEU B 1 134 ? 22.922 -24.609 -22.422 1 94.88 134 LEU B O 1
ATOM 5769 N N . THR B 1 135 ? 22.969 -24.75 -24.609 1 93 135 THR B N 1
ATOM 5770 C CA . THR B 1 135 ? 24.375 -25.094 -24.672 1 93 135 THR B CA 1
ATOM 5771 C C . THR B 1 135 ? 25.25 -23.922 -24.219 1 93 135 THR B C 1
ATOM 5773 O O . THR B 1 135 ? 26.203 -24.125 -23.469 1 93 135 THR B O 1
ATOM 5776 N N . MET B 1 136 ? 24.875 -22.812 -24.641 1 93.5 136 MET B N 1
ATOM 5777 C CA . MET B 1 136 ? 25.594 -21.609 -24.234 1 93.5 136 MET B CA 1
ATOM 5778 C C . MET B 1 136 ? 25.547 -21.422 -22.719 1 93.5 136 MET B C 1
ATOM 5780 O O . MET B 1 136 ? 26.547 -21.062 -22.094 1 93.5 136 MET B O 1
ATOM 5784 N N . ALA B 1 137 ? 24.344 -21.609 -22.203 1 94.62 137 ALA B N 1
ATOM 5785 C CA . ALA B 1 137 ? 24.156 -21.469 -20.75 1 94.62 137 ALA B CA 1
ATOM 5786 C C . ALA B 1 137 ? 25.062 -22.422 -19.984 1 94.62 137 ALA B C 1
ATOM 5788 O O . ALA B 1 137 ? 25.641 -22.047 -18.969 1 94.62 137 ALA B O 1
ATOM 5789 N N . GLU B 1 138 ? 25.219 -23.609 -20.531 1 92.06 138 GLU B N 1
ATOM 5790 C CA . GLU B 1 138 ? 26.078 -24.609 -19.891 1 92.06 138 GLU B CA 1
ATOM 5791 C C . GLU B 1 138 ? 27.547 -24.234 -20.047 1 92.06 138 GLU B C 1
ATOM 5793 O O . GLU B 1 138 ? 28.312 -24.328 -19.078 1 92.06 138 GLU B O 1
ATOM 5798 N N . ASP B 1 139 ? 28 -23.734 -21.172 1 92.81 139 ASP B N 1
ATOM 5799 C CA . ASP B 1 139 ? 29.391 -23.391 -21.453 1 92.81 139 ASP B CA 1
ATOM 5800 C C . ASP B 1 139 ? 29.859 -22.234 -20.594 1 92.81 139 ASP B C 1
ATOM 5802 O O . ASP B 1 139 ? 30.984 -22.25 -20.094 1 92.81 139 ASP B O 1
ATOM 5806 N N . TYR B 1 140 ? 28.969 -21.312 -20.484 1 93.12 140 TYR B N 1
ATOM 5807 C CA . TYR B 1 140 ? 29.375 -20.109 -19.781 1 93.12 140 TYR B CA 1
ATOM 5808 C C . TYR B 1 140 ? 28.875 -20.109 -18.344 1 93.12 140 TYR B C 1
ATOM 5810 O O . TYR B 1 140 ? 29.078 -19.141 -17.609 1 93.12 140 TYR B O 1
ATOM 5818 N N . GLY B 1 141 ? 28.125 -21.172 -17.984 1 91.75 141 GLY B N 1
ATOM 5819 C CA . GLY B 1 141 ? 27.75 -21.406 -16.609 1 91.75 141 GLY B CA 1
ATOM 5820 C C . GLY B 1 141 ? 26.641 -20.5 -16.125 1 91.75 141 GLY B C 1
ATOM 5821 O O . GLY B 1 141 ? 26.688 -19.984 -15.008 1 91.75 141 GLY B O 1
ATOM 5822 N N . SER B 1 142 ? 25.656 -20.156 -16.906 1 95.12 142 SER B N 1
ATOM 5823 C CA . SER B 1 142 ? 24.531 -19.344 -16.516 1 95.12 142 SER B CA 1
ATOM 5824 C C . SER B 1 142 ? 23.328 -20.188 -16.141 1 95.12 142 SER B C 1
ATOM 5826 O O . SER B 1 142 ? 22.578 -20.641 -17.016 1 95.12 142 SER B O 1
ATOM 5828 N N . SER B 1 143 ? 23.125 -20.438 -14.906 1 94.75 143 SER B N 1
ATOM 5829 C CA . SER B 1 143 ? 21.984 -21.219 -14.438 1 94.75 143 SER B CA 1
ATOM 5830 C C . SER B 1 143 ? 20.672 -20.516 -14.734 1 94.75 143 SER B C 1
ATOM 5832 O O . SER B 1 143 ? 19.656 -21.156 -15 1 94.75 143 SER B O 1
ATOM 5834 N N . HIS B 1 144 ? 20.812 -19.203 -14.719 1 95.44 144 HIS B N 1
ATOM 5835 C CA . HIS B 1 144 ? 19.625 -18.391 -15.008 1 95.44 144 HIS B CA 1
ATOM 5836 C C . HIS B 1 144 ? 19.125 -18.625 -16.422 1 95.44 144 HIS B C 1
ATOM 5838 O O . HIS B 1 144 ? 17.938 -18.875 -16.641 1 95.44 144 HIS B O 1
ATOM 5844 N N . LEU B 1 145 ? 19.969 -18.547 -17.328 1 96.06 145 LEU B N 1
ATOM 5845 C CA . LEU B 1 145 ? 19.609 -18.797 -18.719 1 96.06 145 LEU B CA 1
ATOM 5846 C C . LEU B 1 145 ? 19.188 -20.234 -18.938 1 96.06 145 LEU B C 1
ATOM 5848 O O . LEU B 1 145 ? 18.234 -20.516 -19.672 1 96.06 145 LEU B O 1
ATOM 5852 N N . GLN B 1 146 ? 19.844 -21.156 -18.312 1 95.31 146 GLN B N 1
ATOM 5853 C CA . GLN B 1 146 ? 19.516 -22.578 -18.438 1 95.31 146 GLN B CA 1
ATOM 5854 C C . GLN B 1 146 ? 18.094 -22.859 -17.953 1 95.31 146 GLN B C 1
ATOM 5856 O O . GLN B 1 146 ? 17.344 -23.547 -18.641 1 95.31 146 GLN B O 1
ATOM 5861 N N . LYS B 1 147 ? 17.766 -22.391 -16.859 1 95.38 147 LYS B N 1
ATOM 5862 C CA . LYS B 1 147 ? 16.438 -22.594 -16.297 1 95.38 147 LYS B CA 1
ATOM 5863 C C . LYS B 1 147 ? 15.352 -22.047 -17.203 1 95.38 147 LYS B C 1
ATOM 5865 O O . LYS B 1 147 ? 14.383 -22.75 -17.516 1 95.38 147 LYS B O 1
ATOM 5870 N N . HIS B 1 148 ? 15.516 -20.844 -17.656 1 95.94 148 HIS B N 1
ATOM 5871 C CA . HIS B 1 148 ? 14.5 -20.219 -18.484 1 95.94 148 HIS B CA 1
ATOM 5872 C C . HIS B 1 148 ? 14.398 -20.906 -19.844 1 95.94 148 HIS B C 1
ATOM 5874 O O . HIS B 1 148 ? 13.312 -21 -20.422 1 95.94 148 HIS B O 1
ATOM 5880 N N . ALA B 1 149 ? 15.516 -21.281 -20.375 1 95.75 149 ALA B N 1
ATOM 5881 C CA . ALA B 1 149 ? 15.5 -22.031 -21.625 1 95.75 149 ALA B CA 1
ATOM 5882 C C . ALA B 1 149 ? 14.758 -23.359 -21.453 1 95.75 149 ALA B C 1
ATOM 5884 O O . ALA B 1 149 ? 13.969 -23.75 -22.328 1 95.75 149 ALA B O 1
ATOM 5885 N N . THR B 1 150 ? 14.969 -24.016 -20.422 1 95 150 THR B N 1
ATOM 5886 C CA . THR B 1 150 ? 14.266 -25.266 -20.141 1 95 150 THR B CA 1
ATOM 5887 C C . THR B 1 150 ? 12.773 -25.031 -19.984 1 95 150 THR B C 1
ATOM 5889 O O . THR B 1 150 ? 11.953 -25.766 -20.516 1 95 150 THR B O 1
ATOM 5892 N N . ASP B 1 151 ? 12.453 -24.047 -19.219 1 95.62 151 ASP B N 1
ATOM 5893 C CA . ASP B 1 151 ? 11.047 -23.688 -19.031 1 95.62 151 ASP B CA 1
ATOM 5894 C C . ASP B 1 151 ? 10.383 -23.375 -20.375 1 95.62 151 ASP B C 1
ATOM 5896 O O . ASP B 1 151 ? 9.219 -23.719 -20.594 1 95.62 151 ASP B O 1
ATOM 5900 N N . PHE B 1 152 ? 11.141 -22.688 -21.172 1 96.31 152 PHE B N 1
ATOM 5901 C CA . PHE B 1 152 ? 10.625 -22.359 -22.5 1 96.31 152 PHE B CA 1
ATOM 5902 C C . PHE B 1 152 ? 10.32 -23.625 -23.281 1 96.31 152 PHE B C 1
ATOM 5904 O O . PHE B 1 152 ? 9.266 -23.734 -23.922 1 96.31 152 PHE B O 1
ATOM 5911 N N . ILE B 1 153 ? 11.18 -24.531 -23.25 1 95.12 153 ILE B N 1
ATOM 5912 C CA . ILE B 1 153 ? 10.977 -25.812 -23.922 1 95.12 153 ILE B CA 1
ATOM 5913 C C . ILE B 1 153 ? 9.75 -26.516 -23.344 1 95.12 153 ILE B C 1
ATOM 5915 O O . ILE B 1 153 ? 8.922 -27.047 -24.094 1 95.12 153 ILE B O 1
ATOM 5919 N N . LEU B 1 154 ? 9.594 -26.469 -22.078 1 95 154 LEU B N 1
ATOM 5920 C CA . LEU B 1 154 ? 8.461 -27.078 -21.375 1 95 154 LEU B CA 1
ATOM 5921 C C . LEU B 1 154 ? 7.145 -26.484 -21.859 1 95 154 LEU B C 1
ATOM 5923 O O . LEU B 1 154 ? 6.199 -27.203 -22.172 1 95 154 LEU B O 1
ATOM 5927 N N . GLN B 1 155 ? 7.113 -25.266 -22.016 1 95.19 155 GLN B N 1
ATOM 5928 C CA . GLN B 1 155 ? 5.887 -24.547 -22.359 1 95.19 155 GLN B CA 1
ATOM 5929 C C . GLN B 1 155 ? 5.551 -24.719 -23.844 1 95.19 155 GLN B C 1
ATOM 5931 O O . GLN B 1 155 ? 4.398 -24.562 -24.234 1 95.19 155 GLN B O 1
ATOM 5936 N N . ASN B 1 156 ? 6.578 -25.016 -24.656 1 96.25 156 ASN B N 1
ATOM 5937 C CA . ASN B 1 156 ? 6.375 -25.188 -26.094 1 96.25 156 ASN B CA 1
ATOM 5938 C C . ASN B 1 156 ? 6.746 -26.594 -26.547 1 96.25 156 ASN B C 1
ATOM 5940 O O . ASN B 1 156 ? 7.207 -26.781 -27.688 1 96.25 156 ASN B O 1
ATOM 5944 N N . PHE B 1 157 ? 6.621 -27.453 -25.703 1 96.5 157 PHE B N 1
ATOM 5945 C CA . PHE B 1 157 ? 7.113 -28.797 -25.969 1 96.5 157 PHE B CA 1
ATOM 5946 C C . PHE B 1 157 ? 6.418 -29.406 -27.188 1 96.5 157 PHE B C 1
ATOM 5948 O O . PHE B 1 157 ? 7.055 -30.062 -28 1 96.5 157 PHE B O 1
ATOM 5955 N N . HIS B 1 158 ? 5.117 -29.203 -27.281 1 95.56 158 HIS B N 1
ATOM 5956 C CA . HIS B 1 158 ? 4.383 -29.766 -28.406 1 95.56 158 HIS B CA 1
ATOM 5957 C C . HIS B 1 158 ? 4.945 -29.297 -29.734 1 95.56 158 HIS B C 1
ATOM 5959 O O . HIS B 1 158 ? 5.242 -30.109 -30.609 1 95.56 158 HIS B O 1
ATOM 5965 N N . ALA B 1 159 ? 5.098 -28.031 -29.875 1 96 159 ALA B N 1
ATOM 5966 C CA . ALA B 1 159 ? 5.672 -27.469 -31.094 1 96 159 ALA B CA 1
ATOM 5967 C C . ALA B 1 159 ? 7.129 -27.875 -31.25 1 96 159 ALA B C 1
ATOM 5969 O O . ALA B 1 159 ? 7.559 -28.219 -32.375 1 96 159 ALA B O 1
ATOM 5970 N N . PHE B 1 160 ? 7.859 -27.844 -30.203 1 95.81 160 PHE B N 1
ATOM 5971 C CA . PHE B 1 160 ? 9.273 -28.188 -30.219 1 95.81 160 PHE B CA 1
ATOM 5972 C C . PHE B 1 160 ? 9.484 -29.625 -30.641 1 95.81 160 PHE B C 1
ATOM 5974 O O . PHE B 1 160 ? 10.422 -29.938 -31.375 1 95.81 160 PHE B O 1
ATOM 5981 N N . SER B 1 161 ? 8.633 -30.562 -30.203 1 94.75 161 SER B N 1
ATOM 5982 C CA . SER B 1 161 ? 8.766 -31.984 -30.5 1 94.75 161 SER B CA 1
ATOM 5983 C C . SER B 1 161 ? 8.602 -32.25 -32 1 94.75 161 SER B C 1
ATOM 5985 O O . SER B 1 161 ? 9.031 -33.312 -32.5 1 94.75 161 SER B O 1
ATOM 5987 N N . SER B 1 162 ? 7.973 -31.359 -32.656 1 92.44 162 SER B N 1
ATOM 5988 C CA . SER B 1 162 ? 7.762 -31.531 -34.094 1 92.44 162 SER B CA 1
ATOM 5989 C C . SER B 1 162 ? 8.922 -30.953 -34.906 1 92.44 162 SER B C 1
ATOM 5991 O O . SER B 1 162 ? 9.008 -31.156 -36.125 1 92.44 162 SER B O 1
ATOM 5993 N N . GLU B 1 163 ? 9.766 -30.25 -34.25 1 92.5 163 GLU B N 1
ATOM 5994 C CA . GLU B 1 163 ? 10.93 -29.672 -34.906 1 92.5 163 GLU B CA 1
ATOM 5995 C C . GLU B 1 163 ? 12.023 -30.703 -35.125 1 92.5 163 GLU B C 1
ATOM 5997 O O . GLU B 1 163 ? 12.18 -31.625 -34.344 1 92.5 163 GLU B O 1
ATOM 6002 N N . PRO B 1 164 ? 12.852 -30.5 -36.156 1 91.5 164 PRO B N 1
ATOM 6003 C CA . PRO B 1 164 ? 13.945 -31.438 -36.438 1 91.5 164 PRO B CA 1
ATOM 6004 C C . PRO B 1 164 ? 15.008 -31.453 -35.344 1 91.5 164 PRO B C 1
ATOM 6006 O O . PRO B 1 164 ? 15.609 -32.5 -35.062 1 91.5 164 PRO B O 1
ATOM 6009 N N . ASP B 1 165 ? 15.094 -30.328 -34.719 1 91.38 165 ASP B N 1
ATOM 6010 C CA . ASP B 1 165 ? 16.125 -30.188 -33.719 1 91.38 165 ASP B CA 1
ATOM 6011 C C . ASP B 1 165 ? 15.773 -30.969 -32.438 1 91.38 165 ASP B C 1
ATOM 6013 O O . ASP B 1 165 ? 16.625 -31.156 -31.562 1 91.38 165 ASP B O 1
ATOM 6017 N N . PHE B 1 166 ? 14.594 -31.469 -32.375 1 94.62 166 PHE B N 1
ATOM 6018 C CA . PHE B 1 166 ? 14.117 -32.156 -31.203 1 94.62 166 PHE B CA 1
ATOM 6019 C C . PHE B 1 166 ? 14.992 -33.375 -30.906 1 94.62 166 PHE B C 1
ATOM 6021 O O . PHE B 1 166 ? 15.234 -33.719 -29.75 1 94.62 166 PHE B O 1
ATOM 6028 N N . ILE B 1 167 ? 15.492 -33.969 -31.938 1 94.69 167 ILE B N 1
ATOM 6029 C CA . ILE B 1 167 ? 16.25 -35.219 -31.797 1 94.69 167 ILE B CA 1
ATOM 6030 C C . ILE B 1 167 ? 17.547 -34.938 -31.047 1 94.69 167 ILE B C 1
ATOM 6032 O O . ILE B 1 167 ? 18.141 -35.875 -30.469 1 94.69 167 ILE B O 1
ATOM 6036 N N . ASP B 1 168 ? 17.984 -33.719 -31.047 1 94.06 168 ASP B N 1
ATOM 6037 C CA . ASP B 1 168 ? 19.266 -33.375 -30.438 1 94.06 168 ASP B CA 1
ATOM 6038 C C . ASP B 1 168 ? 19.078 -33 -28.953 1 94.06 168 ASP B C 1
ATOM 6040 O O . ASP B 1 168 ? 20.062 -32.656 -28.281 1 94.06 168 ASP B O 1
ATOM 6044 N N . ILE B 1 169 ? 17.859 -33.125 -28.438 1 94.94 169 ILE B N 1
ATOM 6045 C CA . ILE B 1 169 ? 17.625 -32.75 -27.047 1 94.94 169 ILE B CA 1
ATOM 6046 C C . ILE B 1 169 ? 18.359 -33.719 -26.125 1 94.94 169 ILE B C 1
ATOM 6048 O O . ILE B 1 169 ? 18.312 -34.938 -26.328 1 94.94 169 ILE B O 1
ATOM 6052 N N . PRO B 1 170 ? 19.141 -33.156 -25.203 1 92.56 170 PRO B N 1
ATOM 6053 C CA . PRO B 1 170 ? 19.812 -34.031 -24.25 1 92.56 170 PRO B CA 1
ATOM 6054 C C . PRO B 1 170 ? 18.844 -34.844 -23.375 1 92.56 170 PRO B C 1
ATOM 6056 O O . PRO B 1 170 ? 17.75 -34.344 -23.078 1 92.56 170 PRO B O 1
ATOM 6059 N N . ASP B 1 171 ? 19.281 -36.062 -23 1 93.69 171 ASP B N 1
ATOM 6060 C CA . ASP B 1 171 ? 18.438 -36.969 -22.234 1 93.69 171 ASP B CA 1
ATOM 6061 C C . ASP B 1 171 ? 18.016 -36.344 -20.906 1 93.69 171 ASP B C 1
ATOM 6063 O O . ASP B 1 171 ? 16.859 -36.469 -20.484 1 93.69 171 ASP B O 1
ATOM 6067 N N . GLN B 1 172 ? 18.938 -35.594 -20.328 1 92.19 172 GLN B N 1
ATOM 6068 C CA . GLN B 1 172 ? 18.656 -35 -19.031 1 92.19 172 GLN B CA 1
ATOM 6069 C C . GLN B 1 172 ? 17.547 -33.969 -19.125 1 92.19 172 GLN B C 1
ATOM 6071 O O . GLN B 1 172 ? 16.672 -33.875 -18.266 1 92.19 172 GLN B O 1
ATOM 6076 N N . ILE B 1 173 ? 17.594 -33.188 -20.172 1 93.5 173 ILE B N 1
ATOM 6077 C CA . ILE B 1 173 ? 16.594 -32.156 -20.375 1 93.5 173 ILE B CA 1
ATOM 6078 C C . ILE B 1 173 ? 15.25 -32.781 -20.719 1 93.5 173 ILE B C 1
ATOM 6080 O O . ILE B 1 173 ? 14.203 -32.344 -20.219 1 93.5 173 ILE B O 1
ATOM 6084 N N . LEU B 1 174 ? 15.227 -33.781 -21.516 1 95.69 174 LEU B N 1
ATOM 6085 C CA . LEU B 1 174 ? 14.008 -34.531 -21.859 1 95.69 174 LEU B CA 1
ATOM 6086 C C . LEU B 1 174 ? 13.359 -35.094 -20.609 1 95.69 174 LEU B C 1
ATOM 6088 O O . LEU B 1 174 ? 12.148 -35 -20.422 1 95.69 174 LEU B O 1
ATOM 6092 N N . GLU B 1 175 ? 14.156 -35.75 -19.797 1 95.88 175 GLU B N 1
ATOM 6093 C CA . GLU B 1 175 ? 13.664 -36.312 -18.531 1 95.88 175 GLU B CA 1
ATOM 6094 C C . GLU B 1 175 ? 13 -35.25 -17.672 1 95.88 175 GLU B C 1
ATOM 6096 O O . GLU B 1 175 ? 11.93 -35.469 -17.109 1 95.88 175 GLU B O 1
ATOM 6101 N N . ARG B 1 176 ? 13.594 -34.094 -17.594 1 94.56 176 ARG B N 1
ATOM 6102 C CA . ARG B 1 176 ? 13.055 -33 -16.812 1 94.56 176 ARG B CA 1
ATOM 6103 C C . ARG B 1 176 ? 11.727 -32.5 -17.375 1 94.56 176 ARG B C 1
ATOM 6105 O O . ARG B 1 176 ? 10.797 -32.219 -16.609 1 94.56 176 ARG B O 1
ATOM 6112 N N . CYS B 1 177 ? 11.641 -32.438 -18.609 1 95.44 177 CYS B N 1
ATOM 6113 C CA . CYS B 1 177 ? 10.406 -32.031 -19.266 1 95.44 177 CYS B CA 1
ATOM 6114 C C . CYS B 1 177 ? 9.273 -33 -18.953 1 95.44 177 CYS B C 1
ATOM 6116 O O . CYS B 1 177 ? 8.18 -32.562 -18.562 1 95.44 177 CYS B O 1
ATOM 6118 N N . LEU B 1 178 ? 9.578 -34.281 -19.078 1 96.81 178 LEU B N 1
ATOM 6119 C CA . LEU B 1 178 ? 8.555 -35.312 -18.906 1 96.81 178 LEU B CA 1
ATOM 6120 C C . LEU B 1 178 ? 8.094 -35.375 -17.453 1 96.81 178 LEU B C 1
ATOM 6122 O O . LEU B 1 178 ? 6.934 -35.688 -17.188 1 96.81 178 LEU B O 1
ATOM 6126 N N . ALA B 1 179 ? 8.961 -35.094 -16.578 1 95.56 179 ALA B N 1
ATOM 6127 C CA . ALA B 1 179 ? 8.656 -35.156 -15.148 1 95.56 179 ALA B CA 1
ATOM 6128 C C . ALA B 1 179 ? 7.809 -33.969 -14.703 1 95.56 179 ALA B C 1
ATOM 6130 O O . ALA B 1 179 ? 7.141 -34.031 -13.672 1 95.56 179 ALA B O 1
ATOM 6131 N N . SER B 1 180 ? 7.746 -32.969 -15.453 1 95.12 180 SER B N 1
ATOM 6132 C CA . SER B 1 180 ? 7.137 -31.703 -15.039 1 95.12 180 SER B CA 1
ATOM 6133 C C . SER B 1 180 ? 5.633 -31.703 -15.297 1 95.12 180 SER B C 1
ATOM 6135 O O . SER B 1 180 ? 5.184 -32.125 -16.359 1 95.12 180 SER B O 1
ATOM 6137 N N . ASP B 1 181 ? 4.883 -31.188 -14.336 1 92.06 181 ASP B N 1
ATOM 6138 C CA . ASP B 1 181 ? 3.445 -31 -14.5 1 92.06 181 ASP B CA 1
ATOM 6139 C C . ASP B 1 181 ? 3.145 -29.891 -15.5 1 92.06 181 ASP B C 1
ATOM 6141 O O . ASP B 1 181 ? 2.07 -29.859 -16.109 1 92.06 181 ASP B O 1
ATOM 6145 N N . ALA B 1 182 ? 4.121 -29.047 -15.711 1 92.62 182 ALA B N 1
ATOM 6146 C CA . ALA B 1 182 ? 3.912 -27.859 -16.531 1 92.62 182 ALA B CA 1
ATOM 6147 C C . ALA B 1 182 ? 4.141 -28.172 -18 1 92.62 182 ALA B C 1
ATOM 6149 O O . ALA B 1 182 ? 4.004 -27.281 -18.859 1 92.62 182 ALA B O 1
ATOM 6150 N N . LEU B 1 183 ? 4.5 -29.406 -18.266 1 96.12 183 LEU B N 1
ATOM 6151 C CA . LEU B 1 183 ? 4.707 -29.781 -19.656 1 96.12 183 LEU B CA 1
ATOM 6152 C C . LEU B 1 183 ? 3.469 -29.484 -20.5 1 96.12 183 LEU B C 1
ATOM 6154 O O . LEU B 1 183 ? 2.389 -30.016 -20.234 1 96.12 183 LEU B O 1
ATOM 6158 N N . ASN B 1 184 ? 3.67 -28.641 -21.453 1 95.56 184 ASN B N 1
ATOM 6159 C CA . ASN B 1 184 ? 2.535 -28.203 -22.266 1 95.56 184 ASN B CA 1
ATOM 6160 C C . ASN B 1 184 ? 2.357 -29.094 -23.484 1 95.56 184 ASN B C 1
ATOM 6162 O O . ASN B 1 184 ? 3.082 -28.938 -24.484 1 95.56 184 ASN B O 1
ATOM 6166 N N . VAL B 1 185 ? 1.427 -29.953 -23.469 1 95.56 185 VAL B N 1
ATOM 6167 C CA . VAL B 1 185 ? 1.096 -30.891 -24.547 1 95.56 185 VAL B CA 1
ATOM 6168 C C . VAL B 1 185 ? -0.419 -31.062 -24.625 1 95.56 185 VAL B C 1
ATOM 6170 O O . VAL B 1 185 ? -1.126 -30.875 -23.625 1 95.56 185 VAL B O 1
ATOM 6173 N N . PRO B 1 186 ? -0.909 -31.281 -25.797 1 93.19 186 PRO B N 1
ATOM 6174 C CA . PRO B 1 186 ? -2.354 -31.5 -25.922 1 93.19 186 PRO B CA 1
ATOM 6175 C C . PRO B 1 186 ? -2.822 -32.781 -25.266 1 93.19 186 PRO B C 1
ATOM 6177 O O . PRO B 1 186 ? -3.945 -32.844 -24.75 1 93.19 186 PRO B O 1
ATOM 6180 N N . ASP B 1 187 ? -2.035 -33.812 -25.328 1 93.62 187 ASP B N 1
ATOM 6181 C CA . ASP B 1 187 ? -2.348 -35.125 -24.734 1 93.62 187 ASP B CA 1
ATOM 6182 C C . ASP B 1 187 ? -1.075 -35.906 -24.453 1 93.62 187 ASP B C 1
ATOM 6184 O O . ASP B 1 187 ? 0 -35.562 -24.953 1 93.62 187 ASP B O 1
ATOM 6188 N N . GLU B 1 188 ? -1.229 -37 -23.688 1 94.75 188 GLU B N 1
ATOM 6189 C CA . GLU B 1 188 ? -0.074 -37.781 -23.297 1 94.75 188 GLU B CA 1
ATOM 6190 C C . GLU B 1 188 ? 0.404 -38.656 -24.453 1 94.75 188 GLU B C 1
ATOM 6192 O O . GLU B 1 188 ? 1.567 -39.062 -24.5 1 94.75 188 GLU B O 1
ATOM 6197 N N . GLU B 1 189 ? -0.458 -38.938 -25.375 1 92.81 189 GLU B N 1
ATOM 6198 C CA . GLU B 1 189 ? -0.079 -39.719 -26.547 1 92.81 189 GLU B CA 1
ATOM 6199 C C . GLU B 1 189 ? 0.985 -39.031 -27.375 1 92.81 189 GLU B C 1
ATOM 6201 O O . GLU B 1 189 ? 1.882 -39.656 -27.922 1 92.81 189 GLU B O 1
ATOM 6206 N N . THR B 1 190 ? 0.786 -37.75 -27.484 1 93.25 190 THR B N 1
ATOM 6207 C CA . THR B 1 190 ? 1.767 -36.969 -28.219 1 93.25 190 THR B CA 1
ATOM 6208 C C . THR B 1 190 ? 3.133 -37.031 -27.547 1 93.25 190 THR B C 1
ATOM 6210 O O . THR B 1 190 ? 4.164 -37.094 -28.219 1 93.25 190 THR B O 1
ATOM 6213 N N . VAL B 1 191 ? 3.137 -37.062 -26.312 1 96.62 191 VAL B N 1
ATOM 6214 C CA . VAL B 1 191 ? 4.375 -37.156 -25.547 1 96.62 191 VAL B CA 1
ATOM 6215 C C . VAL B 1 191 ? 5.023 -38.5 -25.797 1 96.62 191 VAL B C 1
ATOM 6217 O O . VAL B 1 191 ? 6.227 -38.594 -26.062 1 96.62 191 VAL B O 1
ATOM 6220 N N . LEU B 1 192 ? 4.203 -39.594 -25.734 1 95.94 192 LEU B N 1
ATOM 6221 C CA . LEU B 1 192 ? 4.699 -40.938 -25.984 1 95.94 192 LEU B CA 1
ATOM 6222 C C . LEU B 1 192 ? 5.297 -41.031 -27.375 1 95.94 192 LEU B C 1
ATOM 6224 O O . LEU B 1 192 ? 6.391 -41.562 -27.547 1 95.94 192 LEU B O 1
ATOM 6228 N N . SER B 1 193 ? 4.648 -40.5 -28.312 1 94.56 193 SER B N 1
ATOM 6229 C CA . SER B 1 193 ? 5.125 -40.531 -29.688 1 94.56 193 SER B CA 1
ATOM 6230 C C . SER B 1 193 ? 6.453 -39.781 -29.828 1 94.56 193 SER B C 1
ATOM 6232 O O . SER B 1 193 ? 7.348 -40.25 -30.547 1 94.56 193 SER B O 1
ATOM 6234 N N . ALA B 1 194 ? 6.547 -38.656 -29.203 1 96.06 194 ALA B N 1
ATOM 6235 C CA . ALA B 1 194 ? 7.773 -37.875 -29.266 1 96.06 194 ALA B CA 1
ATOM 6236 C C . ALA B 1 194 ? 8.945 -38.625 -28.656 1 96.06 194 ALA B C 1
ATOM 6238 O O . ALA B 1 194 ? 10.047 -38.625 -29.219 1 96.06 194 ALA B O 1
ATOM 6239 N N . VAL B 1 195 ? 8.727 -39.312 -27.562 1 96.69 195 VAL B N 1
ATOM 6240 C CA . VAL B 1 195 ? 9.773 -40.062 -26.875 1 96.69 195 VAL B CA 1
ATOM 6241 C C . VAL B 1 195 ? 10.211 -41.219 -27.75 1 96.69 195 VAL B C 1
ATOM 6243 O O . VAL B 1 195 ? 11.406 -41.531 -27.859 1 96.69 195 VAL B O 1
ATOM 6246 N N . LEU B 1 196 ? 9.258 -41.875 -28.375 1 94.94 196 LEU B N 1
ATOM 6247 C CA . LEU B 1 196 ? 9.586 -43 -29.234 1 94.94 196 LEU B CA 1
ATOM 6248 C C . LEU B 1 196 ? 10.383 -42.531 -30.453 1 94.94 196 LEU B C 1
ATOM 6250 O O . LEU B 1 196 ? 11.328 -43.219 -30.875 1 94.94 196 LEU B O 1
ATOM 6254 N N . ARG B 1 197 ? 10.07 -41.438 -30.984 1 94.62 197 ARG B N 1
ATOM 6255 C CA . ARG B 1 197 ? 10.828 -40.844 -32.094 1 94.62 197 ARG B CA 1
ATOM 6256 C C . ARG B 1 197 ? 12.242 -40.5 -31.656 1 94.62 197 ARG B C 1
ATOM 6258 O O . ARG B 1 197 ? 13.203 -40.75 -32.406 1 94.62 197 ARG B O 1
ATOM 6265 N N . TRP B 1 198 ? 12.305 -39.906 -30.547 1 96.62 198 TRP B N 1
ATOM 6266 C CA . TRP B 1 198 ? 13.602 -39.562 -30 1 96.62 198 TRP B CA 1
ATOM 6267 C C . TRP B 1 198 ? 14.469 -40.812 -29.812 1 96.62 198 TRP B C 1
ATOM 6269 O O . TRP B 1 198 ? 15.648 -40.812 -30.172 1 96.62 198 TRP B O 1
ATOM 6279 N N . ALA B 1 199 ? 13.938 -41.938 -29.344 1 94.94 199 ALA B N 1
ATOM 6280 C CA . ALA B 1 199 ? 14.672 -43.156 -29.094 1 94.94 199 ALA B CA 1
ATOM 6281 C C . ALA B 1 199 ? 15.023 -43.844 -30.422 1 94.94 199 ALA B C 1
ATOM 6283 O O . ALA B 1 199 ? 16.078 -44.469 -30.531 1 94.94 199 ALA B O 1
ATOM 6284 N N . GLN B 1 200 ? 14.164 -43.719 -31.375 1 93.88 200 GLN B N 1
ATOM 6285 C CA . GLN B 1 200 ? 14.336 -44.375 -32.656 1 93.88 200 GLN B CA 1
ATOM 6286 C C . GLN B 1 200 ? 15.508 -43.781 -33.438 1 93.88 200 GLN B C 1
ATOM 6288 O O . GLN B 1 200 ? 16.125 -44.469 -34.281 1 93.88 200 GLN B O 1
ATOM 6293 N N . PHE B 1 201 ? 15.789 -42.594 -33.219 1 94.62 201 PHE B N 1
ATOM 6294 C CA . PHE B 1 201 ? 16.875 -41.906 -33.938 1 94.62 201 PHE B CA 1
ATOM 6295 C C . PHE B 1 201 ? 18.219 -42.562 -33.594 1 94.62 201 PHE B C 1
ATOM 6297 O O . PHE B 1 201 ? 19.078 -42.688 -34.469 1 94.62 201 PHE B O 1
ATOM 6304 N N . ASP B 1 202 ? 18.422 -42.906 -32.375 1 93.69 202 ASP B N 1
ATOM 6305 C CA . ASP B 1 202 ? 19.625 -43.625 -31.938 1 93.69 202 ASP B CA 1
ATOM 6306 C C . ASP B 1 202 ? 19.297 -44.719 -30.938 1 93.69 202 ASP B C 1
ATOM 6308 O O . ASP B 1 202 ? 19.594 -44.594 -29.75 1 93.69 202 ASP B O 1
ATOM 6312 N N . PRO B 1 203 ? 18.875 -45.875 -31.422 1 92.5 203 PRO B N 1
ATOM 6313 C CA . PRO B 1 203 ? 18.406 -46.938 -30.531 1 92.5 203 PRO B CA 1
ATOM 6314 C C . PRO B 1 203 ? 19.516 -47.531 -29.688 1 92.5 203 PRO B C 1
ATOM 6316 O O . PRO B 1 203 ? 19.281 -47.938 -28.547 1 92.5 203 PRO B O 1
ATOM 6319 N N . GLU B 1 204 ? 20.672 -47.531 -30.156 1 91.88 204 GLU B N 1
ATOM 6320 C CA . GLU B 1 204 ? 21.797 -48.156 -29.469 1 91.88 204 GLU B CA 1
ATOM 6321 C C . GLU B 1 204 ? 22.094 -47.469 -28.141 1 91.88 204 GLU B C 1
ATOM 6323 O O . GLU B 1 204 ? 22.344 -48.125 -27.141 1 91.88 204 GLU B O 1
ATOM 6328 N N . THR B 1 205 ? 21.953 -46.219 -28.219 1 93.12 205 THR B N 1
ATOM 6329 C CA . THR B 1 205 ? 22.359 -45.469 -27.031 1 93.12 205 THR B CA 1
ATOM 6330 C C . THR B 1 205 ? 21.125 -45.031 -26.234 1 93.12 205 THR B C 1
ATOM 6332 O O . THR B 1 205 ? 21.203 -44.812 -25.016 1 93.12 205 THR B O 1
ATOM 6335 N N . ARG B 1 206 ? 19.922 -44.969 -26.812 1 95.25 206 ARG B N 1
ATOM 6336 C CA . ARG B 1 206 ? 18.797 -44.281 -26.172 1 95.25 206 ARG B CA 1
ATOM 6337 C C . ARG B 1 206 ? 17.766 -45.312 -25.656 1 95.25 206 ARG B C 1
ATOM 6339 O O . ARG B 1 206 ? 16.906 -44.969 -24.828 1 95.25 206 ARG B O 1
ATOM 6346 N N . LYS B 1 207 ? 17.844 -46.531 -26.062 1 93 207 LYS B N 1
ATOM 6347 C CA . LYS B 1 207 ? 16.891 -47.562 -25.656 1 93 207 LYS B CA 1
ATOM 6348 C C . LYS B 1 207 ? 16.969 -47.812 -24.156 1 93 207 LYS B C 1
ATOM 6350 O O . LYS B 1 207 ? 15.953 -48.125 -23.531 1 93 207 LYS B O 1
ATOM 6355 N N . GLN B 1 208 ? 18.125 -47.656 -23.672 1 92.31 208 GLN B N 1
ATOM 6356 C CA . GLN B 1 208 ? 18.328 -47.938 -22.25 1 92.31 208 GLN B CA 1
ATOM 6357 C C . GLN B 1 208 ? 17.594 -46.906 -21.391 1 92.31 208 GLN B C 1
ATOM 6359 O O . GLN B 1 208 ? 17.297 -47.188 -20.219 1 92.31 208 GLN B O 1
ATOM 6364 N N . HIS B 1 209 ? 17.266 -45.75 -21.922 1 94.5 209 HIS B N 1
ATOM 6365 C CA . HIS B 1 209 ? 16.625 -44.688 -21.172 1 94.5 209 HIS B CA 1
ATOM 6366 C C . HIS B 1 209 ? 15.102 -44.812 -21.234 1 94.5 209 HIS B C 1
ATOM 6368 O O . HIS B 1 209 ? 14.391 -44.125 -20.484 1 94.5 209 HIS B O 1
ATOM 6374 N N . LEU B 1 210 ? 14.555 -45.688 -22.016 1 95.31 210 LEU B N 1
ATOM 6375 C CA . LEU B 1 210 ? 13.141 -45.719 -22.359 1 95.31 210 LEU B CA 1
ATOM 6376 C C . LEU B 1 210 ? 12.305 -46.125 -21.141 1 95.31 210 LEU B C 1
ATOM 6378 O O . LEU B 1 210 ? 11.273 -45.5 -20.859 1 95.31 210 LEU B O 1
ATOM 6382 N N . PRO B 1 211 ? 12.727 -47.156 -20.312 1 95.44 211 PRO B N 1
ATOM 6383 C CA . PRO B 1 211 ? 11.906 -47.5 -19.156 1 95.44 211 PRO B CA 1
ATOM 6384 C C . PRO B 1 211 ? 11.742 -46.344 -18.188 1 95.44 211 PRO B C 1
ATOM 6386 O O . PRO B 1 211 ? 10.641 -46.094 -17.688 1 95.44 211 PRO B O 1
ATOM 6389 N N . LYS B 1 212 ? 12.797 -45.625 -18.031 1 96.19 212 LYS B N 1
ATOM 6390 C CA . LYS B 1 212 ? 12.75 -44.469 -17.141 1 96.19 212 LYS B CA 1
ATOM 6391 C C . LYS B 1 212 ? 11.859 -43.375 -17.719 1 96.19 212 LYS B C 1
ATOM 6393 O O . LYS B 1 212 ? 11.062 -42.781 -17 1 96.19 212 LYS B O 1
ATOM 6398 N N . LEU B 1 213 ? 12 -43.094 -18.984 1 97 213 LEU B N 1
ATOM 6399 C CA . LEU B 1 213 ? 11.234 -42.031 -19.656 1 97 213 LEU B CA 1
ATOM 6400 C C . LEU B 1 213 ? 9.75 -42.375 -19.688 1 97 213 LEU B C 1
ATOM 6402 O O . LEU B 1 213 ? 8.898 -41.531 -19.469 1 97 213 LEU B O 1
ATOM 6406 N N . LEU B 1 214 ? 9.406 -43.656 -19.875 1 96.31 214 LEU B N 1
ATOM 6407 C CA . LEU B 1 214 ? 8.023 -44.094 -19.969 1 96.31 214 LEU B CA 1
ATOM 6408 C C . LEU B 1 214 ? 7.309 -43.938 -18.641 1 96.31 214 LEU B C 1
ATOM 6410 O O . LEU B 1 214 ? 6.117 -43.625 -18.594 1 96.31 214 LEU B O 1
ATOM 6414 N N . LYS B 1 215 ? 8.039 -44.094 -17.594 1 95.69 215 LYS B N 1
ATOM 6415 C CA . LYS B 1 215 ? 7.465 -43.969 -16.25 1 95.69 215 LYS B CA 1
ATOM 6416 C C . LYS B 1 215 ? 7.078 -42.531 -15.969 1 95.69 215 LYS B C 1
ATOM 6418 O O . LYS B 1 215 ? 6.23 -42.25 -15.117 1 95.69 215 LYS B O 1
ATOM 6423 N N . LEU B 1 216 ? 7.742 -41.594 -16.656 1 96.88 216 LEU B N 1
ATOM 6424 C CA . LEU B 1 216 ? 7.492 -40.188 -16.438 1 96.88 216 LEU B CA 1
ATOM 6425 C C . LEU B 1 216 ? 6.305 -39.719 -17.266 1 96.88 216 LEU B C 1
ATOM 6427 O O . LEU B 1 216 ? 5.75 -38.625 -17 1 96.88 216 LEU B O 1
ATOM 6431 N N . ILE B 1 217 ? 5.906 -40.469 -18.219 1 96.75 217 ILE B N 1
ATOM 6432 C CA . ILE B 1 217 ? 4.723 -40.156 -19.016 1 96.75 217 ILE B CA 1
ATOM 6433 C C . ILE B 1 217 ? 3.469 -40.625 -18.266 1 96.75 217 ILE B C 1
ATOM 6435 O O . ILE B 1 217 ? 3.455 -41.719 -17.672 1 96.75 217 ILE B O 1
ATOM 6439 N N . ARG B 1 218 ? 2.49 -39.812 -18.234 1 95.31 218 ARG B N 1
ATOM 6440 C CA . ARG B 1 218 ? 1.246 -40.219 -17.578 1 95.31 218 ARG B CA 1
ATOM 6441 C C . ARG B 1 218 ? 0.356 -41 -18.516 1 95.31 218 ARG B C 1
ATOM 6443 O O . ARG B 1 218 ? -0.725 -40.562 -18.906 1 95.31 218 ARG B O 1
ATOM 6450 N N . LEU B 1 219 ? 0.735 -42.25 -18.688 1 95.31 219 LEU B N 1
ATOM 6451 C CA . LEU B 1 219 ? 0.172 -43.125 -19.703 1 95.31 219 LEU B CA 1
ATOM 6452 C C . LEU B 1 219 ? -1.282 -43.469 -19.375 1 95.31 219 LEU B C 1
ATOM 6454 O O . LEU B 1 219 ? -2.082 -43.688 -20.297 1 95.31 219 LEU B O 1
ATOM 6458 N N . HIS B 1 220 ? -1.641 -43.438 -18.109 1 92.69 220 HIS B N 1
ATOM 6459 C CA . HIS B 1 220 ? -2.994 -43.781 -17.703 1 92.69 220 HIS B CA 1
ATOM 6460 C C . HIS B 1 220 ? -3.998 -42.719 -18.141 1 92.69 220 HIS B C 1
ATOM 6462 O O . HIS B 1 220 ? -5.211 -42.938 -18.031 1 92.69 220 HIS B O 1
ATOM 6468 N N . HIS B 1 221 ? -3.545 -41.625 -18.625 1 92.75 221 HIS B N 1
ATOM 6469 C CA . HIS B 1 221 ? -4.426 -40.594 -19.141 1 92.75 221 HIS B CA 1
ATOM 6470 C C . HIS B 1 221 ? -4.551 -40.688 -20.672 1 92.75 221 HIS B C 1
ATOM 6472 O O . HIS B 1 221 ? -5.238 -39.875 -21.281 1 92.75 221 HIS B O 1
ATOM 6478 N N . SER B 1 222 ? -3.9 -41.688 -21.266 1 92.75 222 SER B N 1
ATOM 6479 C CA . SER B 1 222 ? -3.973 -41.906 -22.719 1 92.75 222 SER B CA 1
ATOM 6480 C C . SER B 1 222 ? -5.133 -42.844 -23.078 1 92.75 222 SER B C 1
ATOM 6482 O O . SER B 1 222 ? -5.551 -43.656 -22.266 1 92.75 222 SER B O 1
ATOM 6484 N N . PRO B 1 223 ? -5.676 -42.625 -24.312 1 90.44 223 PRO B N 1
ATOM 6485 C CA . PRO B 1 223 ? -6.715 -43.562 -24.766 1 90.44 223 PRO B CA 1
ATOM 6486 C C . PRO B 1 223 ? -6.203 -45 -24.891 1 90.44 223 PRO B C 1
ATOM 6488 O O . PRO B 1 223 ? -5.023 -45.219 -25.172 1 90.44 223 PRO B O 1
ATOM 6491 N N . LEU B 1 224 ? -7.145 -45.938 -24.703 1 91 224 LEU B N 1
ATOM 6492 C CA . LEU B 1 224 ? -6.797 -47.375 -24.766 1 91 224 LEU B CA 1
ATOM 6493 C C . LEU B 1 224 ? -6.23 -47.719 -26.125 1 91 224 LEU B C 1
ATOM 6495 O O . LEU B 1 224 ? -5.289 -48.531 -26.234 1 91 224 LEU B O 1
ATOM 6499 N N . SER B 1 225 ? -6.762 -47.125 -27.109 1 91.25 225 SER B N 1
ATOM 6500 C CA . SER B 1 225 ? -6.312 -47.406 -28.469 1 91.25 225 SER B CA 1
ATOM 6501 C C . SER B 1 225 ? -4.848 -47.031 -28.656 1 91.25 225 SER B C 1
ATOM 6503 O O . SER B 1 225 ? -4.082 -47.781 -29.266 1 91.25 225 SER B O 1
ATOM 6505 N N . ALA B 1 226 ? -4.473 -45.969 -28.141 1 91.25 226 ALA B N 1
ATOM 6506 C CA . ALA B 1 226 ? -3.096 -45.5 -28.266 1 91.25 226 ALA B CA 1
ATOM 6507 C C . ALA B 1 226 ? -2.137 -46.406 -27.484 1 91.25 226 ALA B C 1
ATOM 6509 O O . ALA B 1 226 ? -1.031 -46.688 -27.953 1 91.25 226 ALA B O 1
ATOM 6510 N N . LEU B 1 227 ? -2.549 -46.812 -26.359 1 94.31 227 LEU B N 1
ATOM 6511 C CA . LEU B 1 227 ? -1.722 -47.719 -25.531 1 94.31 227 LEU B CA 1
ATOM 6512 C C . LEU B 1 227 ? -1.56 -49.062 -26.188 1 94.31 227 LEU B C 1
ATOM 6514 O O . LEU B 1 227 ? -0.47 -49.656 -26.172 1 94.31 227 LEU B O 1
ATOM 6518 N N . GLU B 1 228 ? -2.625 -49.531 -26.797 1 93.25 228 GLU B N 1
ATOM 6519 C CA . GLU B 1 228 ? -2.564 -50.812 -27.5 1 93.25 228 GLU B CA 1
ATOM 6520 C C . GLU B 1 228 ? -1.639 -50.719 -28.719 1 93.25 228 GLU B C 1
ATOM 6522 O O . GLU B 1 228 ? -0.866 -51.656 -28.984 1 93.25 228 GLU B O 1
ATOM 6527 N N . SER B 1 229 ? -1.729 -49.719 -29.359 1 92.62 229 SER B N 1
ATOM 6528 C CA . SER B 1 229 ? -0.829 -49.5 -30.484 1 92.62 229 SER B CA 1
ATOM 6529 C C . SER B 1 229 ? 0.626 -49.438 -30.031 1 92.62 229 SER B C 1
ATOM 6531 O O . SER B 1 229 ? 1.506 -50 -30.688 1 92.62 229 SER B O 1
ATOM 6533 N N . ALA B 1 230 ? 0.846 -48.812 -28.953 1 92.19 230 ALA B N 1
ATOM 6534 C CA . ALA B 1 230 ? 2.195 -48.688 -28.406 1 92.19 230 ALA B CA 1
ATOM 6535 C C . ALA B 1 230 ? 2.734 -50.062 -27.984 1 92.19 230 ALA B C 1
ATOM 6537 O O . ALA B 1 230 ? 3.941 -50.312 -28.047 1 92.19 230 ALA B O 1
ATOM 6538 N N . SER B 1 231 ? 1.863 -50.906 -27.547 1 91.62 231 SER B N 1
ATOM 6539 C CA . SER B 1 231 ? 2.271 -52.219 -27.094 1 91.62 231 SER B CA 1
ATOM 6540 C C . SER B 1 231 ? 2.854 -53.062 -28.234 1 91.62 231 SER B C 1
ATOM 6542 O O . SER B 1 231 ? 3.572 -54.031 -28 1 91.62 231 SER B O 1
ATOM 6544 N N . HIS B 1 232 ? 2.641 -52.594 -29.5 1 91.31 232 HIS B N 1
ATOM 6545 C CA . HIS B 1 232 ? 3.137 -53.344 -30.656 1 91.31 232 HIS B CA 1
ATOM 6546 C C . HIS B 1 232 ? 4.402 -52.688 -31.203 1 91.31 232 HIS B C 1
ATOM 6548 O O . HIS B 1 232 ? 4.984 -53.188 -32.188 1 91.31 232 HIS B O 1
ATOM 6554 N N . ASN B 1 233 ? 4.848 -51.688 -30.641 1 91.75 233 ASN B N 1
ATOM 6555 C CA . ASN B 1 233 ? 6.059 -51 -31.094 1 91.75 233 ASN B CA 1
ATOM 6556 C C . ASN B 1 233 ? 7.309 -51.812 -30.734 1 91.75 233 ASN B C 1
ATOM 6558 O O . ASN B 1 233 ? 7.535 -52.156 -29.578 1 91.75 233 ASN B O 1
ATOM 6562 N N . GLN B 1 234 ? 8.195 -52.031 -31.672 1 90.5 234 GLN B N 1
ATOM 6563 C CA . GLN B 1 234 ? 9.352 -52.906 -31.531 1 90.5 234 GLN B CA 1
ATOM 6564 C C . GLN B 1 234 ? 10.312 -52.375 -30.469 1 90.5 234 GLN B C 1
ATOM 6566 O O . GLN B 1 234 ? 10.922 -53.156 -29.734 1 90.5 234 GLN B O 1
ATOM 6571 N N . LEU B 1 235 ? 10.383 -51.094 -30.406 1 91.94 235 LEU B N 1
ATOM 6572 C CA . LEU B 1 235 ? 11.281 -50.469 -29.422 1 91.94 235 LEU B CA 1
ATOM 6573 C C . LEU B 1 235 ? 10.859 -50.844 -28 1 91.94 235 LEU B C 1
ATOM 6575 O O . LEU B 1 235 ? 11.703 -51.031 -27.125 1 91.94 235 LEU B O 1
ATOM 6579 N N . LEU B 1 236 ? 9.617 -51 -27.781 1 93.75 236 LEU B N 1
ATOM 6580 C CA . LEU B 1 236 ? 9.07 -51.25 -26.453 1 93.75 236 LEU B CA 1
ATOM 6581 C C . LEU B 1 236 ? 9 -52.75 -26.172 1 93.75 236 LEU B C 1
ATOM 6583 O O . LEU B 1 236 ? 9.25 -53.188 -25.047 1 93.75 236 LEU B O 1
ATOM 6587 N N . THR B 1 237 ? 8.758 -53.531 -27.188 1 92.25 237 THR B N 1
ATOM 6588 C CA . THR B 1 237 ? 8.594 -54.969 -27.016 1 92.25 237 THR B CA 1
ATOM 6589 C C . THR B 1 237 ? 9.938 -55.625 -26.688 1 92.25 237 THR B C 1
ATOM 6591 O O . THR B 1 237 ? 9.977 -56.688 -26.094 1 92.25 237 THR B O 1
ATOM 6594 N N . ASP B 1 238 ? 10.969 -54.938 -27.031 1 90.12 238 ASP B N 1
ATOM 6595 C CA . ASP B 1 238 ? 12.312 -55.469 -26.828 1 90.12 238 ASP B CA 1
ATOM 6596 C C . ASP B 1 238 ? 12.719 -55.406 -25.359 1 90.12 238 ASP B C 1
ATOM 6598 O O . ASP B 1 238 ? 13.664 -56.094 -24.953 1 90.12 238 ASP B O 1
ATOM 6602 N N . ASP B 1 239 ? 12.047 -54.625 -24.656 1 92.06 239 ASP B N 1
ATOM 6603 C CA . ASP B 1 239 ? 12.383 -54.438 -23.25 1 92.06 239 ASP B CA 1
ATOM 6604 C C . ASP B 1 239 ? 11.219 -54.844 -22.344 1 92.06 239 ASP B C 1
ATOM 6606 O O . ASP B 1 239 ? 10.133 -54.25 -22.422 1 92.06 239 ASP B O 1
ATOM 6610 N N . GLN B 1 240 ? 11.492 -55.781 -21.438 1 93.75 240 GLN B N 1
ATOM 6611 C CA . GLN B 1 240 ? 10.445 -56.312 -20.578 1 93.75 240 GLN B CA 1
ATOM 6612 C C . GLN B 1 240 ? 9.891 -55.25 -19.641 1 93.75 240 GLN B C 1
ATOM 6614 O O . GLN B 1 240 ? 8.703 -55.281 -19.297 1 93.75 240 GLN B O 1
ATOM 6619 N N . GLN B 1 241 ? 10.727 -54.469 -19.25 1 95.06 241 GLN B N 1
ATOM 6620 C CA . GLN B 1 241 ? 10.266 -53.406 -18.359 1 95.06 241 GLN B CA 1
ATOM 6621 C C . GLN B 1 241 ? 9.289 -52.469 -19.078 1 95.06 241 GLN B C 1
ATOM 6623 O O . GLN B 1 241 ? 8.266 -52.094 -18.516 1 95.06 241 GLN B O 1
ATOM 6628 N N . CYS B 1 242 ? 9.578 -52.125 -20.281 1 95.81 242 CYS B N 1
ATOM 6629 C CA . CYS B 1 242 ? 8.703 -51.25 -21.078 1 95.81 242 CYS B CA 1
ATOM 6630 C C . CYS B 1 242 ? 7.352 -51.938 -21.312 1 95.81 242 CYS B C 1
ATOM 6632 O O . CYS B 1 242 ? 6.312 -51.281 -21.203 1 95.81 242 CYS B O 1
ATOM 6634 N N . VAL B 1 243 ? 7.406 -53.156 -21.531 1 95.38 243 VAL B N 1
ATOM 6635 C CA . VAL B 1 243 ? 6.18 -53.906 -21.75 1 95.38 243 VAL B CA 1
ATOM 6636 C C . VAL B 1 243 ? 5.324 -53.906 -20.484 1 95.38 243 VAL B C 1
ATOM 6638 O O . VAL B 1 243 ? 4.109 -53.688 -20.547 1 95.38 243 VAL B O 1
ATOM 6641 N N . SER B 1 244 ? 5.941 -54.125 -19.422 1 96.12 244 SER B N 1
ATOM 6642 C CA . SER B 1 244 ? 5.23 -54.125 -18.156 1 96.12 244 SER B CA 1
ATOM 6643 C C . SER B 1 244 ? 4.586 -52.75 -17.875 1 96.12 244 SER B C 1
ATOM 6645 O O . SER B 1 244 ? 3.453 -52.688 -17.391 1 96.12 244 SER B O 1
ATOM 6647 N N . ILE B 1 245 ? 5.25 -51.75 -18.141 1 96.56 245 ILE B N 1
ATOM 6648 C CA . ILE B 1 245 ? 4.762 -50.406 -17.906 1 96.56 245 ILE B CA 1
ATOM 6649 C C . ILE B 1 245 ? 3.52 -50.125 -18.766 1 96.56 245 ILE B C 1
ATOM 6651 O O . ILE B 1 245 ? 2.514 -49.625 -18.266 1 96.56 245 ILE B O 1
ATOM 6655 N N . ILE B 1 246 ? 3.547 -50.469 -19.984 1 96.19 246 ILE B N 1
ATOM 6656 C CA . ILE B 1 246 ? 2.439 -50.25 -20.906 1 96.19 246 ILE B CA 1
ATOM 6657 C C . ILE B 1 246 ? 1.243 -5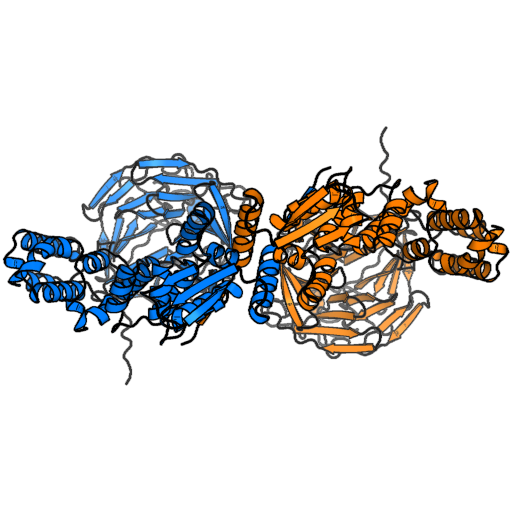1.125 -20.484 1 96.19 246 ILE B C 1
ATOM 6659 O O . ILE B 1 246 ? 0.108 -50.625 -20.469 1 96.19 246 ILE B O 1
ATOM 6663 N N . ASN B 1 247 ? 1.505 -52.312 -20.109 1 95.31 247 ASN B N 1
ATOM 6664 C CA . ASN B 1 247 ? 0.429 -53.219 -19.688 1 95.31 247 ASN B CA 1
ATOM 6665 C C . ASN B 1 247 ? -0.241 -52.719 -18.406 1 95.31 247 ASN B C 1
ATOM 6667 O O . ASN B 1 247 ? -1.465 -52.781 -18.281 1 95.31 247 ASN B O 1
ATOM 6671 N N . ASN B 1 248 ? 0.531 -52.312 -17.594 1 94.81 248 ASN B N 1
ATOM 6672 C CA . ASN B 1 248 ? -0.021 -51.75 -16.359 1 94.81 248 ASN B CA 1
ATOM 6673 C C . ASN B 1 248 ? -0.897 -50.531 -16.641 1 94.81 248 ASN B C 1
ATOM 6675 O O . ASN B 1 248 ? -1.938 -50.344 -16.016 1 94.81 248 ASN B O 1
ATOM 6679 N N . ALA B 1 249 ? -0.439 -49.719 -17.547 1 95.69 249 ALA B N 1
ATOM 6680 C CA . ALA B 1 249 ? -1.225 -48.531 -17.922 1 95.69 249 ALA B CA 1
ATOM 6681 C C . ALA B 1 249 ? -2.555 -48.969 -18.547 1 95.69 249 ALA B C 1
ATOM 6683 O O . ALA B 1 249 ? -3.598 -48.375 -18.25 1 95.69 249 ALA B O 1
ATOM 6684 N N . ILE B 1 250 ? -2.51 -49.938 -19.359 1 95.38 250 ILE B N 1
ATOM 6685 C CA . ILE B 1 250 ? -3.717 -50.438 -20 1 95.38 250 ILE B CA 1
ATOM 6686 C C . ILE B 1 250 ? -4.691 -50.938 -18.938 1 95.38 250 ILE B C 1
ATOM 6688 O O . ILE B 1 250 ? -5.875 -50.625 -18.953 1 95.38 250 ILE B O 1
ATOM 6692 N N . GLU B 1 251 ? -4.242 -51.656 -17.969 1 94.31 251 GLU B N 1
ATOM 6693 C CA . GLU B 1 251 ? -5.07 -52.156 -16.891 1 94.31 251 GLU B CA 1
ATOM 6694 C C . GLU B 1 251 ? -5.664 -51.031 -16.062 1 94.31 251 GLU B C 1
ATOM 6696 O O . GLU B 1 251 ? -6.836 -51.094 -15.688 1 94.31 251 GLU B O 1
ATOM 6701 N N . SER B 1 252 ? -4.914 -50.125 -15.828 1 92.31 252 SER B N 1
ATOM 6702 C CA . SER B 1 252 ? -5.348 -49 -15.023 1 92.31 252 SER B CA 1
ATOM 6703 C C . SER B 1 252 ? -6.453 -48.219 -15.719 1 92.31 252 SER B C 1
ATOM 6705 O O . SER B 1 252 ? -7.43 -47.812 -15.086 1 92.31 252 SER B O 1
ATOM 6707 N N . VAL B 1 253 ? -6.234 -47.969 -16.969 1 92.12 253 VAL B N 1
ATOM 6708 C CA . VAL B 1 253 ? -7.23 -47.25 -17.734 1 92.12 253 VAL B CA 1
ATOM 6709 C C . VAL B 1 253 ? -8.539 -48.031 -17.781 1 92.12 253 VAL B C 1
ATOM 6711 O O . VAL B 1 253 ? -9.625 -47.438 -17.656 1 92.12 253 VAL B O 1
ATOM 6714 N N . GLN B 1 254 ? -8.461 -49.219 -17.906 1 91.5 254 GLN B N 1
ATOM 6715 C CA . GLN B 1 254 ? -9.648 -50.062 -17.984 1 91.5 254 GLN B CA 1
ATOM 6716 C C . GLN B 1 254 ? -10.398 -50.094 -16.656 1 91.5 254 GLN B C 1
ATOM 6718 O O . GLN B 1 254 ? -11.633 -50.062 -16.625 1 91.5 254 GLN B O 1
ATOM 6723 N N . GLU B 1 255 ? -9.75 -50.062 -15.617 1 89.31 255 GLU B N 1
ATOM 6724 C CA . GLU B 1 255 ? -10.352 -50.25 -14.305 1 89.31 255 GLU B CA 1
ATOM 6725 C C . GLU B 1 255 ? -10.734 -48.938 -13.656 1 89.31 255 GLU B C 1
ATOM 6727 O O . GLU B 1 255 ? -11.75 -48.844 -12.961 1 89.31 255 GLU B O 1
ATOM 6732 N N . TYR B 1 256 ? -10.016 -47.938 -13.867 1 88.94 256 TYR B N 1
ATOM 6733 C CA . TYR B 1 256 ? -10.148 -46.75 -13.023 1 88.94 256 TYR B CA 1
ATOM 6734 C C . TYR B 1 256 ? -10.352 -45.5 -13.875 1 88.94 256 TYR B C 1
ATOM 6736 O O . TYR B 1 256 ? -10 -44.375 -13.453 1 88.94 256 TYR B O 1
ATOM 6744 N N . SER B 1 257 ? -10.867 -45.625 -14.984 1 85.56 257 SER B N 1
ATOM 6745 C CA . SER B 1 257 ? -11.055 -44.469 -15.859 1 85.56 257 SER B CA 1
ATOM 6746 C C . SER B 1 257 ? -11.891 -43.375 -15.188 1 85.56 257 SER B C 1
ATOM 6748 O O . SER B 1 257 ? -12.938 -43.688 -14.602 1 85.56 257 SER B O 1
ATOM 6750 N N . GLY B 1 258 ? -11.328 -42.188 -15.148 1 87.31 258 GLY B N 1
ATOM 6751 C CA . GLY B 1 258 ? -12.055 -41.031 -14.602 1 87.31 258 GLY B CA 1
ATOM 6752 C C . GLY B 1 258 ? -11.711 -40.75 -13.156 1 87.31 258 GLY B C 1
ATOM 6753 O O . GLY B 1 258 ? -12.156 -39.75 -12.594 1 87.31 258 GLY B O 1
ATOM 6754 N N . PHE B 1 259 ? -10.93 -41.594 -12.586 1 90.94 259 PHE B N 1
ATOM 6755 C CA . PHE B 1 259 ? -10.641 -41.438 -11.164 1 90.94 259 PHE B CA 1
ATOM 6756 C C . PHE B 1 259 ? -9.227 -40.906 -10.945 1 90.94 259 PHE B C 1
ATOM 6758 O O . PHE B 1 259 ? -8.742 -40.906 -9.812 1 90.94 259 PHE B O 1
ATOM 6765 N N . PHE B 1 260 ? -8.633 -40.531 -12.016 1 90.81 260 PHE B N 1
ATOM 6766 C CA . PHE B 1 260 ? -7.262 -40.062 -11.883 1 90.81 260 PHE B CA 1
ATOM 6767 C C . PHE B 1 260 ? -7.227 -38.562 -11.633 1 90.81 260 PHE B C 1
ATOM 6769 O O . PHE B 1 260 ? -7.957 -37.812 -12.273 1 90.81 260 PHE B O 1
ATOM 6776 N N . CYS B 1 261 ? -6.348 -38.125 -10.68 1 89.81 261 CYS B N 1
ATOM 6777 C CA . CYS B 1 261 ? -6.32 -36.719 -10.281 1 89.81 261 CYS B CA 1
ATOM 6778 C C . CYS B 1 261 ? -5 -36.062 -10.672 1 89.81 261 CYS B C 1
ATOM 6780 O O . CYS B 1 261 ? -4.75 -34.906 -10.328 1 89.81 261 CYS B O 1
ATOM 6782 N N . ASP B 1 262 ? -4.133 -36.719 -11.484 1 90.81 262 ASP B N 1
ATOM 6783 C CA . ASP B 1 262 ? -2.793 -36.188 -11.734 1 90.81 262 ASP B CA 1
ATOM 6784 C C . ASP B 1 262 ? -2.625 -35.781 -13.188 1 90.81 262 ASP B C 1
ATOM 6786 O O . ASP B 1 262 ? -1.511 -35.781 -13.719 1 90.81 262 ASP B O 1
ATOM 6790 N N . ALA B 1 263 ? -3.695 -35.531 -13.82 1 92.12 263 ALA B N 1
ATOM 6791 C CA . ALA B 1 263 ? -3.59 -35.062 -15.203 1 92.12 263 ALA B CA 1
ATOM 6792 C C . ALA B 1 263 ? -2.852 -33.75 -15.289 1 92.12 263 ALA B C 1
ATOM 6794 O O . ALA B 1 263 ? -2.969 -32.906 -14.391 1 92.12 263 ALA B O 1
ATOM 6795 N N . ARG B 1 264 ? -2.051 -33.562 -16.297 1 93.5 264 ARG B N 1
ATOM 6796 C CA . ARG B 1 264 ? -1.392 -32.281 -16.516 1 93.5 264 ARG B CA 1
ATOM 6797 C C . ARG B 1 264 ? -2.404 -31.203 -16.859 1 93.5 264 ARG B C 1
ATOM 6799 O O . ARG B 1 264 ? -3.365 -31.453 -17.594 1 93.5 264 ARG B O 1
ATOM 6806 N N . PRO B 1 265 ? -2.16 -30.031 -16.375 1 91.12 265 PRO B N 1
ATOM 6807 C CA . PRO B 1 265 ? -3.105 -28.938 -16.609 1 91.12 265 PRO B CA 1
ATOM 6808 C C . PRO B 1 265 ? -3.342 -28.688 -18.109 1 91.12 265 PRO B C 1
ATOM 6810 O O . PRO B 1 265 ? -4.457 -28.344 -18.5 1 91.12 265 PRO B O 1
ATOM 6813 N N . SER B 1 266 ? -2.355 -28.906 -18.922 1 93.06 266 SER B N 1
ATOM 6814 C CA . SER B 1 266 ? -2.477 -28.609 -20.344 1 93.06 266 SER B CA 1
ATOM 6815 C C . SER B 1 266 ? -3.344 -29.641 -21.062 1 93.06 266 SER B C 1
ATOM 6817 O O . SER B 1 266 ? -3.85 -29.375 -22.156 1 93.06 266 SER B O 1
ATOM 6819 N N . THR B 1 267 ? -3.562 -30.781 -20.453 1 93.5 267 THR B N 1
ATOM 6820 C CA . THR B 1 267 ? -4.258 -31.875 -21.125 1 93.5 267 THR B CA 1
ATOM 6821 C C . THR B 1 267 ? -5.73 -31.906 -20.719 1 93.5 267 THR B C 1
ATOM 6823 O O . THR B 1 267 ? -6.488 -32.75 -21.203 1 93.5 267 THR B O 1
ATOM 6826 N N . VAL B 1 268 ? -6.148 -31 -19.828 1 92.81 268 VAL B N 1
ATOM 6827 C CA . VAL B 1 268 ? -7.52 -31.062 -19.328 1 92.81 268 VAL B CA 1
ATOM 6828 C C . VAL B 1 268 ? -8.203 -29.719 -19.531 1 92.81 268 VAL B C 1
ATOM 6830 O O . VAL B 1 268 ? -7.531 -28.688 -19.688 1 92.81 268 VAL B O 1
ATOM 6833 N N . SER B 1 269 ? -9.516 -29.766 -19.641 1 91.94 269 SER B N 1
ATOM 6834 C CA . SER B 1 269 ? -10.359 -28.578 -19.531 1 91.94 269 SER B CA 1
ATOM 6835 C C . SER B 1 269 ? -10.969 -28.453 -18.141 1 91.94 269 SER B C 1
ATOM 6837 O O . SER B 1 269 ? -11.547 -29.406 -17.625 1 91.94 269 SER B O 1
ATOM 6839 N N . SER B 1 270 ? -10.797 -27.328 -17.594 1 92.5 270 SER B N 1
ATOM 6840 C CA . SER B 1 270 ? -11.258 -27.094 -16.234 1 92.5 270 SER B CA 1
ATOM 6841 C C . SER B 1 270 ? -12.578 -26.328 -16.219 1 92.5 270 SER B C 1
ATOM 6843 O O . SER B 1 270 ? -12.766 -25.391 -16.984 1 92.5 270 SER B O 1
ATOM 6845 N N . TYR B 1 271 ? -13.445 -26.781 -15.344 1 94.94 271 TYR B N 1
ATOM 6846 C CA . TYR B 1 271 ? -14.766 -26.156 -15.203 1 94.94 271 TYR B CA 1
ATOM 6847 C C . TYR B 1 271 ? -15.102 -25.922 -13.742 1 94.94 271 TYR B C 1
ATOM 6849 O O . TYR B 1 271 ? -14.703 -26.703 -12.867 1 94.94 271 TYR B O 1
ATOM 6857 N N . ILE B 1 272 ? -15.766 -24.828 -13.531 1 96.88 272 ILE B N 1
ATOM 6858 C CA . ILE B 1 272 ? -16.453 -24.672 -12.258 1 96.88 272 ILE B CA 1
ATOM 6859 C C . ILE B 1 272 ? -17.891 -25.188 -12.375 1 96.88 272 ILE B C 1
ATOM 6861 O O . ILE B 1 272 ? -18.641 -24.75 -13.25 1 96.88 272 ILE B O 1
ATOM 6865 N N . PHE B 1 273 ? -18.188 -26.172 -11.586 1 97.12 273 PHE B N 1
ATOM 6866 C CA . PHE B 1 273 ? -19.5 -26.781 -11.57 1 97.12 273 PHE B CA 1
ATOM 6867 C C . PHE B 1 273 ? -20.328 -26.266 -10.391 1 97.12 273 PHE B C 1
ATOM 6869 O O . PHE B 1 273 ? -19.891 -26.359 -9.242 1 97.12 273 PHE B O 1
ATOM 6876 N N . VAL B 1 274 ? -21.453 -25.672 -10.711 1 97.06 274 VAL B N 1
ATOM 6877 C CA . VAL B 1 274 ? -22.359 -25.125 -9.703 1 97.06 274 VAL B CA 1
ATOM 6878 C C . VAL B 1 274 ? -23.656 -25.922 -9.68 1 97.06 274 VAL B C 1
ATOM 6880 O O . VAL B 1 274 ? -24.234 -26.203 -10.734 1 97.06 274 VAL B O 1
ATOM 6883 N N . TYR B 1 275 ? -24.109 -26.25 -8.492 1 96.62 275 TYR B N 1
ATOM 6884 C CA . TYR B 1 275 ? -25.359 -26.984 -8.352 1 96.62 275 TYR B CA 1
ATOM 6885 C C . TYR B 1 275 ? -26.172 -26.469 -7.176 1 96.62 275 TYR B C 1
ATOM 6887 O O . TYR B 1 275 ? -25.625 -26.188 -6.109 1 96.62 275 TYR B O 1
ATOM 6895 N N . LYS B 1 276 ? -27.453 -26.359 -7.398 1 95.06 276 LYS B N 1
ATOM 6896 C CA . LYS B 1 276 ? -28.344 -25.953 -6.32 1 95.06 276 LYS B CA 1
ATOM 6897 C C . LYS B 1 276 ? -29.719 -26.594 -6.465 1 95.06 276 LYS B C 1
ATOM 6899 O O . LYS B 1 276 ? -30.25 -26.672 -7.574 1 95.06 276 LYS B O 1
ATOM 6904 N N . THR B 1 277 ? -30.188 -27.031 -5.387 1 92 277 THR B N 1
ATOM 6905 C CA . THR B 1 277 ? -31.609 -27.375 -5.262 1 92 277 THR B CA 1
ATOM 6906 C C . THR B 1 277 ? -32.344 -26.344 -4.43 1 92 277 THR B C 1
ATOM 6908 O O . THR B 1 277 ? -32.031 -26.141 -3.256 1 92 277 THR B O 1
ATOM 6911 N N . SER B 1 278 ? -33.312 -25.703 -5.023 1 86.62 278 SER B N 1
ATOM 6912 C CA . SER B 1 278 ? -34.062 -24.672 -4.316 1 86.62 278 SER B CA 1
ATOM 6913 C C . SER B 1 278 ? -35.094 -25.281 -3.359 1 86.62 278 SER B C 1
ATOM 6915 O O . SER B 1 278 ? -35.312 -26.484 -3.383 1 86.62 278 SER B O 1
ATOM 6917 N N . ASP B 1 279 ? -35.719 -24.422 -2.541 1 79.38 279 ASP B N 1
ATOM 6918 C CA . ASP B 1 279 ? -36.688 -24.891 -1.555 1 79.38 279 ASP B CA 1
ATOM 6919 C C . ASP B 1 279 ? -37.938 -25.438 -2.232 1 79.38 279 ASP B C 1
ATOM 6921 O O . ASP B 1 279 ? -38.594 -26.344 -1.699 1 79.38 279 ASP B O 1
ATOM 6925 N N . ASN B 1 280 ? -38.156 -24.859 -3.408 1 80.62 280 ASN B N 1
ATOM 6926 C CA . ASN B 1 280 ? -39.344 -25.312 -4.137 1 80.62 280 ASN B CA 1
ATOM 6927 C C . ASN B 1 280 ? -39.062 -26.609 -4.895 1 80.62 280 ASN B C 1
ATOM 6929 O O . ASN B 1 280 ? -39.938 -27.141 -5.555 1 80.62 280 ASN B O 1
ATOM 6933 N N . GLY B 1 281 ? -37.844 -27.094 -4.836 1 81.94 281 GLY B N 1
ATOM 6934 C CA . GLY B 1 281 ? -37.531 -28.344 -5.484 1 81.94 281 GLY B CA 1
ATOM 6935 C C . GLY B 1 281 ? -36.875 -28.172 -6.844 1 81.94 281 GLY B C 1
ATOM 6936 O O . GLY B 1 281 ? -36.438 -29.141 -7.465 1 81.94 281 GLY B O 1
ATOM 6937 N N . ASP B 1 282 ? -36.75 -26.953 -7.227 1 88.88 282 ASP B N 1
ATOM 6938 C CA . ASP B 1 282 ? -36.125 -26.688 -8.508 1 88.88 282 ASP B CA 1
ATOM 6939 C C . ASP B 1 282 ? -34.594 -26.906 -8.414 1 88.88 282 ASP B C 1
ATOM 6941 O O . ASP B 1 282 ? -33.969 -26.453 -7.457 1 88.88 282 ASP B O 1
ATOM 6945 N N . CYS B 1 283 ? -34.125 -27.703 -9.383 1 92.38 283 CYS B N 1
ATOM 6946 C CA . CYS B 1 283 ? -32.688 -27.969 -9.422 1 92.38 283 CYS B CA 1
ATOM 6947 C C . CYS B 1 283 ? -32 -27.156 -10.516 1 92.38 283 CYS B C 1
ATOM 6949 O O . CYS B 1 283 ? -32.531 -27.047 -11.633 1 92.38 283 CYS B O 1
ATOM 6951 N N . HIS B 1 284 ? -30.938 -26.547 -10.172 1 94.25 284 HIS B N 1
ATOM 6952 C CA . HIS B 1 284 ? -30.125 -25.75 -11.094 1 94.25 284 HIS B CA 1
ATOM 6953 C C . HIS B 1 284 ? -28.688 -26.25 -11.148 1 94.25 284 HIS B C 1
ATOM 6955 O O . HIS B 1 284 ? -28.094 -26.547 -10.117 1 94.25 284 HIS B O 1
ATOM 6961 N N . ALA B 1 285 ? -28.188 -26.484 -12.352 1 95.62 285 ALA B N 1
ATOM 6962 C CA . ALA B 1 285 ? -26.797 -26.844 -12.562 1 95.62 285 ALA B CA 1
ATOM 6963 C C . ALA B 1 285 ? -26.172 -26.031 -13.688 1 95.62 285 ALA B C 1
ATOM 6965 O O . ALA B 1 285 ? -26.781 -25.859 -14.75 1 95.62 285 ALA B O 1
ATOM 6966 N N . PHE B 1 286 ? -25.031 -25.469 -13.359 1 96.62 286 PHE B N 1
ATOM 6967 C CA . PHE B 1 286 ? -24.281 -24.672 -14.328 1 96.62 286 PHE B CA 1
ATOM 6968 C C . PHE B 1 286 ? -22.828 -25.125 -14.375 1 96.62 286 PHE B C 1
ATOM 6970 O O . PHE B 1 286 ? -22.312 -25.703 -13.406 1 96.62 286 PHE B O 1
ATOM 6977 N N . CYS B 1 287 ? -22.25 -24.953 -15.477 1 95.62 287 CYS B N 1
ATOM 6978 C CA . CYS B 1 287 ? -20.812 -25.078 -15.555 1 95.62 287 CYS B CA 1
ATOM 6979 C C . CYS B 1 287 ? -20.172 -23.844 -16.172 1 95.62 287 CYS B C 1
ATOM 6981 O O . CYS B 1 287 ? -20.781 -23.203 -17.031 1 95.62 287 CYS B O 1
ATOM 6983 N N . TYR B 1 288 ? -19.094 -23.453 -15.656 1 95.88 288 TYR B N 1
ATOM 6984 C CA . TYR B 1 288 ? -18.328 -22.312 -16.141 1 95.88 288 TYR B CA 1
ATOM 6985 C C . TYR B 1 288 ? -17.016 -22.766 -16.781 1 95.88 288 TYR B C 1
ATOM 6987 O O . TYR B 1 288 ? -16.172 -23.359 -16.125 1 95.88 288 TYR B O 1
ATOM 6995 N N . ASP B 1 289 ? -16.891 -22.5 -18.062 1 93.81 289 ASP B N 1
ATOM 6996 C CA . ASP B 1 289 ? -15.625 -22.75 -18.75 1 93.81 289 ASP B CA 1
ATOM 6997 C C . ASP B 1 289 ? -14.617 -21.641 -18.438 1 93.81 289 ASP B C 1
ATOM 6999 O O . ASP B 1 289 ? -14.742 -20.516 -18.922 1 93.81 289 ASP B O 1
ATOM 7003 N N . ILE B 1 290 ? -13.688 -21.984 -17.703 1 91.19 290 ILE B N 1
ATOM 7004 C CA . ILE B 1 290 ? -12.742 -21 -17.188 1 91.19 290 ILE B CA 1
ATOM 7005 C C . ILE B 1 290 ? -11.961 -20.375 -18.344 1 91.19 290 ILE B C 1
ATOM 7007 O O . ILE B 1 290 ? -11.727 -19.172 -18.359 1 91.19 290 ILE B O 1
ATOM 7011 N N . ALA B 1 291 ? -11.562 -21.125 -19.312 1 88.62 291 ALA B N 1
ATOM 7012 C CA . ALA B 1 291 ? -10.766 -20.641 -20.438 1 88.62 291 ALA B CA 1
ATOM 7013 C C . ALA B 1 291 ? -11.586 -19.719 -21.344 1 88.62 291 ALA B C 1
ATOM 7015 O O . ALA B 1 291 ? -11.086 -18.703 -21.812 1 88.62 291 ALA B O 1
ATOM 7016 N N . LEU B 1 292 ? -12.875 -19.984 -21.469 1 90.12 292 LEU B N 1
ATOM 7017 C CA . LEU B 1 292 ? -13.703 -19.25 -22.406 1 90.12 292 LEU B CA 1
ATOM 7018 C C . LEU B 1 292 ? -14.508 -18.172 -21.703 1 90.12 292 LEU B C 1
ATOM 7020 O O . LEU B 1 292 ? -15.133 -17.328 -22.344 1 90.12 292 LEU B O 1
ATOM 7024 N N . ASP B 1 293 ? -14.523 -18.188 -20.359 1 93.12 293 ASP B N 1
ATOM 7025 C CA . ASP B 1 293 ? -15.344 -17.25 -19.578 1 93.12 293 ASP B CA 1
ATOM 7026 C C . ASP B 1 293 ? -16.797 -17.328 -20.016 1 93.12 293 ASP B C 1
ATOM 7028 O O . ASP B 1 293 ? -17.406 -16.297 -20.359 1 93.12 293 ASP B O 1
ATOM 7032 N N . ARG B 1 294 ? -17.234 -18.516 -20.031 1 94.56 294 ARG B N 1
ATOM 7033 C CA . ARG B 1 294 ? -18.609 -18.734 -20.469 1 94.56 294 ARG B CA 1
ATOM 7034 C C . ARG B 1 294 ? -19.312 -19.75 -19.578 1 94.56 294 ARG B C 1
ATOM 7036 O O . ARG B 1 294 ? -18.719 -20.75 -19.156 1 94.56 294 ARG B O 1
ATOM 7043 N N . TRP B 1 295 ? -20.609 -19.438 -19.375 1 95.62 295 TRP B N 1
ATOM 7044 C CA . TRP B 1 295 ? -21.438 -20.328 -18.562 1 95.62 295 TRP B CA 1
ATOM 7045 C C . TRP B 1 295 ? -22.344 -21.172 -19.453 1 95.62 295 TRP B C 1
ATOM 7047 O O . TRP B 1 295 ? -22.766 -20.719 -20.516 1 95.62 295 TRP B O 1
ATOM 7057 N N . MET B 1 296 ? -22.578 -22.312 -19.062 1 94.75 296 MET B N 1
ATOM 7058 C CA . MET B 1 296 ? -23.547 -23.203 -19.688 1 94.75 296 MET B CA 1
ATOM 7059 C C . MET B 1 296 ? -24.516 -23.766 -18.641 1 94.75 296 MET B C 1
ATOM 7061 O O . MET B 1 296 ? -24.109 -24.125 -17.547 1 94.75 296 MET B O 1
ATOM 7065 N N . GLU B 1 297 ? -25.766 -23.766 -19.016 1 94.81 297 GLU B N 1
ATOM 7066 C CA . GLU B 1 297 ? -26.75 -24.391 -18.156 1 94.81 297 GLU B CA 1
ATOM 7067 C C . GLU B 1 297 ? -26.844 -25.891 -18.422 1 94.81 297 GLU B C 1
ATOM 7069 O O . GLU B 1 297 ? -26.938 -26.312 -19.578 1 94.81 297 GLU B O 1
ATOM 7074 N N . LEU B 1 298 ? -26.828 -26.656 -17.406 1 93.94 298 LEU B N 1
ATOM 7075 C CA . LEU B 1 298 ? -26.828 -28.109 -17.516 1 93.94 298 LEU B CA 1
ATOM 7076 C C . LEU B 1 298 ? -28.156 -28.688 -17 1 93.94 298 LEU B C 1
ATOM 7078 O O . LEU B 1 298 ? -28.188 -29.328 -15.953 1 93.94 298 LEU B O 1
ATOM 7082 N N . THR B 1 299 ? -29.094 -28.672 -17.766 1 89.75 299 THR B N 1
ATOM 7083 C CA . THR B 1 299 ? -30.438 -29.062 -17.359 1 89.75 299 THR B CA 1
ATOM 7084 C C . THR B 1 299 ? -30.516 -30.562 -17.109 1 89.75 299 THR B C 1
ATOM 7086 O O . THR B 1 299 ? -31.125 -31.016 -16.125 1 89.75 299 THR B O 1
ATOM 7089 N N . GLU B 1 300 ? -29.922 -31.312 -17.953 1 87.31 300 GLU B N 1
ATOM 7090 C CA . GLU B 1 300 ? -29.953 -32.75 -17.797 1 87.31 300 GLU B CA 1
ATOM 7091 C C . GLU B 1 300 ? -29.172 -33.188 -16.547 1 87.31 300 GLU B C 1
ATOM 7093 O O . GLU B 1 300 ? -29.625 -34.094 -15.82 1 87.31 300 GLU B O 1
ATOM 7098 N N . ASP B 1 301 ? -28.109 -32.625 -16.406 1 86.81 301 ASP B N 1
ATOM 7099 C CA . ASP B 1 301 ? -27.312 -32.938 -15.211 1 86.81 301 ASP B CA 1
ATOM 7100 C C . ASP B 1 301 ? -28.094 -32.594 -13.938 1 86.81 301 ASP B C 1
ATOM 7102 O O . ASP B 1 301 ? -28.062 -33.344 -12.977 1 86.81 301 ASP B O 1
ATOM 7106 N N . ALA B 1 302 ? -28.688 -31.438 -13.961 1 85.88 302 ALA B N 1
ATOM 7107 C CA . ALA B 1 302 ? -29.469 -31 -12.812 1 85.88 302 ALA B CA 1
ATOM 7108 C C . ALA B 1 302 ? -30.5 -32.031 -12.43 1 85.88 302 ALA B C 1
ATOM 7110 O O . ALA B 1 302 ? -30.719 -32.312 -11.242 1 85.88 302 ALA B O 1
ATOM 7111 N N . ALA B 1 303 ? -31.031 -32.594 -13.398 1 85.75 303 ALA B N 1
ATOM 7112 C CA . ALA B 1 303 ? -32.125 -33.562 -13.172 1 85.75 303 ALA B CA 1
ATOM 7113 C C . ALA B 1 303 ? -31.562 -34.906 -12.672 1 85.75 303 ALA B C 1
ATOM 7115 O O . ALA B 1 303 ? -32.281 -35.656 -12.016 1 85.75 303 ALA B O 1
ATOM 7116 N N . SER B 1 304 ? -30.359 -35.156 -12.883 1 88.44 304 SER B N 1
ATOM 7117 C CA . SER B 1 304 ? -29.781 -36.469 -12.609 1 88.44 304 SER B CA 1
ATOM 7118 C C . SER B 1 304 ? -29.172 -36.531 -11.219 1 88.44 304 SER B C 1
ATOM 7120 O O . SER B 1 304 ? -28.891 -37.625 -10.695 1 88.44 304 SER B O 1
ATOM 7122 N N . ILE B 1 305 ? -28.969 -35.469 -10.617 1 92.06 305 ILE B N 1
ATOM 7123 C CA . ILE B 1 305 ? -28.266 -35.406 -9.344 1 92.06 305 ILE B CA 1
ATOM 7124 C C . ILE B 1 305 ? -29.266 -35.375 -8.188 1 92.06 305 ILE B C 1
ATOM 7126 O O . ILE B 1 305 ? -30.297 -34.719 -8.266 1 92.06 305 ILE B O 1
ATOM 7130 N N . LEU B 1 306 ? -28.969 -36.156 -7.184 1 86.5 306 LEU B N 1
ATOM 7131 C CA . LEU B 1 306 ? -29.75 -36.156 -5.949 1 86.5 306 LEU B CA 1
ATOM 7132 C C . LEU B 1 306 ? -29.031 -35.375 -4.852 1 86.5 306 LEU B C 1
ATOM 7134 O O . LEU B 1 306 ? -27.953 -35.781 -4.406 1 86.5 306 LEU B O 1
ATOM 7138 N N . ASP B 1 307 ? -29.594 -34.312 -4.496 1 91.19 307 ASP B N 1
ATOM 7139 C CA . ASP B 1 307 ? -29.047 -33.406 -3.482 1 91.19 307 ASP B CA 1
ATOM 7140 C C . ASP B 1 307 ? -30.016 -33.281 -2.301 1 91.19 307 ASP B C 1
ATOM 7142 O O . ASP B 1 307 ? -31.062 -32.625 -2.422 1 91.19 307 ASP B O 1
ATOM 7146 N N . SER B 1 308 ? -29.609 -33.875 -1.17 1 92.5 308 SER B N 1
ATOM 7147 C CA . SER B 1 308 ? -30.406 -33.75 0.049 1 92.5 308 SER B CA 1
ATOM 7148 C C . SER B 1 308 ? -29.969 -32.531 0.873 1 92.5 308 SER B C 1
ATOM 7150 O O . SER B 1 308 ? -28.812 -32.125 0.792 1 92.5 308 SER B O 1
ATOM 7152 N N . PRO B 1 309 ? -30.969 -32.031 1.656 1 93 309 PRO B N 1
ATOM 7153 C CA . PRO B 1 309 ? -30.562 -30.906 2.502 1 93 309 PRO B CA 1
ATOM 7154 C C . PRO B 1 309 ? -29.391 -31.25 3.426 1 93 309 PRO B C 1
ATOM 7156 O O . PRO B 1 309 ? -29.438 -32.25 4.137 1 93 309 PRO B O 1
ATOM 7159 N N . GLY B 1 310 ? -28.359 -30.469 3.309 1 93.94 310 GLY B N 1
ATOM 7160 C CA . GLY B 1 310 ? -27.234 -30.641 4.195 1 93.94 310 GLY B CA 1
ATOM 7161 C C . GLY B 1 310 ? -26.188 -31.594 3.637 1 93.94 310 GLY B C 1
ATOM 7162 O O . GLY B 1 310 ? -25.234 -31.953 4.332 1 93.94 310 GLY B O 1
ATOM 7163 N N . SER B 1 311 ? -26.344 -32.031 2.422 1 96 311 SER B N 1
ATOM 7164 C CA . SER B 1 311 ? -25.344 -32.875 1.791 1 96 311 SER B CA 1
ATOM 7165 C C . SER B 1 311 ? -24.094 -32.094 1.446 1 96 311 SER B C 1
ATOM 7167 O O . SER B 1 311 ? -24.094 -30.859 1.492 1 96 311 SER B O 1
ATOM 7169 N N . ALA B 1 312 ? -23.016 -32.812 1.201 1 96.88 312 ALA B N 1
ATOM 7170 C CA . ALA B 1 312 ? -21.75 -32.188 0.816 1 96.88 312 ALA B CA 1
ATOM 7171 C C . ALA B 1 312 ? -21.234 -32.75 -0.507 1 96.88 312 ALA B C 1
ATOM 7173 O O . ALA B 1 312 ? -21.438 -33.938 -0.805 1 96.88 312 ALA B O 1
ATOM 7174 N N . PHE B 1 313 ? -20.625 -31.891 -1.314 1 97.19 313 PHE B N 1
ATOM 7175 C CA . PHE B 1 313 ? -20.094 -32.25 -2.625 1 97.19 313 PHE B CA 1
ATOM 7176 C C . PHE B 1 313 ? -18.562 -32.219 -2.617 1 97.19 313 PHE B C 1
ATOM 7178 O O . PHE B 1 313 ? -17.953 -31.391 -1.943 1 97.19 313 PHE B O 1
ATOM 7185 N N . ALA B 1 314 ? -17.938 -33.094 -3.332 1 97.06 314 ALA B N 1
ATOM 7186 C CA . ALA B 1 314 ? -16.5 -33.062 -3.594 1 97.06 314 ALA B CA 1
ATOM 7187 C C . ALA B 1 314 ? -16.188 -33.656 -4.977 1 97.06 314 ALA B C 1
ATOM 7189 O O . ALA B 1 314 ? -16.75 -34.656 -5.379 1 97.06 314 ALA B O 1
ATOM 7190 N N . SER B 1 315 ? -15.391 -32.906 -5.629 1 95.69 315 SER B N 1
ATOM 7191 C CA . SER B 1 315 ? -14.961 -33.406 -6.926 1 95.69 315 SER B CA 1
ATOM 7192 C C . SER B 1 315 ? -13.773 -34.375 -6.777 1 95.69 315 SER B C 1
ATOM 7194 O O . SER B 1 315 ? -12.953 -34.188 -5.875 1 95.69 315 SER B O 1
ATOM 7196 N N . PHE B 1 316 ? -13.695 -35.406 -7.594 1 95.94 316 PHE B N 1
ATOM 7197 C CA . PHE B 1 316 ? -12.609 -36.375 -7.68 1 95.94 316 PHE B CA 1
ATOM 7198 C C . PHE B 1 316 ? -12.406 -36.844 -9.117 1 95.94 316 PHE B C 1
ATOM 7200 O O . PHE B 1 316 ? -13.258 -37.531 -9.672 1 95.94 316 PHE B O 1
ATOM 7207 N N . GLY B 1 317 ? -11.25 -36.469 -9.617 1 92.5 317 GLY B N 1
ATOM 7208 C CA . GLY B 1 317 ? -11.07 -36.719 -11.031 1 92.5 317 GLY B CA 1
ATOM 7209 C C . GLY B 1 317 ? -12.109 -36.062 -11.906 1 92.5 317 GLY B C 1
ATOM 7210 O O . GLY B 1 317 ? -12.281 -34.844 -11.836 1 92.5 317 GLY B O 1
ATOM 7211 N N . GLU B 1 318 ? -12.797 -36.875 -12.672 1 94.25 318 GLU B N 1
ATOM 7212 C CA . GLU B 1 318 ? -13.82 -36.375 -13.57 1 94.25 318 GLU B CA 1
ATOM 7213 C C . GLU B 1 318 ? -15.219 -36.562 -13 1 94.25 318 GLU B C 1
ATOM 7215 O O . GLU B 1 318 ? -16.203 -36.531 -13.742 1 94.25 318 GLU B O 1
ATOM 7220 N N . LYS B 1 319 ? -15.258 -36.781 -11.695 1 95.19 319 LYS B N 1
ATOM 7221 C CA . LYS B 1 319 ? -16.531 -37.125 -11.07 1 95.19 319 LYS B CA 1
ATOM 7222 C C . LYS B 1 319 ? -16.828 -36.219 -9.883 1 95.19 319 LYS B C 1
ATOM 7224 O O . LYS B 1 319 ? -15.961 -35.469 -9.43 1 95.19 319 LYS B O 1
ATOM 7229 N N . VAL B 1 320 ? -18.141 -36.25 -9.484 1 96.62 320 VAL B N 1
ATOM 7230 C CA . VAL B 1 320 ? -18.578 -35.531 -8.305 1 96.62 320 VAL B CA 1
ATOM 7231 C C . VAL B 1 320 ? -19.172 -36.469 -7.277 1 96.62 320 VAL B C 1
ATOM 7233 O O . VAL B 1 320 ? -20.031 -37.281 -7.609 1 96.62 320 VAL B O 1
ATOM 7236 N N . PHE B 1 321 ? -18.719 -36.406 -6.109 1 97.38 321 PHE B N 1
ATOM 7237 C CA . PHE B 1 321 ? -19.25 -37.25 -5.031 1 97.38 321 PHE B CA 1
ATOM 7238 C C . PHE B 1 321 ? -20.172 -36.438 -4.129 1 97.38 321 PHE B C 1
ATOM 7240 O O . PHE B 1 321 ? -19.875 -35.281 -3.779 1 97.38 321 PHE B O 1
ATOM 7247 N N . ILE B 1 322 ? -21.281 -36.969 -3.848 1 97.56 322 ILE B N 1
ATOM 7248 C CA . ILE B 1 322 ? -22.281 -36.375 -2.959 1 97.56 322 ILE B CA 1
ATOM 7249 C C . ILE B 1 322 ? -22.422 -37.25 -1.703 1 97.56 322 ILE B C 1
ATOM 7251 O O . ILE B 1 322 ? -22.766 -38.438 -1.789 1 97.56 322 ILE B O 1
ATOM 7255 N N . THR B 1 323 ? -22.234 -36.625 -0.571 1 97.88 323 THR B N 1
ATOM 7256 C CA . THR B 1 323 ? -22.219 -37.406 0.658 1 97.88 323 THR B CA 1
ATOM 7257 C C . THR B 1 323 ? -23.234 -36.875 1.656 1 97.88 323 THR B C 1
ATOM 7259 O O . THR B 1 323 ? -23.391 -35.656 1.792 1 97.88 323 THR B O 1
ATOM 7262 N N . GLY B 1 324 ? -23.969 -37.781 2.277 1 97.25 324 GLY B N 1
ATOM 7263 C CA . GLY B 1 324 ? -24.812 -37.469 3.426 1 97.25 324 GLY B CA 1
ATOM 7264 C C . GLY B 1 324 ? -26.016 -36.625 3.072 1 97.25 324 GLY B C 1
ATOM 7265 O O . GLY B 1 324 ? -26.594 -36.781 1.994 1 97.25 324 GLY B O 1
ATOM 7266 N N . GLY B 1 325 ? -26.438 -35.844 4.066 1 95.5 325 GLY B N 1
ATOM 7267 C CA . GLY B 1 325 ? -27.672 -35.062 3.984 1 95.5 325 GLY B CA 1
ATOM 7268 C C . GLY B 1 325 ? -28.766 -35.562 4.879 1 95.5 325 GLY B C 1
ATOM 7269 O O . GLY B 1 325 ? -28.562 -36.5 5.668 1 95.5 325 GLY B O 1
ATOM 7270 N N . CYS B 1 326 ? -29.844 -34.875 4.898 1 94.31 326 CYS B N 1
ATOM 7271 C CA . CYS B 1 326 ? -31 -35.281 5.695 1 94.31 326 CYS B CA 1
ATOM 7272 C C . CYS B 1 326 ? -32.125 -35.844 4.809 1 94.31 326 CYS B C 1
ATOM 7274 O O . CYS B 1 326 ? -32.406 -35.25 3.75 1 94.31 326 CYS B O 1
ATOM 7276 N N . ARG B 1 327 ? -32.625 -36.906 5.492 1 88 327 ARG B N 1
ATOM 7277 C CA . ARG B 1 327 ? -33.812 -37.469 4.84 1 88 327 ARG B CA 1
ATOM 7278 C C . ARG B 1 327 ? -35.062 -36.688 5.266 1 88 327 ARG B C 1
ATOM 7280 O O . ARG B 1 327 ? -35.125 -36.219 6.398 1 88 327 ARG B O 1
ATOM 7287 N N . GLY B 1 328 ? -35.875 -36.25 4.344 1 75.94 328 GLY B N 1
ATOM 7288 C CA . GLY B 1 328 ? -37.125 -35.656 4.742 1 75.94 328 GLY B CA 1
ATOM 7289 C C . GLY B 1 328 ? -37.25 -34.219 4.363 1 75.94 328 GLY B C 1
ATOM 7290 O O . GLY B 1 328 ? -36.75 -33.781 3.332 1 75.94 328 GLY B O 1
ATOM 7291 N N . GLU B 1 329 ? -38 -33.438 5.371 1 77.5 329 GLU B N 1
ATOM 7292 C CA . GLU B 1 329 ? -38.438 -32.094 4.996 1 77.5 329 GLU B CA 1
ATOM 7293 C C . GLU B 1 329 ? -37.625 -31.031 5.723 1 77.5 329 GLU B C 1
ATOM 7295 O O . GLU B 1 329 ? -38.125 -29.984 6.086 1 77.5 329 GLU B O 1
ATOM 7300 N N . CYS B 1 330 ? -36.25 -31.391 5.922 1 85.69 330 CYS B N 1
ATOM 7301 C CA . CYS B 1 330 ? -35.406 -30.359 6.531 1 85.69 330 CYS B CA 1
ATOM 7302 C C . CYS B 1 330 ? -35.219 -29.188 5.574 1 85.69 330 CYS B C 1
ATOM 7304 O O . CYS B 1 330 ? -35.156 -29.375 4.359 1 85.69 330 CYS B O 1
ATOM 7306 N N . HIS B 1 331 ? -35.156 -28.062 6.16 1 86.12 331 HIS B N 1
ATOM 7307 C CA . HIS B 1 331 ? -34.906 -26.875 5.344 1 86.12 331 HIS B CA 1
ATOM 7308 C C . HIS B 1 331 ? -33.5 -26.906 4.73 1 86.12 331 HIS B C 1
ATOM 7310 O O . HIS B 1 331 ? -32.562 -27.406 5.348 1 86.12 331 HIS B O 1
ATOM 7316 N N . ARG B 1 332 ? -33.469 -26.359 3.596 1 86.62 332 ARG B N 1
ATOM 7317 C CA . ARG B 1 332 ? -32.188 -26.344 2.893 1 86.62 332 ARG B CA 1
ATOM 7318 C C . ARG B 1 332 ? -31.328 -25.156 3.328 1 86.62 332 ARG B C 1
ATOM 7320 O O . ARG B 1 332 ? -30.094 -25.234 3.334 1 86.62 332 ARG B O 1
ATOM 7327 N N . HIS B 1 333 ? -32.062 -24.094 3.67 1 82.06 333 HIS B N 1
ATOM 7328 C CA . HIS B 1 333 ? -31.328 -22.953 4.203 1 82.06 333 HIS B CA 1
ATOM 7329 C C . HIS B 1 333 ? -30.656 -23.312 5.523 1 82.06 333 HIS B C 1
ATOM 7331 O O . HIS B 1 333 ? -31.297 -23.812 6.441 1 82.06 333 HIS B O 1
ATOM 7337 N N . ILE B 1 334 ? -29.453 -22.984 5.602 1 80.62 334 ILE B N 1
ATOM 7338 C CA . ILE B 1 334 ? -28.609 -23.484 6.688 1 80.62 334 ILE B CA 1
ATOM 7339 C C . ILE B 1 334 ? -29.172 -23.016 8.031 1 80.62 334 ILE B C 1
ATOM 7341 O O . ILE B 1 334 ? -29.219 -23.781 8.992 1 80.62 334 ILE B O 1
ATOM 7345 N N . ARG B 1 335 ? -29.578 -21.828 8.117 1 74 335 ARG B N 1
ATOM 7346 C CA . ARG B 1 335 ? -30.062 -21.297 9.383 1 74 335 ARG B CA 1
ATOM 7347 C C . ARG B 1 335 ? -31.344 -22.016 9.82 1 74 335 ARG B C 1
ATOM 7349 O O . ARG B 1 335 ? -31.5 -22.375 10.984 1 74 335 ARG B O 1
ATOM 7356 N N . ASN B 1 336 ? -32.125 -22.188 8.836 1 82.19 336 ASN B N 1
ATOM 7357 C CA . ASN B 1 336 ? -33.375 -22.891 9.125 1 82.19 336 ASN B CA 1
ATOM 7358 C C . ASN B 1 336 ? -33.125 -24.375 9.375 1 82.19 336 ASN B C 1
ATOM 7360 O O . ASN B 1 336 ? -33.812 -25 10.18 1 82.19 336 ASN B O 1
ATOM 7364 N N . HIS B 1 337 ? -32.156 -24.906 8.758 1 86.25 337 HIS B N 1
ATOM 7365 C CA . HIS B 1 337 ? -31.812 -26.312 8.914 1 86.25 337 HIS B CA 1
ATOM 7366 C C . HIS B 1 337 ? -31.359 -26.609 10.344 1 86.25 337 HIS B C 1
ATOM 7368 O O . HIS B 1 337 ? -31.797 -27.594 10.945 1 86.25 337 HIS B O 1
ATOM 7374 N N . ILE B 1 338 ? -30.656 -25.719 10.828 1 81 338 ILE B N 1
ATOM 7375 C CA . ILE B 1 338 ? -30.109 -25.891 12.172 1 81 338 ILE B CA 1
ATOM 7376 C C . ILE B 1 338 ? -31.234 -25.812 13.203 1 81 338 ILE B C 1
ATOM 7378 O O . ILE B 1 338 ? -31.203 -26.516 14.219 1 81 338 ILE B O 1
ATOM 7382 N N . ALA B 1 339 ? -32.156 -25.031 12.898 1 78.56 339 ALA B N 1
ATOM 7383 C CA . ALA B 1 339 ? -33.25 -24.766 13.852 1 78.56 339 ALA B CA 1
ATOM 7384 C C . ALA B 1 339 ? -34.25 -25.891 13.867 1 78.56 339 ALA B C 1
ATOM 7386 O O . ALA B 1 339 ? -35.156 -25.922 14.719 1 78.56 339 ALA B O 1
ATOM 7387 N N . GLU B 1 340 ? -34.062 -26.875 13.008 1 84.88 340 GLU B N 1
ATOM 7388 C CA . GLU B 1 340 ? -35 -27.984 12.945 1 84.88 340 GLU B CA 1
ATOM 7389 C C . GLU B 1 340 ? -34.938 -28.828 14.211 1 84.88 340 GLU B C 1
ATOM 7391 O O . GLU B 1 340 ? -33.875 -29.078 14.75 1 84.88 340 GLU B O 1
ATOM 7396 N N . ASP B 1 341 ? -36.062 -29.359 14.57 1 86.31 341 ASP B N 1
ATOM 7397 C CA . ASP B 1 341 ? -36.188 -30.109 15.82 1 86.31 341 ASP B CA 1
ATOM 7398 C C . ASP B 1 341 ? -35.5 -31.469 15.711 1 86.31 341 ASP B C 1
ATOM 7400 O O . ASP B 1 341 ? -35 -32 16.719 1 86.31 341 ASP B O 1
ATOM 7404 N N . PHE B 1 342 ? -35.562 -31.984 14.484 1 90.38 342 PHE B N 1
ATOM 7405 C CA . PHE B 1 342 ? -35 -33.312 14.289 1 90.38 342 PHE B CA 1
ATOM 7406 C C . PHE B 1 342 ? -34.344 -33.438 12.93 1 90.38 342 PHE B C 1
ATOM 7408 O O . PHE B 1 342 ? -34.906 -33 11.922 1 90.38 342 PHE B O 1
ATOM 7415 N N . HIS B 1 343 ? -33.125 -34.062 12.984 1 90.75 343 HIS B N 1
ATOM 7416 C CA . HIS B 1 343 ? -32.406 -34.344 11.742 1 90.75 343 HIS B CA 1
ATOM 7417 C C . HIS B 1 343 ? -32.375 -35.812 11.438 1 90.75 343 HIS B C 1
ATOM 7419 O O . HIS B 1 343 ? -31.906 -36.625 12.258 1 90.75 343 HIS B O 1
ATOM 7425 N N . ASP B 1 344 ? -32.812 -36.188 10.297 1 93.31 344 ASP B N 1
ATOM 7426 C CA . ASP B 1 344 ? -32.688 -37.562 9.82 1 93.31 344 ASP B CA 1
ATOM 7427 C C . ASP B 1 344 ? -31.531 -37.719 8.844 1 93.31 344 ASP B C 1
ATOM 7429 O O . ASP B 1 344 ? -31.734 -37.969 7.656 1 93.31 344 ASP B O 1
ATOM 7433 N N . ALA B 1 345 ? -30.359 -37.625 9.383 1 95.12 345 ALA B N 1
ATOM 7434 C CA . ALA B 1 345 ? -29.141 -37.656 8.578 1 95.12 345 ALA B CA 1
ATOM 7435 C C . ALA B 1 345 ? -28.938 -39.031 7.934 1 95.12 345 ALA B C 1
ATOM 7437 O O . ALA B 1 345 ? -29.328 -40.062 8.508 1 95.12 345 ALA B O 1
ATOM 7438 N N . THR B 1 346 ? -28.328 -39.094 6.785 1 96.19 346 THR B N 1
ATOM 7439 C CA . THR B 1 346 ? -28.078 -40.312 6.059 1 96.19 346 THR B CA 1
ATOM 7440 C C . THR B 1 346 ? -26.578 -40.531 5.863 1 96.19 346 THR B C 1
ATOM 7442 O O . THR B 1 346 ? -25.797 -39.594 5.926 1 96.19 346 THR B O 1
ATOM 7445 N N . ASN B 1 347 ? -26.188 -41.812 5.688 1 97.12 347 ASN B N 1
ATOM 7446 C CA . ASN B 1 347 ? -24.797 -42.125 5.367 1 97.12 347 ASN B CA 1
ATOM 7447 C C . ASN B 1 347 ? -24.641 -42.5 3.889 1 97.12 347 ASN B C 1
ATOM 7449 O O . ASN B 1 347 ? -23.625 -43.031 3.49 1 97.12 347 ASN B O 1
ATOM 7453 N N . ALA B 1 348 ? -25.609 -42.156 3.102 1 96.44 348 ALA B N 1
ATOM 7454 C CA . ALA B 1 348 ? -25.609 -42.469 1.679 1 96.44 348 ALA B CA 1
ATOM 7455 C C . ALA B 1 348 ? -24.562 -41.656 0.933 1 96.44 348 ALA B C 1
ATOM 7457 O O . ALA B 1 348 ? -24.312 -40.5 1.274 1 96.44 348 ALA B O 1
ATOM 7458 N N . VAL B 1 349 ? -23.938 -42.281 -0.014 1 97.44 349 VAL B N 1
ATOM 7459 C CA . VAL B 1 349 ? -22.969 -41.656 -0.891 1 97.44 349 VAL B CA 1
ATOM 7460 C C . VAL B 1 349 ? -23.312 -41.938 -2.35 1 97.44 349 VAL B C 1
ATOM 7462 O O . VAL B 1 349 ? -23.672 -43.062 -2.697 1 97.44 349 VAL B O 1
ATOM 7465 N N . PHE B 1 350 ? -23.266 -40.969 -3.135 1 96.94 350 PHE B N 1
ATOM 7466 C CA . PHE B 1 350 ? -23.5 -41.094 -4.562 1 96.94 350 PHE B CA 1
ATOM 7467 C C . PHE B 1 350 ? -22.359 -40.531 -5.375 1 96.94 350 PHE B C 1
ATOM 7469 O O . PHE B 1 350 ? -21.656 -39.625 -4.918 1 96.94 350 PHE B O 1
ATOM 7476 N N . CYS B 1 351 ? -22.078 -41.094 -6.473 1 96.06 351 CYS B N 1
ATOM 7477 C CA . CYS B 1 351 ? -21.109 -40.594 -7.441 1 96.06 351 CYS B CA 1
ATOM 7478 C C . CYS B 1 351 ? -21.781 -40.219 -8.75 1 96.06 351 CYS B C 1
ATOM 7480 O O . CYS B 1 351 ? -22.453 -41.031 -9.375 1 96.06 351 CYS B O 1
ATOM 7482 N N . TYR B 1 352 ? -21.609 -39 -9.047 1 96.31 352 TYR B N 1
ATOM 7483 C CA . TYR B 1 352 ? -22.156 -38.5 -10.312 1 96.31 352 TYR B CA 1
ATOM 7484 C C . TYR B 1 352 ? -21.062 -38.406 -11.375 1 96.31 352 TYR B C 1
ATOM 7486 O O . TYR B 1 352 ? -20.016 -37.812 -11.141 1 96.31 352 TYR B O 1
ATOM 7494 N N . CYS B 1 353 ? -21.297 -39 -12.516 1 94.06 353 CYS B N 1
ATOM 7495 C CA . CYS B 1 353 ? -20.406 -38.906 -13.664 1 94.06 353 CYS B CA 1
ATOM 7496 C C . CYS B 1 353 ? -21 -38.062 -14.773 1 94.06 353 CYS B C 1
ATOM 7498 O O . CYS B 1 353 ? -21.906 -38.531 -15.484 1 94.06 353 CYS B O 1
ATOM 7500 N N . PRO B 1 354 ? -20.469 -36.938 -14.945 1 93 354 PRO B N 1
ATOM 7501 C CA . PRO B 1 354 ? -21.016 -36.062 -15.984 1 93 354 PRO B CA 1
ATOM 7502 C C . PRO B 1 354 ? -20.875 -36.656 -17.391 1 93 354 PRO B C 1
ATOM 7504 O O . PRO B 1 354 ? -21.703 -36.375 -18.266 1 93 354 PRO B O 1
ATOM 7507 N N . ILE B 1 355 ? -19.844 -37.438 -17.625 1 89.94 355 ILE B N 1
ATOM 7508 C CA . ILE B 1 355 ? -19.609 -38.031 -18.938 1 89.94 355 ILE B CA 1
ATOM 7509 C C . ILE B 1 355 ? -20.719 -39 -19.281 1 89.94 355 ILE B C 1
ATOM 7511 O O . ILE B 1 355 ? -21.266 -38.969 -20.375 1 89.94 355 ILE B O 1
ATOM 7515 N N . GLU B 1 356 ? -21.016 -39.781 -18.359 1 88.88 356 GLU B N 1
ATOM 7516 C CA . GLU B 1 356 ? -22.062 -40.781 -18.547 1 88.88 356 GLU B CA 1
ATOM 7517 C C . GLU B 1 356 ? -23.422 -40.219 -18.141 1 88.88 356 GLU B C 1
ATOM 7519 O O . GLU B 1 356 ? -24.453 -40.844 -18.422 1 88.88 356 GLU B O 1
ATOM 7524 N N . ARG B 1 357 ? -23.484 -39.094 -17.484 1 90 357 ARG B N 1
ATOM 7525 C CA . ARG B 1 357 ? -24.703 -38.5 -16.938 1 90 357 ARG B CA 1
ATOM 7526 C C . ARG B 1 357 ? -25.469 -39.531 -16.094 1 90 357 ARG B C 1
ATOM 7528 O O . ARG B 1 357 ? -26.672 -39.719 -16.281 1 90 357 ARG B O 1
ATOM 7535 N N . SER B 1 358 ? -24.766 -40.031 -15.234 1 92.62 358 SER B N 1
ATOM 7536 C CA . SER B 1 358 ? -25.359 -41.062 -14.383 1 92.62 358 SER B CA 1
ATOM 7537 C C . SER B 1 358 ? -24.938 -40.875 -12.93 1 92.62 358 SER B C 1
ATOM 7539 O O . SER B 1 358 ? -23.828 -40.406 -12.648 1 92.62 358 SER B O 1
ATOM 7541 N N . LEU B 1 359 ? -25.891 -41.188 -12.109 1 95.56 359 LEU B N 1
ATOM 7542 C CA . LEU B 1 359 ? -25.672 -41.156 -10.664 1 95.56 359 LEU B CA 1
ATOM 7543 C C . LEU B 1 359 ? -25.625 -42.594 -10.109 1 95.56 359 LEU B C 1
ATOM 7545 O O . LEU B 1 359 ? -26.578 -43.344 -10.227 1 95.56 359 LEU B O 1
ATOM 7549 N N . THR B 1 360 ? -24.531 -42.906 -9.523 1 95.06 360 THR B N 1
ATOM 7550 C CA . THR B 1 360 ? -24.344 -44.281 -9.016 1 95.06 360 THR B CA 1
ATOM 7551 C C . THR B 1 360 ? -24.156 -44.25 -7.5 1 95.06 360 THR B C 1
ATOM 7553 O O . THR B 1 360 ? -23.406 -43.438 -6.969 1 95.06 360 THR B O 1
ATOM 7556 N N . PRO B 1 361 ? -24.875 -45.156 -6.805 1 95.69 361 PRO B N 1
ATOM 7557 C CA . PRO B 1 361 ? -24.641 -45.281 -5.363 1 95.69 361 PRO B CA 1
ATOM 7558 C C . PRO B 1 361 ? -23.281 -45.875 -5.027 1 95.69 361 PRO B C 1
ATOM 7560 O O . PRO B 1 361 ? -22.828 -46.781 -5.727 1 95.69 361 PRO B O 1
ATOM 7563 N N . MET B 1 362 ? -22.703 -45.406 -4.109 1 95.81 362 MET B N 1
ATOM 7564 C CA . MET B 1 362 ? -21.406 -45.875 -3.645 1 95.81 362 MET B CA 1
ATOM 7565 C C . MET B 1 362 ? -21.516 -46.469 -2.244 1 95.81 362 MET B C 1
ATOM 7567 O O . MET B 1 362 ? -22.609 -46.5 -1.663 1 95.81 362 MET B O 1
ATOM 7571 N N . VAL B 1 363 ? -20.359 -46.969 -1.794 1 96.69 363 VAL B N 1
ATOM 7572 C CA . VAL B 1 363 ? -20.297 -47.5 -0.442 1 96.69 363 VAL B CA 1
ATOM 7573 C C . VAL B 1 363 ? -20.688 -46.438 0.568 1 96.69 363 VAL B C 1
ATOM 7575 O O . VAL B 1 363 ? -20.25 -45.281 0.457 1 96.69 363 VAL B O 1
ATOM 7578 N N . GLN B 1 364 ? -21.5 -46.812 1.547 1 97.19 364 GLN B N 1
ATOM 7579 C CA . GLN B 1 364 ? -22 -45.875 2.545 1 97.19 364 GLN B CA 1
ATOM 7580 C C . GLN B 1 364 ? -20.906 -45.469 3.531 1 97.19 364 GLN B C 1
ATOM 7582 O O . GLN B 1 364 ? -20.016 -46.25 3.816 1 97.19 364 GLN B O 1
ATOM 7587 N N . MET B 1 365 ? -21.031 -44.281 3.994 1 97.56 365 MET B N 1
ATOM 7588 C CA . MET B 1 365 ? -20.141 -43.844 5.051 1 97.56 365 MET B CA 1
ATOM 7589 C C . MET B 1 365 ? -20.344 -44.656 6.324 1 97.56 365 MET B C 1
ATOM 7591 O O . MET B 1 365 ? -21.359 -45.344 6.473 1 97.56 365 MET B O 1
ATOM 7595 N N . GLN B 1 366 ? -19.406 -44.594 7.191 1 96.19 366 GLN B N 1
ATOM 7596 C CA . GLN B 1 366 ? -19.516 -45.281 8.477 1 96.19 366 GLN B CA 1
ATOM 7597 C C . GLN B 1 366 ? -20.531 -44.562 9.383 1 96.19 366 GLN B C 1
ATOM 7599 O O . GLN B 1 366 ? -21.234 -45.219 10.156 1 96.19 366 GLN B O 1
ATOM 7604 N N . HIS B 1 367 ? -20.609 -43.281 9.305 1 95.12 367 HIS B N 1
ATOM 7605 C CA . HIS B 1 367 ? -21.531 -42.469 10.125 1 95.12 367 HIS B CA 1
ATOM 7606 C C . HIS B 1 367 ? -22.422 -41.594 9.25 1 95.12 367 HIS B C 1
ATOM 7608 O O . HIS B 1 367 ? -21.938 -40.969 8.312 1 95.12 367 HIS B O 1
ATOM 7614 N N . ALA B 1 368 ? -23.719 -41.562 9.656 1 96.06 368 ALA B N 1
ATOM 7615 C CA . ALA B 1 368 ? -24.609 -40.625 8.992 1 96.06 368 ALA B CA 1
ATOM 7616 C C . ALA B 1 368 ? -24.266 -39.188 9.352 1 96.06 368 ALA B C 1
ATOM 7618 O O . ALA B 1 368 ? -23.906 -38.906 10.5 1 96.06 368 ALA B O 1
ATOM 7619 N N . ARG B 1 369 ? -24.297 -38.344 8.336 1 95.56 369 ARG B N 1
ATOM 7620 C CA . ARG B 1 369 ? -23.891 -36.969 8.602 1 95.56 369 ARG B CA 1
ATOM 7621 C C . ARG B 1 369 ? -24.719 -35.969 7.754 1 95.56 369 ARG B C 1
ATOM 7623 O O . ARG B 1 369 ? -25.078 -36.281 6.621 1 95.56 369 ARG B O 1
ATOM 7630 N N . SER B 1 370 ? -24.984 -34.844 8.344 1 94.69 370 SER B N 1
ATOM 7631 C CA . SER B 1 370 ? -25.531 -33.688 7.66 1 94.69 370 SER B CA 1
ATOM 7632 C C . SER B 1 370 ? -24.781 -32.406 8.055 1 94.69 370 SER B C 1
ATOM 7634 O O . SER B 1 370 ? -24.172 -32.375 9.125 1 94.69 370 SER B O 1
ATOM 7636 N N . MET B 1 371 ? -24.688 -31.5 7.164 1 93.69 371 MET B N 1
ATOM 7637 C CA . MET B 1 371 ? -24.031 -30.219 7.41 1 93.69 371 MET B CA 1
ATOM 7638 C C . MET B 1 371 ? -22.547 -30.406 7.711 1 93.69 371 MET B C 1
ATOM 7640 O O . MET B 1 371 ? -22 -29.734 8.586 1 93.69 371 MET B O 1
ATOM 7644 N N . HIS B 1 372 ? -21.922 -31.438 7.137 1 96.12 372 HIS B N 1
ATOM 7645 C CA . HIS B 1 372 ? -20.484 -31.672 7.195 1 96.12 372 HIS B CA 1
ATOM 7646 C C . HIS B 1 372 ? -19.781 -31.062 5.996 1 96.12 372 HIS B C 1
ATOM 7648 O O . HIS B 1 372 ? -20.422 -30.484 5.117 1 96.12 372 HIS B O 1
ATOM 7654 N N . THR B 1 373 ? -18.484 -31.031 5.977 1 96.88 373 THR B N 1
ATOM 7655 C CA . THR B 1 373 ? -17.703 -30.609 4.816 1 96.88 373 THR B CA 1
ATOM 7656 C C . THR B 1 373 ? -16.984 -31.797 4.172 1 96.88 373 THR B C 1
ATOM 7658 O O . THR B 1 373 ? -16.703 -32.781 4.836 1 96.88 373 THR B O 1
ATOM 7661 N N . CYS B 1 374 ? -16.844 -31.719 2.949 1 97.25 374 CYS B N 1
ATOM 7662 C CA . CYS B 1 374 ? -16.219 -32.75 2.137 1 97.25 374 CYS B CA 1
ATOM 7663 C C . CYS B 1 374 ? -15.125 -32.188 1.249 1 97.25 374 CYS B C 1
ATOM 7665 O O . CYS B 1 374 ? -15.344 -31.188 0.557 1 97.25 374 CYS B O 1
ATOM 7667 N N . VAL B 1 375 ? -13.914 -32.844 1.272 1 97 375 VAL B N 1
ATOM 7668 C CA . VAL B 1 375 ? -12.812 -32.281 0.495 1 97 375 VAL B CA 1
ATOM 7669 C C . VAL B 1 375 ? -11.945 -33.406 -0.056 1 97 375 VAL B C 1
ATOM 7671 O O . VAL B 1 375 ? -11.797 -34.438 0.585 1 97 375 VAL B O 1
ATOM 7674 N N . THR B 1 376 ? -11.445 -33.219 -1.194 1 96.31 376 THR B N 1
ATOM 7675 C CA . THR B 1 376 ? -10.547 -34.188 -1.816 1 96.31 376 THR B CA 1
ATOM 7676 C C . THR B 1 376 ? -9.094 -33.812 -1.507 1 96.31 376 THR B C 1
ATOM 7678 O O . THR B 1 376 ? -8.648 -32.688 -1.745 1 96.31 376 THR B O 1
ATOM 7681 N N . ALA B 1 377 ? -8.367 -34.781 -0.933 1 94.88 377 ALA B N 1
ATOM 7682 C CA . ALA B 1 377 ? -6.953 -34.594 -0.608 1 94.88 377 ALA B CA 1
ATOM 7683 C C . ALA B 1 377 ? -6.184 -35.906 -0.815 1 94.88 377 ALA B C 1
ATOM 7685 O O . ALA B 1 377 ? -6.629 -36.969 -0.383 1 94.88 377 ALA B O 1
ATOM 7686 N N . LEU B 1 378 ? -5.027 -35.875 -1.449 1 90.38 378 LEU B N 1
ATOM 7687 C CA . LEU B 1 378 ? -4.152 -37 -1.711 1 90.38 378 LEU B CA 1
ATOM 7688 C C . LEU B 1 378 ? -4.941 -38.156 -2.299 1 90.38 378 LEU B C 1
ATOM 7690 O O . LEU B 1 378 ? -4.867 -39.281 -1.799 1 90.38 378 LEU B O 1
ATOM 7694 N N . ASN B 1 379 ? -5.734 -37.969 -3.266 1 90.44 379 ASN B N 1
ATOM 7695 C CA . ASN B 1 379 ? -6.5 -38.938 -4.027 1 90.44 379 ASN B CA 1
ATOM 7696 C C . ASN B 1 379 ? -7.512 -39.656 -3.146 1 90.44 379 ASN B C 1
ATOM 7698 O O . ASN B 1 379 ? -7.73 -40.875 -3.312 1 90.44 379 ASN B O 1
ATOM 7702 N N . ARG B 1 380 ? -7.953 -38.906 -2.146 1 95.75 380 ARG B N 1
ATOM 7703 C CA . ARG B 1 380 ? -9.008 -39.406 -1.269 1 95.75 380 ARG B CA 1
ATOM 7704 C C . ARG B 1 380 ? -10.047 -38.312 -0.997 1 95.75 380 ARG B C 1
ATOM 7706 O O . ARG B 1 380 ? -9.773 -37.125 -1.199 1 95.75 380 ARG B O 1
ATOM 7713 N N . ILE B 1 381 ? -11.234 -38.781 -0.579 1 97.44 381 ILE B N 1
ATOM 7714 C CA . ILE B 1 381 ? -12.297 -37.844 -0.23 1 97.44 381 ILE B CA 1
ATOM 7715 C C . ILE B 1 381 ? -12.531 -37.875 1.277 1 97.44 381 ILE B C 1
ATOM 7717 O O . ILE B 1 381 ? -12.945 -38.906 1.828 1 97.44 381 ILE B O 1
ATOM 7721 N N . TYR B 1 382 ? -12.352 -36.781 1.947 1 98 382 TYR B N 1
ATOM 7722 C CA . TYR B 1 382 ? -12.508 -36.688 3.395 1 98 382 TYR B CA 1
ATOM 7723 C C . TYR B 1 382 ? -13.844 -36.062 3.756 1 98 382 TYR B C 1
ATOM 7725 O O . TYR B 1 382 ? -14.273 -35.094 3.121 1 98 382 TYR B O 1
ATOM 7733 N N . VAL B 1 383 ? -14.516 -36.594 4.676 1 98.25 383 VAL B N 1
ATOM 7734 C CA . VAL B 1 383 ? -15.711 -36 5.262 1 98.25 383 VAL B CA 1
ATOM 7735 C C . VAL B 1 383 ? -15.438 -35.594 6.711 1 98.25 383 VAL B C 1
ATOM 7737 O O . VAL B 1 383 ? -14.945 -36.406 7.5 1 98.25 383 VAL B O 1
ATOM 7740 N N . ILE B 1 384 ? -15.758 -34.375 7.043 1 97.75 384 ILE B N 1
ATOM 7741 C CA . ILE B 1 384 ? -15.352 -33.812 8.328 1 97.75 384 ILE B CA 1
ATOM 7742 C C . ILE B 1 384 ? -16.547 -33.156 8.992 1 97.75 384 ILE B C 1
ATOM 7744 O O . ILE B 1 384 ? -17.203 -32.281 8.391 1 97.75 384 ILE B O 1
ATOM 7748 N N . GLY B 1 385 ? -16.812 -33.5 10.188 1 95.31 385 GLY B N 1
ATOM 7749 C CA . GLY B 1 385 ? -17.844 -32.875 11.008 1 95.31 385 GLY B CA 1
ATOM 7750 C C . GLY B 1 385 ? -19.25 -33.281 10.602 1 95.31 385 GLY B C 1
ATOM 7751 O O . GLY B 1 385 ? -19.469 -34.375 10.117 1 95.31 385 GLY B O 1
ATOM 7752 N N . GLY B 1 386 ? -20.188 -32.344 10.953 1 93.94 386 GLY B N 1
ATOM 7753 C CA . GLY B 1 386 ? -21.609 -32.562 10.695 1 93.94 386 GLY B CA 1
ATOM 7754 C C . GLY B 1 386 ? -22.359 -33.062 11.914 1 93.94 386 GLY B C 1
ATOM 7755 O O . GLY B 1 386 ? -21.812 -33.125 13.016 1 93.94 386 GLY B O 1
ATOM 7756 N N . LYS B 1 387 ? -23.578 -33.312 11.633 1 92.81 387 LYS B N 1
ATOM 7757 C CA . LYS B 1 387 ? -24.469 -33.812 12.664 1 92.81 387 LYS B CA 1
ATOM 7758 C C . LYS B 1 387 ? -25.094 -35.156 12.234 1 92.81 387 LYS B C 1
ATOM 7760 O O . LYS B 1 387 ? -25.453 -35.312 11.062 1 92.81 387 LYS B O 1
ATOM 7765 N N . THR B 1 388 ? -25.172 -35.938 13.188 1 92.94 388 THR B N 1
ATOM 7766 C CA . THR B 1 388 ? -25.797 -37.25 12.906 1 92.94 388 THR B CA 1
ATOM 7767 C C . THR B 1 388 ? -27.297 -37.188 13.188 1 92.94 388 THR B C 1
ATOM 7769 O O . THR B 1 388 ? -27.844 -36.125 13.453 1 92.94 388 THR B O 1
ATOM 7772 N N . CYS B 1 389 ? -27.938 -38.375 13.055 1 91 389 CYS B N 1
ATOM 7773 C CA . CYS B 1 389 ? -29.375 -38.469 13.305 1 91 389 CYS B CA 1
ATOM 7774 C C . CYS B 1 389 ? -29.688 -38.156 14.766 1 91 389 CYS B C 1
ATOM 7776 O O . CYS B 1 389 ? -29.031 -38.688 15.672 1 91 389 CYS B O 1
ATOM 7778 N N . GLY B 1 390 ? -30.719 -37.219 14.93 1 87.31 390 GLY B N 1
ATOM 7779 C CA . GLY B 1 390 ? -31.109 -36.906 16.297 1 87.31 390 GLY B CA 1
ATOM 7780 C C . GLY B 1 390 ? -31.781 -35.562 16.438 1 87.31 390 GLY B C 1
ATOM 7781 O O . GLY B 1 390 ? -32.125 -34.938 15.445 1 87.31 390 GLY B O 1
ATOM 7782 N N . THR B 1 391 ? -31.906 -35.156 17.688 1 84.88 391 THR B N 1
ATOM 7783 C CA . THR B 1 391 ? -32.562 -33.906 18 1 84.88 391 THR B CA 1
ATOM 7784 C C . THR B 1 391 ? -31.609 -32.719 17.781 1 84.88 391 THR B C 1
ATOM 7786 O O . THR B 1 391 ? -30.406 -32.938 17.609 1 84.88 391 THR B O 1
ATOM 7789 N N . SER B 1 392 ? -32.25 -31.625 17.812 1 78.06 392 SER B N 1
ATOM 7790 C CA . SER B 1 392 ? -31.5 -30.406 17.516 1 78.06 392 SER B CA 1
ATOM 7791 C C . SER B 1 392 ? -30.359 -30.219 18.516 1 78.06 392 SER B C 1
ATOM 7793 O O . SER B 1 392 ? -29.344 -29.594 18.188 1 78.06 392 SER B O 1
ATOM 7795 N N . ASN B 1 393 ? -30.422 -30.828 19.672 1 78.56 393 ASN B N 1
ATOM 7796 C CA . ASN B 1 393 ? -29.453 -30.578 20.719 1 78.56 393 ASN B CA 1
ATOM 7797 C C . ASN B 1 393 ? -28.297 -31.578 20.656 1 78.56 393 ASN B C 1
ATOM 7799 O O . ASN B 1 393 ? -27.375 -31.516 21.469 1 78.56 393 ASN B O 1
ATOM 7803 N N . ILE B 1 394 ? -28.406 -32.312 19.641 1 79.38 394 ILE B N 1
ATOM 7804 C CA . ILE B 1 394 ? -27.328 -33.281 19.531 1 79.38 394 ILE B CA 1
ATOM 7805 C C . ILE B 1 394 ? -26.016 -32.594 19.172 1 79.38 394 ILE B C 1
ATOM 7807 O O . ILE B 1 394 ? -26.016 -31.625 18.406 1 79.38 394 ILE B O 1
ATOM 7811 N N . ARG B 1 395 ? -24.969 -33.125 19.781 1 82.5 395 ARG B N 1
ATOM 7812 C CA . ARG B 1 395 ? -23.641 -32.562 19.547 1 82.5 395 ARG B CA 1
ATOM 7813 C C . ARG B 1 395 ? -23.125 -32.938 18.156 1 82.5 395 ARG B C 1
ATOM 7815 O O . ARG B 1 395 ? -23.609 -33.875 17.547 1 82.5 395 ARG B O 1
ATOM 7822 N N . GLY B 1 396 ? -22.156 -32.188 17.688 1 87.81 396 GLY B N 1
ATOM 7823 C CA . GLY B 1 396 ? -21.531 -32.438 16.391 1 87.81 396 GLY B CA 1
ATOM 7824 C C . GLY B 1 396 ? -20.719 -33.719 16.359 1 87.81 396 GLY B C 1
ATOM 7825 O O . GLY B 1 396 ? -20.281 -34.188 17.406 1 87.81 396 GLY B O 1
ATOM 7826 N N . LEU B 1 397 ? -20.562 -34.312 15.242 1 92.31 397 LEU B N 1
ATOM 7827 C CA . LEU B 1 397 ? -19.781 -35.531 15.039 1 92.31 397 LEU B CA 1
ATOM 7828 C C . LEU B 1 397 ? -18.281 -35.219 15.055 1 92.31 397 LEU B C 1
ATOM 7830 O O . LEU B 1 397 ? -17.828 -34.312 14.344 1 92.31 397 LEU B O 1
ATOM 7834 N N . LEU B 1 398 ? -17.531 -36 15.812 1 95.12 398 LEU B N 1
ATOM 7835 C CA . LEU B 1 398 ? -16.078 -35.812 15.875 1 95.12 398 LEU B CA 1
ATOM 7836 C C . LEU B 1 398 ? -15.383 -36.75 14.883 1 95.12 398 LEU B C 1
ATOM 7838 O O . LEU B 1 398 ? -14.234 -36.469 14.5 1 95.12 398 LEU B O 1
ATOM 7842 N N . GLU B 1 399 ? -16.062 -37.719 14.523 1 95.12 399 GLU B N 1
ATOM 7843 C CA . GLU B 1 399 ? -15.477 -38.75 13.664 1 95.12 399 GLU B CA 1
ATOM 7844 C C . GLU B 1 399 ? -15.188 -38.219 12.273 1 95.12 399 GLU B C 1
ATOM 7846 O O . GLU B 1 399 ? -16.016 -37.5 11.695 1 95.12 399 GLU B O 1
ATOM 7851 N N . VAL B 1 400 ? -14.016 -38.469 11.781 1 97.69 400 VAL B N 1
ATOM 7852 C CA . VAL B 1 400 ? -13.594 -38.125 10.43 1 97.69 400 VAL B CA 1
ATOM 7853 C C . VAL B 1 400 ? -13.234 -39.406 9.664 1 97.69 400 VAL B C 1
ATOM 7855 O O . VAL B 1 400 ? -12.633 -40.344 10.219 1 97.69 400 VAL B O 1
ATOM 7858 N N . GLU B 1 401 ? -13.594 -39.531 8.477 1 97.69 401 GLU B N 1
ATOM 7859 C CA . GLU B 1 401 ? -13.273 -40.688 7.625 1 97.69 401 GLU B CA 1
ATOM 7860 C C . GLU B 1 401 ? -13 -40.219 6.188 1 97.69 401 GLU B C 1
ATOM 7862 O O . GLU B 1 401 ? -13.398 -39.125 5.785 1 97.69 401 GLU B O 1
ATOM 7867 N N . PHE B 1 402 ? -12.266 -41.031 5.523 1 97.62 402 PHE B N 1
ATOM 7868 C CA . PHE B 1 402 ? -12.047 -40.75 4.109 1 97.62 402 PHE B CA 1
ATOM 7869 C C . PHE B 1 402 ? -12.445 -41.938 3.256 1 97.62 402 PHE B C 1
ATOM 7871 O O . PHE B 1 402 ? -12.484 -43.062 3.746 1 97.62 402 PHE B O 1
ATOM 7878 N N . PHE B 1 403 ? -12.773 -41.625 2.033 1 97.44 403 PHE B N 1
ATOM 7879 C CA . PHE B 1 403 ? -13.125 -42.594 1.017 1 97.44 403 PHE B CA 1
ATOM 7880 C C . PHE B 1 403 ? -12.031 -42.688 -0.048 1 97.44 403 PHE B C 1
ATOM 7882 O O . PHE B 1 403 ? -11.562 -41.656 -0.551 1 97.44 403 PHE B O 1
ATOM 7889 N N . ASP B 1 404 ? -11.578 -43.875 -0.331 1 94.69 404 ASP B N 1
ATOM 7890 C CA . ASP B 1 404 ? -10.695 -44.125 -1.462 1 94.69 404 ASP B CA 1
ATOM 7891 C C . ASP B 1 404 ? -11.477 -44.656 -2.662 1 94.69 404 ASP B C 1
ATOM 7893 O O . ASP B 1 404 ? -11.914 -45.812 -2.67 1 94.69 404 ASP B O 1
ATOM 7897 N N . PRO B 1 405 ? -11.602 -43.844 -3.639 1 91.38 405 PRO B N 1
ATOM 7898 C CA . PRO B 1 405 ? -12.445 -44.25 -4.766 1 91.38 405 PRO B CA 1
ATOM 7899 C C . PRO B 1 405 ? -11.867 -45.438 -5.539 1 91.38 405 PRO B C 1
ATOM 7901 O O . PRO B 1 405 ? -12.594 -46.125 -6.258 1 91.38 405 PRO B O 1
ATOM 7904 N N . LEU B 1 406 ? -10.609 -45.688 -5.473 1 87.69 406 LEU B N 1
ATOM 7905 C CA . LEU B 1 406 ? -10 -46.781 -6.207 1 87.69 406 LEU B CA 1
ATOM 7906 C C . LEU B 1 406 ? -10.266 -48.125 -5.512 1 87.69 406 LEU B C 1
ATOM 7908 O O . LEU B 1 406 ? -10.594 -49.094 -6.168 1 87.69 406 LEU B O 1
ATOM 7912 N N . ILE B 1 407 ? -10.125 -48.094 -4.254 1 89.19 407 ILE B N 1
ATOM 7913 C CA . ILE B 1 407 ? -10.359 -49.312 -3.512 1 89.19 407 ILE B CA 1
ATOM 7914 C C . ILE B 1 407 ? -11.805 -49.375 -3.035 1 89.19 407 ILE B C 1
ATOM 7916 O O . ILE B 1 407 ? -12.297 -50.438 -2.623 1 89.19 407 ILE B O 1
ATOM 7920 N N . ARG B 1 408 ? -12.562 -48.281 -3.043 1 92.19 408 ARG B N 1
ATOM 7921 C CA . ARG B 1 408 ? -13.969 -48.156 -2.678 1 92.19 408 ARG B CA 1
ATOM 7922 C C . ARG B 1 408 ? -14.195 -48.562 -1.229 1 92.19 408 ARG B C 1
ATOM 7924 O O . ARG B 1 408 ? -15.086 -49.375 -0.944 1 92.19 408 ARG B O 1
ATOM 7931 N N . GLU B 1 409 ? -13.477 -47.969 -0.393 1 95.12 409 GLU B N 1
ATOM 7932 C CA . GLU B 1 409 ? -13.586 -48.219 1.038 1 95.12 409 GLU B CA 1
ATOM 7933 C C . GLU B 1 409 ? -13.492 -46.938 1.848 1 95.12 409 GLU B C 1
ATOM 7935 O O . GLU B 1 409 ? -12.797 -46 1.451 1 95.12 409 GLU B O 1
ATOM 7940 N N . TRP B 1 410 ? -14.273 -46.938 2.984 1 97.19 410 TRP B N 1
ATOM 7941 C CA . TRP B 1 410 ? -14.164 -45.875 3.951 1 97.19 410 TRP B CA 1
ATOM 7942 C C . TRP B 1 410 ? -13.219 -46.25 5.086 1 97.19 410 TRP B C 1
ATOM 7944 O O . TRP B 1 410 ? -13.25 -47.375 5.582 1 97.19 410 TRP B O 1
ATOM 7954 N N . THR B 1 411 ? -12.391 -45.375 5.426 1 97.06 411 THR B N 1
ATOM 7955 C CA . THR B 1 411 ? -11.453 -45.594 6.52 1 97.06 411 THR B CA 1
ATOM 7956 C C . THR B 1 411 ? -11.539 -44.438 7.531 1 97.06 411 THR B C 1
ATOM 7958 O O . THR B 1 411 ? -11.531 -43.281 7.16 1 97.06 411 THR B O 1
ATOM 7961 N N . SER B 1 412 ? -11.617 -44.812 8.844 1 97.19 412 SER B N 1
ATOM 7962 C CA . SER B 1 412 ? -11.648 -43.781 9.898 1 97.19 412 SER B CA 1
ATOM 7963 C C . SER B 1 412 ? -10.25 -43.281 10.203 1 97.19 412 SER B C 1
ATOM 7965 O O . SER B 1 412 ? -9.273 -44.031 10.172 1 97.19 412 SER B O 1
ATOM 7967 N N . VAL B 1 413 ? -10.172 -42.062 10.461 1 97.06 413 VAL B N 1
ATOM 7968 C CA . VAL B 1 413 ? -8.914 -41.438 10.859 1 97.06 413 VAL B CA 1
ATOM 7969 C C . VAL B 1 413 ? -9.078 -40.75 12.211 1 97.06 413 VAL B C 1
ATOM 7971 O O . VAL B 1 413 ? -10.102 -40.938 12.883 1 97.06 413 VAL B O 1
ATOM 7974 N N . SER B 1 414 ? -8.047 -39.969 12.68 1 97.19 414 SER B N 1
ATOM 7975 C CA . SER B 1 414 ? -8.094 -39.25 13.961 1 97.19 414 SER B CA 1
ATOM 7976 C C . SER B 1 414 ? -9.289 -38.312 14.039 1 97.19 414 SER B C 1
ATOM 7978 O O . SER B 1 414 ? -9.594 -37.625 13.078 1 97.19 414 SER B O 1
ATOM 7980 N N . PRO B 1 415 ? -10.008 -38.406 15.133 1 96.75 415 PRO B N 1
ATOM 7981 C CA . PRO B 1 415 ? -11.195 -37.531 15.281 1 96.75 415 PRO B CA 1
ATOM 7982 C C . PRO B 1 415 ? -10.852 -36.062 15.5 1 96.75 415 PRO B C 1
ATOM 7984 O O . PRO B 1 415 ? -9.711 -35.75 15.859 1 96.75 415 PRO B O 1
ATOM 7987 N N . LEU B 1 416 ? -11.805 -35.219 15.203 1 96.62 416 LEU B N 1
ATOM 7988 C CA . LEU B 1 416 ? -11.664 -33.812 15.445 1 96.62 416 LEU B CA 1
ATOM 7989 C C . LEU B 1 416 ? -11.359 -33.531 16.922 1 96.62 416 LEU B C 1
ATOM 7991 O O . LEU B 1 416 ? -11.844 -34.25 17.797 1 96.62 416 LEU B O 1
ATOM 7995 N N . PRO B 1 417 ? -10.617 -32.5 17.219 1 93.12 417 PRO B N 1
ATOM 7996 C CA . PRO B 1 417 ? -10.32 -32.156 18.609 1 93.12 417 PRO B CA 1
ATOM 7997 C C . PRO B 1 417 ? -11.57 -31.719 19.391 1 93.12 417 PRO B C 1
ATOM 7999 O O . PRO B 1 417 ? -11.68 -31.984 20.578 1 93.12 417 PRO B O 1
ATOM 8002 N N . LYS B 1 418 ? -12.43 -31.031 18.766 1 93.06 418 LYS B N 1
ATOM 8003 C CA . LYS B 1 418 ? -13.695 -30.594 19.344 1 93.06 418 LYS B CA 1
ATOM 8004 C C . LYS B 1 418 ? -14.773 -30.453 18.281 1 93.06 418 LYS B C 1
ATOM 8006 O O . LYS B 1 418 ? -14.477 -30.531 17.078 1 93.06 418 LYS B O 1
ATOM 8011 N N . ASP B 1 419 ? -16 -30.172 18.812 1 91.06 419 ASP B N 1
ATOM 8012 C CA . ASP B 1 419 ? -17.109 -29.953 17.891 1 91.06 419 ASP B CA 1
ATOM 8013 C C . ASP B 1 419 ? -16.875 -28.703 17.031 1 91.06 419 ASP B C 1
ATOM 8015 O O . ASP B 1 419 ? -16.297 -27.719 17.5 1 91.06 419 ASP B O 1
ATOM 8019 N N . ILE B 1 420 ? -17.266 -28.844 15.805 1 93.25 420 ILE B N 1
ATOM 8020 C CA . ILE B 1 420 ? -17.172 -27.688 14.906 1 93.25 420 ILE B CA 1
ATOM 8021 C C . ILE B 1 420 ? -18.484 -27.531 14.133 1 93.25 420 ILE B C 1
ATOM 8023 O O . ILE B 1 420 ? -19.016 -28.5 13.609 1 93.25 420 ILE B O 1
ATOM 8027 N N . TYR B 1 421 ? -18.969 -26.359 14.156 1 91.62 421 TYR B N 1
ATOM 8028 C CA . TYR B 1 421 ? -20.188 -26.031 13.414 1 91.62 421 TYR B CA 1
ATOM 8029 C C . TYR B 1 421 ? -19.875 -25.125 12.227 1 91.62 421 TYR B C 1
ATOM 8031 O O . TYR B 1 421 ? -18.953 -24.328 12.281 1 91.62 421 TYR B O 1
ATOM 8039 N N . PHE B 1 422 ? -20.672 -25.328 11.133 1 91.06 422 PHE B N 1
ATOM 8040 C CA . PHE B 1 422 ? -20.484 -24.609 9.875 1 91.06 422 PHE B CA 1
ATOM 8041 C C . PHE B 1 422 ? -19.078 -24.828 9.336 1 91.06 422 PHE B C 1
ATOM 8043 O O . PHE B 1 422 ? -18.375 -23.875 9 1 91.06 422 PHE B O 1
ATOM 8050 N N . PRO B 1 423 ? -18.688 -26.031 9.258 1 94.44 423 PRO B N 1
ATOM 8051 C CA . PRO B 1 423 ? -17.297 -26.281 8.852 1 94.44 423 PRO B CA 1
ATOM 8052 C C . PRO B 1 423 ? -17.062 -25.969 7.379 1 94.44 423 PRO B C 1
ATOM 8054 O O . PRO B 1 423 ? -17.906 -26.219 6.535 1 94.44 423 PRO B O 1
ATOM 8057 N N . GLU B 1 424 ? -15.945 -25.328 7.094 1 94.75 424 GLU B N 1
ATOM 8058 C CA . GLU B 1 424 ? -15.383 -25.109 5.766 1 94.75 424 GLU B CA 1
ATOM 8059 C C . GLU B 1 424 ? -13.945 -25.625 5.688 1 94.75 424 GLU B C 1
ATOM 8061 O O . GLU B 1 424 ? -13.141 -25.359 6.578 1 94.75 424 GLU B O 1
ATOM 8066 N N . SER B 1 425 ? -13.664 -26.391 4.645 1 96.38 425 SER B N 1
ATOM 8067 C CA . SER B 1 425 ? -12.336 -27 4.574 1 96.38 425 SER B CA 1
ATOM 8068 C C . SER B 1 425 ? -11.656 -26.688 3.244 1 96.38 425 SER B C 1
ATOM 8070 O O . SER B 1 425 ? -12.328 -26.5 2.229 1 96.38 425 SER B O 1
ATOM 8072 N N . SER B 1 426 ? -10.383 -26.609 3.248 1 96.12 426 SER B N 1
ATOM 8073 C CA . SER B 1 426 ? -9.539 -26.438 2.07 1 96.12 426 SER B CA 1
ATOM 8074 C C . SER B 1 426 ? -8.219 -27.188 2.223 1 96.12 426 SER B C 1
ATOM 8076 O O . SER B 1 426 ? -7.723 -27.359 3.338 1 96.12 426 SER B O 1
ATOM 8078 N N . VAL B 1 427 ? -7.77 -27.609 1.144 1 95.62 427 VAL B N 1
ATOM 8079 C CA . VAL B 1 427 ? -6.543 -28.406 1.163 1 95.62 427 VAL B CA 1
ATOM 8080 C C . VAL B 1 427 ? -5.367 -27.547 0.706 1 95.62 427 VAL B C 1
ATOM 8082 O O . VAL B 1 427 ? -5.457 -26.844 -0.306 1 95.62 427 VAL B O 1
ATOM 8085 N N . CYS B 1 428 ? -4.297 -27.562 1.423 1 93.12 428 CYS B N 1
ATOM 8086 C CA . CYS B 1 428 ? -3.053 -26.875 1.095 1 93.12 428 CYS B CA 1
ATOM 8087 C C . CYS B 1 428 ? -1.852 -27.797 1.327 1 93.12 428 CYS B C 1
ATOM 8089 O O . CYS B 1 428 ? -1.471 -28.047 2.471 1 93.12 428 CYS B O 1
ATOM 8091 N N . GLY B 1 429 ? -1.293 -28.281 0.263 1 89.12 429 GLY B N 1
ATOM 8092 C CA . GLY B 1 429 ? -0.2 -29.234 0.406 1 89.12 429 GLY B CA 1
ATOM 8093 C C . GLY B 1 429 ? -0.618 -30.531 1.07 1 89.12 429 GLY B C 1
ATOM 8094 O O . GLY B 1 429 ? -1.562 -31.188 0.625 1 89.12 429 GLY B O 1
ATOM 8095 N N . ASN B 1 430 ? 0.092 -30.797 2.164 1 93.31 430 ASN B N 1
ATOM 8096 C CA . ASN B 1 430 ? -0.186 -32.031 2.867 1 93.31 430 ASN B CA 1
ATOM 8097 C C . ASN B 1 430 ? -1.128 -31.828 4.047 1 93.31 430 ASN B C 1
ATOM 8099 O O . ASN B 1 430 ? -1.196 -32.656 4.953 1 93.31 430 ASN B O 1
ATOM 8103 N N . PHE B 1 431 ? -1.854 -30.703 3.959 1 95.56 431 PHE B N 1
ATOM 8104 C CA . PHE B 1 431 ? -2.699 -30.391 5.105 1 95.56 431 PHE B CA 1
ATOM 8105 C C . PHE B 1 431 ? -4.121 -30.078 4.66 1 95.56 431 PHE B C 1
ATOM 8107 O O . PHE B 1 431 ? -4.328 -29.516 3.58 1 95.56 431 PHE B O 1
ATOM 8114 N N . ILE B 1 432 ? -5.086 -30.453 5.531 1 97.25 432 ILE B N 1
ATOM 8115 C CA . ILE B 1 432 ? -6.457 -29.969 5.426 1 97.25 432 ILE B CA 1
ATOM 8116 C C . ILE B 1 432 ? -6.727 -28.938 6.523 1 97.25 432 ILE B C 1
ATOM 8118 O O . ILE B 1 432 ? -6.543 -29.234 7.707 1 97.25 432 ILE B O 1
ATOM 8122 N N . TYR B 1 433 ? -7.105 -27.797 6.125 1 96 433 TYR B N 1
ATOM 8123 C CA . TYR B 1 433 ? -7.516 -26.766 7.066 1 96 433 TYR B CA 1
ATOM 8124 C C . TYR B 1 433 ? -9.039 -26.719 7.188 1 96 433 TYR B C 1
ATOM 8126 O O . TYR B 1 433 ? -9.742 -26.688 6.18 1 96 433 TYR B O 1
ATOM 8134 N N . THR B 1 434 ? -9.531 -26.766 8.398 1 96.19 434 THR B N 1
ATOM 8135 C CA . THR B 1 434 ? -10.961 -26.703 8.648 1 96.19 434 THR B CA 1
ATOM 8136 C C . THR B 1 434 ? -11.297 -25.578 9.609 1 96.19 434 THR B C 1
ATOM 8138 O O . THR B 1 434 ? -10.773 -25.531 10.727 1 96.19 434 THR B O 1
ATOM 8141 N N . LEU B 1 435 ? -12.156 -24.688 9.117 1 93.88 435 LEU B N 1
ATOM 8142 C CA . LEU B 1 435 ? -12.602 -23.547 9.914 1 93.88 435 LEU B CA 1
ATOM 8143 C C . LEU B 1 435 ? -14.094 -23.672 10.234 1 93.88 435 LEU B C 1
ATOM 8145 O O . LEU B 1 435 ? -14.844 -24.328 9.516 1 93.88 435 LEU B O 1
ATOM 8149 N N . GLY B 1 436 ? -14.492 -23.016 11.344 1 92.94 436 GLY B N 1
ATOM 8150 C CA . GLY B 1 436 ? -15.891 -23 11.75 1 92.94 436 GLY B CA 1
ATOM 8151 C C . GLY B 1 436 ? -16.109 -22.359 13.109 1 92.94 436 GLY B C 1
ATOM 8152 O O . GLY B 1 436 ? -15.336 -21.5 13.531 1 92.94 436 GLY B O 1
ATOM 8153 N N . SER B 1 437 ? -17.203 -22.688 13.664 1 90.56 437 SER B N 1
ATOM 8154 C CA . SER B 1 437 ? -17.578 -22.125 14.961 1 90.56 437 SER B CA 1
ATOM 8155 C C . SER B 1 437 ? -17.672 -23.203 16.031 1 90.56 437 SER B C 1
ATOM 8157 O O . SER B 1 437 ? -18.047 -24.344 15.727 1 90.56 437 SER B O 1
ATOM 8159 N N . ALA B 1 438 ? -17.422 -22.75 17.281 1 86.88 438 ALA B N 1
ATOM 8160 C CA . ALA B 1 438 ? -17.594 -23.672 18.406 1 86.88 438 ALA B CA 1
ATOM 8161 C C . ALA B 1 438 ? -19.062 -23.766 18.828 1 86.88 438 ALA B C 1
ATOM 8163 O O . ALA B 1 438 ? -19.469 -24.734 19.469 1 86.88 438 ALA B O 1
ATOM 8164 N N . LEU B 1 439 ? -19.719 -22.75 18.344 1 85.25 439 LEU B N 1
ATOM 8165 C CA . LEU B 1 439 ? -21.125 -22.703 18.734 1 85.25 439 LEU B CA 1
ATOM 8166 C C . LEU B 1 439 ? -22.031 -22.75 17.5 1 85.25 439 LEU B C 1
ATOM 8168 O O . LEU B 1 439 ? -21.734 -22.156 16.469 1 85.25 439 LEU B O 1
ATOM 8172 N N . GLU B 1 440 ? -23.156 -23.516 17.703 1 82.88 440 GLU B N 1
ATOM 8173 C CA . GLU B 1 440 ? -24.141 -23.609 16.625 1 82.88 440 GLU B CA 1
ATOM 8174 C C . GLU B 1 440 ? -25.078 -22.422 16.641 1 82.88 440 GLU B C 1
ATOM 8176 O O . GLU B 1 440 ? -25.453 -21.906 15.586 1 82.88 440 GLU B O 1
ATOM 8181 N N . VAL B 1 441 ? -25.578 -22.109 17.781 1 75 441 VAL B N 1
ATOM 8182 C CA . VAL B 1 441 ? -26.484 -20.984 17.969 1 75 441 VAL B CA 1
ATOM 8183 C C . VAL B 1 441 ? -25.859 -19.969 18.938 1 75 441 VAL B C 1
ATOM 8185 O O . VAL B 1 441 ? -25.266 -20.344 19.938 1 75 441 VAL B O 1
ATOM 8188 N N . SER B 1 442 ? -25.75 -18.828 18.344 1 63.88 442 SER B N 1
ATOM 8189 C CA . SER B 1 442 ? -25.203 -17.766 19.188 1 63.88 442 SER B CA 1
ATOM 8190 C C . SER B 1 442 ? -26.188 -16.625 19.359 1 63.88 442 SER B C 1
ATOM 8192 O O . SER B 1 442 ? -27.203 -16.562 18.656 1 63.88 442 SER B O 1
ATOM 8194 N N . GLU B 1 443 ? -25.859 -15.922 20.391 1 56.94 443 GLU B N 1
ATOM 8195 C CA . GLU B 1 443 ? -26.672 -14.734 20.656 1 56.94 443 GLU B CA 1
ATOM 8196 C C . GLU B 1 443 ? -26.547 -13.719 19.516 1 56.94 443 GLU B C 1
ATOM 8198 O O . GLU B 1 443 ? -27.453 -12.914 19.297 1 56.94 443 GLU B O 1
ATOM 8203 N N . THR B 1 444 ? -25.484 -13.938 18.938 1 53.25 444 THR B N 1
ATOM 8204 C CA . THR B 1 444 ? -25.25 -13.039 17.797 1 53.25 444 THR B CA 1
ATOM 8205 C C . THR B 1 444 ? -25.797 -13.641 16.516 1 53.25 444 THR B C 1
ATOM 8207 O O . THR B 1 444 ? -25.922 -14.867 16.406 1 53.25 444 THR B O 1
ATOM 8210 N N . PHE B 1 445 ? -26.359 -12.844 15.609 1 56.59 445 PHE B N 1
ATOM 8211 C CA . PHE B 1 445 ? -26.953 -13.273 14.352 1 56.59 445 PHE B CA 1
ATOM 8212 C C . PHE B 1 445 ? -26.016 -14.211 13.602 1 56.59 445 PHE B C 1
ATOM 8214 O O . PHE B 1 445 ? -26.453 -15.211 13.031 1 56.59 445 PHE B O 1
ATOM 8221 N N . ASN B 1 446 ? -24.734 -13.898 13.711 1 68.5 446 ASN B N 1
ATOM 8222 C CA . ASN B 1 446 ? -23.75 -14.758 13.055 1 68.5 446 ASN B CA 1
ATOM 8223 C C . ASN B 1 446 ? -22.734 -15.297 14.047 1 68.5 446 ASN B C 1
ATOM 8225 O O . ASN B 1 446 ? -22.078 -14.523 14.75 1 68.5 446 ASN B O 1
ATOM 8229 N N . PRO B 1 447 ? -22.672 -16.656 14.125 1 77.5 447 PRO B N 1
ATOM 8230 C CA . PRO B 1 447 ? -21.656 -17.234 15.016 1 77.5 447 PRO B CA 1
ATOM 8231 C C . PRO B 1 447 ? -20.234 -16.828 14.641 1 77.5 447 PRO B C 1
ATOM 8233 O O . PRO B 1 447 ? -19.922 -16.703 13.453 1 77.5 447 PRO B O 1
ATOM 8236 N N . ALA B 1 448 ? -19.422 -16.625 15.68 1 78.06 448 ALA B N 1
ATOM 8237 C CA . ALA B 1 448 ? -18.031 -16.188 15.477 1 78.06 448 ALA B CA 1
ATOM 8238 C C . ALA B 1 448 ? -17.188 -17.297 14.867 1 78.06 448 ALA B C 1
ATOM 8240 O O . ALA B 1 448 ? -17.453 -18.484 15.094 1 78.06 448 ALA B O 1
ATOM 8241 N N . LEU B 1 449 ? -16.25 -16.953 14.023 1 86.88 449 LEU B N 1
ATOM 8242 C CA . LEU B 1 449 ? -15.234 -17.875 13.539 1 86.88 449 LEU B CA 1
ATOM 8243 C C . LEU B 1 449 ? -14.164 -18.125 14.594 1 86.88 449 LEU B C 1
ATOM 8245 O O . LEU B 1 449 ? -13.195 -17.359 14.688 1 86.88 449 LEU B O 1
ATOM 8249 N N . ASP B 1 450 ? -14.312 -19.188 15.367 1 86 450 ASP B N 1
ATOM 8250 C CA . ASP B 1 450 ? -13.375 -19.344 16.484 1 86 450 ASP B CA 1
ATOM 8251 C C . ASP B 1 450 ? -12.773 -20.75 16.484 1 86 450 ASP B C 1
ATOM 8253 O O . ASP B 1 450 ? -12.062 -21.125 17.422 1 86 450 ASP B O 1
ATOM 8257 N N . CYS B 1 451 ? -13.062 -21.594 15.508 1 89.75 451 CYS B N 1
ATOM 8258 C CA . CYS B 1 451 ? -12.43 -22.906 15.352 1 89.75 451 CYS B CA 1
ATOM 8259 C C . CYS B 1 451 ? -11.562 -22.938 14.102 1 89.75 451 CYS B C 1
ATOM 8261 O O . CYS B 1 451 ? -12.023 -22.609 13.008 1 89.75 451 CYS B O 1
ATOM 8263 N N . PHE B 1 452 ? -10.352 -23.281 14.281 1 92.88 452 PHE B N 1
ATOM 8264 C CA . PHE B 1 452 ? -9.391 -23.406 13.195 1 92.88 452 PHE B CA 1
ATOM 8265 C C . PHE B 1 452 ? -8.492 -24.625 13.406 1 92.88 452 PHE B C 1
ATOM 8267 O O . PHE B 1 452 ? -7.602 -24.609 14.258 1 92.88 452 PHE B O 1
ATOM 8274 N N . PHE B 1 453 ? -8.742 -25.703 12.586 1 94.81 453 PHE B N 1
ATOM 8275 C CA . PHE B 1 453 ? -8.031 -26.969 12.727 1 94.81 453 PHE B CA 1
ATOM 8276 C C . PHE B 1 453 ? -7.188 -27.25 11.492 1 94.81 453 PHE B C 1
ATOM 8278 O O . PHE B 1 453 ? -7.551 -26.859 10.383 1 94.81 453 PHE B O 1
ATOM 8285 N N . ARG B 1 454 ? -6.113 -27.828 11.711 1 95.12 454 ARG B N 1
ATOM 8286 C CA . ARG B 1 454 ? -5.254 -28.328 10.641 1 95.12 454 ARG B CA 1
ATOM 8287 C C . ARG B 1 454 ? -5.027 -29.828 10.773 1 95.12 454 ARG B C 1
ATOM 8289 O O . ARG B 1 454 ? -4.648 -30.312 11.844 1 95.12 454 ARG B O 1
ATOM 8296 N N . TYR B 1 455 ? -5.25 -30.578 9.773 1 97 455 TYR B N 1
ATOM 8297 C CA . TYR B 1 455 ? -5.051 -32.031 9.734 1 97 455 TYR B CA 1
ATOM 8298 C C . TYR B 1 455 ? -3.865 -32.375 8.844 1 97 455 TYR B C 1
ATOM 8300 O O . TYR B 1 455 ? -3.828 -32.031 7.668 1 97 455 TYR B O 1
ATOM 8308 N N . ASP B 1 456 ? -2.943 -33.125 9.375 1 96.5 456 ASP B N 1
ATOM 8309 C CA . ASP B 1 456 ? -1.795 -33.594 8.625 1 96.5 456 ASP B CA 1
ATOM 8310 C C . ASP B 1 456 ? -2.111 -34.938 7.934 1 96.5 456 ASP B C 1
ATOM 8312 O O . ASP B 1 456 ? -2.279 -35.938 8.602 1 96.5 456 ASP B O 1
ATOM 8316 N N . LEU B 1 457 ? -2.061 -34.938 6.672 1 95.38 457 LEU B N 1
ATOM 8317 C CA . LEU B 1 457 ? -2.463 -36.125 5.891 1 95.38 457 LEU B CA 1
ATOM 8318 C C . LEU B 1 457 ? -1.446 -37.25 6.027 1 95.38 457 LEU B C 1
ATOM 8320 O O . LEU B 1 457 ? -1.776 -38.406 5.816 1 95.38 457 LEU B O 1
ATOM 8324 N N . VAL B 1 458 ? -0.29 -36.906 6.348 1 94.69 458 VAL B N 1
ATOM 8325 C CA . VAL B 1 458 ? 0.781 -37.906 6.418 1 94.69 458 VAL B CA 1
ATOM 8326 C C . VAL B 1 458 ? 0.827 -38.5 7.812 1 94.69 458 VAL B C 1
ATOM 8328 O O . VAL B 1 458 ? 0.846 -39.75 7.961 1 94.69 458 VAL B O 1
ATOM 8331 N N . THR B 1 459 ? 0.667 -37.719 8.852 1 95.56 459 THR B N 1
ATOM 8332 C CA . THR B 1 459 ? 0.834 -38.219 10.219 1 95.56 459 THR B CA 1
ATOM 8333 C C . THR B 1 459 ? -0.516 -38.562 10.836 1 95.56 459 THR B C 1
ATOM 8335 O O . THR B 1 459 ? -0.575 -39.156 11.914 1 95.56 459 THR B O 1
ATOM 8338 N N . ASP B 1 460 ? -1.632 -38.25 10.219 1 96.62 460 ASP B N 1
ATOM 8339 C CA . ASP B 1 460 ? -2.973 -38.469 10.75 1 96.62 460 ASP B CA 1
ATOM 8340 C C . ASP B 1 460 ? -3.148 -37.812 12.109 1 96.62 460 ASP B C 1
ATOM 8342 O O . ASP B 1 460 ? -3.549 -38.469 13.078 1 96.62 460 ASP B O 1
ATOM 8346 N N . GLN B 1 461 ? -2.824 -36.531 12.156 1 96.31 461 GLN B N 1
ATOM 8347 C CA . GLN B 1 461 ? -2.922 -35.781 13.398 1 96.31 461 GLN B CA 1
ATOM 8348 C C . GLN B 1 461 ? -3.588 -34.406 13.172 1 96.31 461 GLN B C 1
ATOM 8350 O O . GLN B 1 461 ? -3.342 -33.75 12.164 1 96.31 461 GLN B O 1
ATOM 8355 N N . TRP B 1 462 ? -4.492 -34.094 14.164 1 95.5 462 TRP B N 1
ATOM 8356 C CA . TRP B 1 462 ? -5.125 -32.781 14.164 1 95.5 462 TRP B CA 1
ATOM 8357 C C . TRP B 1 462 ? -4.379 -31.828 15.078 1 95.5 462 TRP B C 1
ATOM 8359 O O . TRP B 1 462 ? -3.861 -32.219 16.125 1 95.5 462 TRP B O 1
ATOM 8369 N N . CYS B 1 463 ? -4.324 -30.578 14.664 1 92.31 463 CYS B N 1
ATOM 8370 C CA . CYS B 1 463 ? -3.805 -29.484 15.484 1 92.31 463 CYS B CA 1
ATOM 8371 C C . CYS B 1 463 ? -4.773 -28.312 15.516 1 92.31 463 CYS B C 1
ATOM 8373 O O . CYS B 1 463 ? -5.375 -27.969 14.5 1 92.31 463 CYS B O 1
ATOM 8375 N N . GLN B 1 464 ? -5.02 -27.797 16.688 1 90.69 464 GLN B N 1
ATOM 8376 C CA . GLN B 1 464 ? -5.801 -26.562 16.797 1 90.69 464 GLN B CA 1
ATOM 8377 C C . GLN B 1 464 ? -4.914 -25.328 16.656 1 90.69 464 GLN B C 1
ATOM 8379 O O . GLN B 1 464 ? -3.955 -25.156 17.406 1 90.69 464 GLN B O 1
ATOM 8384 N N . LEU B 1 465 ? -5.273 -24.562 15.617 1 86.56 465 LEU B N 1
ATOM 8385 C CA . LEU B 1 465 ? -4.488 -23.359 15.367 1 86.56 465 LEU B CA 1
ATOM 8386 C C . LEU B 1 465 ? -5.102 -22.156 16.062 1 86.56 465 LEU B C 1
ATOM 8388 O O . LEU B 1 465 ? -6.324 -22.062 16.188 1 86.56 465 LEU B O 1
ATOM 8392 N N . VAL B 1 466 ? -4.305 -21.234 16.781 1 70.19 466 VAL B N 1
ATOM 8393 C CA . VAL B 1 466 ? -4.77 -20.031 17.453 1 70.19 466 VAL B CA 1
ATOM 8394 C C . VAL B 1 466 ? -4.504 -18.812 16.562 1 70.19 466 VAL B C 1
ATOM 8396 O O . VAL B 1 466 ? -3.348 -18.484 16.281 1 70.19 466 VAL B O 1
ATOM 8399 N N . ALA B 1 467 ? -5.391 -18.609 15.656 1 64.81 467 ALA B N 1
ATOM 8400 C CA . ALA B 1 467 ? -5.188 -17.391 14.867 1 64.81 467 ALA B CA 1
ATOM 8401 C C . ALA B 1 467 ? -6.152 -16.297 15.289 1 64.81 467 ALA B C 1
ATOM 8403 O O . ALA B 1 467 ? -7.301 -16.578 15.656 1 64.81 467 ALA B O 1
ATOM 8404 N N . GLU B 1 468 ? -5.742 -15.133 15.688 1 62.25 468 GLU B N 1
ATOM 8405 C CA . GLU B 1 468 ? -6.566 -14 16.094 1 62.25 468 GLU B CA 1
ATOM 8406 C C . GLU B 1 468 ? -7.488 -13.547 14.969 1 62.25 468 GLU B C 1
ATOM 8408 O O . GLU B 1 468 ? -7.051 -12.859 14.039 1 62.25 468 GLU B O 1
ATOM 8413 N N . PHE B 1 469 ? -8.664 -14.414 14.922 1 64.44 469 PHE B N 1
ATOM 8414 C CA . PHE B 1 469 ? -9.664 -13.883 14 1 64.44 469 PHE B CA 1
ATOM 8415 C C . PHE B 1 469 ? -10.242 -12.57 14.523 1 64.44 469 PHE B C 1
ATOM 8417 O O . PHE B 1 469 ? -10.492 -12.43 15.719 1 64.44 469 PHE B O 1
ATOM 8424 N N . GLY B 1 470 ? -9.891 -11.539 14.055 1 57.03 470 GLY B N 1
ATOM 8425 C CA . GLY B 1 470 ? -10.539 -10.32 14.508 1 57.03 470 GLY B CA 1
ATOM 8426 C C . GLY B 1 470 ? -12.023 -10.492 14.773 1 57.03 470 GLY B C 1
ATOM 8427 O O . GLY B 1 470 ? -12.625 -11.477 14.336 1 57.03 470 GLY B O 1
ATOM 8428 N N . PRO B 1 471 ? -12.633 -9.82 15.695 1 55.09 471 PRO B N 1
ATOM 8429 C CA . PRO B 1 471 ? -14.039 -9.914 16.109 1 55.09 471 PRO B CA 1
ATOM 8430 C C . PRO B 1 471 ? -15.008 -9.867 14.922 1 55.09 471 PRO B C 1
ATOM 8432 O O . PRO B 1 471 ? -16.172 -10.227 15.062 1 55.09 471 PRO B O 1
ATOM 8435 N N . PHE B 1 472 ? -14.414 -9.773 13.773 1 56.34 472 PHE B N 1
ATOM 8436 C CA . PHE B 1 472 ? -15.344 -9.523 12.68 1 56.34 472 PHE B CA 1
ATOM 8437 C C . PHE B 1 472 ? -15.453 -10.742 11.773 1 56.34 472 PHE B C 1
ATOM 8439 O O . PHE B 1 472 ? -16.203 -10.727 10.797 1 56.34 472 PHE B O 1
ATOM 8446 N N . PHE B 1 473 ? -14.883 -11.766 12.18 1 70.31 473 PHE B N 1
ATOM 8447 C CA . PHE B 1 473 ? -15.008 -12.953 11.344 1 70.31 473 PHE B CA 1
ATOM 8448 C C . PHE B 1 473 ? -16.156 -13.828 11.82 1 70.31 473 PHE B C 1
ATOM 8450 O O . PHE B 1 473 ? -16.234 -14.172 13 1 70.31 473 PHE B O 1
ATOM 8457 N N . HIS B 1 474 ? -17.016 -14.023 10.852 1 76.75 474 HIS B N 1
ATOM 8458 C CA . HIS B 1 474 ? -18.156 -14.898 11.133 1 76.75 474 HIS B CA 1
ATOM 8459 C C . HIS B 1 474 ? -18.062 -16.188 10.336 1 76.75 474 HIS B C 1
ATOM 8461 O O . HIS B 1 474 ? -17.734 -16.172 9.148 1 76.75 474 HIS B O 1
ATOM 8467 N N . ALA B 1 475 ? -18.391 -17.266 10.969 1 83.62 475 ALA B N 1
ATOM 8468 C CA . ALA B 1 475 ? -18.203 -18.594 10.391 1 83.62 475 ALA B CA 1
ATOM 8469 C C . ALA B 1 475 ? -19.016 -18.766 9.117 1 83.62 475 ALA B C 1
ATOM 8471 O O . ALA B 1 475 ? -18.594 -19.438 8.172 1 83.62 475 ALA B O 1
ATOM 8472 N N . MET B 1 476 ? -20.125 -18.156 9.07 1 81.56 476 MET B N 1
ATOM 8473 C CA . MET B 1 476 ? -21.016 -18.359 7.918 1 81.56 476 MET B CA 1
ATOM 8474 C C . MET B 1 476 ? -20.641 -17.406 6.781 1 81.56 476 MET B C 1
ATOM 8476 O O . MET B 1 476 ? -21.188 -17.516 5.684 1 81.56 476 MET B O 1
ATOM 8480 N N . LEU B 1 477 ? -19.688 -16.594 7.047 1 82.12 477 LEU B N 1
ATOM 8481 C CA . LEU B 1 477 ? -19.406 -15.547 6.066 1 82.12 477 LEU B CA 1
ATOM 8482 C C . LEU B 1 477 ? -17.938 -15.586 5.629 1 82.12 477 LEU B C 1
ATOM 8484 O O . LEU B 1 477 ? -17.406 -14.57 5.188 1 82.12 477 LEU B O 1
ATOM 8488 N N . VAL B 1 478 ? -17.344 -16.734 5.77 1 89 478 VAL B N 1
ATOM 8489 C CA . VAL B 1 478 ? -15.961 -16.891 5.332 1 89 478 VAL B CA 1
ATOM 8490 C C . VAL B 1 478 ? -15.828 -18.125 4.449 1 89 478 VAL B C 1
ATOM 8492 O O . VAL B 1 478 ? -16.484 -19.141 4.699 1 89 478 VAL B O 1
ATOM 8495 N N . LYS B 1 479 ? -15.008 -18.031 3.453 1 93.38 479 LYS B N 1
ATOM 8496 C CA . LYS B 1 479 ? -14.711 -19.156 2.58 1 93.38 479 LYS B CA 1
ATOM 8497 C C . LYS B 1 479 ? -13.203 -19.359 2.438 1 93.38 479 LYS B C 1
ATOM 8499 O O . LYS B 1 479 ? -12.492 -18.484 1.944 1 93.38 479 LYS B O 1
ATOM 8504 N N . PRO B 1 480 ? -12.727 -20.484 2.918 1 93.94 480 PRO B N 1
ATOM 8505 C CA . PRO B 1 480 ? -11.312 -20.781 2.703 1 93.94 480 PRO B CA 1
ATOM 8506 C C . PRO B 1 480 ? -11.023 -21.297 1.296 1 93.94 480 PRO B C 1
ATOM 8508 O O . PRO B 1 480 ? -11.789 -22.109 0.761 1 93.94 480 PRO B O 1
ATOM 8511 N N . VAL B 1 481 ? -10.008 -20.766 0.699 1 94.5 481 VAL B N 1
ATOM 8512 C CA . VAL B 1 481 ? -9.578 -21.172 -0.638 1 94.5 481 VAL B CA 1
ATOM 8513 C C . VAL B 1 481 ? -8.055 -21.297 -0.681 1 94.5 481 VAL B C 1
ATOM 8515 O O . VAL B 1 481 ? -7.344 -20.484 -0.089 1 94.5 481 VAL B O 1
ATOM 8518 N N . SER B 1 482 ? -7.57 -22.359 -1.299 1 94.12 482 SER B N 1
ATOM 8519 C CA . SER B 1 482 ? -6.129 -22.547 -1.425 1 94.12 482 SER B CA 1
ATOM 8520 C C . SER B 1 482 ? -5.688 -22.453 -2.881 1 94.12 482 SER B C 1
ATOM 8522 O O . SER B 1 482 ? -6.266 -23.109 -3.752 1 94.12 482 SER B O 1
ATOM 8524 N N . ILE B 1 483 ? -4.719 -21.609 -3.09 1 91.5 483 ILE B N 1
ATOM 8525 C CA . ILE B 1 483 ? -4.07 -21.547 -4.395 1 91.5 483 ILE B CA 1
ATOM 8526 C C . ILE B 1 483 ? -2.555 -21.469 -4.211 1 91.5 483 ILE B C 1
ATOM 8528 O O . ILE B 1 483 ? -2.068 -20.812 -3.289 1 91.5 483 ILE B O 1
ATOM 8532 N N . ASN B 1 484 ? -1.741 -22.172 -5 1 87.81 484 ASN B N 1
ATOM 8533 C CA . ASN B 1 484 ? -0.282 -22.156 -4.988 1 87.81 484 ASN B CA 1
ATOM 8534 C C . ASN B 1 484 ? 0.269 -22.438 -3.592 1 87.81 484 ASN B C 1
ATOM 8536 O O . ASN B 1 484 ? 1.145 -21.719 -3.109 1 87.81 484 ASN B O 1
ATOM 8540 N N . ASP B 1 485 ? -0.373 -23.312 -2.924 1 89.06 485 ASP B N 1
ATOM 8541 C CA . ASP B 1 485 ? 0.046 -23.797 -1.612 1 89.06 485 ASP B CA 1
ATOM 8542 C C . ASP B 1 485 ? -0.06 -22.703 -0.56 1 89.06 485 ASP B C 1
ATOM 8544 O O . ASP B 1 485 ? 0.751 -22.641 0.367 1 89.06 485 ASP B O 1
ATOM 8548 N N . VAL B 1 486 ? -0.906 -21.766 -0.76 1 92.25 486 VAL B N 1
ATOM 8549 C CA . VAL B 1 486 ? -1.231 -20.719 0.21 1 92.25 486 VAL B CA 1
ATOM 8550 C C . VAL B 1 486 ? -2.723 -20.766 0.531 1 92.25 486 VAL B C 1
ATOM 8552 O O . VAL B 1 486 ? -3.557 -20.859 -0.374 1 92.25 486 VAL B O 1
ATOM 8555 N N . LEU B 1 487 ? -3.004 -20.766 1.814 1 93.69 487 LEU B N 1
ATOM 8556 C CA . LEU B 1 487 ? -4.391 -20.734 2.258 1 93.69 487 LEU B CA 1
ATOM 8557 C C . LEU B 1 487 ? -4.914 -19.297 2.332 1 93.69 487 LEU B C 1
ATOM 8559 O O . LEU B 1 487 ? -4.293 -18.438 2.959 1 93.69 487 LEU B O 1
ATOM 8563 N N . TYR B 1 488 ? -6.074 -19.078 1.701 1 92.06 488 TYR B N 1
ATOM 8564 C CA . TYR B 1 488 ? -6.758 -17.797 1.753 1 92.06 488 TYR B CA 1
ATOM 8565 C C . TYR B 1 488 ? -8.109 -17.922 2.443 1 92.06 488 TYR B C 1
ATOM 8567 O O . TYR B 1 488 ? -8.719 -19 2.439 1 92.06 488 TYR B O 1
ATOM 8575 N N . ILE B 1 489 ? -8.5 -16.828 3.049 1 90.94 489 ILE B N 1
ATOM 8576 C CA . ILE B 1 489 ? -9.875 -16.703 3.529 1 90.94 489 ILE B CA 1
ATOM 8577 C C . ILE B 1 489 ? -10.555 -15.516 2.846 1 90.94 489 ILE B C 1
ATOM 8579 O O . ILE B 1 489 ? -10.016 -14.406 2.836 1 90.94 489 ILE B O 1
ATOM 8583 N N . CYS B 1 490 ? -11.625 -15.797 2.221 1 90.12 490 CYS B N 1
ATOM 8584 C CA . CYS B 1 490 ? -12.477 -14.742 1.67 1 90.12 490 CYS B CA 1
ATOM 8585 C C . CYS B 1 490 ? -13.562 -14.352 2.656 1 90.12 490 CYS B C 1
ATOM 8587 O O . CYS B 1 490 ? -14.477 -15.141 2.922 1 90.12 490 CYS B O 1
ATOM 8589 N N . ASP B 1 491 ? -13.445 -13.203 3.158 1 83.69 491 ASP B N 1
ATOM 8590 C CA . ASP B 1 491 ? -14.453 -12.703 4.082 1 83.69 491 ASP B CA 1
ATOM 8591 C C . ASP B 1 491 ? -15.594 -12.023 3.328 1 83.69 491 ASP B C 1
ATOM 8593 O O . ASP B 1 491 ? -15.414 -10.93 2.775 1 83.69 491 ASP B O 1
ATOM 8597 N N . LEU B 1 492 ? -16.719 -12.555 3.404 1 81.19 492 LEU B N 1
ATOM 8598 C CA . LEU B 1 492 ? -17.859 -12.102 2.607 1 81.19 492 LEU B CA 1
ATOM 8599 C C . LEU B 1 492 ? -18.578 -10.961 3.303 1 81.19 492 LEU B C 1
ATOM 8601 O O . LEU B 1 492 ? -19.469 -10.336 2.713 1 81.19 492 LEU B O 1
ATOM 8605 N N . SER B 1 493 ? -18.188 -10.719 4.52 1 69.94 493 SER B N 1
ATOM 8606 C CA . SER B 1 493 ? -18.781 -9.602 5.246 1 69.94 493 SER B CA 1
ATOM 8607 C C . SER B 1 493 ? -18.031 -8.297 4.969 1 69.94 493 SER B C 1
ATOM 8609 O O . SER B 1 493 ? -18.641 -7.262 4.719 1 69.94 493 SER B O 1
ATOM 8611 N N . LEU B 1 494 ? -16.734 -8.523 5.008 1 62.59 494 LEU B N 1
ATOM 8612 C CA . LEU B 1 494 ? -15.891 -7.344 4.852 1 62.59 494 LEU B CA 1
ATOM 8613 C C . LEU B 1 494 ? -15.43 -7.191 3.406 1 62.59 494 LEU B C 1
ATOM 8615 O O . LEU B 1 494 ? -14.914 -6.141 3.025 1 62.59 494 LEU B O 1
ATOM 8619 N N . TYR B 1 495 ? -15.695 -8.195 2.604 1 73.19 495 TYR B N 1
ATOM 8620 C CA . TYR B 1 495 ? -15.242 -8.242 1.22 1 73.19 495 TYR B CA 1
ATOM 8621 C C . TYR B 1 495 ? -13.719 -8.117 1.142 1 73.19 495 TYR B C 1
ATOM 8623 O O . TYR B 1 495 ? -13.195 -7.352 0.331 1 73.19 495 TYR B O 1
ATOM 8631 N N . LYS B 1 496 ? -13.102 -8.75 2.074 1 74 496 LYS B N 1
ATOM 8632 C CA . LYS B 1 496 ? -11.641 -8.758 2.154 1 74 496 LYS B CA 1
ATOM 8633 C C . LYS B 1 496 ? -11.094 -10.172 2.023 1 74 496 LYS B C 1
ATOM 8635 O O . LYS B 1 496 ? -11.797 -11.148 2.291 1 74 496 LYS B O 1
ATOM 8640 N N . VAL B 1 497 ? -9.867 -10.281 1.537 1 84.81 497 VAL B N 1
ATOM 8641 C CA . VAL B 1 497 ? -9.18 -11.57 1.41 1 84.81 497 VAL B CA 1
ATOM 8642 C C . VAL B 1 497 ? -7.922 -11.57 2.271 1 84.81 497 VAL B C 1
ATOM 8644 O O . VAL B 1 497 ? -7.164 -10.594 2.277 1 84.81 497 VAL B O 1
ATOM 8647 N N . PHE B 1 498 ? -7.785 -12.625 3.021 1 83.81 498 PHE B N 1
ATOM 8648 C CA . PHE B 1 498 ? -6.621 -12.781 3.885 1 83.81 498 PHE B CA 1
ATOM 8649 C C . PHE B 1 498 ? -5.84 -14.039 3.518 1 83.81 498 PHE B C 1
ATOM 8651 O O . PHE B 1 498 ? -6.426 -15.031 3.08 1 83.81 498 PHE B O 1
ATOM 8658 N N . SER B 1 499 ? -4.547 -13.945 3.57 1 89.56 499 SER B N 1
ATOM 8659 C CA . SER B 1 499 ? -3.707 -15.125 3.426 1 89.56 499 SER B CA 1
ATOM 8660 C C . SER B 1 499 ? -3.127 -15.562 4.77 1 89.56 499 SER B C 1
ATOM 8662 O O . SER B 1 499 ? -2.822 -14.727 5.617 1 89.56 499 SER B O 1
ATOM 8664 N N . PHE B 1 500 ? -2.975 -16.891 4.875 1 90.19 500 PHE B N 1
ATOM 8665 C CA . PHE B 1 500 ? -2.492 -17.453 6.129 1 90.19 500 PHE B CA 1
ATOM 8666 C C . PHE B 1 500 ? -1.004 -17.766 6.039 1 90.19 500 PHE B C 1
ATOM 8668 O O . PHE B 1 500 ? -0.558 -18.406 5.082 1 90.19 500 PHE B O 1
ATOM 8675 N N . CYS B 1 501 ? -0.266 -17.234 7.023 1 85.88 501 CYS B N 1
ATOM 8676 C CA . CYS B 1 501 ? 1.138 -17.609 7.168 1 85.88 501 CYS B CA 1
ATOM 8677 C C . CYS B 1 501 ? 1.312 -18.688 8.227 1 85.88 501 CYS B C 1
ATOM 8679 O O . CYS B 1 501 ? 1.243 -18.406 9.43 1 85.88 501 CYS B O 1
ATOM 8681 N N . PRO B 1 502 ? 1.671 -19.891 7.773 1 84 502 PRO B N 1
ATOM 8682 C CA . PRO B 1 502 ? 1.75 -21 8.719 1 84 502 PRO B CA 1
ATOM 8683 C C . PRO B 1 502 ? 2.893 -20.844 9.727 1 84 502 PRO B C 1
ATOM 8685 O O . PRO B 1 502 ? 2.812 -21.359 10.844 1 84 502 PRO B O 1
ATOM 8688 N N . ASP B 1 503 ? 3.896 -20.094 9.344 1 81.81 503 ASP B N 1
ATOM 8689 C CA . ASP B 1 503 ? 5.055 -19.938 10.219 1 81.81 503 ASP B CA 1
ATOM 8690 C C . ASP B 1 503 ? 4.742 -19.016 11.391 1 81.81 503 ASP B C 1
ATOM 8692 O O . ASP B 1 503 ? 5.133 -19.281 12.531 1 81.81 503 ASP B O 1
ATOM 8696 N N . THR B 1 504 ? 4.008 -17.906 11.148 1 80.38 504 THR B N 1
ATOM 8697 C CA . THR B 1 504 ? 3.701 -16.922 12.18 1 80.38 504 THR B CA 1
ATOM 8698 C C . THR B 1 504 ? 2.275 -17.109 12.695 1 80.38 504 THR B C 1
ATOM 8700 O O . THR B 1 504 ? 1.888 -16.5 13.695 1 80.38 504 THR B O 1
ATOM 8703 N N . SER B 1 505 ? 1.522 -18.031 12.094 1 81.25 505 SER B N 1
ATOM 8704 C CA . SER B 1 505 ? 0.119 -18.25 12.414 1 81.25 505 SER B CA 1
ATOM 8705 C C . SER B 1 505 ? -0.676 -16.953 12.391 1 81.25 505 SER B C 1
ATOM 8707 O O . SER B 1 505 ? -1.444 -16.672 13.32 1 81.25 505 SER B O 1
ATOM 8709 N N . GLU B 1 506 ? -0.361 -16.141 11.414 1 82.88 506 GLU B N 1
ATOM 8710 C CA . GLU B 1 506 ? -1.028 -14.852 11.273 1 82.88 506 GLU B CA 1
ATOM 8711 C C . GLU B 1 506 ? -1.713 -14.727 9.914 1 82.88 506 GLU B C 1
ATOM 8713 O O . GLU B 1 506 ? -1.298 -15.367 8.945 1 82.88 506 GLU B O 1
ATOM 8718 N N . TRP B 1 507 ? -2.832 -14.039 9.992 1 81.81 507 TRP B N 1
ATOM 8719 C CA . TRP B 1 507 ? -3.521 -13.703 8.758 1 81.81 507 TRP B CA 1
ATOM 8720 C C . TRP B 1 507 ? -3.045 -12.359 8.219 1 81.81 507 TRP B C 1
ATOM 8722 O O . TRP B 1 507 ? -2.961 -11.383 8.961 1 81.81 507 TRP B O 1
ATOM 8732 N N . LYS B 1 508 ? -2.662 -12.297 6.969 1 81.06 508 LYS B N 1
ATOM 8733 C CA . LYS B 1 508 ? -2.232 -11.062 6.309 1 81.06 508 LYS B CA 1
ATOM 8734 C C . LYS B 1 508 ? -3.27 -10.594 5.293 1 81.06 508 LYS B C 1
ATOM 8736 O O . LYS B 1 508 ? -3.793 -11.398 4.516 1 81.06 508 LYS B O 1
ATOM 8741 N N . GLY B 1 509 ? -3.52 -9.367 5.277 1 77.81 509 GLY B N 1
ATOM 8742 C CA . GLY B 1 509 ? -4.441 -8.82 4.297 1 77.81 509 GLY B CA 1
ATOM 8743 C C . GLY B 1 509 ? -3.887 -8.828 2.885 1 77.81 509 GLY B C 1
ATOM 8744 O O . GLY B 1 509 ? -2.744 -8.422 2.66 1 77.81 509 GLY B O 1
ATOM 8745 N N . GLU B 1 510 ? -4.652 -9.438 1.898 1 78.38 510 GLU B N 1
ATOM 8746 C CA . GLU B 1 510 ? -4.18 -9.547 0.522 1 78.38 510 GLU B CA 1
ATOM 8747 C C . GLU B 1 510 ? -4.941 -8.602 -0.4 1 78.38 510 GLU B C 1
ATOM 8749 O O . GLU B 1 510 ? -4.516 -8.344 -1.527 1 78.38 510 GLU B O 1
ATOM 8754 N N . GLY B 1 511 ? -6.066 -8.125 0.073 1 74 511 GLY B N 1
ATOM 8755 C CA . GLY B 1 511 ? -6.852 -7.227 -0.757 1 74 511 GLY B CA 1
ATOM 8756 C C . GLY B 1 511 ? -8.344 -7.305 -0.48 1 74 511 GLY B C 1
ATOM 8757 O O . GLY B 1 511 ? -8.758 -7.848 0.545 1 74 511 GLY B O 1
ATOM 8758 N N . SER B 1 512 ? -9.156 -6.609 -1.431 1 74.12 512 SER B N 1
ATOM 8759 C CA . SER B 1 512 ? -10.609 -6.57 -1.304 1 74.12 512 SER B CA 1
ATOM 8760 C C . SER B 1 512 ? -11.289 -6.832 -2.643 1 74.12 512 SER B C 1
ATOM 8762 O O . SER B 1 512 ? -10.664 -6.695 -3.699 1 74.12 512 SER B O 1
ATOM 8764 N N . PHE B 1 513 ? -12.43 -7.484 -2.557 1 74.5 513 PHE B N 1
ATOM 8765 C CA . PHE B 1 513 ? -13.242 -7.66 -3.756 1 74.5 513 PHE B CA 1
ATOM 8766 C C . PHE B 1 513 ? -14.5 -6.812 -3.682 1 74.5 513 PHE B C 1
ATOM 8768 O O . PHE B 1 513 ? -14.828 -6.262 -2.627 1 74.5 513 PHE B O 1
ATOM 8775 N N . GLU B 1 514 ? -15.156 -6.461 -4.789 1 64.81 514 GLU B N 1
ATOM 8776 C CA . GLU B 1 514 ? -16.172 -5.414 -4.895 1 64.81 514 GLU B CA 1
ATOM 8777 C C . GLU B 1 514 ? -17.562 -5.961 -4.598 1 64.81 514 GLU B C 1
ATOM 8779 O O . GLU B 1 514 ? -18.375 -5.285 -3.965 1 64.81 514 GLU B O 1
ATOM 8784 N N . CYS B 1 515 ? -17.922 -7.09 -5.207 1 62.97 515 CYS B N 1
ATOM 8785 C CA . CYS B 1 515 ? -19.328 -7.484 -5.133 1 62.97 515 CYS B CA 1
ATOM 8786 C C . CYS B 1 515 ? -19.453 -8.977 -4.844 1 62.97 515 CYS B C 1
ATOM 8788 O O . CYS B 1 515 ? -19.016 -9.812 -5.641 1 62.97 515 CYS B O 1
ATOM 8790 N N . ALA B 1 516 ? -19.828 -9.312 -3.609 1 72.88 516 ALA B N 1
ATOM 8791 C CA . ALA B 1 516 ? -20.25 -10.672 -3.285 1 72.88 516 ALA B CA 1
ATOM 8792 C C . ALA B 1 516 ? -21.359 -10.656 -2.236 1 72.88 516 ALA B C 1
ATOM 8794 O O . ALA B 1 516 ? -21.422 -9.758 -1.392 1 72.88 516 ALA B O 1
ATOM 8795 N N . GLY B 1 517 ? -22.203 -11.586 -2.48 1 73.12 517 GLY B N 1
ATOM 8796 C CA . GLY B 1 517 ? -23.234 -11.711 -1.454 1 73.12 517 GLY B CA 1
ATOM 8797 C C . GLY B 1 517 ? -22.75 -12.484 -0.235 1 73.12 517 GLY B C 1
ATOM 8798 O O . GLY B 1 517 ? -21.703 -13.133 -0.271 1 73.12 517 GLY B O 1
ATOM 8799 N N . PHE B 1 518 ? -23.391 -12.492 0.897 1 72.56 518 PHE B N 1
ATOM 8800 C CA . PHE B 1 518 ? -23.062 -13.164 2.15 1 72.56 518 PHE B CA 1
ATOM 8801 C C . PHE B 1 518 ? -22.984 -14.672 1.951 1 72.56 518 PHE B C 1
ATOM 8803 O O . PHE B 1 518 ? -22.125 -15.336 2.543 1 72.56 518 PHE B O 1
ATOM 8810 N N . ASN B 1 519 ? -23.656 -15.328 1.204 1 84.5 519 ASN B N 1
ATOM 8811 C CA . ASN B 1 519 ? -23.672 -16.766 0.969 1 84.5 519 ASN B CA 1
ATOM 8812 C C . ASN B 1 519 ? -23.141 -17.125 -0.417 1 84.5 519 ASN B C 1
ATOM 8814 O O . ASN B 1 519 ? -23.609 -18.078 -1.046 1 84.5 519 ASN B O 1
ATOM 8818 N N . ALA B 1 520 ? -22.109 -16.328 -0.709 1 91.56 520 ALA B N 1
ATOM 8819 C CA . ALA B 1 520 ? -21.453 -16.594 -1.982 1 91.56 520 ALA B CA 1
ATOM 8820 C C . ALA B 1 520 ? -20.547 -17.812 -1.881 1 91.56 520 ALA B C 1
ATOM 8822 O O . ALA B 1 520 ? -20.219 -18.281 -0.779 1 91.56 520 ALA B O 1
ATOM 8823 N N . ALA B 1 521 ? -20.188 -18.391 -2.977 1 94.12 521 ALA B N 1
ATOM 8824 C CA . ALA B 1 521 ? -19.203 -19.469 -3.041 1 94.12 521 ALA B CA 1
ATOM 8825 C C . ALA B 1 521 ? -17.828 -18.922 -3.418 1 94.12 521 ALA B C 1
ATOM 8827 O O . ALA B 1 521 ? -17.719 -17.859 -4.059 1 94.12 521 ALA B O 1
ATOM 8828 N N . ALA B 1 522 ? -16.875 -19.5 -2.926 1 94.81 522 ALA B N 1
ATOM 8829 C CA . ALA B 1 522 ? -15.5 -19.188 -3.311 1 94.81 522 ALA B CA 1
ATOM 8830 C C . ALA B 1 522 ? -14.727 -20.453 -3.662 1 94.81 522 ALA B C 1
ATOM 8832 O O . ALA B 1 522 ? -14.836 -21.469 -2.973 1 94.81 522 ALA B O 1
ATOM 8833 N N . ILE B 1 523 ? -13.961 -20.406 -4.715 1 95.25 523 ILE B N 1
ATOM 8834 C CA . ILE B 1 523 ? -13.258 -21.609 -5.148 1 95.25 523 ILE B CA 1
ATOM 8835 C C . ILE B 1 523 ? -11.961 -21.203 -5.855 1 95.25 523 ILE B C 1
ATOM 8837 O O . ILE B 1 523 ? -11.906 -20.172 -6.527 1 95.25 523 ILE B O 1
ATOM 8841 N N . GLY B 1 524 ? -10.969 -21.969 -5.59 1 93.5 524 GLY B N 1
ATOM 8842 C CA . GLY B 1 524 ? -9.68 -21.734 -6.234 1 93.5 524 GLY B CA 1
ATOM 8843 C C . GLY B 1 524 ? -9.422 -22.672 -7.402 1 93.5 524 GLY B C 1
ATOM 8844 O O . GLY B 1 524 ? -9.703 -23.875 -7.316 1 93.5 524 GLY B O 1
ATOM 8845 N N . VAL B 1 525 ? -8.984 -22.094 -8.484 1 91.31 525 VAL B N 1
ATOM 8846 C CA . VAL B 1 525 ? -8.57 -22.859 -9.656 1 91.31 525 VAL B CA 1
ATOM 8847 C C . VAL B 1 525 ? -7.211 -22.375 -10.141 1 91.31 525 VAL B C 1
ATOM 8849 O O . VAL B 1 525 ? -7.09 -21.266 -10.664 1 91.31 525 VAL B O 1
ATOM 8852 N N . ARG B 1 526 ? -6.223 -23.219 -9.984 1 84.94 526 ARG B N 1
ATOM 8853 C CA . ARG B 1 526 ? -4.852 -22.875 -10.359 1 84.94 526 ARG B CA 1
ATOM 8854 C C . ARG B 1 526 ? -4.359 -21.641 -9.609 1 84.94 526 ARG B C 1
ATOM 8856 O O . ARG B 1 526 ? -4.176 -21.688 -8.391 1 84.94 526 ARG B O 1
ATOM 8863 N N . ASP B 1 527 ? -4.32 -20.562 -10.273 1 88.38 527 ASP B N 1
ATOM 8864 C CA . ASP B 1 527 ? -3.77 -19.375 -9.617 1 88.38 527 ASP B CA 1
ATOM 8865 C C . ASP B 1 527 ? -4.84 -18.297 -9.43 1 88.38 527 ASP B C 1
ATOM 8867 O O . ASP B 1 527 ? -4.52 -17.125 -9.25 1 88.38 527 ASP B O 1
ATOM 8871 N N . LYS B 1 528 ? -6.09 -18.781 -9.5 1 92.19 528 LYS B N 1
ATOM 8872 C CA . LYS B 1 528 ? -7.188 -17.828 -9.422 1 92.19 528 LYS B CA 1
ATOM 8873 C C . LYS B 1 528 ? -8.164 -18.203 -8.312 1 92.19 528 LYS B C 1
ATOM 8875 O O . LYS B 1 528 ? -8.336 -19.375 -8 1 92.19 528 LYS B O 1
ATOM 8880 N N . ILE B 1 529 ? -8.75 -17.188 -7.766 1 93.62 529 ILE B N 1
ATOM 8881 C CA . ILE B 1 529 ? -9.836 -17.359 -6.805 1 93.62 529 ILE B CA 1
ATOM 8882 C C . ILE B 1 529 ? -11.125 -16.781 -7.383 1 93.62 529 ILE B C 1
ATOM 8884 O O . ILE B 1 529 ? -11.148 -15.641 -7.848 1 93.62 529 ILE B O 1
ATOM 8888 N N . PHE B 1 530 ? -12.156 -17.578 -7.41 1 94.75 530 PHE B N 1
ATOM 8889 C CA . PHE B 1 530 ? -13.461 -17.141 -7.902 1 94.75 530 PHE B CA 1
ATOM 8890 C C . PHE B 1 530 ? -14.445 -16.984 -6.754 1 94.75 530 PHE B C 1
ATOM 8892 O O . PHE B 1 530 ? -14.531 -17.844 -5.875 1 94.75 530 PHE B O 1
ATOM 8899 N N . ILE B 1 531 ? -15.133 -15.945 -6.703 1 93.69 531 ILE B N 1
ATOM 8900 C CA . ILE B 1 531 ? -16.25 -15.734 -5.793 1 93.69 531 ILE B CA 1
ATOM 8901 C C . ILE B 1 531 ? -17.547 -15.57 -6.594 1 93.69 531 ILE B C 1
ATOM 8903 O O . ILE B 1 531 ? -17.609 -14.773 -7.531 1 93.69 531 ILE B O 1
ATOM 8907 N N . LEU B 1 532 ? -18.578 -16.312 -6.211 1 94.75 532 LEU B N 1
ATOM 8908 C CA . LEU B 1 532 ? -19.766 -16.406 -7.043 1 94.75 532 LEU B CA 1
ATOM 8909 C C . LEU B 1 532 ? -21.031 -16.188 -6.211 1 94.75 532 LEU B C 1
ATOM 8911 O O . LEU B 1 532 ? -21.219 -16.859 -5.191 1 94.75 532 LEU B O 1
ATOM 8915 N N . GLY B 1 533 ? -21.859 -15.289 -6.715 1 92.81 533 GLY B N 1
ATOM 8916 C CA . GLY B 1 533 ? -23.219 -15.148 -6.238 1 92.81 533 GLY B CA 1
ATOM 8917 C C . GLY B 1 533 ? -23.312 -14.656 -4.809 1 92.81 533 GLY B C 1
ATOM 8918 O O . GLY B 1 533 ? -22.531 -13.812 -4.387 1 92.81 533 GLY B O 1
ATOM 8919 N N . GLY B 1 534 ? -24.359 -15.219 -4.191 1 88.5 534 GLY B N 1
ATOM 8920 C CA . GLY B 1 534 ? -24.656 -14.781 -2.836 1 88.5 534 GLY B CA 1
ATOM 8921 C C . GLY B 1 534 ? -25.844 -13.836 -2.764 1 88.5 534 GLY B C 1
ATOM 8922 O O . GLY B 1 534 ? -26.516 -13.609 -3.766 1 88.5 534 GLY B O 1
ATOM 8923 N N . ASP B 1 535 ? -26.203 -13.453 -1.503 1 82.75 535 ASP B N 1
ATOM 8924 C CA . ASP B 1 535 ? -27.375 -12.586 -1.313 1 82.75 535 ASP B CA 1
ATOM 8925 C C . ASP B 1 535 ? -27.016 -11.391 -0.438 1 82.75 535 ASP B C 1
ATOM 8927 O O . ASP B 1 535 ? -26.219 -11.5 0.491 1 82.75 535 ASP B O 1
ATOM 8931 N N . PHE B 1 536 ? -27.562 -10.297 -0.936 1 66.75 536 PHE B N 1
ATOM 8932 C CA . PHE B 1 536 ? -27.422 -9.094 -0.12 1 66.75 536 PHE B CA 1
ATOM 8933 C C . PHE B 1 536 ? -28.562 -8.984 0.882 1 66.75 536 PHE B C 1
ATOM 8935 O O . PHE B 1 536 ? -28.406 -8.367 1.936 1 66.75 536 PHE B O 1
ATOM 8942 N N . SER B 1 537 ? -29.641 -9.453 0.47 1 63.22 537 SER B N 1
ATOM 8943 C CA . SER B 1 537 ? -30.875 -9.633 1.233 1 63.22 537 SER B CA 1
ATOM 8944 C C . SER B 1 537 ? -31.656 -10.836 0.727 1 63.22 537 SER B C 1
ATOM 8946 O O . SER B 1 537 ? -31.344 -11.406 -0.318 1 63.22 537 SER B O 1
ATOM 8948 N N . PRO B 1 538 ? -32.562 -11.352 1.535 1 65.25 538 PRO B N 1
ATOM 8949 C CA . PRO B 1 538 ? -33.344 -12.508 1.077 1 65.25 538 PRO B CA 1
ATOM 8950 C C . PRO B 1 538 ? -33.969 -12.297 -0.307 1 65.25 538 PRO B C 1
ATOM 8952 O O . PRO B 1 538 ? -34.156 -13.258 -1.057 1 65.25 538 PRO B O 1
ATOM 8955 N N . ASP B 1 539 ? -34.156 -11 -0.604 1 71.94 539 ASP B N 1
ATOM 8956 C CA . ASP B 1 539 ? -34.812 -10.742 -1.878 1 71.94 539 ASP B CA 1
ATOM 8957 C C . ASP B 1 539 ? -33.844 -10.227 -2.918 1 71.94 539 ASP B C 1
ATOM 8959 O O . ASP B 1 539 ? -34.188 -9.984 -4.066 1 71.94 539 ASP B O 1
ATOM 8963 N N . GLU B 1 540 ? -32.656 -10.141 -2.525 1 76.5 540 GLU B N 1
ATOM 8964 C CA . GLU B 1 540 ? -31.641 -9.633 -3.436 1 76.5 540 GLU B CA 1
ATOM 8965 C C . GLU B 1 540 ? -30.484 -10.625 -3.582 1 76.5 540 GLU B C 1
ATOM 8967 O O . GLU B 1 540 ? -29.516 -10.578 -2.818 1 76.5 540 GLU B O 1
ATOM 8972 N N . ILE B 1 541 ? -30.656 -11.5 -4.559 1 86.44 541 ILE B N 1
ATOM 8973 C CA . ILE B 1 541 ? -29.641 -12.5 -4.879 1 86.44 541 ILE B CA 1
ATOM 8974 C C . ILE B 1 541 ? -28.875 -12.078 -6.125 1 86.44 541 ILE B C 1
ATOM 8976 O O . ILE B 1 541 ? -29.453 -11.516 -7.059 1 86.44 541 ILE B O 1
ATOM 8980 N N . THR B 1 542 ? -27.625 -12.258 -6.152 1 87.62 542 THR B N 1
ATOM 8981 C CA . THR B 1 542 ? -26.797 -11.781 -7.262 1 87.62 542 THR B CA 1
ATOM 8982 C C . THR B 1 542 ? -26.281 -12.953 -8.086 1 87.62 542 THR B C 1
ATOM 8984 O O . THR B 1 542 ? -26.172 -14.078 -7.586 1 87.62 542 THR B O 1
ATOM 8987 N N . ASP B 1 543 ? -26.031 -12.68 -9.359 1 92.31 543 ASP B N 1
ATOM 8988 C CA . ASP B 1 543 ? -25.422 -13.648 -10.266 1 92.31 543 ASP B CA 1
ATOM 8989 C C . ASP B 1 543 ? -24 -13.242 -10.617 1 92.31 543 ASP B C 1
ATOM 8991 O O . ASP B 1 543 ? -23.375 -13.828 -11.508 1 92.31 543 ASP B O 1
ATOM 8995 N N . ASP B 1 544 ? -23.453 -12.344 -9.859 1 89.75 544 ASP B N 1
ATOM 8996 C CA . ASP B 1 544 ? -22.141 -11.797 -10.172 1 89.75 544 ASP B CA 1
ATOM 8997 C C . ASP B 1 544 ? -21.031 -12.797 -9.852 1 89.75 544 ASP B C 1
ATOM 8999 O O . ASP B 1 544 ? -21.172 -13.594 -8.922 1 89.75 544 ASP B O 1
ATOM 9003 N N . VAL B 1 545 ? -20 -12.758 -10.625 1 93.06 545 VAL B N 1
ATOM 9004 C CA . VAL B 1 545 ? -18.812 -13.578 -10.406 1 93.06 545 VAL B CA 1
ATOM 9005 C C . VAL B 1 545 ? -17.562 -12.703 -10.461 1 93.06 545 VAL B C 1
ATOM 9007 O O . VAL B 1 545 ? -17.375 -11.953 -11.422 1 93.06 545 VAL B O 1
ATOM 9010 N N . GLN B 1 546 ? -16.781 -12.812 -9.445 1 91 546 GLN B N 1
ATOM 9011 C CA . GLN B 1 546 ? -15.516 -12.086 -9.398 1 91 546 GLN B CA 1
ATOM 9012 C C . GLN B 1 546 ? -14.328 -13.039 -9.328 1 91 546 GLN B C 1
ATOM 9014 O O . GLN B 1 546 ? -14.43 -14.133 -8.758 1 91 546 GLN B O 1
ATOM 9019 N N . VAL B 1 547 ? -13.242 -12.617 -9.906 1 91.94 547 VAL B N 1
ATOM 9020 C CA . VAL B 1 547 ? -12.062 -13.469 -9.93 1 91.94 547 VAL B CA 1
ATOM 9021 C C . VAL B 1 547 ? -10.844 -12.664 -9.477 1 91.94 547 VAL B C 1
ATOM 9023 O O . VAL B 1 547 ? -10.711 -11.484 -9.812 1 91.94 547 VAL B O 1
ATOM 9026 N N . TYR B 1 548 ? -10.141 -13.297 -8.617 1 87.56 548 TYR B N 1
ATOM 9027 C CA . TYR B 1 548 ? -8.828 -12.797 -8.227 1 87.56 548 TYR B CA 1
ATOM 9028 C C . TYR B 1 548 ? -7.723 -13.57 -8.93 1 87.56 548 TYR B C 1
ATOM 9030 O O . TYR B 1 548 ? -7.664 -14.797 -8.844 1 87.56 548 TYR B O 1
ATOM 9038 N N . ASP B 1 549 ? -6.824 -12.82 -9.539 1 83.56 549 ASP B N 1
ATOM 9039 C CA . ASP B 1 549 ? -5.625 -13.414 -10.125 1 83.56 549 ASP B CA 1
ATOM 9040 C C . ASP B 1 549 ? -4.398 -13.141 -9.258 1 83.56 549 ASP B C 1
ATOM 9042 O O . ASP B 1 549 ? -3.947 -12 -9.156 1 83.56 549 ASP B O 1
ATOM 9046 N N . SER B 1 550 ? -3.908 -14.094 -8.68 1 78.19 550 SER B N 1
ATOM 9047 C CA . SER B 1 550 ? -2.801 -13.953 -7.738 1 78.19 550 SER B CA 1
ATOM 9048 C C . SER B 1 550 ? -1.553 -13.414 -8.43 1 78.19 550 SER B C 1
ATOM 9050 O O . SER B 1 550 ? -0.714 -12.766 -7.801 1 78.19 550 SER B O 1
ATOM 9052 N N . ALA B 1 551 ? -1.439 -13.672 -9.695 1 75.38 551 ALA B N 1
ATOM 9053 C CA . ALA B 1 551 ? -0.288 -13.18 -10.445 1 75.38 551 ALA B CA 1
ATOM 9054 C C . ALA B 1 551 ? -0.377 -11.672 -10.656 1 75.38 551 ALA B C 1
ATOM 9056 O O . ALA B 1 551 ? 0.637 -10.969 -10.609 1 75.38 551 ALA B O 1
ATOM 9057 N N . GLN B 1 552 ? -1.585 -11.219 -10.781 1 77 552 GLN B N 1
ATOM 9058 C CA . GLN B 1 552 ? -1.78 -9.797 -11.055 1 77 552 GLN B CA 1
ATOM 9059 C C . GLN B 1 552 ? -2.174 -9.039 -9.797 1 77 552 GLN B C 1
ATOM 9061 O O . GLN B 1 552 ? -2.186 -7.805 -9.781 1 77 552 GLN B O 1
ATOM 9066 N N . SER B 1 553 ? -2.5 -9.797 -8.844 1 74.75 553 SER B N 1
ATOM 9067 C CA . SER B 1 553 ? -2.951 -9.242 -7.574 1 74.75 553 SER B CA 1
ATOM 9068 C C . SER B 1 553 ? -4.105 -8.266 -7.777 1 74.75 553 SER B C 1
ATOM 9070 O O . SER B 1 553 ? -4.09 -7.152 -7.238 1 74.75 553 SER B O 1
ATOM 9072 N N . GLU B 1 554 ? -4.969 -8.594 -8.641 1 79.75 554 GLU B N 1
ATOM 9073 C CA . GLU B 1 554 ? -6.117 -7.738 -8.93 1 79.75 554 GLU B CA 1
ATOM 9074 C C . GLU B 1 554 ? -7.41 -8.547 -8.961 1 79.75 554 GLU B C 1
ATOM 9076 O O . GLU B 1 554 ? -7.395 -9.742 -9.266 1 79.75 554 GLU B O 1
ATOM 9081 N N . TRP B 1 555 ? -8.57 -7.934 -8.664 1 79.19 555 TRP B N 1
ATOM 9082 C CA . TRP B 1 555 ? -9.914 -8.508 -8.773 1 79.19 555 TRP B CA 1
ATOM 9083 C C . TRP B 1 555 ? -10.625 -7.984 -10.016 1 79.19 555 TRP B C 1
ATOM 9085 O O . TRP B 1 555 ? -10.516 -6.801 -10.344 1 79.19 555 TRP B O 1
ATOM 9095 N N . LYS B 1 556 ? -11.25 -8.789 -10.734 1 84.25 556 LYS B N 1
ATOM 9096 C CA . LYS B 1 556 ? -12.016 -8.422 -11.922 1 84.25 556 LYS B CA 1
ATOM 9097 C C . LYS B 1 556 ? -13.352 -9.141 -11.961 1 84.25 556 LYS B C 1
ATOM 9099 O O . LYS B 1 556 ? -13.516 -10.195 -11.336 1 84.25 556 LYS B O 1
ATOM 9104 N N . GLU B 1 557 ? -14.242 -8.547 -12.688 1 87.62 557 GLU B N 1
ATOM 9105 C CA . GLU B 1 557 ? -15.531 -9.195 -12.914 1 87.62 557 GLU B CA 1
ATOM 9106 C C . GLU B 1 557 ? -15.5 -10.039 -14.188 1 87.62 557 GLU B C 1
ATOM 9108 O O . GLU B 1 557 ? -14.883 -9.648 -15.188 1 87.62 557 GLU B O 1
ATOM 9113 N N . VAL B 1 558 ? -16.094 -11.203 -14.133 1 92.19 558 VAL B N 1
ATOM 9114 C CA . VAL B 1 558 ? -16.219 -12.055 -15.312 1 92.19 558 VAL B CA 1
ATOM 9115 C C . VAL B 1 558 ? -17.688 -12.297 -15.625 1 92.19 558 VAL B C 1
ATOM 9117 O O . VAL B 1 558 ? -18.578 -11.617 -15.078 1 92.19 558 VAL B O 1
ATOM 9120 N N . SER B 1 559 ? -17.953 -13.227 -16.609 1 94.38 559 SER B N 1
ATOM 9121 C CA . SER B 1 559 ? -19.328 -13.508 -17 1 94.38 559 SER B CA 1
ATOM 9122 C C . SER B 1 559 ? -20.172 -13.922 -15.797 1 94.38 559 SER B C 1
ATOM 9124 O O . SER B 1 559 ? -19.75 -14.75 -14.984 1 94.38 559 SER B O 1
ATOM 9126 N N . PRO B 1 560 ? -21.297 -13.312 -15.664 1 94.19 560 PRO B N 1
ATOM 9127 C CA . PRO B 1 560 ? -22.172 -13.688 -14.555 1 94.19 560 PRO B CA 1
ATOM 9128 C C . PRO B 1 560 ? -22.812 -15.062 -14.734 1 94.19 560 PRO B C 1
ATOM 9130 O O . PRO B 1 560 ? -22.859 -15.578 -15.859 1 94.19 560 PRO B O 1
ATOM 9133 N N . MET B 1 561 ? -23.219 -15.633 -13.664 1 95.62 561 MET B N 1
ATOM 9134 C CA . MET B 1 561 ? -23.938 -16.906 -13.742 1 95.62 561 MET B CA 1
ATOM 9135 C C . MET B 1 561 ? -25.25 -16.75 -14.516 1 95.62 561 MET B C 1
ATOM 9137 O O . MET B 1 561 ? -25.797 -15.648 -14.602 1 95.62 561 MET B O 1
ATOM 9141 N N . PRO B 1 562 ? -25.734 -17.844 -15.094 1 94.56 562 PRO B N 1
ATOM 9142 C CA . PRO B 1 562 ? -26.984 -17.781 -15.844 1 94.56 562 PRO B CA 1
ATOM 9143 C C . PRO B 1 562 ? -28.156 -17.312 -14.984 1 94.56 562 PRO B C 1
ATOM 9145 O O . PRO B 1 562 ? -29.094 -16.703 -15.5 1 94.56 562 PRO B O 1
ATOM 9148 N N . GLN B 1 563 ? -28.141 -17.625 -13.766 1 94.38 563 GLN B N 1
ATOM 9149 C CA . GLN B 1 563 ? -29.141 -17.219 -12.789 1 94.38 563 GLN B CA 1
ATOM 9150 C C . GLN B 1 563 ? -28.5 -16.875 -11.445 1 94.38 563 GLN B C 1
ATOM 9152 O O . GLN B 1 563 ? -27.484 -17.469 -11.078 1 94.38 563 GLN B O 1
ATOM 9157 N N . ALA B 1 564 ? -29.172 -15.961 -10.781 1 93.19 564 ALA B N 1
ATOM 9158 C CA . ALA B 1 564 ? -28.703 -15.625 -9.445 1 93.19 564 ALA B CA 1
ATOM 9159 C C . ALA B 1 564 ? -28.953 -16.766 -8.469 1 93.19 564 ALA B C 1
ATOM 9161 O O . ALA B 1 564 ? -30.047 -17.344 -8.438 1 93.19 564 ALA B O 1
ATOM 9162 N N . LEU B 1 565 ? -27.906 -17.109 -7.785 1 93.25 565 LEU B N 1
ATOM 9163 C CA . LEU B 1 565 ? -28.031 -18.203 -6.82 1 93.25 565 LEU B CA 1
ATOM 9164 C C . LEU B 1 565 ? -27.391 -17.828 -5.492 1 93.25 565 LEU B C 1
ATOM 9166 O O . LEU B 1 565 ? -26.5 -16.969 -5.449 1 93.25 565 LEU B O 1
ATOM 9170 N N . THR B 1 566 ? -27.844 -18.406 -4.461 1 91.69 566 THR B N 1
ATOM 9171 C CA . THR B 1 566 ? -27.266 -18.312 -3.129 1 91.69 566 THR B CA 1
ATOM 9172 C C . THR B 1 566 ? -27.25 -19.672 -2.443 1 91.69 566 THR B C 1
ATOM 9174 O O . THR B 1 566 ? -28.062 -20.547 -2.764 1 91.69 566 THR B O 1
ATOM 9177 N N . GLU B 1 567 ? -26.281 -19.969 -1.624 1 90.06 567 GLU B N 1
ATOM 9178 C CA . GLU B 1 567 ? -26.156 -21.219 -0.888 1 90.06 567 GLU B CA 1
ATOM 9179 C C . GLU B 1 567 ? -26.156 -22.422 -1.835 1 90.06 567 GLU B C 1
ATOM 9181 O O . GLU B 1 567 ? -26.984 -23.328 -1.708 1 90.06 567 GLU B O 1
ATOM 9186 N N . PHE B 1 568 ? -25.266 -22.438 -2.725 1 93.75 568 PHE B N 1
ATOM 9187 C CA . PHE B 1 568 ? -25.156 -23.516 -3.713 1 93.75 568 PHE B CA 1
ATOM 9188 C C . PHE B 1 568 ? -23.812 -24.219 -3.584 1 93.75 568 PHE B C 1
ATOM 9190 O O . PHE B 1 568 ? -22.906 -23.734 -2.906 1 93.75 568 PHE B O 1
ATOM 9197 N N . HIS B 1 569 ? -23.734 -25.422 -4.148 1 95.19 569 HIS B N 1
ATOM 9198 C CA . HIS B 1 569 ? -22.5 -26.188 -4.203 1 95.19 569 HIS B CA 1
ATOM 9199 C C . HIS B 1 569 ? -21.625 -25.734 -5.367 1 95.19 569 HIS B C 1
ATOM 9201 O O . HIS B 1 569 ? -22.125 -25.391 -6.434 1 95.19 569 HIS B O 1
ATOM 9207 N N . CYS B 1 570 ? -20.391 -25.719 -5.133 1 96.06 570 CYS B N 1
ATOM 9208 C CA . CYS B 1 570 ? -19.438 -25.281 -6.137 1 96.06 570 CYS B CA 1
ATOM 9209 C C . CYS B 1 570 ? -18.203 -26.188 -6.152 1 96.06 570 CYS B C 1
ATOM 9211 O O . CYS B 1 570 ? -17.547 -26.359 -5.125 1 96.06 570 CYS B O 1
ATOM 9213 N N . GLU B 1 571 ? -17.859 -26.828 -7.258 1 96.5 571 GLU B N 1
ATOM 9214 C CA . GLU B 1 571 ? -16.734 -27.75 -7.406 1 96.5 571 GLU B CA 1
ATOM 9215 C C . GLU B 1 571 ? -15.969 -27.484 -8.695 1 96.5 571 GLU B C 1
ATOM 9217 O O . GLU B 1 571 ? -16.5 -26.891 -9.633 1 96.5 571 GLU B O 1
ATOM 9222 N N . VAL B 1 572 ? -14.773 -27.922 -8.664 1 95.88 572 VAL B N 1
ATOM 9223 C CA . VAL B 1 572 ? -13.961 -27.844 -9.875 1 95.88 572 VAL B CA 1
ATOM 9224 C C . VAL B 1 572 ? -13.875 -29.219 -10.531 1 95.88 572 VAL B C 1
ATOM 9226 O O . VAL B 1 572 ? -13.617 -30.219 -9.859 1 95.88 572 VAL B O 1
ATOM 9229 N N . LEU B 1 573 ? -14.117 -29.25 -11.773 1 95.12 573 LEU B N 1
ATOM 9230 C CA . LEU B 1 573 ? -14 -30.484 -12.539 1 95.12 573 LEU B CA 1
ATOM 9231 C C . LEU B 1 573 ? -13.031 -30.312 -13.711 1 95.12 573 LEU B C 1
ATOM 9233 O O . LEU B 1 573 ? -13.039 -29.266 -14.367 1 95.12 573 LEU B O 1
ATOM 9237 N N . ASN B 1 574 ? -12.195 -31.281 -13.867 1 93.5 574 ASN B N 1
ATOM 9238 C CA . ASN B 1 574 ? -11.25 -31.328 -14.984 1 93.5 574 ASN B CA 1
ATOM 9239 C C . ASN B 1 574 ? -11.5 -32.531 -15.883 1 93.5 574 ASN B C 1
ATOM 9241 O O . ASN B 1 574 ? -11.586 -33.656 -15.406 1 93.5 574 ASN B O 1
ATOM 9245 N N . PHE B 1 575 ? -11.625 -32.219 -17.156 1 93.31 575 PHE B N 1
ATOM 9246 C CA . PHE B 1 575 ? -11.859 -33.312 -18.109 1 93.31 575 PHE B CA 1
ATOM 9247 C C . PHE B 1 575 ? -10.734 -33.375 -19.141 1 93.31 575 PHE B C 1
ATOM 9249 O O . PHE B 1 575 ? -10.25 -32.344 -19.609 1 93.31 575 PHE B O 1
ATOM 9256 N N . ASN B 1 576 ? -10.336 -34.625 -19.344 1 88.38 576 ASN B N 1
ATOM 9257 C CA . ASN B 1 576 ? -9.461 -34.781 -20.5 1 88.38 576 ASN B CA 1
ATOM 9258 C C . ASN B 1 576 ? -10.117 -34.312 -21.781 1 88.38 576 ASN B C 1
ATOM 9260 O O . ASN B 1 576 ? -11.312 -34.5 -21.984 1 88.38 576 ASN B O 1
ATOM 9264 N N . SER B 1 577 ? -9.359 -33.688 -22.594 1 79.88 577 SER B N 1
ATOM 9265 C CA . SER B 1 577 ? -9.883 -33.031 -23.781 1 79.88 577 SER B CA 1
ATOM 9266 C C . SER B 1 577 ? -10.664 -34 -24.656 1 79.88 577 SER B C 1
ATOM 9268 O O . SER B 1 577 ? -11.625 -33.594 -25.312 1 79.88 577 SER B O 1
ATOM 9270 N N . LEU B 1 578 ? -10.328 -35.25 -24.594 1 77.06 578 LEU B N 1
ATOM 9271 C CA . LEU B 1 578 ? -10.977 -36.219 -25.453 1 77.06 578 LEU B CA 1
ATOM 9272 C C . LEU B 1 578 ? -12.305 -36.688 -24.859 1 77.06 578 LEU B C 1
ATOM 9274 O O . LEU B 1 578 ? -13.18 -37.156 -25.578 1 77.06 578 LEU B O 1
ATOM 9278 N N . ARG B 1 579 ? -12.492 -36.531 -23.625 1 81.75 579 ARG B N 1
ATOM 9279 C CA . ARG B 1 579 ? -13.695 -37 -22.953 1 81.75 579 ARG B CA 1
ATOM 9280 C C . ARG B 1 579 ? -14.469 -35.844 -22.344 1 81.75 579 ARG B C 1
ATOM 9282 O O . ARG B 1 579 ? -15.32 -36.062 -21.469 1 81.75 579 ARG B O 1
ATOM 9289 N N . ASN B 1 580 ? -14.398 -34.75 -22.797 1 86.62 580 ASN B N 1
ATOM 9290 C CA . ASN B 1 580 ? -15.039 -33.562 -22.219 1 86.62 580 ASN B CA 1
ATOM 9291 C C . ASN B 1 580 ? -16.516 -33.5 -22.594 1 86.62 580 ASN B C 1
ATOM 9293 O O . ASN B 1 580 ? -16.844 -33.219 -23.75 1 86.62 580 ASN B O 1
ATOM 9297 N N . PRO B 1 581 ? -17.391 -33.719 -21.656 1 89.25 581 PRO B N 1
ATOM 9298 C CA . PRO B 1 581 ? -18.828 -33.719 -21.953 1 89.25 581 PRO B CA 1
ATOM 9299 C C . PRO B 1 581 ? -19.375 -32.312 -22.125 1 89.25 581 PRO B C 1
ATOM 9301 O O . PRO B 1 581 ? -20.484 -32.156 -22.641 1 89.25 581 PRO B O 1
ATOM 9304 N N . TRP B 1 582 ? -18.703 -31.375 -21.703 1 89.12 582 TRP B N 1
ATOM 9305 C CA . TRP B 1 582 ? -19.234 -30.016 -21.672 1 89.12 582 TRP B CA 1
ATOM 9306 C C . TRP B 1 582 ? -18.594 -29.156 -22.75 1 89.12 582 TRP B C 1
ATOM 9308 O O . TRP B 1 582 ? -18.703 -27.938 -22.719 1 89.12 582 TRP B O 1
ATOM 9318 N N . ARG B 1 583 ? -17.984 -29.719 -23.672 1 83.12 583 ARG B N 1
ATOM 9319 C CA . ARG B 1 583 ? -17.328 -28.953 -24.734 1 83.12 583 ARG B CA 1
ATOM 9320 C C . ARG B 1 583 ? -18.375 -28.266 -25.609 1 83.12 583 ARG B C 1
ATOM 9322 O O . ARG B 1 583 ? -19.391 -28.859 -25.969 1 83.12 583 ARG B O 1
ATOM 9329 N N . ILE B 1 584 ? -18.344 -26.953 -25.703 1 70.12 584 ILE B N 1
ATOM 9330 C CA . ILE B 1 584 ? -19.219 -26.188 -26.562 1 70.12 584 ILE B CA 1
ATOM 9331 C C . ILE B 1 584 ? -18.75 -26.312 -28.016 1 70.12 584 ILE B C 1
ATOM 9333 O O . ILE B 1 584 ? -17.578 -26.078 -28.312 1 70.12 584 ILE B O 1
ATOM 9337 N N . ASN B 1 585 ? -19.391 -27.141 -28.703 1 55.78 585 ASN B N 1
ATOM 9338 C CA . ASN B 1 585 ? -19.125 -27.188 -30.141 1 55.78 585 ASN B CA 1
ATOM 9339 C C . ASN B 1 585 ? -19.219 -25.797 -30.766 1 55.78 585 ASN B C 1
ATOM 9341 O O . ASN B 1 585 ? -20.281 -25.172 -30.719 1 55.78 585 ASN B O 1
ATOM 9345 N N . ILE B 1 586 ? -18.312 -25.016 -30.578 1 47.56 586 ILE B N 1
ATOM 9346 C CA . ILE B 1 586 ? -18.391 -23.797 -31.375 1 47.56 586 ILE B CA 1
ATOM 9347 C C . ILE B 1 586 ? -18.422 -24.141 -32.875 1 47.56 586 ILE B C 1
ATOM 9349 O O . ILE B 1 586 ? -17.469 -24.719 -33.406 1 47.56 586 ILE B O 1
ATOM 9353 N N . VAL B 1 587 ? -19.625 -24.5 -33.438 1 41.06 587 VAL B N 1
ATOM 9354 C CA . VAL B 1 587 ? -19.766 -24.422 -34.875 1 41.06 587 VAL B CA 1
ATOM 9355 C C . VAL B 1 587 ? -19.109 -23.141 -35.406 1 41.06 587 VAL B C 1
ATOM 9357 O O . VAL B 1 587 ? -19.531 -22.031 -35.031 1 41.06 587 VAL B O 1
ATOM 9360 N N . GLU B 1 588 ? -17.875 -23.141 -35.719 1 34.97 588 GLU B N 1
ATOM 9361 C CA . GLU B 1 588 ? -17.422 -22.141 -36.656 1 34.97 588 GLU B CA 1
ATOM 9362 C C . GLU B 1 588 ? -18.391 -21.969 -37.812 1 34.97 588 GLU B C 1
ATOM 9364 O O . GLU B 1 588 ? -18.688 -22.922 -38.562 1 34.97 588 GLU B O 1
ATOM 9369 N N . THR B 1 589 ? -19.469 -21.297 -37.688 1 29.25 589 THR B N 1
ATOM 9370 C CA . THR B 1 589 ? -20.016 -20.828 -38.969 1 29.25 589 THR B CA 1
ATOM 9371 C C . THR B 1 589 ? -18.906 -20.281 -39.875 1 29.25 589 THR B C 1
ATOM 9373 O O . THR B 1 589 ? -18.25 -19.297 -39.531 1 29.25 589 THR B O 1
ATOM 9376 N N . THR B 1 590 ? -18.328 -21.141 -40.656 1 22.92 590 THR B N 1
ATOM 9377 C CA . THR B 1 590 ? -17.969 -20.547 -41.938 1 22.92 590 THR B CA 1
ATOM 9378 C C . THR B 1 590 ? -19.203 -20 -42.656 1 22.92 590 THR B C 1
ATOM 9380 O O . THR B 1 590 ? -20.219 -20.688 -42.719 1 22.92 590 THR B O 1
#

Organism: NCBI:txid2873325

Radius of gyration: 40.36 Å; Cα contacts (8 Å, |Δi|>4): 2463; chains: 2; bounding box: 101×114×88 Å